Protein AF-0000000084583669 (afdb_homodimer)

Foldseek 3Di:
DQPDDDPVNLQLLLLLLLLQLQALLLQWLLLQLLQQQFVNLVLLLLLLLCLQQVLLLLLLLLLLLLPDQAQLVLLCLQPNVRSVVLLVLLLCLCFQQFVLLSRQQLLCLLAPVVVDDPVPPLVVSLVSLCVLLVVLLVCLVPVPCLSVPLRPPLSVLLLVLLVVLLVCCVVDPLAHFDHHHPLNNPPSSLLSNLSSLLSVSSSCSRLVSSVLLVVVVVVPNDDSVSSSVSSNSSSVSSSVSSSVSSSSSSNNSRRQCNPPNNDDIRSVSVNVSLCVVPNPVSSNSVSVSNSSSSSSNSSSSLNSSLVVVCVVPVVDDSSVSSVVRSVSSSVSSSVHNVVSSLVSSLSSLQSVQLSSLSSVCSVCCVVLVSQNQLNHQLSVLLNVLSNQVSCVSVVNHPVVVVVVLVVPFPCSVSSCSSPVSSVVSNVVSSVVSVVPPPDPVVVVVVVVD/DQPDDDPVVLQLLLLLLLLQLQALLLQWLLLQLLQQQFVNLVLLLLLLLCLQQVLLLLLLLLLLLLVDQAQLVLLCLQPNVRSVVLLVLLLCLCFQQFVLLLRQQLLCLLAPVVVDDPVPPLVVSLVSLCVLLVVLLVCLVPVPCLSVPLRPPLSVLLLVLLVVLLVCCVVDPLAHFDHHHPLNNPPSSLLSNLSSLLSVSSSCSRLVSSVLLVVVVVVPRDDSVSSSVSSNSSSVSSSVSSSVSSSSSSNNSRRQCNPPNNDDIRSVSVNSSLCVVPNPVSSNSVSVSNSSSSSSNSSSSLNSSLVVVCVVPVVDDSSVSSVVRSVSSSVSSSVHNVVSSLVSSLSSLQSVQLSSLSSVCSVCCVVLVSQNQLNNQLSVLLNVLSNQVSCVSVVNHPVVVVVVLVVPQPCSVSSCSSPVSSVVSNVVSSVVSVVPPPDPVVVVVVVVD

Sequence (898 aa):
MKKSIPFSYVIVTGFMLFALFFGAGNLIFPALLGQSSGTNVMTANLGFIVTGVGLPLLGILAFGFSGKNDLQDLASRVHPLFGFVFTIVLYLSIGPLFALPRTGTVSYEIGIQPFLSDNAGSLPLIIYSILFFGITCFFSLKPAKIVDIVGKYLTPALLITIAVLIITVLVNPLGSPQEPTEAYSSKAFFKGFQEGYLTMDTLAAFVFGIIVINSVKNIGVTDRKAILGFTWKAGLIAAALLALIYTSISYLGATSVAGIGLMENGGTVLAGVSEIYYGRLGNVLLGLIVLGACLTTSIGLVTACSSYFSRLLPKVSYSVIAIVLSLFSAVVANAGLANIIAFSVPVLTIIYPLAIVLIFLTFLHDAFSGSRAVYLISLLFTFAVSLMEGLNAAKLPIPGVQKFLTDNLPMYSLGLGWLIPAIIGAAIGYIIYLVTKPNQSEVRNADTRMKKSIPFSYVIVTGFMLFALFFGAGNLIFPALLGQSSGTNVMTANLGFIVTGVGLPLLGILAFGFSGKNDLQDLASRVHPLFGFVFTIVLYLSIGPLFALPRTGTVSYEIGIQPFLSDNAGSLPLIIYSILFFGITCFFSLKPAKIVDIVGKYLTPALLITIAVLIITVLVNPLGSPQEPTEAYSSKAFFKGFQEGYLTMDTLAAFVFGIIVINSVKNIGVTDRKAILGFTWKAGLIAAALLALIYTSISYLGATSVAGIGLMENGGTVLAGVSEIYYGRLGNVLLGLIVLGACLTTSIGLVTACSSYFSRLLPKVSYSVIAIVLSLFSAVVANAGLANIIAFSVPVLTIIYPLAIVLIFLTFLHDAFSGSRAVYLISLLFTFAVSLMEGLNAAKLPIPGVQKFLTDNLPMYSLGLGWLIPAIIGAAIGYIIYLVTKPNQSEVRNADTR

Solvent-accessible surface area (backbone atoms only — not comparable to full-atom values): 43362 Å² total; per-residue (Å²): 127,85,77,74,77,56,66,68,56,38,53,51,48,8,46,35,52,29,37,51,62,43,28,40,42,60,51,23,48,30,21,38,47,4,49,42,14,10,68,39,28,68,48,17,43,51,20,20,36,45,36,47,29,48,41,16,46,45,24,26,49,27,47,58,69,64,69,51,88,44,61,40,60,53,43,29,56,45,34,56,62,50,7,51,52,52,42,51,52,49,45,40,40,49,21,43,69,33,50,36,14,41,19,51,31,43,28,37,51,34,41,44,50,80,80,49,61,97,76,59,69,49,59,61,57,50,53,48,26,49,51,51,30,48,51,31,35,59,49,35,69,50,57,85,55,46,61,58,51,40,41,68,51,50,41,54,53,39,51,51,55,51,46,52,53,42,51,48,39,72,74,55,50,67,37,64,50,43,80,39,39,78,72,27,64,59,64,22,32,48,46,19,28,55,55,14,56,68,49,44,39,40,68,45,16,47,58,52,29,48,54,54,52,47,57,45,39,71,74,67,52,75,51,64,66,58,50,44,52,48,50,49,55,16,38,49,50,22,35,50,54,50,45,50,48,36,51,46,38,18,50,45,19,12,14,33,34,69,64,72,46,85,64,97,45,18,40,57,45,54,37,53,52,32,33,72,77,48,32,72,63,32,30,50,54,51,15,52,38,42,38,51,30,15,45,43,20,37,24,51,36,44,39,53,42,18,54,52,50,25,66,74,36,75,88,38,57,47,62,59,44,31,49,50,42,30,53,48,12,33,57,54,26,54,44,36,60,71,52,45,52,63,64,38,48,22,56,45,48,30,49,47,57,52,50,50,51,51,34,54,47,51,71,42,27,72,80,59,71,63,43,38,49,24,44,36,39,11,48,49,39,22,43,56,46,18,46,54,52,13,30,40,65,65,74,47,51,39,66,57,56,52,55,50,40,56,73,69,35,71,51,32,87,60,73,48,38,31,55,61,42,24,50,51,19,30,50,51,14,45,49,51,48,64,69,66,49,76,60,66,68,59,57,56,52,50,72,71,94,128,81,74,76,76,56,67,67,56,38,53,51,48,8,47,36,51,28,37,50,62,43,28,42,43,60,52,22,48,30,19,38,48,4,46,40,14,11,69,38,29,68,50,18,44,52,20,21,37,46,36,47,29,48,41,15,45,47,23,25,48,29,46,57,69,64,69,51,88,46,62,40,61,52,43,28,57,44,33,57,63,50,7,51,53,51,43,50,53,48,45,41,39,48,21,44,68,33,50,38,14,39,21,49,32,43,28,39,51,35,42,47,50,81,80,48,61,96,75,60,71,47,59,62,57,52,54,48,26,50,51,52,31,47,51,32,35,59,50,36,70,50,56,85,55,47,61,59,52,39,42,68,51,48,41,55,54,39,50,50,56,52,46,52,53,44,50,48,40,72,75,56,52,68,37,64,51,44,80,40,39,78,73,27,65,58,64,20,34,47,47,17,28,55,56,14,58,71,49,43,39,39,67,45,16,47,58,52,30,48,55,56,53,48,57,45,40,72,76,67,50,76,53,65,67,59,51,45,51,49,51,50,55,16,38,48,51,22,35,51,53,50,46,51,49,36,51,45,36,17,50,45,18,13,15,34,35,69,66,72,45,88,67,95,44,18,40,58,46,53,38,52,53,32,32,71,78,48,33,72,64,31,29,51,53,50,15,53,39,42,38,53,31,15,44,44,21,38,24,50,36,44,38,52,42,18,54,52,50,25,65,74,36,73,87,38,58,47,61,58,44,31,49,50,41,29,52,49,12,33,57,55,26,54,42,36,60,72,53,46,52,63,64,38,49,24,56,47,48,33,50,48,59,50,51,51,51,49,35,54,47,52,71,42,27,73,80,57,71,61,44,40,48,25,45,36,39,11,48,49,38,23,42,56,46,18,46,54,52,13,31,41,63,66,73,47,51,38,65,57,55,53,56,50,41,56,74,68,34,71,51,32,87,61,73,47,38,30,54,60,40,24,50,51,19,30,50,51,15,45,50,52,48,64,69,66,47,77,61,66,66,60,57,55,52,51,74,71,96

Radius of gyration: 29.7 Å; Cα contacts (8 Å, |Δi|>4): 1428; chains: 2; bounding box: 76×81×73 Å

Secondary structure (DSSP, 8-state):
------HHHHHHHHHHHHHHH-SSHHHHHHHHHHHHHGGGHHHHHHHHHIIIIIHHHHHHHHHHHHT-SSHHHHHTTT-HHHHHHHHHHHHHIIIIITHHHHHHHHHHHHHTGGGS-TT--SHHHHHHHHHHHHHHHHHHTSGGGHHHHIIIIIHHHHHHHHHHHHHHHHHS-SS---PPPHHHHS-HHHHHHHHGGGG-HHHHHHHHHHHHHHHHHHTT---HHHHHHHHHHHHHHHHHHHHHHHHHHHHHHHHHHHHH---SSHHHHHHHHHHHHHHHHHHHHHHHHHHHHHHHHHHHHHHHHHHHHHHH-TTS-HHHHHHHHHHHHHHHHTT-HHHHHHHHHHHHHHHHHHHHHHHHHHHTGGGGTT-HHHHHHHHHHHHHHHHHHHHHHTT---HHHHHHHHHHSTTTTTT-TTHHHHHHHHHHHHHHHHHHS--HHHHHHHH--/---PPPHHHHHHHHHHHHHHH-SSHHHHHHHHHHHHHGGGHHHHHHHHHIIIIIHHHHHHHHHHHHT-SSHHHHHTTT-HHHHHHHHHHHHHIIIIITHHHHHHHHHHHHHTGGGS-TT--SHHHHHHHHHHHHHHHHHHTSGGGHHHHIIIIIHHHHHHHHHHHHHHHHHS-SS---PPPHHHHS-HHHHHHHHGGGG-HHHHHHHHHHHHHHHHHHTT---HHHHHHHHHHHHHHHHHHHHHHHHHHHHHHHHHHHHH---SSHHHHHHHHHHHHHHHHHHHHHHHHHHHHHHHHHHHHHHHHHHHHHHH-TTS-HHHHHHHHHHHHHHHHTT-HHHHHHHHHHHHHHHHHHHHHHHHHHHTGGGGTT-HHHHHHHHHHHHHHHHHHHHHHTT---HHHHHHHHHHSTTTTTT-TTHHHHHHHHHHHHHHHHHHS--HHHHHHHS--

Structure (mmCIF, N/CA/C/O backbone):
data_AF-0000000084583669-model_v1
#
loop_
_entity.id
_entity.type
_entity.pdbx_description
1 polymer 'Branched-chain amino acid transport system carrier protein'
#
loop_
_atom_site.group_PDB
_atom_site.id
_atom_site.type_symbol
_atom_site.label_atom_id
_atom_site.label_alt_id
_atom_site.label_comp_id
_atom_site.label_asym_id
_atom_site.label_entity_id
_atom_site.label_seq_id
_atom_site.pdbx_PDB_ins_code
_atom_site.Cartn_x
_atom_site.Cartn_y
_atom_site.Cartn_z
_atom_site.occupancy
_atom_site.B_iso_or_equiv
_atom_site.auth_seq_id
_atom_site.auth_comp_id
_atom_site.auth_asym_id
_atom_site.auth_atom_id
_atom_site.pdbx_PDB_model_num
ATOM 1 N N . MET A 1 1 ? -29.891 -40.188 -5.113 1 30.88 1 MET A N 1
ATOM 2 C CA . MET A 1 1 ? -28.828 -40.938 -5.801 1 30.88 1 MET A CA 1
ATOM 3 C C . MET A 1 1 ? -27.516 -40.188 -5.734 1 30.88 1 MET A C 1
ATOM 5 O O . MET A 1 1 ? -27.453 -39 -6.094 1 30.88 1 MET A O 1
ATOM 9 N N . LYS A 1 2 ? -26.594 -40.406 -4.895 1 48.06 2 LYS A N 1
ATOM 10 C CA . LYS A 1 2 ? -25.25 -39.875 -4.676 1 48.06 2 LYS A CA 1
ATOM 11 C C . LYS A 1 2 ? -24.516 -39.719 -6 1 48.06 2 LYS A C 1
ATOM 13 O O . LYS A 1 2 ? -24.234 -40.688 -6.699 1 48.06 2 LYS A O 1
ATOM 18 N N . LYS A 1 3 ? -24.891 -38.688 -6.738 1 59.66 3 LYS A N 1
ATOM 19 C CA . LYS A 1 3 ? -24.297 -38.469 -8.062 1 59.66 3 LYS A CA 1
ATOM 20 C C . LYS A 1 3 ? -22.781 -38.625 -8.016 1 59.66 3 LYS A C 1
ATOM 22 O O . LYS A 1 3 ? -22.109 -37.906 -7.258 1 59.66 3 LYS A O 1
ATOM 27 N N . SER A 1 4 ? -22.297 -39.812 -8.383 1 70.75 4 SER A N 1
ATOM 28 C CA . SER A 1 4 ? -20.875 -40.094 -8.453 1 70.75 4 SER A CA 1
ATOM 29 C C . SER A 1 4 ? -20.188 -39.188 -9.469 1 70.75 4 SER A C 1
ATOM 31 O O . SER A 1 4 ? -20.703 -38.938 -10.555 1 70.75 4 SER A O 1
ATOM 33 N N . ILE A 1 5 ? -19.25 -38.438 -9.016 1 80.62 5 ILE A N 1
ATOM 34 C CA . ILE A 1 5 ? -18.484 -37.562 -9.883 1 80.62 5 ILE A CA 1
ATOM 35 C C . ILE A 1 5 ? -17.625 -38.375 -10.828 1 80.62 5 ILE A C 1
ATOM 37 O O . ILE A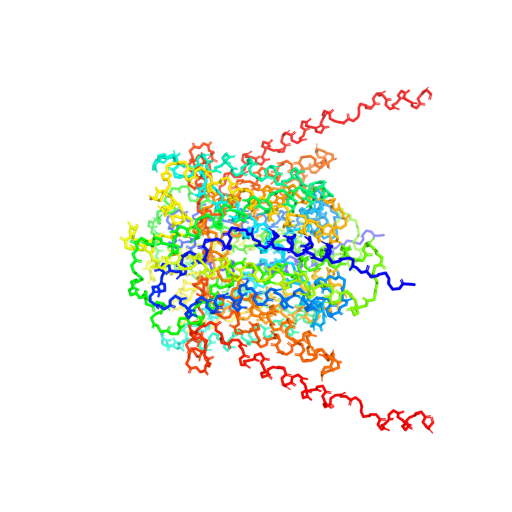 1 5 ? -16.797 -39.188 -10.383 1 80.62 5 ILE A O 1
ATOM 41 N N . PRO A 1 6 ? -17.922 -38.312 -12.094 1 82.88 6 PRO A N 1
ATOM 42 C CA . PRO A 1 6 ? -17.078 -39.062 -13.031 1 82.88 6 PRO A CA 1
ATOM 43 C C . PRO A 1 6 ? -15.586 -38.719 -12.891 1 82.88 6 PRO A C 1
ATOM 45 O O . PRO A 1 6 ? -15.234 -37.562 -12.633 1 82.88 6 PRO A O 1
ATOM 48 N N . PHE A 1 7 ? -14.812 -39.75 -12.977 1 87.88 7 PHE A N 1
ATOM 49 C CA . PHE A 1 7 ? -13.367 -39.594 -12.844 1 87.88 7 PHE A CA 1
ATOM 50 C C . PHE A 1 7 ? -12.812 -38.656 -13.898 1 87.88 7 PHE A C 1
ATOM 52 O O . PHE A 1 7 ? -11.836 -37.938 -13.648 1 87.88 7 PHE A O 1
ATOM 59 N N . SER A 1 8 ? -13.43 -38.625 -15.031 1 85.94 8 SER A N 1
ATOM 60 C CA . SER A 1 8 ? -13.016 -37.688 -16.094 1 85.94 8 SER A CA 1
ATOM 61 C C . SER A 1 8 ? -13.148 -36.25 -15.656 1 85.94 8 SER A C 1
ATOM 63 O O . SER A 1 8 ? -12.328 -35.406 -16.031 1 85.94 8 SER A O 1
ATOM 65 N N . TYR A 1 9 ? -14.102 -36.062 -14.867 1 85.38 9 TYR A N 1
ATOM 66 C CA . TYR A 1 9 ? -14.32 -34.719 -14.375 1 85.38 9 TYR A CA 1
ATOM 67 C C . TYR A 1 9 ? -13.242 -34.312 -13.375 1 85.38 9 TYR A C 1
ATOM 69 O O . TYR A 1 9 ? -12.844 -33.156 -13.312 1 85.38 9 TYR A O 1
ATOM 77 N N . VAL A 1 10 ? -12.773 -35.25 -12.617 1 88.44 10 VAL A N 1
ATOM 78 C CA . VAL A 1 10 ? -11.703 -35.031 -11.656 1 88.44 10 VAL A CA 1
ATOM 79 C C . VAL A 1 10 ? -10.414 -34.688 -12.406 1 88.44 10 VAL A C 1
ATOM 81 O O . VAL A 1 10 ? -9.711 -33.719 -12.031 1 88.44 10 VAL A O 1
ATOM 84 N N . ILE A 1 11 ? -10.141 -35.344 -13.453 1 87.19 11 ILE A N 1
ATOM 85 C CA . ILE A 1 11 ? -8.922 -35.156 -14.234 1 87.19 11 ILE A CA 1
ATOM 86 C C . ILE A 1 11 ? -8.961 -33.781 -14.906 1 87.19 11 ILE A C 1
ATOM 88 O O . ILE A 1 11 ? -7.98 -33.031 -14.852 1 87.19 11 ILE A O 1
ATOM 92 N N . VAL A 1 12 ? -10.07 -33.469 -15.43 1 82.44 12 VAL A N 1
ATOM 93 C CA . VAL A 1 12 ? -10.203 -32.219 -16.141 1 82.44 12 VAL A CA 1
ATOM 94 C C . VAL A 1 12 ? -10.078 -31.047 -15.148 1 82.44 12 VAL A C 1
ATOM 96 O O . VAL A 1 12 ? -9.453 -30.031 -15.453 1 82.44 12 VAL A O 1
ATOM 99 N N . THR A 1 13 ? -10.656 -31.234 -14.008 1 84.06 13 THR A N 1
ATOM 100 C CA . THR A 1 13 ? -10.57 -30.203 -12.992 1 84.06 13 THR A CA 1
ATOM 101 C C . THR A 1 13 ? -9.148 -30.078 -12.453 1 84.06 13 THR A C 1
ATOM 103 O O . THR A 1 13 ? -8.688 -28.969 -12.141 1 84.06 13 THR A O 1
ATOM 106 N N . GLY A 1 14 ? -8.531 -31.172 -12.312 1 86.62 14 GLY A N 1
ATOM 107 C CA . GLY A 1 14 ? -7.137 -31.141 -11.914 1 86.62 14 GLY A CA 1
ATOM 108 C C . GLY A 1 14 ? -6.25 -30.406 -12.898 1 86.62 14 GLY A C 1
ATOM 109 O O . GLY A 1 14 ? -5.395 -29.609 -12.5 1 86.62 14 GLY A O 1
ATOM 110 N N . PHE A 1 15 ? -6.496 -30.578 -14.203 1 83.94 15 PHE A N 1
ATOM 111 C CA . PHE A 1 15 ? -5.746 -29.875 -15.234 1 83.94 15 PHE A CA 1
ATOM 112 C C . PHE A 1 15 ? -6.062 -28.391 -15.227 1 83.94 15 PHE A C 1
ATOM 114 O O . PHE A 1 15 ? -5.188 -27.547 -15.477 1 83.94 15 PHE A O 1
ATOM 121 N N . MET A 1 16 ? -7.281 -28.203 -14.969 1 80.44 16 MET A N 1
ATOM 122 C CA . MET A 1 16 ? -7.672 -26.797 -14.875 1 80.44 16 MET A CA 1
ATOM 123 C C . MET A 1 16 ? -6.953 -26.109 -13.719 1 80.44 16 MET A C 1
ATOM 125 O O . MET A 1 16 ? -6.449 -24.984 -13.875 1 80.44 16 MET A O 1
ATOM 129 N N . LEU A 1 17 ? -6.957 -26.75 -12.633 1 85.12 17 LEU A N 1
ATOM 130 C CA . LEU A 1 17 ? -6.281 -26.203 -11.461 1 85.12 17 LEU A CA 1
ATOM 131 C C . LEU A 1 17 ? -4.793 -26 -11.734 1 85.12 17 LEU A C 1
ATOM 133 O O . LEU A 1 17 ? -4.215 -25 -11.32 1 85.12 17 LEU A O 1
ATOM 137 N N . PHE A 1 18 ? -4.254 -26.953 -12.398 1 88.62 18 PHE A N 1
ATOM 138 C CA . PHE A 1 18 ? -2.859 -26.844 -12.805 1 88.62 18 PHE A CA 1
ATOM 139 C C . PHE A 1 18 ? -2.656 -25.609 -13.68 1 88.62 18 PHE A C 1
ATOM 141 O O . PHE A 1 18 ? -1.72 -24.828 -13.469 1 88.62 18 PHE A O 1
ATOM 148 N N . ALA A 1 19 ? -3.521 -25.438 -14.578 1 83.25 19 ALA A N 1
ATOM 149 C CA . ALA A 1 19 ? -3.398 -24.328 -15.531 1 83.25 19 ALA A CA 1
ATOM 150 C C . ALA A 1 19 ? -3.561 -22.984 -14.828 1 83.25 19 ALA A C 1
ATOM 152 O O . ALA A 1 19 ? -2.932 -22 -15.219 1 83.25 19 ALA A O 1
ATOM 153 N N . LEU A 1 20 ? -4.328 -23.016 -13.844 1 83 20 LEU A N 1
ATOM 154 C CA . LEU A 1 20 ? -4.555 -21.766 -13.109 1 83 20 LEU A CA 1
ATOM 155 C C . LEU A 1 20 ? -3.328 -21.406 -12.281 1 83 20 LEU A C 1
ATOM 157 O O . LEU A 1 20 ? -3.027 -20.219 -12.109 1 83 20 LEU A O 1
ATOM 161 N N . PHE A 1 21 ? -2.67 -22.375 -11.836 1 88.5 21 PHE A N 1
ATOM 162 C CA . PHE A 1 21 ? -1.5 -22.141 -11 1 88.5 21 PHE A CA 1
ATOM 163 C C . PHE A 1 21 ? -0.259 -21.906 -11.859 1 88.5 21 PHE A C 1
ATOM 165 O O . PHE A 1 21 ? 0.627 -21.141 -11.484 1 88.5 21 PHE A O 1
ATOM 172 N N . PHE A 1 22 ? -0.223 -22.641 -12.953 1 89.56 22 PHE A N 1
ATOM 173 C CA . PHE A 1 22 ? 0.984 -22.656 -13.773 1 89.56 22 PHE A CA 1
ATOM 174 C C . PHE A 1 22 ? 1.088 -21.391 -14.609 1 89.56 22 PHE A C 1
ATOM 176 O O . PHE A 1 22 ? 0.622 -21.344 -15.75 1 89.56 22 PHE A O 1
ATOM 183 N N . GLY A 1 23 ? 1.833 -20.453 -14.102 1 87 23 GLY A N 1
ATOM 184 C CA . GLY A 1 23 ? 2.012 -19.172 -14.758 1 87 23 GLY A CA 1
ATOM 185 C C . GLY A 1 23 ? 3.457 -18.703 -14.789 1 87 23 GLY A C 1
ATOM 186 O O . GLY A 1 23 ? 4.363 -19.5 -15.039 1 87 23 GLY A O 1
ATOM 187 N N . ALA A 1 24 ? 3.652 -17.453 -14.664 1 86.62 24 ALA A N 1
ATOM 188 C CA . ALA A 1 24 ? 4.953 -16.797 -14.805 1 86.62 24 ALA A CA 1
ATOM 189 C C . ALA A 1 24 ? 5.906 -17.234 -13.703 1 86.62 24 ALA A C 1
ATOM 191 O O . ALA A 1 24 ? 7.02 -17.703 -13.977 1 86.62 24 ALA A O 1
ATOM 192 N N . GLY A 1 25 ? 5.469 -17.25 -12.523 1 89.88 25 GLY A N 1
ATOM 193 C CA . GLY A 1 25 ? 6.32 -17.562 -11.391 1 89.88 25 GLY A CA 1
ATOM 194 C C . GLY A 1 25 ? 6.73 -19.031 -11.352 1 89.88 25 GLY A C 1
ATOM 195 O O . GLY A 1 25 ? 7.848 -19.359 -10.945 1 89.88 25 GLY A O 1
ATOM 196 N N . ASN A 1 26 ? 5.969 -19.891 -11.875 1 93.44 26 ASN A N 1
ATOM 197 C CA . ASN A 1 26 ? 6.195 -21.328 -11.836 1 93.44 26 ASN A CA 1
ATOM 198 C C . ASN A 1 26 ? 7.273 -21.766 -12.828 1 93.44 26 ASN A C 1
ATOM 200 O O . ASN A 1 26 ? 7.82 -22.859 -12.727 1 93.44 26 ASN A O 1
ATOM 204 N N . LEU A 1 27 ? 7.551 -20.875 -13.664 1 89.19 27 LEU A N 1
ATOM 205 C CA . LEU A 1 27 ? 8.586 -21.156 -14.648 1 89.19 27 LEU A CA 1
ATOM 206 C C . LEU A 1 27 ? 9.906 -20.5 -14.258 1 89.19 27 LEU A C 1
ATOM 208 O O . LEU A 1 27 ? 10.945 -21.156 -14.203 1 89.19 27 LEU A O 1
ATOM 212 N N . ILE A 1 28 ? 9.836 -19.328 -13.875 1 92.31 28 ILE A N 1
ATOM 213 C CA . ILE A 1 28 ? 11.055 -18.547 -13.789 1 92.31 28 ILE A CA 1
ATOM 214 C C . ILE A 1 28 ? 11.742 -18.797 -12.453 1 92.31 28 ILE A C 1
ATOM 216 O O . ILE A 1 28 ? 12.969 -18.781 -12.359 1 92.31 28 ILE A O 1
ATOM 220 N N . PHE A 1 29 ? 11.008 -19.062 -11.43 1 95.31 29 PHE A N 1
ATOM 221 C CA . PHE A 1 29 ? 11.633 -19.109 -10.117 1 95.31 29 PHE A CA 1
ATOM 222 C C . PHE A 1 29 ? 12.359 -20.438 -9.914 1 95.31 29 PHE A C 1
ATOM 224 O O . PHE A 1 29 ? 13.461 -20.469 -9.375 1 95.31 29 PHE A O 1
ATOM 231 N N . PRO A 1 30 ? 11.766 -21.531 -10.352 1 96.06 30 PRO A N 1
ATOM 232 C CA . PRO A 1 30 ? 12.547 -22.766 -10.266 1 96.06 30 PRO A CA 1
ATOM 233 C C . PRO A 1 30 ? 13.82 -22.719 -11.109 1 96.06 30 PRO A C 1
ATOM 235 O O . PRO A 1 30 ? 14.844 -23.281 -10.711 1 96.06 30 PRO A O 1
ATOM 238 N N . ALA A 1 31 ? 13.766 -22.094 -12.234 1 94.81 31 ALA A N 1
ATOM 239 C CA . ALA A 1 31 ? 14.953 -21.953 -13.078 1 94.81 31 ALA A CA 1
ATOM 240 C C . ALA A 1 31 ? 16.047 -21.188 -12.352 1 94.81 31 ALA A C 1
ATOM 242 O O . ALA A 1 31 ? 17.219 -21.609 -12.352 1 94.81 31 ALA A O 1
ATOM 243 N N . LEU A 1 32 ? 15.656 -20.141 -11.766 1 95.12 32 LEU A N 1
ATOM 244 C CA . LEU A 1 32 ? 16.609 -19.312 -11.047 1 95.12 32 LEU A CA 1
ATOM 245 C C . LE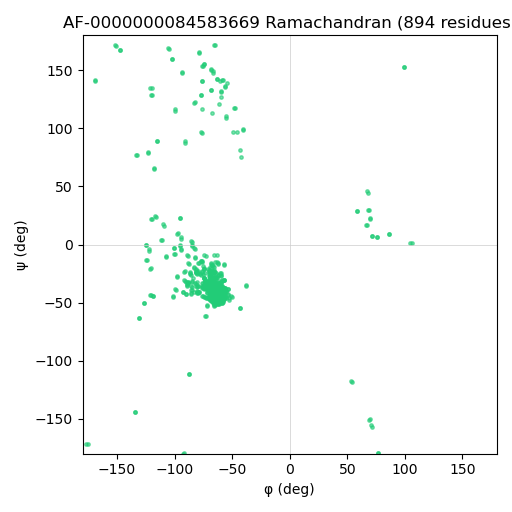U A 1 32 ? 17.125 -20.016 -9.797 1 95.12 32 LEU A C 1
ATOM 247 O O . LEU A 1 32 ? 18.312 -19.906 -9.453 1 95.12 32 LEU A O 1
ATOM 251 N N . LEU A 1 33 ? 16.234 -20.672 -9.133 1 96.56 33 LEU A N 1
ATOM 252 C CA . LEU A 1 33 ? 16.625 -21.469 -7.973 1 96.56 33 LEU A CA 1
ATOM 253 C C . LEU A 1 33 ? 17.672 -22.5 -8.352 1 96.56 33 LEU A C 1
ATOM 255 O O . LEU A 1 33 ? 18.656 -22.688 -7.637 1 96.56 33 LEU A O 1
ATOM 259 N N . GLY A 1 34 ? 17.5 -23.125 -9.43 1 96.75 34 GLY A N 1
ATOM 260 C CA . GLY A 1 34 ? 18.469 -24.094 -9.922 1 96.75 34 GLY A CA 1
ATOM 261 C C . GLY A 1 34 ? 19.828 -23.5 -10.203 1 96.75 34 GLY A C 1
ATOM 262 O O . GLY A 1 34 ? 20.859 -24.031 -9.789 1 96.75 34 GLY A O 1
ATOM 263 N N . GLN A 1 35 ? 19.797 -22.359 -10.844 1 96.44 35 GLN A N 1
ATOM 264 C CA . GLN A 1 35 ? 21.031 -21.656 -11.164 1 96.44 35 GLN A CA 1
ATOM 265 C C . GLN A 1 35 ? 21.812 -21.328 -9.898 1 96.44 35 GLN A C 1
ATOM 267 O O . GLN A 1 35 ? 23.047 -21.453 -9.875 1 96.44 35 GLN A O 1
ATOM 272 N N . SER A 1 36 ? 21.141 -20.922 -8.914 1 95.94 36 SER A N 1
ATOM 273 C CA . SER A 1 36 ? 21.781 -20.375 -7.719 1 95.94 36 SER A CA 1
ATOM 274 C C . SER A 1 36 ? 22.156 -21.484 -6.738 1 95.94 36 SER A C 1
ATOM 276 O O . SER A 1 36 ? 23.094 -21.328 -5.945 1 95.94 36 SER A O 1
ATOM 278 N N . SER A 1 37 ? 21.453 -22.562 -6.793 1 96.88 37 SER A N 1
ATOM 279 C CA . SER A 1 37 ? 21.656 -23.594 -5.785 1 96.88 37 SER A CA 1
ATOM 280 C C . SER A 1 37 ? 22.703 -24.609 -6.238 1 96.88 37 SER A C 1
ATOM 282 O O . SER A 1 37 ? 23.25 -25.359 -5.422 1 96.88 37 SER A O 1
ATOM 284 N N . GLY A 1 38 ? 22.984 -24.781 -7.512 1 96 38 GLY A N 1
ATOM 285 C CA . GLY A 1 38 ? 24.031 -25.641 -8.023 1 96 38 GLY A CA 1
ATOM 286 C C . GLY A 1 38 ? 23.953 -27.062 -7.508 1 96 38 GLY A C 1
ATOM 287 O O . GLY A 1 38 ? 22.922 -27.719 -7.641 1 96 38 GLY A O 1
ATOM 288 N N . THR A 1 39 ? 24.938 -27.453 -6.816 1 95.88 39 THR A N 1
ATOM 289 C CA . THR A 1 39 ? 25.031 -28.828 -6.316 1 95.88 39 THR A CA 1
ATOM 290 C C . THR A 1 39 ? 23.984 -29.078 -5.246 1 95.88 39 THR A C 1
ATOM 292 O O . THR A 1 39 ? 23.672 -30.234 -4.938 1 95.88 39 THR A O 1
ATOM 295 N N . ASN A 1 40 ? 23.453 -28.062 -4.652 1 97 40 ASN A N 1
ATOM 296 C CA . ASN A 1 40 ? 22.438 -28.219 -3.615 1 97 40 ASN A CA 1
ATOM 297 C C . ASN A 1 40 ? 21.031 -28.094 -4.191 1 97 40 ASN A C 1
ATOM 299 O O . ASN A 1 40 ? 20.078 -27.844 -3.455 1 97 40 ASN A O 1
ATOM 303 N N . VAL A 1 41 ? 20.875 -28.328 -5.445 1 97.19 41 VAL A N 1
ATOM 304 C CA . VAL A 1 41 ? 19.609 -28.078 -6.148 1 97.19 41 VAL A CA 1
ATOM 305 C C . VAL A 1 41 ? 18.531 -29.016 -5.613 1 97.19 41 VAL A C 1
ATOM 307 O O . VAL A 1 41 ? 17.375 -28.625 -5.48 1 97.19 41 VAL A O 1
ATOM 310 N N . MET A 1 42 ? 18.859 -30.188 -5.273 1 96.56 42 MET A N 1
ATOM 311 C CA . MET A 1 42 ? 17.859 -31.156 -4.809 1 96.56 42 MET A CA 1
ATOM 312 C C . MET A 1 42 ? 17.266 -30.719 -3.471 1 96.56 42 MET A C 1
ATOM 314 O O . MET A 1 42 ? 16.047 -30.766 -3.279 1 96.56 42 MET A O 1
ATOM 318 N N . THR A 1 43 ? 18.078 -30.266 -2.596 1 96.69 43 THR A N 1
ATOM 319 C CA . THR A 1 43 ? 17.641 -29.812 -1.282 1 96.69 43 THR A CA 1
ATOM 320 C C . THR A 1 43 ? 16.828 -28.516 -1.4 1 96.69 43 THR A C 1
ATOM 322 O O . THR A 1 43 ? 15.789 -28.359 -0.758 1 96.69 43 THR A O 1
ATOM 325 N N . ALA A 1 44 ? 17.344 -27.594 -2.189 1 97.19 44 ALA A N 1
ATOM 326 C CA . ALA A 1 44 ? 16.625 -26.344 -2.412 1 97.19 44 ALA A CA 1
ATOM 327 C C . ALA A 1 44 ? 15.273 -26.578 -3.064 1 97.19 44 ALA A C 1
ATOM 329 O O . ALA A 1 44 ? 14.273 -25.953 -2.688 1 97.19 44 ALA A O 1
ATOM 330 N N . ASN A 1 45 ? 15.289 -27.516 -3.984 1 97.62 45 ASN A N 1
ATOM 331 C CA . ASN A 1 45 ? 14.062 -27.844 -4.695 1 97.62 45 ASN A CA 1
ATOM 332 C C . ASN A 1 45 ? 13.023 -28.453 -3.764 1 97.62 45 ASN A C 1
ATOM 334 O O . ASN A 1 45 ? 11.828 -28.188 -3.902 1 97.62 45 ASN A O 1
ATOM 338 N N . LEU A 1 46 ? 13.43 -29.266 -2.934 1 97.25 46 LEU A N 1
ATOM 339 C CA . LEU A 1 46 ? 12.5 -29.844 -1.974 1 97.25 46 LEU A CA 1
ATOM 340 C C . LEU A 1 46 ? 11.812 -28.766 -1.148 1 97.25 46 LEU A C 1
ATOM 342 O O . LEU A 1 46 ? 10.602 -28.828 -0.92 1 97.25 46 LEU A O 1
ATOM 346 N N . GLY A 1 47 ? 12.594 -27.828 -0.65 1 96 47 GLY A N 1
ATOM 347 C CA . GLY A 1 47 ? 12.016 -26.703 0.052 1 96 47 GLY A CA 1
ATOM 348 C C . GLY A 1 47 ? 11.031 -25.922 -0.795 1 96 47 GLY A C 1
ATOM 349 O O . GLY A 1 47 ? 9.945 -25.562 -0.329 1 96 47 GLY A O 1
ATOM 350 N N . PHE A 1 48 ? 11.422 -25.719 -1.992 1 97.25 48 PHE A N 1
ATOM 351 C CA . PHE A 1 48 ? 10.602 -24.969 -2.941 1 97.25 48 PHE A CA 1
ATOM 352 C C . PHE A 1 48 ? 9.281 -25.688 -3.197 1 97.25 48 PHE A C 1
ATOM 354 O O . PHE A 1 48 ? 8.227 -25.062 -3.258 1 97.25 48 PHE A O 1
ATOM 361 N N . ILE A 1 49 ? 9.312 -26.969 -3.273 1 97.19 49 ILE A N 1
ATOM 362 C CA . ILE A 1 49 ? 8.133 -27.781 -3.555 1 97.19 49 ILE A CA 1
ATOM 363 C C . ILE A 1 49 ? 7.191 -27.75 -2.355 1 97.19 49 ILE A C 1
ATOM 365 O O . ILE A 1 49 ? 5.973 -27.688 -2.521 1 97.19 49 ILE A O 1
ATOM 369 N N . VAL A 1 50 ? 7.676 -27.734 -1.233 1 96 50 VAL A N 1
ATOM 370 C CA . VAL A 1 50 ? 6.852 -27.719 -0.031 1 96 50 VAL A CA 1
ATOM 371 C C . VAL A 1 50 ? 6.012 -26.438 -0.007 1 96 50 VAL A C 1
ATOM 373 O O . VAL A 1 50 ? 4.801 -26.484 0.218 1 96 50 VAL A O 1
ATOM 376 N N . THR A 1 51 ? 6.613 -25.359 -0.294 1 94.75 51 THR A N 1
ATOM 377 C CA . THR A 1 51 ? 5.906 -24.078 -0.198 1 94.75 51 THR A CA 1
ATOM 378 C C . THR A 1 51 ? 5.211 -23.75 -1.516 1 94.75 51 THR A C 1
ATOM 380 O O . THR A 1 51 ? 4.113 -23.188 -1.521 1 94.75 51 THR A O 1
ATOM 383 N N . GLY A 1 52 ? 5.832 -24.109 -2.594 1 95.31 52 GLY A N 1
ATOM 384 C CA . GLY A 1 52 ? 5.305 -23.75 -3.9 1 95.31 52 GLY A CA 1
ATOM 385 C C . GLY A 1 52 ? 4.23 -24.703 -4.395 1 95.31 52 GLY A C 1
ATOM 386 O O . GLY A 1 52 ? 3.457 -24.359 -5.289 1 95.31 52 GLY A O 1
ATOM 387 N N . VAL A 1 53 ? 4.148 -25.891 -3.881 1 96.12 53 VAL A N 1
ATOM 388 C CA . VAL A 1 53 ? 3.186 -26.891 -4.32 1 96.12 53 VAL A CA 1
ATOM 389 C C . VAL A 1 53 ? 2.391 -27.406 -3.125 1 96.12 53 VAL A C 1
ATOM 391 O O . VAL A 1 53 ? 1.157 -27.391 -3.137 1 96.12 53 VAL A O 1
ATOM 394 N N . GLY A 1 54 ? 3.07 -27.781 -2.141 1 96.19 54 GLY A N 1
ATOM 395 C CA . GLY A 1 54 ? 2.445 -28.359 -0.968 1 96.19 54 GLY A CA 1
ATOM 396 C C . GLY A 1 54 ? 1.483 -27.422 -0.268 1 96.19 54 GLY A C 1
ATOM 397 O O . GLY A 1 54 ? 0.333 -27.781 -0.007 1 96.19 54 GLY A O 1
ATOM 398 N N . LEU A 1 55 ? 1.914 -26.25 0.023 1 95.5 55 LEU A N 1
ATOM 399 C CA . LEU A 1 55 ? 1.094 -25.281 0.75 1 95.5 55 LEU A CA 1
ATOM 400 C C . LEU A 1 55 ? -0.108 -24.844 -0.084 1 95.5 55 LEU A C 1
ATOM 402 O O . LEU A 1 55 ? -1.218 -24.719 0.438 1 95.5 55 LEU A O 1
ATOM 406 N N . PRO A 1 56 ? 0.122 -24.625 -1.343 1 95.25 56 PRO A N 1
ATOM 407 C CA . PRO A 1 56 ? -1.047 -24.312 -2.17 1 95.25 56 PRO A CA 1
ATOM 408 C C . PRO A 1 56 ? -2.096 -25.422 -2.145 1 95.25 56 PRO A C 1
ATOM 410 O O . PRO A 1 56 ? -3.295 -25.141 -2.055 1 95.25 56 PRO A O 1
ATOM 413 N N . LEU A 1 57 ? -1.675 -26.609 -2.252 1 94.62 57 LEU A N 1
ATOM 414 C CA . LEU A 1 57 ? -2.598 -27.734 -2.154 1 94.62 57 LEU A CA 1
ATOM 415 C C . LEU A 1 57 ? -3.344 -27.703 -0.823 1 94.62 57 LEU A C 1
ATOM 417 O O . LEU A 1 57 ? -4.566 -27.859 -0.788 1 94.62 57 LEU A O 1
ATOM 421 N N . LEU A 1 58 ? -2.609 -27.484 0.207 1 94.88 58 LEU A N 1
ATOM 422 C CA . LEU A 1 58 ? -3.221 -27.391 1.528 1 94.88 58 LEU A CA 1
ATOM 423 C C . LEU A 1 58 ? -4.18 -26.219 1.612 1 94.88 58 LEU A C 1
ATOM 425 O O . LEU A 1 58 ? -5.199 -26.281 2.303 1 94.88 58 LEU A O 1
ATOM 429 N N . GLY A 1 59 ? -3.805 -25.156 0.97 1 93.75 59 GLY A N 1
ATOM 430 C CA . GLY A 1 59 ? -4.672 -23.984 0.945 1 93.75 59 GLY A CA 1
ATOM 431 C C . GLY A 1 59 ? -6.035 -24.266 0.347 1 93.75 59 GLY A C 1
ATOM 432 O O . GLY A 1 59 ? -7.062 -23.906 0.93 1 93.75 59 GLY A O 1
ATOM 433 N N . ILE A 1 60 ? -6.074 -24.953 -0.739 1 91.81 60 ILE A N 1
ATOM 434 C CA . ILE A 1 60 ? -7.328 -25.312 -1.393 1 91.81 60 ILE A CA 1
ATOM 435 C C . ILE A 1 60 ? -8.141 -26.234 -0.48 1 91.81 60 ILE A C 1
ATOM 437 O O . ILE A 1 60 ? -9.352 -26.047 -0.321 1 91.81 60 ILE A O 1
ATOM 441 N N . LEU A 1 61 ? -7.492 -27.141 0.094 1 91.69 61 LEU A N 1
ATOM 442 C CA . LEU A 1 61 ? -8.164 -28.109 0.96 1 91.69 61 LEU A CA 1
ATOM 443 C C . LEU A 1 61 ? -8.688 -27.422 2.219 1 91.69 61 LEU A C 1
ATOM 445 O O . LEU A 1 61 ? -9.773 -27.766 2.703 1 91.69 61 LEU A O 1
ATOM 449 N N . ALA A 1 62 ? -7.871 -26.547 2.699 1 90.56 62 ALA A N 1
ATOM 450 C CA . ALA A 1 62 ? -8.297 -25.812 3.889 1 90.56 62 ALA A CA 1
ATOM 451 C C . ALA A 1 62 ? -9.57 -25.016 3.621 1 90.56 62 ALA A C 1
ATOM 453 O O . ALA A 1 62 ? -10.469 -24.969 4.465 1 90.56 62 ALA A O 1
ATOM 454 N N . PHE A 1 63 ? -9.609 -24.469 2.557 1 86.31 63 PHE A N 1
ATOM 455 C CA . PHE A 1 63 ? -10.805 -23.719 2.186 1 86.31 63 PHE A CA 1
ATOM 456 C C . PHE A 1 63 ? -12.016 -24.641 2.078 1 86.31 63 PHE A C 1
ATOM 458 O O . PHE A 1 63 ? -13.078 -24.344 2.615 1 86.31 63 PHE A O 1
ATOM 465 N N . GLY A 1 64 ? -11.906 -25.734 1.424 1 84.56 64 GLY A N 1
ATOM 466 C CA . GLY A 1 64 ? -12.977 -26.719 1.352 1 84.56 64 GLY A CA 1
ATOM 467 C C . GLY A 1 64 ? -13.383 -27.266 2.709 1 84.56 64 GLY A C 1
ATOM 468 O O . GLY A 1 64 ? -14.57 -27.406 2.992 1 84.56 64 GLY A O 1
ATOM 469 N N . PHE A 1 65 ? -12.344 -27.453 3.465 1 88.06 65 PHE A N 1
ATOM 470 C CA . PHE A 1 65 ? -12.547 -28 4.801 1 88.06 65 PHE A CA 1
ATOM 471 C C . PHE A 1 65 ? -13.305 -27.016 5.684 1 88.06 65 PHE A C 1
ATOM 473 O O . PHE A 1 65 ? -14.086 -27.422 6.547 1 88.06 65 PHE A O 1
ATOM 480 N N . SER A 1 66 ? -13.125 -25.781 5.523 1 88.12 66 SER A N 1
ATOM 481 C CA . SER A 1 66 ? -13.727 -24.734 6.355 1 88.12 66 SER A CA 1
ATOM 482 C C . SER A 1 66 ? -15.219 -24.625 6.094 1 88.12 66 SER A C 1
ATOM 484 O O . SER A 1 66 ? -15.977 -24.188 6.965 1 88.12 66 SER A O 1
ATOM 486 N N . GLY A 1 67 ? -15.664 -24.891 4.859 1 83.75 67 GLY A N 1
ATOM 487 C CA . GLY A 1 67 ? -17.062 -24.766 4.492 1 83.75 67 GLY A CA 1
ATOM 488 C C . GLY A 1 67 ? -17.5 -23.328 4.309 1 83.75 67 GLY A C 1
ATOM 489 O O . GLY A 1 67 ? -18.703 -23.062 4.164 1 83.75 67 GLY A O 1
ATOM 490 N N . LYS A 1 68 ? -16.578 -22.453 4.375 1 85.38 68 LYS A N 1
ATOM 491 C CA . LYS A 1 68 ? -16.922 -21.047 4.23 1 85.38 68 LYS A CA 1
ATOM 492 C C . LYS A 1 68 ? -17.125 -20.672 2.762 1 85.38 68 LYS A C 1
ATOM 494 O O . LYS A 1 68 ? -16.75 -21.438 1.867 1 85.38 68 LYS A O 1
ATOM 499 N N . ASN A 1 69 ? -17.703 -19.531 2.533 1 81.38 69 ASN A N 1
ATOM 500 C CA . ASN A 1 69 ? -18.094 -19.141 1.186 1 81.38 69 ASN A CA 1
ATOM 501 C C . ASN A 1 69 ? -16.969 -18.391 0.475 1 81.38 69 ASN A C 1
ATOM 503 O O . ASN A 1 69 ? -16.891 -18.391 -0.755 1 81.38 69 ASN A O 1
ATOM 507 N N . ASP A 1 70 ? -16.25 -17.703 1.252 1 87.38 70 ASP A N 1
ATOM 508 C CA . ASP A 1 70 ? -15.133 -16.984 0.652 1 87.38 70 ASP A CA 1
ATOM 509 C C . ASP A 1 70 ? -13.992 -16.797 1.652 1 87.38 70 ASP A C 1
ATOM 511 O O . ASP A 1 70 ? -14.102 -17.219 2.805 1 87.38 70 ASP A O 1
ATOM 515 N N . LEU A 1 71 ? -12.961 -16.328 1.106 1 89.69 71 LEU A N 1
ATOM 516 C CA . LEU A 1 71 ? -11.742 -16.188 1.898 1 89.69 71 LEU A CA 1
ATOM 517 C C . LEU A 1 71 ? -11.961 -15.219 3.062 1 89.69 71 LEU A C 1
ATOM 519 O O . LEU A 1 71 ? -11.438 -15.438 4.156 1 89.69 71 LEU A O 1
ATOM 523 N N . GLN A 1 72 ? -12.688 -14.148 2.787 1 91.25 72 GLN A N 1
ATOM 524 C CA . GLN A 1 72 ? -12.93 -13.164 3.838 1 91.25 72 GLN A CA 1
ATOM 525 C C . GLN A 1 72 ? -13.672 -13.797 5.016 1 91.25 72 GLN A C 1
ATOM 527 O O . GLN A 1 72 ? -13.359 -13.508 6.172 1 91.25 72 GLN A O 1
ATOM 532 N N . ASP A 1 73 ? -14.617 -14.617 4.73 1 91.5 73 ASP A N 1
ATOM 533 C CA . ASP A 1 73 ? -15.344 -15.32 5.777 1 91.5 73 ASP A CA 1
ATOM 534 C C . ASP A 1 73 ? -14.414 -16.234 6.566 1 91.5 73 ASP A C 1
ATOM 536 O O . ASP A 1 73 ? -14.516 -16.328 7.793 1 91.5 73 ASP A O 1
ATOM 540 N N . LEU A 1 74 ? -13.625 -16.891 5.883 1 91.94 74 LEU A N 1
ATOM 541 C CA . LEU A 1 74 ? -12.68 -17.781 6.535 1 91.94 74 LEU A CA 1
ATOM 542 C C . LEU A 1 74 ? -11.734 -17 7.445 1 91.94 74 LEU A C 1
ATOM 544 O O . LEU A 1 74 ? -11.547 -17.359 8.609 1 91.94 74 LEU A O 1
ATOM 548 N N . ALA A 1 75 ? -11.148 -15.945 6.91 1 93.94 75 ALA A N 1
ATOM 549 C CA . ALA A 1 75 ? -10.188 -15.133 7.652 1 93.94 75 ALA A CA 1
ATOM 550 C C . ALA A 1 75 ? -10.859 -14.422 8.82 1 93.94 75 ALA A C 1
ATOM 552 O O . ALA A 1 75 ? -10.195 -14.062 9.797 1 93.94 75 ALA A O 1
ATOM 553 N N . SER A 1 76 ? -12.172 -14.227 8.719 1 93.44 76 SER A N 1
ATOM 554 C CA . SER A 1 76 ? -12.906 -13.531 9.766 1 93.44 76 SER A CA 1
ATOM 555 C C . SER A 1 76 ? -13.055 -14.398 11.008 1 93.44 76 SER A C 1
ATOM 557 O O . SER A 1 76 ? -13.492 -13.922 12.062 1 93.44 76 SER A O 1
ATOM 559 N N . ARG A 1 77 ? -12.703 -15.656 10.898 1 91.81 77 ARG A N 1
ATOM 560 C CA . ARG A 1 77 ? -12.633 -16.484 12.094 1 91.81 77 ARG A CA 1
ATOM 561 C C . ARG A 1 77 ? -11.688 -15.891 13.125 1 91.81 77 ARG A C 1
ATOM 563 O O . ARG A 1 77 ? -11.867 -16.078 14.328 1 91.81 77 ARG A O 1
ATOM 570 N N . VAL A 1 78 ? -10.695 -15.203 12.617 1 93.19 78 VAL A N 1
ATOM 571 C CA . VAL A 1 78 ? -9.742 -14.523 13.484 1 93.19 78 VAL A CA 1
ATOM 572 C C . VAL A 1 78 ? -10.398 -13.297 14.109 1 93.19 78 VAL A C 1
ATOM 574 O O . VAL A 1 78 ? -10.43 -13.156 15.336 1 93.19 78 VAL A O 1
ATOM 577 N N . HIS A 1 79 ? -10.781 -12.422 13.336 1 91.62 79 HIS A N 1
ATOM 578 C CA . HIS A 1 79 ? -11.461 -11.164 13.625 1 91.62 79 HIS A CA 1
ATOM 579 C C . HIS A 1 79 ? -11.984 -10.508 12.352 1 91.62 79 HIS A C 1
ATOM 581 O O . HIS A 1 79 ? -11.359 -10.617 11.297 1 91.62 79 HIS A O 1
ATOM 587 N N . PRO A 1 80 ? -13.117 -9.93 12.383 1 90.5 80 PRO A N 1
ATOM 588 C CA . PRO A 1 80 ? -13.656 -9.305 11.172 1 90.5 80 PRO A CA 1
ATOM 589 C C . PRO A 1 80 ? -12.688 -8.305 10.539 1 90.5 80 PRO A C 1
ATOM 591 O O . PRO A 1 80 ? -12.609 -8.203 9.312 1 90.5 80 PRO A O 1
ATOM 594 N N . LEU A 1 81 ? -12.031 -7.594 11.375 1 89.62 81 LEU A N 1
ATOM 595 C CA . LEU A 1 81 ? -11.055 -6.633 10.867 1 89.62 81 LEU A CA 1
ATOM 596 C C . LEU A 1 81 ? -9.93 -7.344 10.125 1 89.62 81 LEU A C 1
ATOM 598 O O . LEU A 1 81 ? -9.508 -6.898 9.055 1 89.62 81 LEU A O 1
ATOM 602 N N . PHE A 1 82 ? -9.508 -8.359 10.68 1 92.5 82 PHE A N 1
ATOM 603 C CA . PHE A 1 82 ? -8.469 -9.148 10.039 1 92.5 82 PHE A CA 1
ATOM 604 C C . PHE A 1 82 ? -8.961 -9.734 8.719 1 92.5 82 PHE A C 1
ATOM 606 O O . PHE A 1 82 ? -8.25 -9.703 7.715 1 92.5 82 PHE A O 1
ATOM 613 N N . GLY A 1 83 ? -10.172 -10.297 8.805 1 93.25 83 GLY A N 1
ATOM 614 C CA . GLY A 1 83 ? -10.734 -10.852 7.586 1 93.25 83 GLY A CA 1
ATOM 615 C C . GLY A 1 83 ? -10.797 -9.852 6.445 1 93.25 83 GLY A C 1
ATOM 616 O O . GLY A 1 83 ? -10.414 -10.172 5.316 1 93.25 83 GLY A O 1
ATOM 617 N N . PHE A 1 84 ? -11.148 -8.68 6.789 1 90.06 84 PHE A N 1
ATOM 618 C CA . PHE A 1 84 ? -11.305 -7.617 5.797 1 90.06 84 PHE A CA 1
ATOM 619 C C . PHE A 1 84 ? -9.945 -7.172 5.27 1 90.06 84 PHE A C 1
ATOM 621 O O . PHE A 1 84 ? -9.719 -7.156 4.055 1 90.06 84 PHE A O 1
ATOM 628 N N . VAL A 1 85 ? -9.055 -6.852 6.078 1 90.94 85 VAL A N 1
ATOM 629 C CA . VAL A 1 85 ? -7.758 -6.293 5.699 1 90.94 85 VAL A CA 1
ATOM 630 C C . VAL A 1 85 ? -6.922 -7.359 4.992 1 90.94 85 VAL A C 1
ATOM 632 O O . VAL A 1 85 ? -6.336 -7.102 3.939 1 90.94 85 VAL A O 1
ATOM 635 N N . PHE A 1 86 ? -6.91 -8.523 5.566 1 94.12 86 PHE A N 1
ATOM 636 C CA . PHE A 1 86 ? -6.121 -9.617 5.012 1 94.12 86 PHE A CA 1
ATOM 637 C C . PHE A 1 86 ? -6.586 -9.961 3.6 1 94.12 86 PHE A C 1
ATOM 639 O O . PHE A 1 86 ? -5.766 -10.125 2.693 1 94.12 86 PHE A O 1
ATOM 646 N N . THR A 1 87 ? -7.867 -10.07 3.412 1 94 87 THR A N 1
ATOM 647 C CA . THR A 1 87 ? -8.422 -10.461 2.121 1 94 87 THR A CA 1
ATOM 648 C C . THR A 1 87 ? -8.141 -9.391 1.067 1 94 87 THR A C 1
ATOM 650 O O . THR A 1 87 ? -7.754 -9.711 -0.058 1 94 87 THR A O 1
ATOM 653 N N . ILE A 1 88 ? -8.266 -8.172 1.404 1 92.31 88 ILE A N 1
ATOM 654 C CA . ILE A 1 88 ? -8.023 -7.082 0.463 1 92.31 88 ILE A CA 1
ATOM 655 C C . ILE A 1 88 ? -6.555 -7.062 0.055 1 92.31 88 ILE A C 1
ATOM 657 O O . ILE A 1 88 ? -6.234 -6.965 -1.132 1 92.31 88 ILE A O 1
ATOM 661 N N . VAL A 1 89 ? -5.719 -7.188 1.018 1 92.75 89 VAL A N 1
ATOM 662 C CA . VAL A 1 89 ? -4.285 -7.168 0.742 1 92.75 89 VAL A CA 1
ATOM 663 C C . VAL A 1 89 ? -3.916 -8.359 -0.141 1 92.75 89 VAL A C 1
ATOM 665 O O . VAL A 1 89 ? -3.117 -8.227 -1.071 1 92.75 89 VAL A O 1
ATOM 668 N N . LEU A 1 90 ? -4.461 -9.43 0.178 1 94.44 90 LEU A N 1
ATOM 669 C CA . LEU A 1 90 ? -4.191 -10.641 -0.595 1 94.44 90 LEU A CA 1
ATOM 670 C C . LEU A 1 90 ? -4.633 -10.469 -2.045 1 94.44 90 LEU A C 1
ATOM 672 O O . LEU A 1 90 ? -3.852 -10.711 -2.969 1 94.44 90 LEU A O 1
ATOM 676 N N . TYR A 1 91 ? -5.836 -10.008 -2.283 1 93.56 91 TYR A N 1
ATOM 677 C CA . TYR A 1 91 ? -6.363 -9.852 -3.635 1 93.56 91 TYR A CA 1
ATOM 678 C C . TYR A 1 91 ? -5.598 -8.781 -4.402 1 93.56 91 TYR A C 1
ATOM 680 O O . TYR A 1 91 ? -5.387 -8.906 -5.609 1 93.56 91 TYR A O 1
ATOM 688 N N . LEU A 1 92 ? -5.188 -7.789 -3.705 1 92 92 LEU A N 1
ATOM 689 C CA . LEU A 1 92 ? -4.398 -6.754 -4.367 1 92 92 LEU A CA 1
ATOM 690 C C . LEU A 1 92 ? -3.02 -7.281 -4.742 1 92 92 LEU A C 1
ATOM 692 O O . LEU A 1 92 ? -2.451 -6.875 -5.762 1 92 92 LEU A O 1
ATOM 696 N N . SER A 1 93 ? -2.514 -8.133 -3.943 1 92.81 93 SER A N 1
ATOM 697 C CA . SER A 1 93 ? -1.189 -8.695 -4.184 1 92.81 93 SER A CA 1
ATOM 698 C C . SER A 1 93 ? -1.2 -9.641 -5.383 1 92.81 93 SER A C 1
ATOM 700 O O . SER A 1 93 ? -0.336 -9.555 -6.258 1 92.81 93 SER A O 1
ATOM 702 N N . ILE A 1 94 ? -2.143 -10.469 -5.422 1 92 94 ILE A N 1
ATOM 703 C CA . ILE A 1 94 ? -2.174 -11.438 -6.516 1 92 94 ILE A CA 1
ATOM 704 C C . ILE A 1 94 ? -2.764 -10.781 -7.762 1 92 94 ILE A C 1
ATOM 706 O O . ILE A 1 94 ? -2.547 -11.258 -8.883 1 92 94 ILE A O 1
ATOM 710 N N . GLY A 1 95 ? -3.48 -9.781 -7.559 1 92.88 95 GLY A N 1
ATOM 711 C CA . GLY A 1 95 ? -4.102 -9.078 -8.672 1 92.88 95 GLY A CA 1
ATOM 712 C C . GLY A 1 95 ? -3.209 -8.008 -9.273 1 92.88 95 GLY A C 1
ATOM 713 O O . GLY A 1 95 ? -2.123 -8.305 -9.773 1 92.88 95 GLY A O 1
ATOM 714 N N . PRO A 1 96 ? -3.607 -6.793 -9.078 1 90.38 96 PRO A N 1
ATOM 715 C CA . PRO A 1 96 ? -3.031 -5.727 -9.898 1 90.38 96 PRO A CA 1
ATOM 716 C C . PRO A 1 96 ? -1.623 -5.336 -9.453 1 90.38 96 PRO A C 1
ATOM 718 O O . PRO A 1 96 ? -0.87 -4.742 -10.227 1 90.38 96 PRO A O 1
ATOM 721 N N . LEU A 1 97 ? -1.199 -5.723 -8.312 1 89.56 97 LEU A N 1
ATOM 722 C CA . LEU A 1 97 ? 0.044 -5.137 -7.828 1 89.56 97 LEU A CA 1
ATOM 723 C C . LEU A 1 97 ? 1.24 -6.004 -8.211 1 89.56 97 LEU A C 1
ATOM 725 O O . LEU A 1 97 ? 2.299 -5.484 -8.57 1 89.56 97 LEU A O 1
ATOM 729 N N . PHE A 1 98 ? 1.063 -7.402 -8.094 1 92.06 98 PHE A N 1
ATOM 730 C CA . PHE A 1 98 ? 2.295 -8.172 -8.234 1 92.06 98 PHE A CA 1
ATOM 731 C C . PHE A 1 98 ? 2.107 -9.32 -9.227 1 92.06 98 PHE A C 1
ATOM 733 O O . PHE A 1 98 ? 2.688 -9.305 -10.312 1 92.06 98 PHE A O 1
ATOM 740 N N . ALA A 1 99 ? 1.241 -10.25 -8.922 1 92.88 99 ALA A N 1
ATOM 741 C CA . ALA A 1 99 ? 1.16 -11.484 -9.703 1 92.88 99 ALA A CA 1
ATOM 742 C C . ALA A 1 99 ? 0.64 -11.203 -11.109 1 92.88 99 ALA A C 1
ATOM 744 O O . ALA A 1 99 ? 1.211 -11.68 -12.094 1 92.88 99 ALA A O 1
ATOM 745 N N . LEU A 1 100 ? -0.356 -10.398 -11.203 1 94.62 100 LEU A N 1
ATOM 746 C CA . LEU A 1 100 ? -0.989 -10.141 -12.492 1 94.62 100 LEU A CA 1
ATOM 747 C C . LEU A 1 100 ? -0.035 -9.406 -13.43 1 94.62 100 LEU A C 1
ATOM 749 O O . LEU A 1 100 ? 0.2 -9.844 -14.555 1 94.62 100 LEU A O 1
ATOM 753 N N . PRO A 1 101 ? 0.61 -8.336 -13.062 1 95.19 101 PRO A N 1
ATOM 754 C CA . PRO A 1 101 ? 1.559 -7.672 -13.961 1 95.19 101 PRO A CA 1
ATOM 755 C C . PRO A 1 101 ? 2.756 -8.555 -14.312 1 95.19 101 PRO A C 1
ATOM 757 O O . PRO A 1 101 ? 3.305 -8.445 -15.406 1 95.19 101 PRO A O 1
ATOM 760 N N . ARG A 1 102 ? 3.051 -9.383 -13.461 1 93.94 102 ARG A N 1
ATOM 761 C CA . ARG A 1 102 ? 4.191 -10.266 -13.688 1 93.94 102 ARG A CA 1
ATOM 762 C C . ARG A 1 102 ? 3.926 -11.219 -14.844 1 93.94 102 ARG A C 1
ATOM 764 O O . ARG A 1 102 ? 4.844 -11.57 -15.586 1 93.94 102 ARG A O 1
ATOM 771 N N . THR A 1 103 ? 2.736 -11.633 -14.984 1 94.5 103 THR A N 1
ATOM 772 C CA . THR A 1 103 ? 2.393 -12.508 -16.094 1 94.5 103 THR A CA 1
ATOM 773 C C . THR A 1 103 ? 2.699 -11.836 -17.438 1 94.5 103 THR A C 1
ATOM 775 O O . THR A 1 103 ? 3.238 -12.469 -18.344 1 94.5 103 THR A O 1
ATOM 778 N N . GLY A 1 104 ? 2.402 -10.625 -17.531 1 95.44 104 GLY A N 1
ATOM 779 C CA . GLY A 1 104 ? 2.697 -9.891 -18.75 1 95.44 104 GLY A CA 1
ATOM 780 C C . GLY A 1 104 ? 4.184 -9.68 -18.969 1 95.44 104 GLY A C 1
ATOM 781 O O . GLY A 1 104 ? 4.684 -9.883 -20.078 1 95.44 104 GLY A O 1
ATOM 782 N N . THR A 1 105 ? 4.871 -9.344 -17.969 1 93.56 105 THR A N 1
ATOM 783 C CA . THR A 1 105 ? 6.281 -9.008 -18.094 1 93.56 105 THR A CA 1
ATOM 784 C C . THR A 1 105 ? 7.113 -10.25 -18.391 1 93.56 105 THR A C 1
ATOM 786 O O . THR A 1 105 ? 8.047 -10.203 -19.188 1 93.56 105 THR A O 1
ATOM 789 N N . VAL A 1 106 ? 6.781 -11.344 -17.781 1 92.81 106 VAL A N 1
ATOM 790 C CA . VAL A 1 106 ? 7.52 -12.586 -18 1 92.81 106 VAL A CA 1
ATOM 791 C C . VAL A 1 106 ? 7.273 -13.102 -19.422 1 92.81 106 VAL A C 1
ATOM 793 O O . VAL A 1 106 ? 8.203 -13.562 -20.094 1 92.81 106 VAL A O 1
ATOM 796 N N . SER A 1 107 ? 6.051 -13.023 -19.812 1 93.94 107 SER A N 1
ATOM 797 C CA . SER A 1 107 ? 5.734 -13.43 -21.188 1 93.94 107 SER A CA 1
ATOM 798 C C . SER A 1 107 ? 6.5 -12.594 -22.203 1 93.94 107 SER A C 1
ATOM 800 O O . SER A 1 107 ? 6.918 -13.109 -23.25 1 93.94 107 SER A O 1
ATOM 802 N N . TYR A 1 108 ? 6.672 -11.375 -21.906 1 93.44 108 TYR A N 1
ATOM 803 C CA . TYR A 1 108 ? 7.445 -10.492 -22.781 1 93.44 108 TYR A CA 1
ATOM 804 C C . TYR A 1 108 ? 8.922 -10.875 -22.766 1 93.44 108 TYR A C 1
ATOM 806 O O . TYR A 1 108 ? 9.555 -10.961 -23.812 1 93.44 108 TYR A O 1
ATOM 814 N N . GLU A 1 109 ? 9.508 -11.078 -21.641 1 89.12 109 GLU A N 1
ATOM 815 C CA . GLU A 1 109 ? 10.93 -11.344 -21.469 1 89.12 109 GLU A CA 1
ATOM 816 C C . GLU A 1 109 ? 11.336 -12.648 -22.172 1 89.12 109 GLU A C 1
ATOM 818 O O . GLU A 1 109 ? 12.43 -12.742 -22.734 1 89.12 109 GLU A O 1
ATOM 823 N N . ILE A 1 110 ? 10.5 -13.578 -22.078 1 88.19 110 ILE A N 1
ATOM 824 C CA . ILE A 1 110 ? 10.82 -14.883 -22.641 1 88.19 110 ILE A CA 1
ATOM 825 C C . ILE A 1 110 ? 10.391 -14.938 -24.109 1 88.19 110 ILE A C 1
ATOM 827 O O . ILE A 1 110 ? 11.102 -15.484 -24.953 1 88.19 110 ILE A O 1
ATOM 831 N N . GLY A 1 111 ? 9.328 -14.258 -24.422 1 89.62 111 GLY A N 1
ATOM 832 C CA . GLY A 1 111 ? 8.727 -14.453 -25.719 1 89.62 111 GLY A CA 1
ATOM 833 C C . GLY A 1 111 ? 9.141 -13.406 -26.734 1 89.62 111 GLY A C 1
ATOM 834 O O . GLY A 1 111 ? 9.078 -13.641 -27.938 1 89.62 111 GLY A O 1
ATOM 835 N N . ILE A 1 112 ? 9.469 -12.219 -26.281 1 91.75 112 ILE A N 1
ATOM 836 C CA . ILE A 1 112 ? 9.68 -11.133 -27.219 1 91.75 112 ILE A CA 1
ATOM 837 C C . ILE A 1 112 ? 11.102 -10.586 -27.078 1 91.75 112 ILE A C 1
ATOM 839 O O . ILE A 1 112 ? 11.805 -10.383 -28.078 1 91.75 112 ILE A O 1
ATOM 843 N N . GLN A 1 113 ? 11.57 -10.414 -25.938 1 88.94 113 GLN A N 1
ATOM 844 C CA . GLN A 1 113 ? 12.82 -9.719 -25.641 1 88.94 113 GLN A CA 1
ATOM 845 C C . GLN A 1 113 ? 13.992 -10.375 -26.359 1 88.94 113 GLN A C 1
ATOM 847 O O . GLN A 1 113 ? 14.883 -9.688 -26.875 1 88.94 113 GLN A O 1
ATOM 852 N N . PRO A 1 114 ? 14.062 -11.734 -26.469 1 87 114 PRO A N 1
ATOM 853 C CA . PRO A 1 114 ? 15.203 -12.383 -27.125 1 87 114 PRO A CA 1
ATOM 854 C C . PRO A 1 114 ? 15.297 -12.055 -28.609 1 87 114 PRO A C 1
ATOM 856 O O . PRO A 1 114 ? 16.359 -12.242 -29.219 1 87 114 PRO A O 1
ATOM 859 N N . PHE A 1 115 ? 14.258 -11.531 -29.156 1 90.25 115 PHE A N 1
ATOM 860 C CA . PHE A 1 115 ? 14.227 -11.258 -30.594 1 90.25 115 PHE A CA 1
ATOM 861 C C . PHE A 1 115 ? 14.492 -9.781 -30.859 1 90.25 115 PHE A C 1
ATOM 863 O O . PHE A 1 115 ? 14.555 -9.367 -32.031 1 90.25 115 PHE A O 1
ATOM 870 N N . LEU A 1 116 ? 14.641 -9.016 -29.844 1 89.5 116 LEU A N 1
ATOM 871 C CA . LEU A 1 116 ? 14.859 -7.578 -29.984 1 89.5 116 LEU A CA 1
ATOM 872 C C . LEU A 1 116 ? 16.328 -7.227 -29.766 1 89.5 116 LEU A C 1
ATOM 874 O O . LEU A 1 116 ? 17.062 -7.992 -29.141 1 89.5 116 LEU A O 1
ATOM 878 N N . SER A 1 117 ? 16.641 -6.023 -30.312 1 85.19 117 SER A N 1
ATOM 879 C CA . SER A 1 117 ? 18 -5.516 -30.094 1 85.19 117 SER A CA 1
ATOM 880 C C . SER A 1 117 ? 18.156 -4.977 -28.672 1 85.19 117 SER A C 1
ATOM 882 O O . SER A 1 117 ? 17.172 -4.625 -28.031 1 85.19 117 SER A O 1
ATOM 884 N N . ASP A 1 118 ? 19.328 -4.977 -28.141 1 77.12 118 ASP A N 1
ATOM 885 C CA . ASP A 1 118 ? 19.641 -4.52 -26.797 1 77.12 118 ASP A CA 1
ATOM 886 C C . ASP A 1 118 ? 19.203 -3.072 -26.594 1 77.12 118 ASP A C 1
ATOM 888 O O . ASP A 1 118 ? 18.938 -2.646 -25.469 1 77.12 118 ASP A O 1
ATOM 892 N N . ASN A 1 119 ? 18.969 -2.398 -27.688 1 77.06 119 ASN A N 1
ATOM 893 C CA . ASN A 1 119 ? 18.625 -0.98 -27.594 1 77.06 119 ASN A CA 1
ATOM 894 C C . ASN A 1 119 ? 17.172 -0.718 -27.953 1 77.06 119 ASN A C 1
ATOM 896 O O . ASN A 1 119 ? 16.828 0.376 -28.391 1 77.06 119 ASN A O 1
ATOM 900 N N . ALA A 1 120 ? 16.375 -1.697 -27.938 1 79.19 120 ALA A N 1
ATOM 901 C CA . ALA A 1 120 ? 15 -1.546 -28.406 1 79.19 120 ALA A CA 1
ATOM 902 C C . ALA A 1 120 ? 14.211 -0.605 -27.5 1 79.19 120 ALA A C 1
ATOM 904 O O . ALA A 1 120 ? 13.164 -0.085 -27.906 1 79.19 120 ALA A O 1
ATOM 905 N N . GLY A 1 121 ? 14.75 -0.21 -26.375 1 78.81 121 GLY A N 1
ATOM 906 C CA . GLY A 1 121 ? 14.094 0.758 -25.516 1 78.81 121 GLY A CA 1
ATOM 907 C C . GLY A 1 121 ? 12.875 0.202 -24.812 1 78.81 121 GLY A C 1
ATOM 908 O O . GLY A 1 121 ? 12.727 -1.015 -24.672 1 78.81 121 GLY A O 1
ATOM 909 N N . SER A 1 122 ? 11.867 1.079 -24.344 1 84.19 122 SER A N 1
ATOM 910 C CA . SER A 1 122 ? 10.719 0.687 -23.531 1 84.19 122 SER A CA 1
ATOM 911 C C . SER A 1 122 ? 9.469 0.52 -24.375 1 84.19 122 SER A C 1
ATOM 913 O O . SER A 1 122 ? 8.477 -0.054 -23.922 1 84.19 122 SER A O 1
ATOM 915 N N . LEU A 1 123 ? 9.453 0.845 -25.562 1 86.88 123 LEU A N 1
ATOM 916 C CA . LEU A 1 123 ? 8.266 0.898 -26.406 1 86.88 123 LEU A CA 1
ATOM 917 C C . LEU A 1 123 ? 7.727 -0.502 -26.672 1 86.88 123 LEU A C 1
ATOM 919 O O . LEU A 1 123 ? 6.516 -0.725 -26.609 1 86.88 123 LEU A O 1
ATOM 923 N N . PRO A 1 124 ? 8.609 -1.477 -26.969 1 92.12 124 PRO A N 1
ATOM 924 C CA . PRO A 1 124 ? 8.078 -2.82 -27.203 1 92.12 124 PRO A CA 1
ATOM 925 C C . PRO A 1 124 ? 7.328 -3.389 -26 1 92.12 124 PRO A C 1
ATOM 927 O O . PRO A 1 124 ? 6.273 -4.012 -26.172 1 92.12 124 PRO A O 1
ATOM 930 N N . LEU A 1 125 ? 7.848 -3.188 -24.859 1 92 125 LEU A N 1
ATOM 931 C CA . LEU A 1 125 ? 7.176 -3.674 -23.656 1 92 125 LEU A CA 1
ATOM 932 C C . LEU A 1 125 ? 5.836 -2.973 -23.469 1 92 125 LEU A C 1
ATOM 934 O O . LEU A 1 125 ? 4.859 -3.598 -23.047 1 92 125 LEU A O 1
ATOM 938 N N . ILE A 1 126 ? 5.758 -1.701 -23.75 1 90.75 126 ILE A N 1
ATOM 939 C CA . ILE A 1 126 ? 4.527 -0.929 -23.609 1 90.75 126 ILE A CA 1
ATOM 940 C C . ILE A 1 126 ? 3.457 -1.476 -24.547 1 90.75 126 ILE A C 1
ATOM 942 O O . ILE A 1 126 ? 2.326 -1.732 -24.125 1 90.75 126 ILE A O 1
ATOM 946 N N . ILE A 1 127 ? 3.846 -1.689 -25.734 1 93.69 127 ILE A N 1
ATOM 947 C CA . ILE A 1 127 ? 2.91 -2.201 -26.734 1 93.69 127 ILE A CA 1
ATOM 948 C C . ILE A 1 127 ? 2.465 -3.611 -26.344 1 93.69 127 ILE A C 1
ATOM 950 O O . ILE A 1 127 ? 1.274 -3.928 -26.391 1 93.69 127 ILE A O 1
ATOM 954 N N . TYR A 1 128 ? 3.42 -4.41 -25.969 1 95.69 128 TYR A N 1
ATOM 955 C CA . TYR A 1 128 ? 3.125 -5.789 -25.594 1 95.69 128 TYR A CA 1
ATOM 956 C C . TYR A 1 128 ? 2.178 -5.84 -24.391 1 95.69 128 TYR A C 1
ATOM 958 O O . TYR A 1 128 ? 1.228 -6.625 -24.375 1 95.69 128 TYR A O 1
ATOM 966 N N . SER A 1 129 ? 2.455 -5.031 -23.422 1 95.31 129 SER A N 1
ATOM 967 C CA . SER A 1 129 ? 1.637 -5.047 -22.219 1 95.31 129 SER A CA 1
ATOM 968 C C . SER A 1 129 ? 0.205 -4.613 -22.516 1 95.31 129 SER A C 1
ATOM 970 O O . SER A 1 129 ? -0.746 -5.18 -21.969 1 95.31 129 SER A O 1
ATOM 972 N N . ILE A 1 130 ? 0.022 -3.645 -23.359 1 95.12 130 ILE A N 1
ATOM 973 C CA . ILE A 1 130 ? -1.311 -3.184 -23.719 1 95.12 130 ILE A CA 1
ATOM 974 C C . ILE A 1 130 ? -2.068 -4.309 -24.422 1 95.12 130 ILE A C 1
ATOM 976 O O . ILE A 1 130 ? -3.23 -4.574 -24.109 1 95.12 130 ILE A O 1
ATOM 980 N N . LEU A 1 131 ? -1.412 -4.949 -25.281 1 96.56 131 LEU A N 1
ATOM 981 C CA . LEU A 1 131 ? -2.041 -6.035 -26.016 1 96.56 131 LEU A CA 1
ATOM 982 C C . LEU A 1 131 ? -2.348 -7.215 -25.094 1 96.56 131 LEU A C 1
ATOM 984 O O . LEU A 1 131 ? -3.455 -7.758 -25.125 1 96.56 131 LEU A O 1
ATOM 988 N N . PHE A 1 132 ? -1.393 -7.617 -24.328 1 96.44 132 PHE A N 1
ATOM 989 C CA . PHE A 1 132 ? -1.522 -8.758 -23.422 1 96.44 132 PHE A CA 1
ATOM 990 C C . PHE A 1 132 ? -2.678 -8.547 -22.453 1 96.44 132 PHE A C 1
ATOM 992 O O . PHE A 1 132 ? -3.547 -9.414 -22.312 1 96.44 132 PHE A O 1
ATOM 999 N N . PHE A 1 133 ? -2.738 -7.438 -21.828 1 97.44 133 PHE A N 1
ATOM 1000 C CA . PHE A 1 133 ? -3.764 -7.199 -20.828 1 97.44 133 PHE A CA 1
ATOM 1001 C C . PHE A 1 133 ? -5.086 -6.816 -21.484 1 97.44 133 PHE A C 1
ATOM 1003 O O . PHE A 1 133 ? -6.148 -6.965 -20.875 1 97.44 133 PHE A O 1
ATOM 1010 N N . GLY A 1 134 ? -4.961 -6.266 -22.703 1 96.44 134 GLY A N 1
ATOM 1011 C CA . GLY A 1 134 ? -6.188 -6.117 -23.469 1 96.44 134 GLY A CA 1
ATOM 1012 C C . GLY A 1 134 ? -6.887 -7.438 -23.75 1 96.44 134 GLY A C 1
ATOM 1013 O O . GLY A 1 134 ? -8.102 -7.551 -23.578 1 96.44 134 GLY A O 1
ATOM 1014 N N . ILE A 1 135 ? -6.109 -8.406 -24.125 1 92.75 135 ILE A N 1
ATOM 1015 C CA . ILE A 1 135 ? -6.637 -9.742 -24.375 1 92.75 135 ILE A CA 1
ATOM 1016 C C . ILE A 1 135 ? -7.137 -10.359 -23.078 1 92.75 135 ILE A C 1
ATOM 1018 O O . ILE A 1 135 ? -8.219 -10.953 -23.047 1 92.75 135 ILE A O 1
ATOM 1022 N N . THR A 1 136 ? -6.332 -10.211 -22.031 1 93.38 136 THR A N 1
ATOM 1023 C CA . THR A 1 136 ? -6.73 -10.703 -20.719 1 93.38 136 THR A CA 1
ATOM 1024 C C . THR A 1 136 ? -8.078 -10.117 -20.312 1 93.38 136 THR A C 1
ATOM 1026 O O . THR A 1 136 ? -8.969 -10.844 -19.859 1 93.38 136 THR A O 1
ATOM 1029 N N . CYS A 1 137 ? -8.195 -8.859 -20.5 1 94.75 137 CYS A N 1
ATOM 1030 C CA . CYS A 1 137 ? -9.43 -8.164 -20.125 1 94.75 137 CYS A CA 1
ATOM 1031 C C . CYS A 1 137 ? -10.602 -8.664 -20.969 1 94.75 137 CYS A C 1
ATOM 1033 O O . CYS A 1 137 ? -11.688 -8.906 -20.438 1 94.75 137 CYS A O 1
ATOM 1035 N N . PHE A 1 138 ? -10.391 -8.781 -22.188 1 92.12 138 PHE A N 1
ATOM 1036 C CA . PHE A 1 138 ? -11.43 -9.203 -23.125 1 92.12 138 PHE A CA 1
ATOM 1037 C C . PHE A 1 138 ? -12 -10.555 -22.719 1 92.12 138 PHE A C 1
ATOM 1039 O O . PHE A 1 138 ? -13.219 -10.727 -22.641 1 92.12 138 PHE A O 1
ATOM 1046 N N . PHE A 1 139 ? -11.156 -11.492 -22.406 1 88.62 139 PHE A N 1
ATOM 1047 C CA . PHE A 1 139 ? -11.609 -12.836 -22.078 1 88.62 139 PHE A CA 1
ATOM 1048 C C . PHE A 1 139 ? -12.156 -12.891 -20.656 1 88.62 139 PHE A C 1
ATOM 1050 O O . PHE A 1 139 ? -12.961 -13.766 -20.328 1 88.62 139 PHE A O 1
ATOM 1057 N N . SER A 1 140 ? -11.734 -12.008 -19.766 1 90.56 140 SER A N 1
ATOM 1058 C CA . SER A 1 140 ? -12.211 -11.992 -18.391 1 90.56 140 SER A CA 1
ATOM 1059 C C . SER A 1 140 ? -13.617 -11.414 -18.297 1 90.56 140 SER A C 1
ATOM 1061 O O . SER A 1 140 ? -14.305 -11.602 -17.297 1 90.56 140 SER A O 1
ATOM 1063 N N . LEU A 1 141 ? -14.055 -10.688 -19.297 1 90.31 141 LEU A N 1
ATOM 1064 C CA . LEU A 1 141 ? -15.391 -10.102 -19.297 1 90.31 141 LEU A CA 1
ATOM 1065 C C . LEU A 1 141 ? -16.438 -11.172 -19.594 1 90.31 141 LEU A C 1
ATOM 1067 O O . LEU A 1 141 ? -17.625 -10.969 -19.297 1 90.31 141 LEU A O 1
ATOM 1071 N N . LYS A 1 142 ? -16.078 -12.227 -20.219 1 79.69 142 LYS A N 1
ATOM 1072 C CA . LYS A 1 142 ? -16.953 -13.367 -20.438 1 79.69 142 LYS A CA 1
ATOM 1073 C C . LYS A 1 142 ? -16.328 -14.648 -19.875 1 79.69 142 LYS A C 1
ATOM 1075 O O . LYS A 1 142 ? -15.898 -15.523 -20.625 1 79.69 142 LYS A O 1
ATOM 1080 N N . PRO A 1 143 ? -16.422 -14.828 -18.672 1 64.25 143 PRO A N 1
ATOM 1081 C CA . PRO A 1 143 ? -15.641 -15.859 -17.969 1 64.25 143 PRO A CA 1
ATOM 1082 C C . PRO A 1 143 ? -16.062 -17.281 -18.359 1 64.25 143 PRO A C 1
ATOM 1084 O O . PRO A 1 143 ? -15.25 -18.203 -18.266 1 64.25 143 PRO A O 1
ATOM 1087 N N . ALA A 1 144 ? -17.203 -17.469 -18.828 1 59.59 144 ALA A N 1
ATOM 1088 C CA . ALA A 1 144 ? -17.781 -18.812 -18.969 1 59.59 144 ALA A CA 1
ATOM 1089 C C . ALA A 1 144 ? -17.016 -19.625 -20.016 1 59.59 144 ALA A C 1
ATOM 1091 O O . ALA A 1 144 ? -17.062 -20.859 -20 1 59.59 144 ALA A O 1
ATOM 1092 N N . LYS A 1 145 ? -16.281 -19.016 -20.859 1 57.84 145 LYS A N 1
ATOM 1093 C CA . LYS A 1 145 ? -15.727 -19.797 -21.953 1 57.84 145 LYS A CA 1
ATOM 1094 C C . LYS A 1 145 ? -14.234 -20.031 -21.766 1 57.84 145 LYS A C 1
ATOM 1096 O O . LYS A 1 145 ? -13.617 -20.781 -22.531 1 57.84 145 LYS A O 1
ATOM 1101 N N . ILE A 1 146 ? -13.68 -19.422 -20.906 1 55.78 146 ILE A N 1
ATOM 1102 C CA . ILE A 1 146 ? -12.234 -19.453 -20.75 1 55.78 146 ILE A CA 1
ATOM 1103 C C . ILE A 1 146 ? -11.789 -20.812 -20.219 1 55.78 146 ILE A C 1
ATOM 1105 O O . ILE A 1 146 ? -10.773 -21.359 -20.656 1 55.78 146 ILE A O 1
ATOM 1109 N N . VAL A 1 147 ? -12.609 -21.312 -19.375 1 56.62 147 VAL A N 1
ATOM 1110 C CA . VAL A 1 147 ? -12.258 -22.578 -18.734 1 56.62 147 VAL A CA 1
ATOM 1111 C C . VAL A 1 147 ? -12.141 -23.688 -19.781 1 56.62 147 VAL A C 1
ATOM 1113 O O . VAL A 1 147 ? -11.203 -24.484 -19.734 1 56.62 147 VAL A O 1
ATOM 1116 N N . ASP A 1 148 ? -12.969 -23.562 -20.719 1 61.03 148 ASP A N 1
ATOM 1117 C CA . ASP A 1 148 ? -12.992 -24.609 -21.734 1 61.03 148 ASP A CA 1
ATOM 1118 C C . ASP A 1 148 ? -11.812 -24.469 -22.688 1 61.03 148 ASP A C 1
ATOM 1120 O O . ASP A 1 148 ? -11.148 -25.453 -23.016 1 61.03 148 ASP A O 1
ATOM 1124 N N . ILE A 1 149 ? -11.453 -23.312 -22.984 1 62.44 149 ILE A N 1
ATOM 1125 C CA . ILE A 1 149 ? -10.414 -23.094 -23.984 1 62.44 149 ILE A CA 1
ATOM 1126 C C . ILE A 1 149 ? -9.039 -23.297 -23.359 1 62.44 149 ILE A C 1
ATOM 1128 O O . ILE A 1 149 ? -8.188 -23.984 -23.938 1 62.44 149 ILE A O 1
ATOM 1132 N N . VAL A 1 150 ? -8.844 -22.875 -22.234 1 63.12 150 VAL A N 1
ATOM 1133 C CA . VAL A 1 150 ? -7.543 -22.922 -21.562 1 63.12 150 VAL A CA 1
ATOM 1134 C C . VAL A 1 150 ? -7.242 -24.344 -21.125 1 63.12 150 VAL A C 1
ATOM 1136 O O . VAL A 1 150 ? -6.156 -24.859 -21.391 1 63.12 150 VAL A O 1
ATOM 1139 N N . GLY A 1 151 ? -8.211 -25 -20.547 1 60.94 151 GLY A N 1
ATOM 1140 C CA . GLY A 1 151 ? -7.996 -26.312 -19.969 1 60.94 151 GLY A CA 1
ATOM 1141 C C . GLY A 1 151 ? -7.891 -27.422 -21 1 60.94 151 GLY A C 1
ATOM 1142 O O . GLY A 1 151 ? -7.035 -28.297 -20.891 1 60.94 151 GLY A O 1
ATOM 1143 N N . LYS A 1 152 ? -8.617 -27.219 -22.016 1 67.31 152 LYS A N 1
ATOM 1144 C CA . LYS A 1 152 ? -8.758 -28.344 -22.938 1 67.31 152 LYS A CA 1
ATOM 1145 C C . LYS A 1 152 ? -7.688 -28.297 -24.031 1 67.31 152 LYS A C 1
ATOM 1147 O O . LYS A 1 152 ? -7.195 -29.344 -24.469 1 67.31 152 LYS A O 1
ATOM 1152 N N . TYR A 1 153 ? -7.32 -27.156 -24.359 1 67.31 153 TYR A N 1
ATOM 1153 C CA . TYR A 1 153 ? -6.43 -27.094 -25.516 1 67.31 153 TYR A CA 1
ATOM 1154 C C . TYR A 1 153 ? -5.082 -26.484 -25.141 1 67.31 153 TYR A C 1
ATOM 1156 O O . TYR A 1 153 ? -4.031 -27.062 -25.438 1 67.31 153 TYR A O 1
ATOM 1164 N N . LEU A 1 154 ? -5.031 -25.453 -24.422 1 65.38 154 LEU A N 1
ATOM 1165 C CA . LEU A 1 154 ? -3.795 -24.734 -24.156 1 65.38 154 LEU A CA 1
ATOM 1166 C C . LEU A 1 154 ? -2.922 -25.484 -23.156 1 65.38 154 LEU A C 1
ATOM 1168 O O . LEU A 1 154 ? -1.704 -25.562 -23.328 1 65.38 154 LEU A O 1
ATOM 1172 N N . THR A 1 155 ? -3.539 -26.125 -22.188 1 74.88 155 THR A N 1
ATOM 1173 C CA . THR A 1 155 ? -2.773 -26.781 -21.125 1 74.88 155 THR A CA 1
ATOM 1174 C C . THR A 1 155 ? -2.023 -27.984 -21.688 1 74.88 155 THR A C 1
ATOM 1176 O O . THR A 1 155 ? -0.824 -28.141 -21.438 1 74.88 155 THR A O 1
ATOM 1179 N N . PRO A 1 156 ? -2.719 -28.766 -22.453 1 73.06 156 PRO A N 1
ATOM 1180 C CA . PRO A 1 156 ? -1.989 -29.906 -22.984 1 73.06 156 PRO A CA 1
ATOM 1181 C C . PRO A 1 156 ? -0.844 -29.5 -23.906 1 73.06 156 PRO A C 1
ATOM 1183 O O . PRO A 1 156 ? 0.223 -30.125 -23.891 1 73.06 156 PRO A O 1
ATOM 1186 N N . ALA A 1 157 ? -1.057 -28.516 -24.688 1 72.56 157 ALA A N 1
ATOM 1187 C CA . ALA A 1 157 ? 0.005 -28.047 -25.578 1 72.56 157 ALA A CA 1
ATOM 1188 C C . ALA A 1 157 ? 1.196 -27.531 -24.766 1 72.56 157 ALA A C 1
ATOM 1190 O O . ALA A 1 157 ? 2.35 -27.781 -25.125 1 72.56 157 ALA A O 1
ATOM 1191 N N . LEU A 1 158 ? 0.906 -26.828 -23.703 1 75 158 LEU A N 1
ATOM 1192 C CA . LEU A 1 158 ? 1.95 -26.312 -22.828 1 75 158 LEU A CA 1
ATOM 1193 C C . LEU A 1 158 ? 2.738 -27.453 -22.188 1 75 158 LEU A C 1
ATOM 1195 O O . LEU A 1 158 ? 3.969 -27.406 -22.141 1 75 158 LEU A O 1
ATOM 1199 N N . LEU A 1 159 ? 2.035 -28.453 -21.781 1 79.44 159 LEU A N 1
ATOM 1200 C CA . LEU A 1 159 ? 2.662 -29.578 -21.094 1 79.44 159 LEU A CA 1
ATOM 1201 C C . LEU A 1 159 ? 3.572 -30.344 -22.031 1 79.44 159 LEU A C 1
ATOM 1203 O O . LEU A 1 159 ? 4.656 -30.781 -21.641 1 79.44 159 LEU A O 1
ATOM 1207 N N . ILE A 1 160 ? 3.141 -30.438 -23.219 1 81.31 160 ILE A N 1
ATOM 1208 C CA . ILE A 1 160 ? 3.924 -31.188 -24.188 1 81.31 160 ILE A CA 1
ATOM 1209 C C . ILE A 1 160 ? 5.219 -30.438 -24.5 1 81.31 160 ILE A C 1
ATOM 1211 O O . ILE A 1 160 ? 6.297 -31.031 -24.547 1 81.31 160 ILE A O 1
ATOM 1215 N N . THR A 1 161 ? 5.156 -29.203 -24.703 1 77.94 161 THR A N 1
ATOM 1216 C CA . THR A 1 161 ? 6.336 -28.422 -25.062 1 77.94 161 THR A CA 1
ATOM 1217 C C . THR A 1 161 ? 7.34 -28.406 -23.906 1 77.94 161 THR A C 1
ATOM 1219 O O . THR A 1 161 ? 8.547 -28.547 -24.141 1 77.94 161 THR A O 1
ATOM 1222 N N . ILE A 1 162 ? 6.844 -28.25 -22.734 1 78.88 162 ILE A N 1
ATOM 1223 C CA . ILE A 1 162 ? 7.738 -28.234 -21.594 1 78.88 162 ILE A CA 1
ATOM 1224 C C . ILE A 1 162 ? 8.359 -29.609 -21.406 1 78.88 162 ILE A C 1
ATOM 1226 O O . ILE A 1 162 ? 9.523 -29.734 -21.016 1 78.88 162 ILE A O 1
ATOM 1230 N N . ALA A 1 163 ? 7.523 -30.594 -21.688 1 86.25 163 ALA A N 1
ATOM 1231 C CA . ALA A 1 163 ? 8.031 -31.969 -21.578 1 86.25 163 ALA A CA 1
ATOM 1232 C C . ALA A 1 163 ? 9.195 -32.188 -22.531 1 86.25 163 ALA A C 1
ATOM 1234 O O . ALA A 1 163 ? 10.18 -32.844 -22.172 1 86.25 163 ALA A O 1
ATOM 1235 N N . VAL A 1 164 ? 9.062 -31.703 -23.688 1 87.62 164 VAL A N 1
ATOM 1236 C CA . VAL A 1 164 ? 10.133 -31.859 -24.656 1 87.62 164 VAL A CA 1
ATOM 1237 C C . VAL A 1 164 ? 11.398 -31.172 -24.141 1 87.62 164 VAL A C 1
ATOM 1239 O O . VAL A 1 164 ? 12.492 -31.734 -24.234 1 87.62 164 VAL A O 1
ATOM 1242 N N . LEU A 1 165 ? 11.328 -30.031 -23.672 1 85 165 LEU A N 1
ATOM 1243 C CA . LEU A 1 165 ? 12.469 -29.312 -23.125 1 85 165 LEU A CA 1
ATOM 1244 C C . LEU A 1 165 ? 13.094 -30.078 -21.969 1 85 165 LEU A C 1
ATOM 1246 O O . LEU A 1 165 ? 14.32 -30.203 -21.891 1 85 165 LEU A O 1
ATOM 1250 N N . ILE A 1 166 ? 12.258 -30.594 -21.094 1 86.19 166 ILE A N 1
ATOM 1251 C CA . ILE A 1 166 ? 12.711 -31.312 -19.906 1 86.19 166 ILE A CA 1
ATOM 1252 C C . ILE A 1 166 ? 13.469 -32.562 -20.328 1 86.19 166 ILE A C 1
ATOM 1254 O O . ILE A 1 166 ? 14.547 -32.844 -19.797 1 86.19 166 ILE A O 1
ATOM 1258 N N . ILE A 1 167 ? 12.867 -33.219 -21.219 1 91.69 167 ILE A N 1
ATOM 1259 C CA . ILE A 1 167 ? 13.484 -34.469 -21.672 1 91.69 167 ILE A CA 1
ATOM 1260 C C . ILE A 1 167 ? 14.844 -34.156 -22.312 1 91.69 167 ILE A C 1
ATOM 1262 O O . ILE A 1 167 ? 15.82 -34.875 -22.078 1 91.69 167 ILE A O 1
ATOM 1266 N N . THR A 1 168 ? 14.906 -33.156 -23.047 1 91.19 168 THR A N 1
ATOM 1267 C CA . THR A 1 168 ? 16.156 -32.781 -23.703 1 91.19 168 THR A CA 1
ATOM 1268 C C . THR A 1 168 ? 17.234 -32.438 -22.672 1 91.19 168 THR A C 1
ATOM 1270 O O . THR A 1 168 ? 18.375 -32.844 -22.828 1 91.19 168 THR A O 1
ATOM 1273 N N . VAL A 1 169 ? 16.875 -31.766 -21.656 1 89.75 169 VAL A N 1
ATOM 1274 C CA . VAL A 1 169 ? 17.812 -31.344 -20.625 1 89.75 169 VAL A CA 1
ATOM 1275 C C . VAL A 1 169 ? 18.266 -32.562 -19.828 1 89.75 169 VAL A C 1
ATOM 1277 O O . VAL A 1 169 ? 19.422 -32.656 -19.406 1 89.75 169 VAL A O 1
ATOM 1280 N N . LEU A 1 170 ? 17.344 -33.531 -19.594 1 90.94 170 LEU A N 1
ATOM 1281 C CA . LEU A 1 170 ? 17.672 -34.719 -18.812 1 90.94 170 LEU A CA 1
ATOM 1282 C C . LEU A 1 170 ? 18.594 -35.656 -19.594 1 90.94 170 LEU A C 1
ATOM 1284 O O . LEU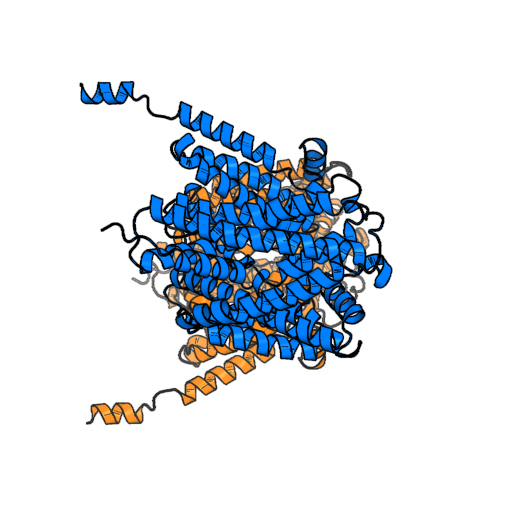 A 1 170 ? 19.484 -36.281 -19.016 1 90.94 170 LEU A O 1
ATOM 1288 N N . VAL A 1 171 ? 18.375 -35.656 -20.875 1 93.25 171 VAL A N 1
ATOM 1289 C CA . VAL A 1 171 ? 19.141 -36.562 -21.734 1 93.25 171 VAL A CA 1
ATOM 1290 C C . VAL A 1 171 ? 20.484 -35.938 -22.062 1 93.25 171 VAL A C 1
ATOM 1292 O O . VAL A 1 171 ? 21.5 -36.656 -22.125 1 93.25 171 VAL A O 1
ATOM 1295 N N . ASN A 1 172 ? 20.5 -34.656 -22.328 1 93.19 172 ASN A N 1
ATOM 1296 C CA . ASN A 1 172 ? 21.719 -33.938 -22.703 1 93.19 172 ASN A CA 1
ATOM 1297 C C . ASN A 1 172 ? 21.875 -32.656 -21.922 1 93.19 172 ASN A C 1
ATOM 1299 O O . ASN A 1 172 ? 21.797 -31.562 -22.5 1 93.19 172 ASN A O 1
ATOM 1303 N N . PRO A 1 173 ? 22.281 -32.844 -20.719 1 92.88 173 PRO A N 1
ATOM 1304 C CA . PRO A 1 173 ? 22.469 -31.625 -19.938 1 92.88 173 PRO A CA 1
ATOM 1305 C C . PRO A 1 173 ? 23.609 -30.75 -20.453 1 92.88 173 PRO A C 1
ATOM 1307 O O . PRO A 1 173 ? 24.578 -31.281 -21.016 1 92.88 173 PRO A O 1
ATOM 1310 N N . LEU A 1 174 ? 23.516 -29.484 -20.328 1 92.75 174 LEU A N 1
ATOM 1311 C CA . LEU A 1 174 ? 24.516 -28.547 -20.812 1 92.75 174 LEU A CA 1
ATOM 1312 C C . LEU A 1 174 ? 25.797 -28.656 -20.016 1 92.75 174 LEU A C 1
ATOM 1314 O O . LEU A 1 174 ? 26.875 -28.312 -20.516 1 92.75 174 LEU A O 1
ATOM 1318 N N . GLY A 1 175 ? 25.672 -29.062 -18.797 1 93 175 GLY A N 1
ATOM 1319 C CA . GLY A 1 175 ? 26.828 -29.234 -17.922 1 93 175 GLY A CA 1
ATOM 1320 C C . GLY A 1 175 ? 26.453 -29.828 -16.578 1 93 175 GLY A C 1
ATOM 1321 O O . GLY A 1 175 ? 25.328 -30.281 -16.375 1 93 175 GLY A O 1
ATOM 1322 N N . SER A 1 176 ? 27.516 -29.812 -15.695 1 93.31 176 SER A N 1
ATOM 1323 C CA . SER A 1 176 ? 27.281 -30.266 -14.32 1 93.31 176 SER A CA 1
ATOM 1324 C C . SER A 1 176 ? 26.953 -29.094 -13.406 1 93.31 176 SER A C 1
ATOM 1326 O O . SER A 1 176 ? 27.406 -27.969 -13.633 1 93.31 176 SER A O 1
ATOM 1328 N N . PRO A 1 177 ? 26.125 -29.406 -12.414 1 95.19 177 PRO A N 1
ATOM 1329 C CA . PRO A 1 177 ? 25.859 -28.344 -11.445 1 95.19 177 PRO A CA 1
ATOM 1330 C C . PRO A 1 177 ? 27.125 -27.781 -10.805 1 95.19 177 PRO A C 1
ATOM 1332 O O . PRO A 1 177 ? 28.031 -28.547 -10.469 1 95.19 177 PRO A O 1
ATOM 1335 N N . GLN A 1 178 ? 27.172 -26.5 -10.719 1 95.06 178 GLN A N 1
ATOM 1336 C CA . GLN A 1 178 ? 28.312 -25.828 -10.125 1 95.06 178 GLN A CA 1
ATOM 1337 C C . GLN A 1 178 ? 28.094 -25.578 -8.633 1 95.06 178 GLN A C 1
ATOM 1339 O O . GLN A 1 178 ? 27.078 -25.969 -8.078 1 95.06 178 GLN A O 1
ATOM 1344 N N . GLU A 1 179 ? 29.109 -24.953 -7.992 1 94.75 179 GLU A N 1
ATOM 1345 C CA . GLU A 1 179 ? 28.984 -24.625 -6.574 1 94.75 179 GLU A CA 1
ATOM 1346 C C . GLU A 1 179 ? 27.844 -23.641 -6.328 1 94.75 179 GLU A C 1
ATOM 1348 O O . GLU A 1 179 ? 27.625 -22.719 -7.117 1 94.75 179 GLU A O 1
ATOM 1353 N N . PRO A 1 180 ? 27.172 -23.875 -5.227 1 95.94 180 PRO A N 1
ATOM 1354 C CA . PRO A 1 180 ? 26.062 -22.969 -4.918 1 95.94 180 PRO A CA 1
ATOM 1355 C C . PRO A 1 180 ? 26.531 -21.562 -4.562 1 95.94 180 PRO A C 1
ATOM 1357 O O . PRO A 1 180 ? 27.672 -21.375 -4.113 1 95.94 180 PRO A O 1
ATOM 1360 N N . THR A 1 181 ? 25.703 -20.625 -4.84 1 93.56 181 THR A N 1
ATOM 1361 C CA . THR A 1 181 ? 25.938 -19.266 -4.367 1 93.56 181 THR A CA 1
ATOM 1362 C C . THR A 1 181 ? 25.859 -19.203 -2.846 1 93.56 181 THR A C 1
ATOM 1364 O O . THR A 1 181 ? 25.406 -20.156 -2.199 1 93.56 181 THR A O 1
ATOM 1367 N N . GLU A 1 182 ? 26.203 -18.125 -2.219 1 89.56 182 GLU A N 1
ATOM 1368 C CA . GLU A 1 182 ? 26.281 -17.953 -0.771 1 89.56 182 GLU A CA 1
ATOM 1369 C C . GLU A 1 182 ? 24.922 -18.219 -0.111 1 89.56 182 GLU A C 1
ATOM 1371 O O . GLU A 1 182 ? 24.859 -18.844 0.946 1 89.56 182 GLU A O 1
ATOM 1376 N N . ALA A 1 183 ? 23.922 -17.828 -0.72 1 87.38 183 ALA A N 1
ATOM 1377 C CA . ALA A 1 183 ? 22.578 -17.938 -0.153 1 87.38 183 ALA A CA 1
ATOM 1378 C C . ALA A 1 183 ? 22.141 -19.391 -0.033 1 87.38 183 ALA A C 1
ATOM 1380 O O . ALA A 1 183 ? 21.312 -19.734 0.815 1 87.38 183 ALA A O 1
ATOM 1381 N N . TYR A 1 184 ? 22.703 -20.203 -0.868 1 92.44 184 TYR A N 1
ATOM 1382 C CA . TYR A 1 184 ? 22.281 -21.594 -0.921 1 92.44 184 TYR A CA 1
ATOM 1383 C C . TYR A 1 184 ? 23.375 -22.516 -0.406 1 92.44 184 TYR A C 1
ATOM 1385 O O . TYR A 1 184 ? 23.25 -23.75 -0.483 1 92.44 184 TYR A O 1
ATOM 1393 N N . SER A 1 185 ? 24.469 -21.953 0.067 1 89.38 185 SER A N 1
ATOM 1394 C CA . SER A 1 185 ? 25.609 -22.75 0.531 1 89.38 185 SER A CA 1
ATOM 1395 C C . SER A 1 185 ? 25.266 -23.5 1.812 1 89.38 185 SER A C 1
ATOM 1397 O O . SER A 1 185 ? 25.656 -24.656 1.986 1 89.38 185 SER A O 1
ATOM 1399 N N . SER A 1 186 ? 24.562 -22.688 2.678 1 85.12 186 SER A N 1
ATOM 1400 C CA . SER A 1 186 ? 24.094 -23.312 3.904 1 85.12 186 SER A CA 1
ATOM 1401 C C . SER A 1 186 ? 22.578 -23.219 4.035 1 85.12 186 SER A C 1
ATOM 1403 O O . SER A 1 186 ? 21.984 -22.234 3.586 1 85.12 186 SER A O 1
ATOM 1405 N N . LYS A 1 187 ? 21.938 -24.266 4.398 1 87.94 187 LYS A N 1
ATOM 1406 C CA . LYS A 1 187 ? 20.5 -24.312 4.684 1 87.94 187 LYS A CA 1
ATOM 1407 C C . LYS A 1 187 ? 19.688 -24.078 3.418 1 87.94 187 LYS A C 1
ATOM 1409 O O . LYS A 1 187 ? 18.766 -23.266 3.412 1 87.94 187 LYS A O 1
ATOM 1414 N N . ALA A 1 188 ? 20.047 -24.734 2.348 1 93.69 188 ALA A N 1
ATOM 1415 C CA . ALA A 1 188 ? 19.453 -24.594 1.02 1 93.69 188 ALA A CA 1
ATOM 1416 C C . ALA A 1 188 ? 17.953 -24.906 1.048 1 93.69 188 ALA A C 1
ATOM 1418 O O . ALA A 1 188 ? 17.172 -24.297 0.311 1 93.69 188 ALA A O 1
ATOM 1419 N N . PHE A 1 189 ? 17.594 -25.781 1.926 1 95.19 189 PHE A N 1
ATOM 1420 C CA . PHE A 1 189 ? 16.188 -26.156 2.035 1 95.19 189 PHE A CA 1
ATOM 1421 C C . PHE A 1 189 ? 15.336 -24.953 2.42 1 95.19 189 PHE A C 1
ATOM 1423 O O . PHE A 1 189 ? 14.305 -24.703 1.796 1 95.19 189 PHE A O 1
ATOM 1430 N N . PHE A 1 190 ? 15.781 -24.234 3.363 1 92.06 190 PHE A N 1
ATOM 1431 C CA . PHE A 1 190 ? 14.992 -23.141 3.9 1 92.06 190 PHE A CA 1
ATOM 1432 C C . PHE A 1 190 ? 14.977 -21.969 2.932 1 92.06 190 PHE A C 1
ATOM 1434 O O . PHE A 1 190 ? 13.977 -21.234 2.846 1 92.06 190 PHE A O 1
ATOM 1441 N N . LYS A 1 191 ? 16.062 -21.766 2.26 1 92.25 191 LYS A N 1
ATOM 1442 C CA . LYS A 1 191 ? 16.062 -20.734 1.218 1 92.25 191 LYS A CA 1
ATOM 1443 C C . LYS A 1 191 ? 15.094 -21.094 0.092 1 92.25 191 LYS A C 1
ATOM 1445 O O . LYS A 1 191 ? 14.367 -20.234 -0.414 1 92.25 191 LYS A O 1
ATOM 1450 N N . GLY A 1 192 ? 15.133 -22.406 -0.261 1 94.44 192 GLY A N 1
ATOM 1451 C CA . GLY A 1 192 ? 14.164 -22.875 -1.231 1 94.44 192 GLY A CA 1
ATOM 1452 C C . GLY A 1 192 ? 12.727 -22.703 -0.768 1 94.44 192 GLY A C 1
ATOM 1453 O O . GLY A 1 192 ? 11.859 -22.297 -1.55 1 94.44 192 GLY A O 1
ATOM 1454 N N . PHE A 1 193 ? 12.523 -22.953 0.483 1 94.19 193 PHE A N 1
ATOM 1455 C CA . PHE A 1 193 ? 11.211 -22.781 1.094 1 94.19 193 PHE A CA 1
ATOM 1456 C C . PHE A 1 193 ? 10.727 -21.344 0.948 1 94.19 193 PHE A C 1
ATOM 1458 O O . PHE A 1 193 ? 9.578 -21.109 0.557 1 94.19 193 PHE A O 1
ATOM 1465 N N . GLN A 1 194 ? 11.539 -20.438 1.176 1 91 194 GLN A N 1
ATOM 1466 C CA . GLN A 1 194 ? 11.203 -19.031 1.1 1 91 194 GLN A CA 1
ATOM 1467 C C . GLN A 1 194 ? 10.961 -18.594 -0.345 1 91 194 GLN A C 1
ATOM 1469 O O . GLN A 1 194 ? 10.102 -17.75 -0.612 1 91 194 GLN A O 1
ATOM 1474 N N . GLU A 1 195 ? 11.75 -19.172 -1.218 1 92.5 195 GLU A N 1
ATOM 1475 C CA . GLU A 1 195 ? 11.609 -18.812 -2.627 1 92.5 195 GLU A CA 1
ATOM 1476 C C . GLU A 1 195 ? 10.258 -19.266 -3.176 1 92.5 195 GLU A C 1
ATOM 1478 O O . GLU A 1 195 ? 9.766 -18.703 -4.16 1 92.5 195 GLU A O 1
ATOM 1483 N N . GLY A 1 196 ? 9.711 -20.203 -2.535 1 93.69 196 GLY A N 1
ATOM 1484 C CA . GLY A 1 196 ? 8.383 -20.656 -2.938 1 93.69 196 GLY A CA 1
ATOM 1485 C C . GLY A 1 196 ? 7.312 -19.594 -2.736 1 93.69 196 GLY A C 1
ATOM 1486 O O . GLY A 1 196 ? 6.289 -19.609 -3.418 1 93.69 196 GLY A O 1
ATOM 1487 N N . TYR A 1 197 ? 7.539 -18.594 -1.785 1 92.44 197 TYR A N 1
ATOM 1488 C CA . TYR A 1 197 ? 6.605 -17.5 -1.567 1 92.44 197 TYR A CA 1
ATOM 1489 C C . TYR A 1 197 ? 6.414 -16.688 -2.842 1 92.44 197 TYR A C 1
ATOM 1491 O O . TYR A 1 197 ? 5.336 -16.125 -3.074 1 92.44 197 TYR A O 1
ATOM 1499 N N . LEU A 1 198 ? 7.41 -16.734 -3.631 1 92.69 198 LEU A N 1
ATOM 1500 C CA . LEU A 1 198 ? 7.422 -15.836 -4.781 1 92.69 198 LEU A CA 1
ATOM 1501 C C . LEU A 1 198 ? 6.461 -16.312 -5.859 1 92.69 198 LEU A C 1
ATOM 1503 O O . LEU A 1 198 ? 6.016 -15.523 -6.695 1 92.69 198 LEU A O 1
ATOM 1507 N N . THR A 1 199 ? 6.145 -17.562 -5.805 1 93.12 199 THR A N 1
ATOM 1508 C CA . THR A 1 199 ? 5.168 -18.047 -6.773 1 93.12 199 THR A CA 1
ATOM 1509 C C . THR A 1 199 ? 3.785 -17.469 -6.484 1 93.12 199 THR A C 1
ATOM 1511 O O . THR A 1 199 ? 2.955 -17.359 -7.387 1 93.12 199 THR A O 1
ATOM 1514 N N . MET A 1 200 ? 3.535 -17.156 -5.184 1 93.19 200 MET A N 1
ATOM 1515 C CA . MET A 1 200 ? 2.293 -16.578 -4.695 1 93.19 200 MET A CA 1
ATOM 1516 C C . MET A 1 200 ? 1.132 -17.547 -4.84 1 93.19 200 MET A C 1
ATOM 1518 O O . MET A 1 200 ? -0.032 -17.156 -4.738 1 93.19 200 MET A O 1
ATOM 1522 N N . ASP A 1 201 ? 1.435 -18.797 -5.027 1 93.94 201 ASP A N 1
ATOM 1523 C CA . ASP A 1 201 ? 0.405 -19.797 -5.316 1 93.94 201 ASP A CA 1
ATOM 1524 C C . ASP A 1 201 ? -0.401 -20.125 -4.066 1 93.94 201 ASP A C 1
ATOM 1526 O O . ASP A 1 201 ? -1.598 -20.422 -4.148 1 93.94 201 ASP A O 1
ATOM 1530 N N . THR A 1 202 ? 0.291 -20.062 -2.961 1 93.75 202 THR A N 1
ATOM 1531 C CA . THR A 1 202 ? -0.44 -20.312 -1.725 1 93.75 202 THR A CA 1
ATOM 1532 C C . THR A 1 202 ? -1.527 -19.266 -1.509 1 93.75 202 THR A C 1
ATOM 1534 O O . THR A 1 202 ? -2.633 -19.594 -1.073 1 93.75 202 THR A O 1
ATOM 1537 N N . LEU A 1 203 ? -1.259 -18.109 -1.769 1 92.88 203 LEU A N 1
ATOM 1538 C CA . LEU A 1 203 ? -2.242 -17.031 -1.66 1 92.88 203 LEU A CA 1
ATOM 1539 C C . LEU A 1 203 ? -3.361 -17.219 -2.678 1 92.88 203 LEU A C 1
ATOM 1541 O O . LEU A 1 203 ? -4.539 -17.062 -2.346 1 92.88 203 LEU A O 1
ATOM 1545 N N . ALA A 1 204 ? -2.975 -17.578 -3.82 1 91.69 204 ALA A N 1
ATOM 1546 C CA . ALA A 1 204 ? -3.939 -17.766 -4.898 1 91.69 204 ALA A CA 1
ATOM 1547 C C . ALA A 1 204 ? -4.805 -19 -4.645 1 91.69 204 ALA A C 1
ATOM 1549 O O . ALA A 1 204 ? -5.918 -19.109 -5.16 1 91.69 204 ALA A O 1
ATOM 1550 N N . ALA A 1 205 ? -4.27 -19.891 -3.914 1 92 205 ALA A N 1
ATOM 1551 C CA . ALA A 1 205 ? -4.965 -21.141 -3.648 1 92 205 ALA A CA 1
ATOM 1552 C C . ALA A 1 205 ? -6.316 -20.891 -2.986 1 92 205 ALA A C 1
ATOM 1554 O O . ALA A 1 205 ? -7.297 -21.578 -3.289 1 92 205 ALA A O 1
ATOM 1555 N N . PHE A 1 206 ? -6.414 -19.938 -2.129 1 87.12 206 PHE A N 1
ATOM 1556 C CA . PHE A 1 206 ? -7.672 -19.594 -1.479 1 87.12 206 PHE A CA 1
ATOM 1557 C C . PHE A 1 206 ? -8.711 -19.156 -2.506 1 87.12 206 PHE A C 1
ATOM 1559 O O . PHE A 1 206 ? -9.891 -19.469 -2.373 1 87.12 206 PHE A O 1
ATOM 1566 N N . VAL A 1 207 ? -8.234 -18.562 -3.477 1 83.25 207 VAL A N 1
ATOM 1567 C CA . VAL A 1 207 ? -9.109 -17.953 -4.473 1 83.25 207 VAL A CA 1
ATOM 1568 C C . VAL A 1 207 ? -9.508 -19 -5.516 1 83.25 207 VAL A C 1
ATOM 1570 O O . VAL A 1 207 ? -10.672 -19.078 -5.91 1 83.25 207 VAL A O 1
ATOM 1573 N N . PHE A 1 208 ? -8.602 -19.766 -5.902 1 81.94 208 PHE A N 1
ATOM 1574 C CA . PHE A 1 208 ? -8.859 -20.781 -6.91 1 81.94 208 PHE A CA 1
ATOM 1575 C C . PHE A 1 208 ? -9.648 -21.938 -6.312 1 81.94 208 PHE A C 1
ATOM 1577 O O . PHE A 1 208 ? -10.391 -22.625 -7.023 1 81.94 208 PHE A O 1
ATOM 1584 N N . GLY A 1 209 ? -9.43 -22.125 -5.031 1 81.69 209 GLY A N 1
ATOM 1585 C CA . GLY A 1 209 ? -10.242 -23.109 -4.348 1 81.69 209 GLY A CA 1
ATOM 1586 C C . GLY A 1 209 ? -11.734 -22.844 -4.473 1 81.69 209 GLY A C 1
ATOM 1587 O O . GLY A 1 209 ? -12.523 -23.781 -4.656 1 81.69 209 GLY A O 1
ATOM 1588 N N . ILE A 1 210 ? -12.055 -21.609 -4.438 1 79.94 210 ILE A N 1
ATOM 1589 C CA . ILE A 1 210 ? -13.453 -21.219 -4.574 1 79.94 210 ILE A CA 1
ATOM 1590 C C . ILE A 1 210 ? -13.977 -21.641 -5.945 1 79.94 210 ILE A C 1
ATOM 1592 O O . ILE A 1 210 ? -15.094 -22.141 -6.059 1 79.94 210 ILE A O 1
ATOM 1596 N N . ILE A 1 211 ? -13.164 -21.484 -6.902 1 73.56 211 ILE A N 1
ATOM 1597 C CA . ILE A 1 211 ? -13.547 -21.812 -8.273 1 73.56 211 ILE A CA 1
ATOM 1598 C C . ILE A 1 211 ? -13.766 -23.312 -8.391 1 73.56 211 ILE A C 1
ATOM 1600 O O . ILE A 1 211 ? -14.75 -23.766 -8.992 1 73.56 211 ILE A O 1
ATOM 1604 N N . VAL A 1 212 ? -12.93 -24.078 -7.809 1 79.88 212 VAL A N 1
ATOM 1605 C CA . VAL A 1 212 ? -13 -25.531 -7.879 1 79.88 212 VAL A CA 1
ATOM 1606 C C . VAL A 1 212 ? -14.219 -26.031 -7.105 1 79.88 212 VAL A C 1
ATOM 1608 O O . VAL A 1 212 ? -14.961 -26.891 -7.59 1 79.88 212 VAL A O 1
ATOM 1611 N N . ILE A 1 213 ? -14.453 -25.484 -6.004 1 82.31 213 ILE A N 1
ATOM 1612 C CA . ILE A 1 213 ? -15.562 -25.906 -5.148 1 82.31 213 ILE A CA 1
ATOM 1613 C C . ILE A 1 213 ? -16.891 -25.531 -5.805 1 82.31 213 ILE A C 1
ATOM 1615 O O . ILE A 1 213 ? -17.828 -26.328 -5.828 1 82.31 213 ILE A O 1
ATOM 1619 N N . ASN A 1 214 ? -16.906 -24.422 -6.359 1 77.5 214 ASN A N 1
ATOM 1620 C CA . ASN A 1 214 ? -18.125 -24 -7.035 1 77.5 214 ASN A CA 1
ATOM 1621 C C . ASN A 1 214 ? -18.406 -24.828 -8.281 1 77.5 214 ASN A C 1
ATOM 1623 O O . ASN A 1 214 ? -19.562 -25.078 -8.625 1 77.5 214 ASN A O 1
ATOM 1627 N N . SER A 1 215 ? -17.406 -25.234 -8.938 1 75.44 215 SER A N 1
ATOM 1628 C CA . SER A 1 215 ? -17.578 -26.062 -10.125 1 75.44 215 SER A CA 1
ATOM 1629 C C . SER A 1 215 ? -18.25 -27.391 -9.781 1 75.44 215 SER A C 1
ATOM 1631 O O . SER A 1 215 ? -19.031 -27.922 -10.57 1 75.44 215 SER A O 1
ATOM 1633 N N . VAL A 1 216 ? -17.938 -27.922 -8.656 1 80.19 216 VAL A N 1
ATOM 1634 C CA . VAL A 1 216 ? -18.5 -29.203 -8.242 1 80.19 216 VAL A CA 1
ATOM 1635 C C . VAL A 1 216 ? -19.906 -28.984 -7.699 1 80.19 216 VAL A C 1
ATOM 1637 O O . VAL A 1 216 ? -20.797 -29.828 -7.914 1 80.19 216 VAL A O 1
ATOM 1640 N N . LYS A 1 217 ? -20.062 -27.906 -7.062 1 82.19 217 LYS A N 1
ATOM 1641 C CA . LYS A 1 217 ? -21.391 -27.578 -6.57 1 82.19 217 LYS A CA 1
ATOM 1642 C C . LYS A 1 217 ? -22.359 -27.359 -7.727 1 82.19 217 LYS A C 1
ATOM 1644 O O . LYS A 1 217 ? -23.531 -27.734 -7.637 1 82.19 217 LYS A O 1
ATOM 1649 N N . ASN A 1 218 ? -21.891 -26.859 -8.758 1 80 218 ASN A N 1
ATOM 1650 C CA . ASN A 1 218 ? -22.719 -26.547 -9.922 1 80 218 ASN A CA 1
ATOM 1651 C C . ASN A 1 218 ? -23.219 -27.812 -10.609 1 80 218 ASN A C 1
ATOM 1653 O O . ASN A 1 218 ? -24.234 -27.797 -11.305 1 80 218 ASN A O 1
ATOM 1657 N N . ILE A 1 219 ? -22.547 -28.906 -10.43 1 79.81 219 ILE A N 1
ATOM 1658 C CA . ILE A 1 219 ? -23 -30.141 -11.055 1 79.81 219 ILE A CA 1
ATOM 1659 C C . ILE A 1 219 ? -23.859 -30.938 -10.07 1 79.81 219 ILE A C 1
ATOM 1661 O O . ILE A 1 219 ? -24.156 -32.094 -10.305 1 79.81 219 ILE A O 1
ATOM 1665 N N . GLY A 1 220 ? -24.125 -30.312 -8.922 1 81 220 GLY A N 1
ATOM 1666 C CA . GLY A 1 220 ? -25.156 -30.844 -8.031 1 81 220 GLY A CA 1
ATOM 1667 C C . GLY A 1 220 ? -24.578 -31.547 -6.812 1 81 220 GLY A C 1
ATOM 1668 O O . GLY A 1 220 ? -25.312 -32.156 -6.039 1 81 220 GLY A O 1
ATOM 1669 N N . VAL A 1 221 ? -23.312 -31.578 -6.691 1 84.12 221 VAL A N 1
ATOM 1670 C CA . VAL A 1 221 ? -22.703 -32.219 -5.523 1 84.12 221 VAL A CA 1
ATOM 1671 C C . VAL A 1 221 ? -22.703 -31.234 -4.352 1 84.12 221 VAL A C 1
ATOM 1673 O O . VAL A 1 221 ? -22.109 -30.156 -4.43 1 84.12 221 VAL A O 1
ATOM 1676 N N . THR A 1 222 ? -23.328 -31.609 -3.221 1 82.38 222 THR A N 1
ATOM 1677 C CA . THR A 1 222 ? -23.453 -30.672 -2.109 1 82.38 222 THR A CA 1
ATOM 1678 C C . THR A 1 222 ? -22.875 -31.266 -0.833 1 82.38 222 THR A C 1
ATOM 1680 O O . THR A 1 222 ? -22.625 -30.547 0.136 1 82.38 222 THR A O 1
ATOM 1683 N N . ASP A 1 223 ? -22.625 -32.562 -0.878 1 86.25 223 ASP A N 1
ATOM 1684 C CA . ASP A 1 223 ? -22.078 -33.219 0.303 1 86.25 223 ASP A CA 1
ATOM 1685 C C . ASP A 1 223 ? -20.641 -32.75 0.564 1 86.25 223 ASP A C 1
ATOM 1687 O O . ASP A 1 223 ? -19.797 -32.781 -0.341 1 86.25 223 ASP A O 1
ATOM 1691 N N . ARG A 1 224 ? -20.406 -32.438 1.76 1 84.94 224 ARG A N 1
ATOM 1692 C CA . ARG A 1 224 ? -19.109 -31.891 2.146 1 84.94 224 ARG A CA 1
ATOM 1693 C C . ARG A 1 224 ? -18 -32.906 1.93 1 84.94 224 ARG A C 1
ATOM 1695 O O . ARG A 1 224 ? -16.922 -32.562 1.433 1 84.94 224 ARG A O 1
ATOM 1702 N N . LYS A 1 225 ? -18.203 -34.062 2.303 1 88.38 225 LYS A N 1
ATOM 1703 C CA . LYS A 1 225 ? -17.203 -35.125 2.152 1 88.38 225 LYS A CA 1
ATOM 1704 C C . LYS A 1 225 ? -16.891 -35.375 0.679 1 88.38 225 LYS A C 1
ATOM 1706 O O . LYS A 1 225 ? -15.734 -35.594 0.315 1 88.38 225 LYS A O 1
ATOM 1711 N N . ALA A 1 226 ? -17.906 -35.344 -0.079 1 88.75 226 ALA A N 1
ATOM 1712 C CA . ALA A 1 226 ? -17.734 -35.531 -1.515 1 88.75 226 ALA A CA 1
ATOM 1713 C C . ALA A 1 226 ? -16.969 -34.375 -2.148 1 88.75 226 ALA A C 1
ATOM 1715 O O . ALA A 1 226 ? -16.125 -34.594 -3.02 1 88.75 226 ALA A O 1
ATOM 1716 N N . ILE A 1 227 ? -17.297 -33.25 -1.688 1 88.25 227 ILE A N 1
ATOM 1717 C CA . ILE A 1 227 ? -16.641 -32.062 -2.205 1 88.25 227 ILE A CA 1
ATOM 1718 C C . ILE A 1 227 ? -15.156 -32.094 -1.84 1 88.25 227 ILE A C 1
ATOM 1720 O O . ILE A 1 227 ? -14.289 -31.859 -2.688 1 88.25 227 ILE A O 1
ATOM 1724 N N . LEU A 1 228 ? -14.867 -32.469 -0.637 1 89.56 228 LEU A N 1
ATOM 1725 C CA . LEU A 1 228 ? -13.484 -32.531 -0.166 1 89.56 228 LEU A CA 1
ATOM 1726 C C . LEU A 1 228 ? -12.711 -33.625 -0.881 1 89.56 228 LEU A C 1
ATOM 1728 O O . LEU A 1 228 ? -11.539 -33.469 -1.211 1 89.56 228 LEU A O 1
ATOM 1732 N N . GLY A 1 229 ? -13.359 -34.688 -1.029 1 90.94 229 GLY A N 1
ATOM 1733 C CA . GLY A 1 229 ? -12.734 -35.781 -1.766 1 90.94 229 GLY A CA 1
ATOM 1734 C C . GLY A 1 229 ? -12.383 -35.406 -3.195 1 90.94 229 GLY A C 1
ATOM 1735 O O . GLY A 1 229 ? -11.305 -35.75 -3.686 1 90.94 229 GLY A O 1
ATOM 1736 N N . PHE A 1 230 ? -13.32 -34.781 -3.793 1 89.94 230 PHE A N 1
ATOM 1737 C CA . PHE A 1 230 ? -13.109 -34.312 -5.16 1 89.94 230 PHE A CA 1
ATOM 1738 C C . PHE A 1 230 ? -11.961 -33.312 -5.219 1 89.94 230 PHE A C 1
ATOM 1740 O O . PHE A 1 230 ? -11.086 -33.406 -6.078 1 89.94 230 PHE A O 1
ATOM 1747 N N . THR A 1 231 ? -11.961 -32.375 -4.316 1 89.5 231 THR A N 1
ATOM 1748 C CA . THR A 1 231 ? -10.945 -31.328 -4.277 1 89.5 231 THR A CA 1
ATOM 1749 C C . THR A 1 231 ? -9.57 -31.922 -4.016 1 89.5 231 THR A C 1
ATOM 1751 O O . THR A 1 231 ? -8.57 -31.484 -4.594 1 89.5 231 THR A O 1
ATOM 1754 N N . TRP A 1 232 ? -9.547 -32.906 -3.201 1 92.38 232 TRP A N 1
ATOM 1755 C CA . TRP A 1 232 ? -8.289 -33.562 -2.877 1 92.38 232 TRP A CA 1
ATOM 1756 C C . TRP A 1 232 ? -7.719 -34.281 -4.102 1 92.38 232 TRP A C 1
ATOM 1758 O O . TRP A 1 232 ? -6.531 -34.125 -4.41 1 92.38 232 TRP A O 1
ATOM 1768 N N . LYS A 1 233 ? -8.508 -34.969 -4.777 1 93.62 233 LYS A N 1
ATOM 1769 C CA . LYS A 1 233 ? -8.055 -35.719 -5.949 1 93.62 233 LYS A CA 1
ATOM 1770 C C . LYS A 1 233 ? -7.617 -34.781 -7.062 1 93.62 233 LYS A C 1
ATOM 1772 O O . LYS A 1 233 ? -6.559 -34.969 -7.664 1 93.62 233 LYS A O 1
ATOM 1777 N N . ALA A 1 234 ? -8.445 -33.812 -7.297 1 90.5 234 ALA A N 1
ATOM 1778 C CA . ALA A 1 234 ? -8.094 -32.812 -8.32 1 90.5 234 ALA A CA 1
ATOM 1779 C C . ALA A 1 234 ? -6.832 -32.062 -7.93 1 90.5 234 ALA A C 1
ATOM 1781 O O . ALA A 1 234 ? -5.957 -31.828 -8.766 1 90.5 234 ALA A O 1
ATOM 1782 N N . GLY A 1 235 ? -6.77 -31.688 -6.672 1 92.75 235 GLY A N 1
ATOM 1783 C CA . GLY A 1 235 ? -5.605 -30.984 -6.176 1 92.75 235 GLY A CA 1
ATOM 1784 C C . GLY A 1 235 ? -4.324 -31.797 -6.273 1 92.75 235 GLY A C 1
ATOM 1785 O O . GLY A 1 235 ? -3.262 -31.25 -6.578 1 92.75 235 GLY A O 1
ATOM 1786 N N . LEU A 1 236 ? -4.387 -33.031 -6.035 1 95.19 236 LEU A N 1
ATOM 1787 C CA . LEU A 1 236 ? -3.221 -33.906 -6.098 1 95.19 236 LEU A CA 1
ATOM 1788 C C . LEU A 1 236 ? -2.695 -34 -7.523 1 95.19 236 LEU A C 1
ATOM 1790 O O . LEU A 1 236 ? -1.484 -34.125 -7.738 1 95.19 236 LEU A O 1
ATOM 1794 N N . ILE A 1 237 ? -3.584 -34.062 -8.438 1 92.12 237 ILE A N 1
ATOM 1795 C CA . ILE A 1 237 ? -3.178 -34.094 -9.836 1 92.12 237 ILE A CA 1
ATOM 1796 C C . ILE A 1 237 ? -2.41 -32.812 -10.188 1 92.12 237 ILE A C 1
ATOM 1798 O O . ILE A 1 237 ? -1.316 -32.875 -10.75 1 92.12 237 ILE A O 1
ATOM 1802 N N . ALA A 1 238 ? -2.986 -31.703 -9.836 1 91.88 238 ALA A N 1
ATOM 1803 C CA . ALA A 1 238 ? -2.334 -30.422 -10.094 1 91.88 238 ALA A CA 1
ATOM 1804 C C . ALA A 1 238 ? -0.989 -30.344 -9.383 1 91.88 238 ALA A C 1
ATOM 1806 O O . ALA A 1 238 ? 0.006 -29.906 -9.969 1 91.88 238 ALA A O 1
ATOM 1807 N N . ALA A 1 239 ? -0.945 -30.797 -8.172 1 95.5 239 ALA A N 1
ATOM 1808 C CA . ALA A 1 239 ? 0.264 -30.734 -7.355 1 95.5 239 ALA A CA 1
ATOM 1809 C C . ALA A 1 239 ? 1.361 -31.625 -7.93 1 95.5 239 ALA A C 1
ATOM 1811 O O . ALA A 1 239 ? 2.531 -31.25 -7.957 1 95.5 239 ALA A O 1
ATOM 1812 N N . ALA A 1 240 ? 1.003 -32.75 -8.32 1 95.44 240 ALA A N 1
ATOM 1813 C CA . ALA A 1 240 ? 1.97 -33.688 -8.883 1 95.44 240 ALA A CA 1
ATOM 1814 C C . ALA A 1 240 ? 2.6 -33.125 -10.156 1 95.44 240 ALA A C 1
ATOM 1816 O O . ALA A 1 240 ? 3.812 -33.25 -10.359 1 95.44 240 ALA A O 1
ATOM 1817 N N . LEU A 1 241 ? 1.805 -32.625 -10.961 1 91.56 241 LEU A N 1
ATOM 1818 C CA . LEU A 1 241 ? 2.309 -32.031 -12.195 1 91.56 241 LEU A CA 1
ATOM 1819 C C . LEU A 1 241 ? 3.234 -30.859 -11.906 1 91.56 241 LEU A C 1
ATOM 1821 O O . LEU A 1 241 ? 4.305 -30.734 -12.508 1 91.56 241 LEU A O 1
ATOM 1825 N N . LEU A 1 242 ? 2.85 -30 -10.984 1 94.31 242 LEU A N 1
ATOM 1826 C CA . LEU A 1 242 ? 3.668 -28.844 -10.625 1 94.31 242 LEU A CA 1
ATOM 1827 C C . LEU A 1 242 ? 5 -29.297 -10.023 1 94.31 242 LEU A C 1
ATOM 1829 O O . LEU A 1 242 ? 6.051 -28.75 -10.352 1 94.31 242 LEU A O 1
ATOM 1833 N N . ALA A 1 243 ? 4.914 -30.266 -9.148 1 96.12 243 ALA A N 1
ATOM 1834 C CA . ALA A 1 243 ? 6.129 -30.781 -8.516 1 96.12 243 ALA A CA 1
ATOM 1835 C C . ALA A 1 243 ? 7.098 -31.328 -9.555 1 96.12 243 ALA A C 1
ATOM 1837 O O . ALA A 1 243 ? 8.305 -31.109 -9.469 1 96.12 243 ALA A O 1
ATOM 1838 N N . LEU A 1 244 ? 6.559 -32 -10.469 1 93.94 244 LEU A N 1
ATOM 1839 C CA . LEU A 1 244 ? 7.379 -32.594 -11.523 1 93.94 244 LEU A CA 1
ATOM 1840 C C . LEU A 1 244 ? 8.031 -31.484 -12.367 1 93.94 244 LEU A C 1
ATOM 1842 O O . LEU A 1 244 ? 9.227 -31.562 -12.672 1 93.94 244 LEU A O 1
ATOM 1846 N N . ILE A 1 245 ? 7.324 -30.578 -12.688 1 92.5 245 ILE A N 1
ATOM 1847 C CA . ILE A 1 245 ? 7.828 -29.5 -13.531 1 92.5 245 ILE A CA 1
ATOM 1848 C C . ILE A 1 245 ? 8.859 -28.672 -12.758 1 92.5 245 ILE A C 1
ATOM 1850 O O . ILE A 1 245 ? 9.922 -28.344 -13.289 1 92.5 245 ILE A O 1
ATOM 1854 N N . TYR A 1 246 ? 8.57 -28.328 -11.469 1 96 246 TYR A N 1
ATOM 1855 C CA . TYR A 1 246 ? 9.508 -27.562 -10.656 1 96 246 TYR A CA 1
ATOM 1856 C C . TYR A 1 246 ? 10.852 -28.281 -10.547 1 96 246 TYR A C 1
ATOM 1858 O O . TYR A 1 246 ? 11.906 -27.672 -10.695 1 96 246 TYR A O 1
ATOM 1866 N N . THR A 1 247 ? 10.75 -29.547 -10.328 1 96.12 247 THR A N 1
ATOM 1867 C CA . THR A 1 247 ? 11.961 -30.344 -10.18 1 96.12 247 THR A CA 1
ATOM 1868 C C . THR A 1 247 ? 12.766 -30.359 -11.477 1 96.12 247 THR A C 1
ATOM 1870 O O . THR A 1 247 ? 13.984 -30.188 -11.469 1 96.12 247 THR A O 1
ATOM 1873 N N . SER A 1 248 ? 12.109 -30.516 -12.539 1 94.56 248 SER A N 1
ATOM 1874 C CA . SER A 1 248 ? 12.758 -30.578 -13.844 1 94.56 248 SER A CA 1
ATOM 1875 C C . SER A 1 248 ? 13.375 -29.234 -14.219 1 94.56 248 SER A C 1
ATOM 1877 O O . SER A 1 248 ? 14.508 -29.172 -14.711 1 94.56 248 SER A O 1
ATOM 1879 N N . ILE A 1 249 ? 12.695 -28.188 -13.977 1 93.56 249 ILE A N 1
ATOM 1880 C CA . ILE A 1 249 ? 13.164 -26.859 -14.344 1 93.56 249 ILE A CA 1
ATOM 1881 C C . ILE A 1 249 ? 14.305 -26.438 -13.422 1 93.56 249 ILE A C 1
ATOM 1883 O O . ILE A 1 249 ? 15.258 -25.781 -13.852 1 93.56 249 ILE A O 1
ATOM 1887 N N . SER A 1 250 ? 14.172 -26.812 -12.156 1 96.88 250 SER A N 1
ATOM 1888 C CA . SER A 1 250 ? 15.273 -26.547 -11.242 1 96.88 250 SER A CA 1
ATOM 1889 C C . SER A 1 250 ? 16.547 -27.25 -11.68 1 96.88 250 SER A C 1
ATOM 1891 O O . SER A 1 250 ? 17.641 -26.688 -11.609 1 96.88 250 SER A O 1
ATOM 1893 N N . TYR A 1 251 ? 16.328 -28.469 -12.109 1 95.75 251 TYR A N 1
ATOM 1894 C CA . TYR A 1 251 ? 17.469 -29.219 -12.633 1 95.75 251 TYR A CA 1
ATOM 1895 C C . TYR A 1 251 ? 18.031 -28.562 -13.891 1 95.75 251 TYR A C 1
ATOM 1897 O O . TYR A 1 251 ? 19.234 -28.469 -14.062 1 95.75 251 TYR A O 1
ATOM 1905 N N . LEU A 1 252 ? 17.188 -28.188 -14.719 1 94.5 252 LEU A N 1
ATOM 1906 C CA . LEU A 1 252 ? 17.578 -27.438 -15.906 1 94.5 252 LEU A CA 1
ATOM 1907 C C . LEU A 1 252 ? 18.422 -26.219 -15.531 1 94.5 252 LEU A C 1
ATOM 1909 O O . LEU A 1 252 ? 19.469 -25.984 -16.125 1 94.5 252 LEU A O 1
ATOM 1913 N N . GLY A 1 253 ? 18.016 -25.453 -14.586 1 95.62 253 GLY A N 1
ATOM 1914 C CA . GLY A 1 253 ? 18.75 -24.297 -14.125 1 95.62 253 GLY A CA 1
ATOM 1915 C C . GLY A 1 253 ? 20.125 -24.625 -13.586 1 95.62 253 GLY A C 1
ATOM 1916 O O . GLY A 1 253 ? 21.109 -23.953 -13.914 1 95.62 253 GLY A O 1
ATOM 1917 N N . ALA A 1 254 ? 20.188 -25.656 -12.82 1 96.94 254 ALA A N 1
ATOM 1918 C CA . ALA A 1 254 ? 21.438 -26.047 -12.172 1 96.94 254 ALA A CA 1
ATOM 1919 C C . ALA A 1 254 ? 22.484 -26.484 -13.203 1 96.94 254 ALA A C 1
ATOM 1921 O O . ALA A 1 254 ? 23.672 -26.234 -13.016 1 96.94 254 ALA A O 1
ATOM 1922 N N . THR A 1 255 ? 22.031 -27.062 -14.25 1 96.12 255 THR A N 1
ATOM 1923 C CA . THR A 1 255 ? 22.953 -27.609 -15.227 1 96.12 255 THR A CA 1
ATOM 1924 C C . THR A 1 255 ? 23.219 -26.594 -16.344 1 96.12 255 THR A C 1
ATOM 1926 O O . THR A 1 255 ? 24.078 -26.812 -17.203 1 96.12 255 THR A O 1
ATOM 1929 N N . SER A 1 256 ? 22.547 -25.516 -16.266 1 95.44 256 SER A N 1
ATOM 1930 C CA . SER A 1 256 ? 22.641 -24.562 -17.375 1 95.44 256 SER A CA 1
ATOM 1931 C C . SER A 1 256 ? 23.812 -23.594 -17.172 1 95.44 256 SER A C 1
ATOM 1933 O O . SER A 1 256 ? 24.234 -22.938 -18.125 1 95.44 256 SER A O 1
ATOM 1935 N N . VAL A 1 257 ? 24.344 -23.469 -16 1 95.19 257 VAL A N 1
ATOM 1936 C CA . VAL A 1 257 ? 25.344 -22.469 -15.672 1 95.19 257 VAL A CA 1
ATOM 1937 C C . VAL A 1 257 ? 26.594 -22.672 -16.516 1 95.19 257 VAL A C 1
ATOM 1939 O O . VAL A 1 257 ? 27.219 -21.719 -16.953 1 95.19 257 VAL A O 1
ATOM 1942 N N . ALA A 1 258 ? 26.953 -23.859 -16.734 1 92.69 258 ALA A N 1
ATOM 1943 C CA . ALA A 1 258 ? 28.141 -24.188 -17.516 1 92.69 258 ALA A CA 1
ATOM 1944 C C . ALA A 1 258 ? 28.016 -23.688 -18.953 1 92.69 258 ALA A C 1
ATOM 1946 O O . ALA A 1 258 ? 29.016 -23.344 -19.594 1 92.69 258 ALA A O 1
ATOM 1947 N N . GLY A 1 259 ? 26.859 -23.562 -19.422 1 91.75 259 GLY A N 1
ATOM 1948 C CA . GLY A 1 259 ? 26.641 -23.203 -20.812 1 91.75 259 GLY A CA 1
ATOM 1949 C C . GLY A 1 259 ? 26.344 -21.719 -20.984 1 91.75 259 GLY A C 1
ATOM 1950 O O . GLY A 1 259 ? 26.812 -21.109 -21.953 1 91.75 259 GLY A O 1
ATOM 1951 N N . ILE A 1 260 ? 25.594 -21.172 -20.078 1 92.75 260 ILE A N 1
ATOM 1952 C CA . ILE A 1 260 ? 25.094 -19.828 -20.328 1 92.75 260 ILE A CA 1
ATOM 1953 C C . ILE A 1 260 ? 25.531 -18.891 -19.203 1 92.75 260 ILE A C 1
ATOM 1955 O O . ILE A 1 260 ? 25.297 -17.672 -19.266 1 92.75 260 ILE A O 1
ATOM 1959 N N . GLY A 1 261 ? 26.156 -19.359 -18.172 1 93.44 261 GLY A N 1
ATOM 1960 C CA . GLY A 1 261 ? 26.547 -18.547 -17.031 1 93.44 261 GLY A CA 1
ATOM 1961 C C . GLY A 1 261 ? 25.391 -18.234 -16.109 1 93.44 261 GLY A C 1
ATOM 1962 O O . GLY A 1 261 ? 24.266 -18.688 -16.328 1 93.44 261 GLY A O 1
ATOM 1963 N N . LEU A 1 262 ? 25.656 -17.5 -15.062 1 93.44 262 LEU A N 1
ATOM 1964 C CA . LEU A 1 262 ? 24.625 -17.062 -14.133 1 93.44 262 LEU A CA 1
ATOM 1965 C C . LEU A 1 262 ? 23.828 -15.906 -14.734 1 93.44 262 LEU A C 1
ATOM 1967 O O . LEU A 1 262 ? 24.406 -14.93 -15.219 1 93.44 262 LEU A O 1
ATOM 1971 N N . MET A 1 263 ? 22.578 -16.094 -14.703 1 90.88 263 MET A N 1
ATOM 1972 C CA . MET A 1 263 ? 21.719 -15.094 -15.305 1 90.88 263 MET A CA 1
ATOM 1973 C C . MET A 1 263 ? 21.016 -14.266 -14.227 1 90.88 263 MET A C 1
ATOM 1975 O O . MET A 1 263 ? 20.984 -14.664 -13.062 1 90.88 263 MET A O 1
ATOM 1979 N N . GLU A 1 264 ? 20.359 -13.133 -14.633 1 86.12 264 GLU A N 1
ATOM 1980 C CA . GLU A 1 264 ? 19.734 -12.188 -13.719 1 86.12 264 GLU A CA 1
ATOM 1981 C C . GLU A 1 264 ? 18.344 -12.664 -13.297 1 86.12 264 GLU A C 1
ATOM 1983 O O . GLU A 1 264 ? 17.891 -12.367 -12.188 1 86.12 264 GLU A O 1
ATOM 1988 N N . ASN A 1 265 ? 17.703 -13.328 -14.219 1 88.69 265 ASN A N 1
ATOM 1989 C CA . ASN A 1 265 ? 16.359 -13.805 -13.898 1 88.69 265 ASN A CA 1
ATOM 1990 C C . ASN A 1 265 ? 16.047 -15.125 -14.602 1 88.69 265 ASN A C 1
ATOM 1992 O O . ASN A 1 265 ? 16.781 -15.547 -15.492 1 88.69 265 ASN A O 1
ATOM 1996 N N . GLY A 1 266 ? 14.977 -15.766 -14.172 1 90.88 266 GLY A N 1
ATOM 1997 C CA . GLY A 1 266 ? 14.609 -17.078 -14.68 1 90.88 266 GLY A CA 1
ATOM 1998 C C . GLY A 1 266 ? 14.164 -17.047 -16.125 1 90.88 266 GLY A C 1
ATOM 1999 O O . GLY A 1 266 ? 14.312 -18.047 -16.844 1 90.88 266 GLY A O 1
ATOM 2000 N N . GLY A 1 267 ? 13.641 -15.953 -16.531 1 87.38 267 GLY A N 1
ATOM 2001 C CA . GLY A 1 267 ? 13.25 -15.844 -17.922 1 87.38 267 GLY A CA 1
ATOM 2002 C C . GLY A 1 267 ? 14.422 -15.938 -18.875 1 87.38 267 GLY A C 1
ATOM 2003 O O . GLY A 1 267 ? 14.352 -16.641 -19.891 1 87.38 267 GLY A O 1
ATOM 2004 N N . THR A 1 268 ? 15.453 -15.305 -18.531 1 89.12 268 THR A N 1
ATOM 2005 C CA . THR A 1 268 ? 16.656 -15.328 -19.359 1 89.12 268 THR A CA 1
ATOM 2006 C C . THR A 1 268 ? 17.297 -16.703 -19.328 1 89.12 268 THR A C 1
ATOM 2008 O O . THR A 1 268 ? 17.891 -17.141 -20.312 1 89.12 268 THR A O 1
ATOM 2011 N N . VAL A 1 269 ? 17.156 -17.406 -18.25 1 91.75 269 VAL A N 1
ATOM 2012 C CA . VAL A 1 269 ? 17.672 -18.75 -18.141 1 91.75 269 VAL A CA 1
ATOM 2013 C C . VAL A 1 269 ? 16.969 -19.656 -19.156 1 91.75 269 VAL A C 1
ATOM 2015 O O . VAL A 1 269 ? 17.625 -20.359 -19.938 1 91.75 269 VAL A O 1
ATOM 2018 N N . LEU A 1 270 ? 15.703 -19.562 -19.125 1 89.94 270 LEU A N 1
ATOM 2019 C CA . LEU A 1 270 ? 14.906 -20.422 -19.984 1 89.94 270 LEU A CA 1
ATOM 2020 C C . LEU A 1 270 ? 15.117 -20.062 -21.453 1 89.94 270 LEU A C 1
ATOM 2022 O O . LEU A 1 270 ? 15.242 -20.953 -22.297 1 89.94 270 LEU A O 1
ATOM 2026 N N . ALA A 1 271 ? 15.148 -18.844 -21.688 1 88.19 271 ALA A N 1
ATOM 2027 C CA . ALA A 1 271 ? 15.383 -18.406 -23.062 1 88.19 271 ALA A CA 1
ATOM 2028 C C . ALA A 1 271 ? 16.766 -18.828 -23.547 1 88.19 271 ALA A C 1
ATOM 2030 O O . ALA A 1 271 ? 16.922 -19.266 -24.688 1 88.19 271 ALA A O 1
ATOM 2031 N N . GLY A 1 272 ? 17.781 -18.672 -22.766 1 89.56 272 GLY A N 1
ATOM 2032 C CA . GLY A 1 272 ? 19.141 -19.062 -23.109 1 89.56 272 GLY A CA 1
ATOM 2033 C C . GLY A 1 272 ? 19.281 -20.547 -23.359 1 89.56 272 GLY A C 1
ATOM 2034 O O . GLY A 1 272 ? 19.938 -20.969 -24.328 1 89.56 272 GLY A O 1
ATOM 2035 N N . VAL A 1 273 ? 18.719 -21.297 -22.531 1 91.44 273 VAL A N 1
ATOM 2036 C CA . VAL A 1 273 ? 18.797 -22.75 -22.656 1 91.44 273 VAL A CA 1
ATOM 2037 C C . VAL A 1 273 ? 18.078 -23.203 -23.938 1 91.44 273 VAL A C 1
ATOM 2039 O O . VAL A 1 273 ? 18.578 -24.047 -24.672 1 91.44 273 VAL A O 1
ATOM 2042 N N . SER A 1 274 ? 16.922 -22.672 -24.109 1 89.31 274 SER A N 1
ATOM 2043 C CA . SER A 1 274 ? 16.141 -23 -25.312 1 89.31 274 SER A CA 1
ATOM 2044 C C . SER A 1 274 ? 16.906 -22.641 -26.578 1 89.31 274 SER A C 1
ATOM 2046 O O . SER A 1 274 ? 16.859 -23.375 -27.562 1 89.31 274 SER A O 1
ATOM 2048 N N . GLU A 1 275 ? 17.547 -21.547 -26.5 1 90.06 275 GLU A N 1
ATOM 2049 C CA . GLU A 1 275 ? 18.312 -21.109 -27.656 1 90.06 275 GLU A CA 1
ATOM 2050 C C . GLU A 1 275 ? 19.453 -22.078 -27.969 1 90.06 275 GLU A C 1
ATOM 2052 O O . GLU A 1 275 ? 19.766 -22.344 -29.125 1 90.06 275 GLU A O 1
ATOM 2057 N N . ILE A 1 276 ? 20.094 -22.562 -27.031 1 91.88 276 ILE A N 1
ATOM 2058 C CA . ILE A 1 276 ? 21.219 -23.469 -27.203 1 91.88 276 ILE A CA 1
ATOM 2059 C C . ILE A 1 276 ? 20.734 -24.797 -27.781 1 91.88 276 ILE A C 1
ATOM 2061 O O . ILE A 1 276 ? 21.359 -25.359 -28.688 1 91.88 276 ILE A O 1
ATOM 2065 N N . TYR A 1 277 ? 19.641 -25.281 -27.297 1 91.25 277 TYR A N 1
ATOM 2066 C CA . TYR A 1 277 ? 19.172 -26.594 -27.719 1 91.25 277 TYR A CA 1
ATOM 2067 C C . TYR A 1 277 ? 18.469 -26.531 -29.078 1 91.25 277 TYR A C 1
ATOM 2069 O O . TYR A 1 277 ? 18.609 -27.422 -29.906 1 91.25 277 TYR A O 1
ATOM 2077 N N . TYR A 1 278 ? 17.641 -25.438 -29.219 1 90.62 278 TYR A N 1
ATOM 2078 C CA . TYR A 1 278 ? 16.719 -25.484 -30.344 1 90.62 278 TYR A CA 1
ATOM 2079 C C . TYR A 1 278 ? 16.891 -24.25 -31.234 1 90.62 278 TYR A C 1
ATOM 2081 O O . TYR A 1 278 ? 16.203 -24.109 -32.25 1 90.62 278 TYR A O 1
ATOM 2089 N N . GLY A 1 279 ? 17.75 -23.391 -30.906 1 89.75 279 GLY A N 1
ATOM 2090 C CA . GLY A 1 279 ? 17.984 -22.188 -31.688 1 89.75 279 GLY A CA 1
ATOM 2091 C C . GLY A 1 279 ? 16.828 -21.203 -31.625 1 89.75 279 GLY A C 1
ATOM 2092 O O . GLY A 1 279 ? 16.125 -21.125 -30.625 1 89.75 279 GLY A O 1
ATOM 2093 N N . ARG A 1 280 ? 16.656 -20.469 -32.656 1 87.81 280 ARG A N 1
ATOM 2094 C CA . ARG A 1 280 ? 15.648 -19.406 -32.719 1 87.81 280 ARG A CA 1
ATOM 2095 C C . ARG A 1 280 ? 14.242 -20 -32.75 1 87.81 280 ARG A C 1
ATOM 2097 O O . ARG A 1 280 ? 13.32 -19.422 -32.156 1 87.81 280 ARG A O 1
ATOM 2104 N N . LEU A 1 281 ? 14.07 -21.078 -33.344 1 86.19 281 LEU A N 1
ATOM 2105 C CA . LEU A 1 281 ? 12.766 -21.734 -33.406 1 86.19 281 LEU A CA 1
ATOM 2106 C C . LEU A 1 281 ? 12.336 -22.234 -32 1 86.19 281 LEU A C 1
ATOM 2108 O O . LEU A 1 281 ? 11.148 -22.219 -31.688 1 86.19 281 LEU A O 1
ATOM 2112 N N . GLY A 1 282 ? 13.297 -22.672 -31.297 1 83.69 282 GLY A N 1
ATOM 2113 C CA . GLY A 1 282 ? 13 -23.062 -29.922 1 83.69 282 GLY A CA 1
ATOM 2114 C C . GLY A 1 282 ? 12.492 -21.922 -29.062 1 83.69 282 GLY A C 1
ATOM 2115 O O . GLY A 1 282 ? 11.562 -22.094 -28.281 1 83.69 282 GLY A O 1
ATOM 2116 N N . ASN A 1 283 ? 13.062 -20.781 -29.281 1 88.12 283 ASN A N 1
ATOM 2117 C CA . ASN A 1 283 ? 12.648 -19.609 -28.531 1 88.12 283 ASN A CA 1
ATOM 2118 C C . ASN A 1 283 ? 11.234 -19.172 -28.906 1 88.12 283 ASN A C 1
ATOM 2120 O O . ASN A 1 283 ? 10.477 -18.688 -28.062 1 88.12 283 ASN A O 1
ATOM 2124 N N . VAL A 1 284 ? 10.93 -19.328 -30.125 1 88.19 284 VAL A N 1
ATOM 2125 C CA . VAL A 1 284 ? 9.586 -18.984 -30.562 1 88.19 284 VAL A CA 1
ATOM 2126 C C . VAL A 1 284 ? 8.57 -19.922 -29.922 1 88.19 284 VAL A C 1
ATOM 2128 O O . VAL A 1 284 ? 7.539 -19.469 -29.406 1 88.19 284 VAL A O 1
ATOM 2131 N N . LEU A 1 285 ? 8.883 -21.172 -29.938 1 83.25 285 LEU A N 1
ATOM 2132 C CA . LEU A 1 285 ? 7.984 -22.156 -29.344 1 83.25 285 LEU A CA 1
ATOM 2133 C C . LEU A 1 285 ? 7.836 -21.922 -27.844 1 83.25 285 LEU A C 1
ATOM 2135 O O . LEU A 1 285 ? 6.723 -21.953 -27.312 1 83.25 285 LEU A O 1
ATOM 2139 N N . LEU A 1 286 ? 8.961 -21.703 -27.234 1 84.69 286 LEU A N 1
ATOM 2140 C CA . LEU A 1 286 ? 8.93 -21.422 -25.797 1 84.69 286 LEU A CA 1
ATOM 2141 C C . LEU A 1 286 ? 8.109 -20.172 -25.5 1 84.69 286 LEU A C 1
ATOM 2143 O O . LEU A 1 286 ? 7.328 -20.141 -24.547 1 84.69 286 LEU A O 1
ATOM 2147 N N . GLY A 1 287 ? 8.344 -19.203 -26.297 1 88.25 287 GLY A N 1
ATOM 2148 C CA . GLY A 1 287 ? 7.594 -17.953 -26.141 1 88.25 287 GLY A CA 1
ATOM 2149 C C . GLY A 1 287 ? 6.094 -18.156 -26.25 1 88.25 287 GLY A C 1
ATOM 2150 O O . GLY A 1 287 ? 5.336 -17.578 -25.453 1 88.25 287 GLY A O 1
ATOM 2151 N N . LEU A 1 288 ? 5.656 -18.875 -27.125 1 84.06 288 LEU A N 1
ATOM 2152 C CA . LEU A 1 288 ? 4.234 -19.141 -27.328 1 84.06 288 LEU A CA 1
ATOM 2153 C C . LEU A 1 288 ? 3.65 -19.906 -26.156 1 84.06 288 LEU A C 1
ATOM 2155 O O . LEU A 1 288 ? 2.521 -19.641 -25.734 1 84.06 288 LEU A O 1
ATOM 2159 N N . ILE A 1 289 ? 4.402 -20.781 -25.719 1 79.31 289 ILE A N 1
ATOM 2160 C CA . ILE A 1 289 ? 3.963 -21.578 -24.578 1 79.31 289 ILE A CA 1
ATOM 2161 C C . ILE A 1 289 ? 3.809 -20.688 -23.344 1 79.31 289 ILE A C 1
ATOM 2163 O O . ILE A 1 289 ? 2.789 -20.75 -22.656 1 79.31 289 ILE A O 1
ATOM 2167 N N . VAL A 1 290 ? 4.793 -19.906 -23.125 1 87 290 VAL A N 1
ATOM 2168 C CA . VAL A 1 290 ? 4.781 -19.031 -21.953 1 87 290 VAL A CA 1
ATOM 2169 C C . VAL A 1 290 ? 3.654 -18.016 -22.094 1 87 290 VAL A C 1
ATOM 2171 O O . VAL A 1 290 ? 3.006 -17.656 -21.094 1 87 290 VAL A O 1
ATOM 2174 N N . LEU A 1 291 ? 3.43 -17.594 -23.25 1 88.31 291 LEU A N 1
ATOM 2175 C CA . LEU A 1 291 ? 2.318 -16.688 -23.5 1 88.31 291 LEU A CA 1
ATOM 2176 C C . LEU A 1 291 ? 0.989 -17.328 -23.125 1 88.31 291 LEU A C 1
ATOM 2178 O O . LEU A 1 291 ? 0.159 -16.703 -22.453 1 88.31 291 LEU A O 1
ATOM 2182 N N . GLY A 1 292 ? 0.766 -18.484 -23.562 1 84.25 292 GLY A N 1
ATOM 2183 C CA . GLY A 1 292 ? -0.457 -19.203 -23.25 1 84.25 292 GLY A CA 1
ATOM 2184 C C . GLY A 1 292 ? -0.646 -19.438 -21.766 1 84.25 292 GLY A C 1
ATOM 2185 O O . GLY A 1 292 ? -1.735 -19.203 -21.234 1 84.25 292 GLY A O 1
ATOM 2186 N N . ALA A 1 293 ? 0.406 -19.859 -21.141 1 84.88 293 ALA A N 1
ATOM 2187 C CA . ALA A 1 293 ? 0.35 -20.125 -19.703 1 84.88 293 ALA A CA 1
ATOM 2188 C C . ALA A 1 293 ? 0.06 -18.859 -18.922 1 84.88 293 ALA A C 1
ATOM 2190 O O . ALA A 1 293 ? -0.748 -18.859 -17.984 1 84.88 293 ALA A O 1
ATOM 2191 N N . CYS A 1 294 ? 0.715 -17.797 -19.281 1 91.31 294 CYS A N 1
ATOM 2192 C CA . CYS A 1 294 ? 0.551 -16.531 -18.578 1 91.31 294 CYS A CA 1
ATOM 2193 C C . CYS A 1 294 ? -0.829 -15.945 -18.828 1 91.31 294 CYS A C 1
ATOM 2195 O O . CYS A 1 294 ? -1.408 -15.305 -17.953 1 91.31 294 CYS A O 1
ATOM 2197 N N . LEU A 1 295 ? -1.344 -16.172 -20 1 87.88 295 LEU A N 1
ATOM 2198 C CA . LEU A 1 295 ? -2.67 -15.656 -20.312 1 87.88 295 LEU A CA 1
ATOM 2199 C C . LEU A 1 295 ? -3.74 -16.344 -19.484 1 87.88 295 LEU A C 1
ATOM 2201 O O . LEU A 1 295 ? -4.648 -15.695 -18.953 1 87.88 295 LEU A O 1
ATOM 2205 N N . THR A 1 296 ? -3.654 -17.656 -19.375 1 84.19 296 THR A N 1
ATOM 2206 C CA . THR A 1 296 ? -4.633 -18.391 -18.594 1 84.19 296 THR A CA 1
ATOM 2207 C C . THR A 1 296 ? -4.602 -17.953 -17.125 1 84.19 296 THR A C 1
ATOM 2209 O O . THR A 1 296 ? -5.648 -17.781 -16.5 1 84.19 296 THR A O 1
ATOM 2212 N N . THR A 1 297 ? -3.457 -17.828 -16.594 1 88.12 297 THR A N 1
ATOM 2213 C CA . THR A 1 297 ? -3.32 -17.375 -15.203 1 88.12 297 THR A CA 1
ATOM 2214 C C . THR A 1 297 ? -3.844 -15.953 -15.039 1 88.12 297 THR A C 1
ATOM 2216 O O . THR A 1 297 ? -4.547 -15.656 -14.07 1 88.12 297 THR A O 1
ATOM 2219 N N . SER A 1 298 ? -3.51 -15.094 -15.977 1 92.19 298 SER A N 1
ATOM 2220 C CA . SER A 1 298 ? -3.934 -13.703 -15.898 1 92.19 298 SER A CA 1
ATOM 2221 C C . SER A 1 298 ? -5.453 -13.586 -15.969 1 92.19 298 SER A C 1
ATOM 2223 O O . SER A 1 298 ? -6.047 -12.781 -15.242 1 92.19 298 SER A O 1
ATOM 2225 N N . ILE A 1 299 ? -6.059 -14.344 -16.812 1 87.69 299 ILE A N 1
ATOM 2226 C CA . ILE A 1 299 ? -7.512 -14.336 -16.922 1 87.69 299 ILE A CA 1
ATOM 2227 C C . ILE A 1 299 ? -8.141 -14.836 -15.633 1 87.69 299 ILE A C 1
ATOM 2229 O O . ILE A 1 299 ? -9.102 -14.242 -15.133 1 87.69 299 ILE A O 1
ATOM 2233 N N . GLY A 1 300 ? -7.574 -15.922 -15.117 1 85.62 300 GLY A N 1
ATOM 2234 C CA . GLY A 1 300 ? -8.055 -16.438 -13.844 1 85.62 300 GLY A CA 1
ATOM 2235 C C . GLY A 1 300 ? -7.953 -15.422 -12.719 1 85.62 300 GLY A C 1
ATOM 2236 O O . GLY A 1 300 ? -8.883 -15.273 -11.922 1 85.62 300 GLY A O 1
ATOM 2237 N N . LEU A 1 301 ? -6.898 -14.688 -12.641 1 91.31 301 LEU A N 1
ATOM 2238 C CA . LEU A 1 301 ? -6.66 -13.719 -11.586 1 91.31 301 LEU A CA 1
ATOM 2239 C C . LEU A 1 301 ? -7.598 -12.523 -11.727 1 91.31 301 LEU A C 1
ATOM 2241 O O . LEU A 1 301 ? -8.172 -12.062 -10.734 1 91.31 301 LEU A O 1
ATOM 2245 N N . VAL A 1 302 ? -7.734 -12.008 -12.93 1 92.62 302 VAL A N 1
ATOM 2246 C CA . VAL A 1 302 ? -8.617 -10.867 -13.148 1 92.62 302 VAL A CA 1
ATOM 2247 C C . VAL A 1 302 ? -10.055 -11.25 -12.812 1 92.62 302 VAL A C 1
ATOM 2249 O O . VAL A 1 302 ? -10.781 -10.477 -12.172 1 92.62 302 VAL A O 1
ATOM 2252 N N . THR A 1 303 ? -10.43 -12.422 -13.195 1 87.81 303 THR A N 1
ATOM 2253 C CA . THR A 1 303 ? -11.781 -12.898 -12.922 1 87.81 303 THR A CA 1
ATOM 2254 C C . THR A 1 303 ? -12.023 -13.016 -11.422 1 87.81 303 THR A C 1
ATOM 2256 O O . THR A 1 303 ? -13.047 -12.562 -10.914 1 87.81 303 THR A O 1
ATOM 2259 N N . ALA A 1 304 ? -11.109 -13.609 -10.781 1 87.44 304 ALA A N 1
ATOM 2260 C CA . ALA A 1 304 ? -11.242 -13.805 -9.344 1 87.44 304 ALA A CA 1
ATOM 2261 C C . ALA A 1 304 ? -11.266 -12.469 -8.609 1 87.44 304 ALA A C 1
ATOM 2263 O O . ALA A 1 304 ? -12.109 -12.25 -7.73 1 87.44 304 ALA A O 1
ATOM 2264 N N . CYS A 1 305 ? -10.391 -11.594 -8.906 1 92 305 CYS A N 1
ATOM 2265 C CA . CYS A 1 305 ? -10.312 -10.297 -8.25 1 92 305 CYS A CA 1
ATOM 2266 C C . CYS A 1 305 ? -11.539 -9.453 -8.555 1 92 305 CYS A C 1
ATOM 2268 O O . CYS A 1 305 ? -12.078 -8.797 -7.66 1 92 305 CYS A O 1
ATOM 2270 N N . SER A 1 306 ? -11.953 -9.484 -9.805 1 92.56 306 SER A N 1
ATOM 2271 C CA . SER A 1 306 ? -13.133 -8.711 -10.18 1 92.56 306 SER A CA 1
ATOM 2272 C C . SER A 1 306 ? -14.383 -9.203 -9.461 1 92.56 306 SER A C 1
ATOM 2274 O O . SER A 1 306 ? -15.234 -8.406 -9.062 1 92.56 306 SER A O 1
ATOM 2276 N N . SER A 1 307 ? -14.453 -10.5 -9.297 1 88.88 307 SER A N 1
ATOM 2277 C CA . SER A 1 307 ? -15.586 -11.078 -8.586 1 88.88 307 SER A CA 1
ATOM 2278 C C . SER A 1 307 ? -15.602 -10.641 -7.121 1 88.88 307 SER A C 1
ATOM 2280 O O . SER A 1 307 ? -16.656 -10.281 -6.586 1 88.88 307 SER A O 1
ATOM 2282 N N . TYR A 1 308 ? -14.539 -10.641 -6.5 1 89.81 308 TYR A N 1
ATOM 2283 C CA . TYR A 1 308 ? -14.453 -10.258 -5.094 1 89.81 308 TYR A CA 1
ATOM 2284 C C . TYR A 1 308 ? -14.758 -8.781 -4.91 1 89.81 308 TYR A C 1
ATOM 2286 O O . TYR A 1 308 ? -15.578 -8.406 -4.066 1 89.81 308 TYR A O 1
ATOM 2294 N N . PHE A 1 309 ? -14.156 -7.941 -5.684 1 91.88 309 PHE A N 1
ATOM 2295 C CA . PHE A 1 309 ? -14.273 -6.5 -5.484 1 91.88 309 PHE A CA 1
ATOM 2296 C C . PHE A 1 309 ? -15.648 -6.004 -5.91 1 91.88 309 PHE A C 1
ATOM 2298 O O . PHE A 1 309 ? -16.156 -5.016 -5.371 1 91.88 309 PHE A O 1
ATOM 2305 N N . SER A 1 310 ? -16.25 -6.656 -6.895 1 92.19 310 SER A N 1
ATOM 2306 C CA . SER A 1 310 ? -17.609 -6.281 -7.262 1 92.19 310 SER A CA 1
ATOM 2307 C C . SER A 1 310 ? -18.594 -6.574 -6.129 1 92.19 310 SER A C 1
ATOM 2309 O O . SER A 1 310 ? -19.594 -5.879 -5.973 1 92.19 310 SER A O 1
ATOM 2311 N N . ARG A 1 311 ? -18.312 -7.574 -5.363 1 88.25 311 ARG A N 1
ATOM 2312 C CA . ARG A 1 311 ? -19.125 -7.875 -4.191 1 88.25 311 ARG A CA 1
ATOM 2313 C C . ARG A 1 311 ? -18.859 -6.879 -3.068 1 88.25 311 ARG A C 1
ATOM 2315 O O . ARG A 1 311 ? -19.781 -6.516 -2.326 1 88.25 311 ARG A O 1
ATOM 2322 N N . LEU A 1 312 ? -17.688 -6.527 -2.955 1 86.56 312 LEU A N 1
ATOM 2323 C CA . LEU A 1 312 ? -17.297 -5.574 -1.92 1 86.56 312 LEU A CA 1
ATOM 2324 C C . LEU A 1 312 ? -17.859 -4.191 -2.215 1 86.56 312 LEU A C 1
ATOM 2326 O O . LEU A 1 312 ? -18.203 -3.447 -1.294 1 86.56 312 LEU A O 1
ATOM 2330 N N . LEU A 1 313 ? -17.844 -3.859 -3.51 1 88.94 313 LEU A N 1
ATOM 2331 C CA . LEU A 1 313 ? -18.375 -2.576 -3.965 1 88.94 313 LEU A CA 1
ATOM 2332 C C . LEU A 1 313 ? -19.594 -2.771 -4.848 1 88.94 313 LEU A C 1
ATOM 2334 O O . LEU A 1 313 ? -19.5 -2.654 -6.074 1 88.94 313 LEU A O 1
ATOM 2338 N N . PRO A 1 314 ? -20.688 -2.812 -4.246 1 88 314 PRO A N 1
ATOM 2339 C CA . PRO A 1 314 ? -21.891 -3.148 -5.012 1 88 314 PRO A CA 1
ATOM 2340 C C . PRO A 1 314 ? -22.266 -2.068 -6.023 1 88 314 PRO A C 1
ATOM 2342 O O . PRO A 1 314 ? -23 -2.34 -6.973 1 88 314 PRO A O 1
ATOM 2345 N N . LYS A 1 315 ? -21.75 -0.905 -5.867 1 89.56 315 LYS A N 1
ATOM 2346 C CA . LYS A 1 315 ? -22.094 0.188 -6.773 1 89.56 315 LYS A CA 1
ATOM 2347 C C . LYS A 1 315 ? -21.234 0.157 -8.023 1 89.56 315 LYS A C 1
ATOM 2349 O O . LYS A 1 315 ? -21.453 0.931 -8.961 1 89.56 315 LYS A O 1
ATOM 2354 N N . VAL A 1 316 ? -20.328 -0.796 -8.07 1 90.88 316 VAL A N 1
ATOM 2355 C CA . VAL A 1 316 ? -19.422 -0.884 -9.211 1 90.88 316 VAL A CA 1
ATOM 2356 C C . VAL A 1 316 ? -19.609 -2.227 -9.914 1 90.88 316 VAL A C 1
ATOM 2358 O O . VAL A 1 316 ? -19.547 -3.281 -9.281 1 90.88 316 VAL A O 1
ATOM 2361 N N . SER A 1 317 ? -19.797 -2.199 -11.164 1 93.12 317 SER A N 1
ATOM 2362 C CA . SER A 1 317 ? -20.047 -3.42 -11.922 1 93.12 317 SER A CA 1
ATOM 2363 C C . SER A 1 317 ? -18.781 -4.242 -12.094 1 93.12 317 SER A C 1
ATOM 2365 O O . SER A 1 317 ? -17.672 -3.701 -12.047 1 93.12 317 SER A O 1
ATOM 2367 N N . TYR A 1 318 ? -18.891 -5.504 -12.297 1 93.25 318 TYR A N 1
ATOM 2368 C CA . TYR A 1 318 ? -17.812 -6.461 -12.547 1 93.25 318 TYR A CA 1
ATOM 2369 C C . TYR A 1 318 ? -16.938 -6.012 -13.711 1 93.25 318 TYR A C 1
ATOM 2371 O O . TYR A 1 318 ? -15.719 -6.043 -13.625 1 93.25 318 TYR A O 1
ATOM 2379 N N . SER A 1 319 ? -17.562 -5.547 -14.742 1 94.5 319 SER A N 1
ATOM 2380 C CA . SER A 1 319 ? -16.859 -5.195 -15.969 1 94.5 319 SER A CA 1
ATOM 2381 C C . SER A 1 319 ? -15.93 -4.004 -15.75 1 94.5 319 SER A C 1
ATOM 2383 O O . SER A 1 319 ? -14.82 -3.977 -16.281 1 94.5 319 SER A O 1
ATOM 2385 N N . VAL A 1 320 ? -16.375 -3.072 -15 1 92.25 320 VAL A N 1
ATOM 2386 C CA . VAL A 1 320 ? -15.57 -1.886 -14.734 1 92.25 320 VAL A CA 1
ATOM 2387 C C . VAL A 1 320 ? -14.336 -2.271 -13.922 1 92.25 320 VAL A C 1
ATOM 2389 O O . VAL A 1 320 ? -13.227 -1.803 -14.211 1 92.25 320 VAL A O 1
ATOM 2392 N N . ILE A 1 321 ? -14.508 -3.104 -12.992 1 94 321 ILE A N 1
ATOM 2393 C CA . ILE A 1 321 ? -13.398 -3.535 -12.156 1 94 321 ILE A CA 1
ATOM 2394 C C . ILE A 1 321 ? -12.391 -4.316 -12.992 1 94 321 ILE A C 1
ATOM 2396 O O . ILE A 1 321 ? -11.18 -4.105 -12.875 1 94 321 ILE A O 1
ATOM 2400 N N . ALA A 1 322 ? -12.875 -5.184 -13.844 1 94.62 322 ALA A N 1
ATOM 2401 C CA . ALA A 1 322 ? -12 -5.969 -14.711 1 94.62 322 ALA A CA 1
ATOM 2402 C C . ALA A 1 322 ? -11.148 -5.066 -15.602 1 94.62 322 ALA A C 1
ATOM 2404 O O . ALA A 1 322 ? -9.953 -5.301 -15.773 1 94.62 322 ALA A O 1
ATOM 2405 N N . ILE A 1 323 ? -11.742 -4.039 -16.094 1 94.62 323 ILE A N 1
ATOM 2406 C CA . ILE A 1 323 ? -11.047 -3.107 -16.984 1 94.62 323 ILE A CA 1
ATOM 2407 C C . ILE A 1 323 ? -9.992 -2.332 -16.188 1 94.62 323 ILE A C 1
ATOM 2409 O O . ILE A 1 323 ? -8.852 -2.201 -16.625 1 94.62 323 ILE A O 1
ATOM 2413 N N . VAL A 1 324 ? -10.352 -1.917 -15.07 1 91.31 324 VAL A N 1
ATOM 2414 C CA . VAL A 1 324 ? -9.461 -1.104 -14.25 1 91.31 324 VAL A CA 1
ATOM 2415 C C . VAL A 1 324 ? -8.266 -1.942 -13.797 1 91.31 324 VAL A C 1
ATOM 2417 O O . VAL A 1 324 ? -7.129 -1.478 -13.828 1 91.31 324 VAL A O 1
ATOM 2420 N N . LEU A 1 325 ? -8.531 -3.125 -13.391 1 94.88 325 LEU A N 1
ATOM 2421 C CA . LEU A 1 325 ? -7.465 -4.016 -12.945 1 94.88 325 LEU A CA 1
ATOM 2422 C C . LEU A 1 325 ? -6.496 -4.316 -14.086 1 94.88 325 LEU A C 1
ATOM 2424 O O . LEU A 1 325 ? -5.281 -4.312 -13.891 1 94.88 325 LEU A O 1
ATOM 2428 N N . SER A 1 326 ? -7.055 -4.551 -15.219 1 95.56 326 SER A N 1
ATOM 2429 C CA . SER A 1 326 ? -6.223 -4.855 -16.375 1 95.56 326 SER A CA 1
ATOM 2430 C C . SER A 1 326 ? -5.383 -3.654 -16.797 1 95.56 326 SER A C 1
ATOM 2432 O O . SER A 1 326 ? -4.195 -3.795 -17.094 1 95.56 326 SER A O 1
ATOM 2434 N N . LEU A 1 327 ? -5.973 -2.529 -16.797 1 92.12 327 LEU A N 1
ATOM 2435 C CA . LEU A 1 327 ? -5.262 -1.309 -17.156 1 92.12 327 LEU A CA 1
ATOM 2436 C C . LEU A 1 327 ? -4.156 -1.004 -16.156 1 92.12 327 LEU A C 1
ATOM 2438 O O . LEU A 1 327 ? -3.045 -0.633 -16.531 1 92.12 327 LEU A O 1
ATOM 2442 N N . PHE A 1 328 ? -4.492 -1.145 -14.961 1 90.38 328 PHE A N 1
ATOM 2443 C CA . PHE A 1 328 ? -3.512 -0.883 -13.914 1 90.38 328 PHE A CA 1
ATOM 2444 C C . PHE A 1 328 ? -2.338 -1.849 -14.016 1 90.38 328 PHE A C 1
ATOM 2446 O O . PHE A 1 328 ? -1.182 -1.446 -13.875 1 90.38 328 PHE A O 1
ATOM 2453 N N . SER A 1 329 ? -2.66 -3.078 -14.219 1 94.5 329 SER A N 1
ATOM 2454 C CA . SER A 1 329 ? -1.611 -4.086 -14.336 1 94.5 329 SER A CA 1
ATOM 2455 C C . SER A 1 329 ? -0.731 -3.824 -15.555 1 94.5 329 SER A C 1
ATOM 2457 O O . SER A 1 329 ? 0.471 -4.09 -15.531 1 94.5 329 SER A O 1
ATOM 2459 N N . ALA A 1 330 ? -1.36 -3.312 -16.609 1 93.62 330 ALA A N 1
ATOM 2460 C CA . ALA A 1 330 ? -0.592 -2.963 -17.797 1 93.62 330 ALA A CA 1
ATOM 2461 C C . ALA A 1 330 ? 0.431 -1.874 -17.5 1 93.62 330 ALA A C 1
ATOM 2463 O O . ALA A 1 330 ? 1.562 -1.921 -17.984 1 93.62 330 ALA A O 1
ATOM 2464 N N . VAL A 1 331 ? 0.088 -1.013 -16.703 1 87.88 331 VAL A N 1
ATOM 2465 C CA . VAL A 1 331 ? 0.981 0.082 -16.328 1 87.88 331 VAL A CA 1
ATOM 2466 C C . VAL A 1 331 ? 2.104 -0.44 -15.438 1 87.88 331 VAL A C 1
ATOM 2468 O O . VAL A 1 331 ? 3.279 -0.151 -15.672 1 87.88 331 VAL A O 1
ATOM 2471 N N . VAL A 1 332 ? 1.747 -1.229 -14.484 1 88.44 332 VAL A N 1
ATOM 2472 C CA . VAL A 1 332 ? 2.715 -1.733 -13.516 1 88.44 332 VAL A CA 1
ATOM 2473 C C . VAL A 1 332 ? 3.697 -2.676 -14.203 1 88.44 332 VAL A C 1
ATOM 2475 O O . VAL A 1 332 ? 4.879 -2.717 -13.852 1 88.44 332 VAL A O 1
ATOM 2478 N N . ALA A 1 333 ? 3.217 -3.357 -15.188 1 92.69 333 ALA A N 1
ATOM 2479 C CA . ALA A 1 333 ? 4.055 -4.309 -15.906 1 92.69 333 ALA A CA 1
ATOM 2480 C C . ALA A 1 333 ? 5.254 -3.609 -16.547 1 92.69 333 ALA A C 1
ATOM 2482 O O . ALA A 1 333 ? 6.305 -4.223 -16.75 1 92.69 333 ALA A O 1
ATOM 2483 N N . ASN A 1 334 ? 5.172 -2.373 -16.812 1 89.88 334 ASN A N 1
ATOM 2484 C CA . ASN A 1 334 ? 6.219 -1.636 -17.516 1 89.88 334 ASN A CA 1
ATOM 2485 C C . ASN A 1 334 ? 7.332 -1.204 -16.562 1 89.88 334 ASN A C 1
ATOM 2487 O O . ASN A 1 334 ? 8.352 -0.666 -17 1 89.88 334 ASN A O 1
ATOM 2491 N N . ALA A 1 335 ? 7.152 -1.484 -15.305 1 84.31 335 ALA A N 1
ATOM 2492 C CA . ALA A 1 335 ? 8.227 -1.237 -14.352 1 84.31 335 ALA A CA 1
ATOM 2493 C C . ALA A 1 335 ? 9.375 -2.219 -14.555 1 84.31 335 ALA A C 1
ATOM 2495 O O . ALA A 1 335 ? 10.508 -1.96 -14.125 1 84.31 335 ALA A O 1
ATOM 2496 N N . GLY A 1 336 ? 9.031 -3.355 -15.195 1 84.44 336 GLY A N 1
ATOM 2497 C CA . GLY A 1 336 ? 10.047 -4.375 -15.398 1 84.44 336 GLY A CA 1
ATOM 2498 C C . GLY A 1 336 ? 9.977 -5.504 -14.391 1 84.44 336 GLY A C 1
ATOM 2499 O O . GLY A 1 336 ? 9.594 -5.289 -13.234 1 84.44 336 GLY A O 1
ATOM 2500 N N . LEU A 1 337 ? 10.414 -6.609 -14.766 1 85.44 337 LEU A N 1
ATOM 2501 C CA . LEU A 1 337 ? 10.281 -7.832 -13.984 1 85.44 337 LEU A CA 1
ATOM 2502 C C . LEU A 1 337 ? 11.07 -7.734 -12.68 1 85.44 337 LEU A C 1
ATOM 2504 O O . LEU A 1 337 ? 10.547 -8.023 -11.609 1 85.44 337 LEU A O 1
ATOM 2508 N N . ALA A 1 338 ? 12.305 -7.312 -12.766 1 86.06 338 ALA A N 1
ATOM 2509 C CA . ALA A 1 338 ? 13.18 -7.23 -11.602 1 86.06 338 ALA A CA 1
ATOM 2510 C C . ALA A 1 338 ? 12.586 -6.324 -10.523 1 86.06 338 ALA A C 1
ATOM 2512 O O . ALA A 1 338 ? 12.586 -6.668 -9.344 1 86.06 338 ALA A O 1
ATOM 2513 N N . ASN A 1 339 ? 11.977 -5.23 -10.93 1 85.25 339 ASN A N 1
ATOM 2514 C CA . ASN A 1 339 ? 11.391 -4.281 -9.992 1 85.25 339 ASN A CA 1
ATOM 2515 C C . ASN A 1 339 ? 10.102 -4.82 -9.375 1 85.25 339 ASN A C 1
ATOM 2517 O O . ASN A 1 339 ? 9.836 -4.609 -8.188 1 85.25 339 ASN A O 1
ATOM 2521 N N . ILE A 1 340 ? 9.336 -5.512 -10.148 1 87.19 340 ILE A N 1
ATOM 2522 C CA . ILE A 1 340 ? 8.094 -6.09 -9.648 1 87.19 340 ILE A CA 1
ATOM 2523 C C . ILE A 1 340 ? 8.398 -7.113 -8.562 1 87.19 340 ILE A C 1
ATOM 2525 O O . ILE A 1 340 ? 7.758 -7.117 -7.504 1 87.19 340 ILE A O 1
ATOM 2529 N N . ILE A 1 341 ? 9.398 -7.871 -8.805 1 87 341 ILE A N 1
ATOM 2530 C CA . ILE A 1 341 ? 9.789 -8.891 -7.836 1 87 341 ILE A CA 1
ATOM 2531 C C . ILE A 1 341 ? 10.32 -8.227 -6.57 1 87 341 ILE A C 1
ATOM 2533 O O . ILE A 1 341 ? 9.898 -8.562 -5.461 1 87 341 ILE A O 1
ATOM 2537 N N . ALA A 1 342 ? 11.18 -7.258 -6.727 1 86.5 342 ALA A N 1
ATOM 2538 C CA . ALA A 1 342 ? 11.797 -6.574 -5.594 1 86.5 342 ALA A CA 1
ATOM 2539 C C . ALA A 1 342 ? 10.734 -5.941 -4.695 1 86.5 342 ALA A C 1
ATOM 2541 O O . ALA A 1 342 ? 10.844 -5.988 -3.467 1 86.5 342 ALA A O 1
ATOM 2542 N N . PHE A 1 343 ? 9.688 -5.449 -5.223 1 85.19 343 PHE A N 1
ATOM 2543 C CA . PHE A 1 343 ? 8.648 -4.758 -4.469 1 85.19 343 PHE A CA 1
ATOM 2544 C C . PHE A 1 343 ? 7.695 -5.754 -3.818 1 85.19 343 PHE A C 1
ATOM 2546 O O . PHE A 1 343 ? 7.031 -5.434 -2.832 1 85.19 343 PHE A O 1
ATOM 2553 N N . SER A 1 344 ? 7.637 -6.91 -4.387 1 89.69 344 SER A N 1
ATOM 2554 C CA . SER A 1 344 ? 6.699 -7.902 -3.871 1 89.69 344 SER A CA 1
ATOM 2555 C C . SER A 1 344 ? 7.258 -8.609 -2.641 1 89.69 344 SER A C 1
ATOM 2557 O O . SER A 1 344 ? 6.5 -9.078 -1.792 1 89.69 344 SER A O 1
ATOM 2559 N N . VAL A 1 345 ? 8.516 -8.648 -2.479 1 90.31 345 VAL A N 1
ATOM 2560 C CA . VAL A 1 345 ? 9.188 -9.461 -1.473 1 90.31 345 VAL A CA 1
ATOM 2561 C C . VAL A 1 345 ? 8.766 -9.016 -0.075 1 90.31 345 VAL A C 1
ATOM 2563 O O . VAL A 1 345 ? 8.32 -9.836 0.737 1 90.31 345 VAL A O 1
ATOM 2566 N N . PRO A 1 346 ? 8.789 -7.73 0.273 1 89.62 346 PRO A N 1
ATOM 2567 C CA . PRO A 1 346 ? 8.383 -7.312 1.617 1 89.62 346 PRO A CA 1
ATOM 2568 C C . PRO A 1 346 ? 6.934 -7.664 1.932 1 89.62 346 PRO A C 1
ATOM 2570 O O . PRO A 1 346 ? 6.629 -8.125 3.035 1 89.62 346 PRO A O 1
ATOM 2573 N N . VAL A 1 347 ? 6.086 -7.465 1.001 1 91.31 347 VAL A N 1
ATOM 2574 C CA . VAL A 1 347 ? 4.664 -7.715 1.205 1 91.31 347 VAL A CA 1
ATOM 2575 C C . VAL A 1 347 ? 4.422 -9.211 1.391 1 91.31 347 VAL A C 1
ATOM 2577 O O . VAL A 1 347 ? 3.688 -9.617 2.293 1 91.31 347 VAL A O 1
ATOM 2580 N N . LEU A 1 348 ? 5.078 -9.969 0.595 1 93.44 348 LEU A N 1
ATOM 2581 C CA . LEU A 1 348 ? 4.902 -11.422 0.66 1 93.44 348 LEU A CA 1
ATOM 2582 C C . LEU A 1 348 ? 5.473 -11.977 1.96 1 93.44 348 LEU A C 1
ATOM 2584 O O . LEU A 1 348 ? 4.926 -12.93 2.523 1 93.44 348 LEU A O 1
ATOM 2588 N N . THR A 1 349 ? 6.523 -11.375 2.424 1 92.5 349 THR A N 1
ATOM 2589 C CA . THR A 1 349 ? 7.152 -11.805 3.666 1 92.5 349 THR A CA 1
ATOM 2590 C C . THR A 1 349 ? 6.211 -11.602 4.848 1 92.5 349 THR A C 1
ATOM 2592 O O . THR A 1 349 ? 6.277 -12.336 5.836 1 92.5 349 THR A O 1
ATOM 2595 N N . ILE A 1 350 ? 5.32 -10.719 4.691 1 93 350 ILE A N 1
ATOM 2596 C CA . ILE A 1 350 ? 4.379 -10.43 5.77 1 93 350 ILE A CA 1
ATOM 2597 C C . ILE A 1 350 ? 3.148 -11.32 5.637 1 93 350 ILE A C 1
ATOM 2599 O O . ILE A 1 350 ? 2.727 -11.961 6.602 1 93 350 ILE A O 1
ATOM 2603 N N . ILE A 1 351 ? 2.652 -11.5 4.48 1 94.81 351 ILE A N 1
ATOM 2604 C CA . ILE A 1 351 ? 1.322 -12.07 4.289 1 94.81 351 ILE A CA 1
ATOM 2605 C C . ILE A 1 351 ? 1.415 -13.594 4.23 1 94.81 351 ILE A C 1
ATOM 2607 O O . ILE A 1 351 ? 0.499 -14.297 4.668 1 94.81 351 ILE A O 1
ATOM 2611 N N . TYR A 1 352 ? 2.469 -14.102 3.725 1 95.44 352 TYR A N 1
ATOM 2612 C CA . TYR A 1 352 ? 2.564 -15.539 3.514 1 95.44 352 TYR A CA 1
ATOM 2613 C C . TYR A 1 352 ? 2.512 -16.297 4.84 1 95.44 352 TYR A C 1
ATOM 2615 O O . TYR A 1 352 ? 1.762 -17.266 4.98 1 95.44 352 TYR A O 1
ATOM 2623 N N . PRO A 1 353 ? 3.34 -15.852 5.852 1 96 353 PRO A N 1
ATOM 2624 C CA . PRO A 1 353 ? 3.246 -16.531 7.141 1 96 353 PRO A CA 1
ATOM 2625 C C . PRO A 1 353 ? 1.829 -16.531 7.711 1 96 353 PRO A C 1
ATOM 2627 O O . PRO A 1 353 ? 1.385 -17.531 8.289 1 96 353 PRO A O 1
ATOM 2630 N N . LEU A 1 354 ? 1.16 -15.461 7.551 1 96.94 354 LEU A N 1
ATOM 2631 C CA . LEU A 1 354 ? -0.214 -15.367 8.031 1 96.94 354 LEU A CA 1
ATOM 2632 C C . LEU A 1 354 ? -1.112 -16.359 7.309 1 96.94 354 LEU A C 1
ATOM 2634 O O . LEU A 1 354 ? -1.959 -17 7.93 1 96.94 354 LEU A O 1
ATOM 2638 N N . ALA A 1 355 ? -0.905 -16.453 6.039 1 96.06 355 ALA A N 1
ATOM 2639 C CA . ALA A 1 355 ? -1.683 -17.406 5.25 1 96.06 355 ALA A CA 1
ATOM 2640 C C . ALA A 1 355 ? -1.395 -18.844 5.68 1 96.06 355 ALA A C 1
ATOM 2642 O O . ALA A 1 355 ? -2.312 -19.656 5.801 1 96.06 355 ALA A O 1
ATOM 2643 N N . ILE A 1 356 ? -0.178 -19.125 5.922 1 96.31 356 ILE A N 1
ATOM 2644 C CA . ILE A 1 356 ? 0.225 -20.469 6.312 1 96.31 356 ILE A CA 1
ATOM 2645 C C . ILE A 1 356 ? -0.413 -20.828 7.652 1 96.31 356 ILE A C 1
ATOM 2647 O O . ILE A 1 356 ? -1.02 -21.891 7.793 1 96.31 356 ILE A O 1
ATOM 2651 N N . VAL A 1 357 ? -0.241 -19.938 8.578 1 97.19 357 VAL A N 1
ATOM 2652 C CA . VAL A 1 357 ? -0.794 -20.203 9.906 1 97.19 357 VAL A CA 1
ATOM 2653 C C . VAL A 1 357 ? -2.311 -20.344 9.82 1 97.19 357 VAL A C 1
ATOM 2655 O O . VAL A 1 357 ? -2.9 -21.203 10.477 1 97.19 357 VAL A O 1
ATOM 2658 N N . LEU A 1 358 ? -2.934 -19.516 9.008 1 96.31 358 LEU A N 1
ATOM 2659 C CA . LEU A 1 358 ? -4.379 -19.609 8.82 1 96.31 358 LEU A CA 1
ATOM 2660 C C . LEU A 1 358 ? -4.773 -20.969 8.258 1 96.31 358 LEU A C 1
ATOM 2662 O O . LEU A 1 358 ? -5.766 -21.562 8.688 1 96.31 358 LEU A O 1
ATOM 2666 N N . ILE A 1 359 ? -4.059 -21.484 7.328 1 95.94 359 ILE A N 1
ATOM 2667 C CA . ILE A 1 359 ? -4.309 -22.781 6.723 1 95.94 359 ILE A CA 1
ATOM 2668 C C . ILE A 1 359 ? -4.25 -23.875 7.793 1 95.94 359 ILE A C 1
ATOM 2670 O O . ILE A 1 359 ? -5.184 -24.672 7.938 1 95.94 359 ILE A O 1
ATOM 2674 N N . PHE A 1 360 ? -3.256 -23.828 8.555 1 96.75 360 PHE A N 1
ATOM 2675 C CA . PHE A 1 360 ? -3.068 -24.891 9.531 1 96.75 360 PHE A CA 1
ATOM 2676 C C . PHE A 1 360 ? -4.094 -24.781 10.656 1 96.75 360 PHE A C 1
ATOM 2678 O O . PHE A 1 360 ? -4.602 -25.797 11.141 1 96.75 360 PHE A O 1
ATOM 2685 N N . LEU A 1 361 ? -4.348 -23.594 11.102 1 96.62 361 LEU A N 1
ATOM 2686 C CA . LEU A 1 361 ? -5.367 -23.422 12.125 1 96.62 361 LEU A CA 1
ATOM 2687 C C . LEU A 1 361 ? -6.734 -23.859 11.617 1 96.62 361 LEU A C 1
ATOM 2689 O O . LEU A 1 361 ? -7.555 -24.359 12.391 1 96.62 361 LEU A O 1
ATOM 2693 N N . THR A 1 362 ? -6.969 -23.656 10.359 1 94.62 362 THR A N 1
ATOM 2694 C CA . THR A 1 362 ? -8.227 -24.094 9.773 1 94.62 362 THR A CA 1
ATOM 2695 C C . THR A 1 362 ? -8.367 -25.609 9.867 1 94.62 362 THR A C 1
ATOM 2697 O O . THR A 1 362 ? -9.438 -26.125 10.203 1 94.62 362 THR A O 1
ATOM 2700 N N . PHE A 1 363 ? -7.34 -26.328 9.656 1 94.25 363 PHE A N 1
ATOM 2701 C CA . PHE A 1 363 ? -7.363 -27.781 9.766 1 94.25 363 PHE A CA 1
ATOM 2702 C C . PHE A 1 363 ? -7.559 -28.219 11.211 1 94.25 363 PHE A C 1
ATOM 2704 O O . PHE A 1 363 ? -8.18 -29.25 11.477 1 94.25 363 PHE A O 1
ATOM 2711 N N . LEU A 1 364 ? -7.07 -27.391 12.062 1 95.06 364 LEU A N 1
ATOM 2712 C CA . LEU A 1 364 ? -7.129 -27.734 13.477 1 95.06 364 LEU A CA 1
ATOM 2713 C C . LEU A 1 364 ? -8.32 -27.078 14.156 1 95.06 364 LEU A C 1
ATOM 2715 O O . LEU A 1 364 ? -8.43 -27.078 15.383 1 95.06 364 LEU A O 1
ATOM 2719 N N . HIS A 1 365 ? -9.133 -26.531 13.383 1 94.5 365 HIS A N 1
ATOM 2720 C CA . HIS A 1 365 ? -10.258 -25.75 13.875 1 94.5 365 HIS A CA 1
ATOM 2721 C C . HIS A 1 365 ? -11.039 -26.516 14.93 1 94.5 365 HIS A C 1
ATOM 2723 O O . HIS A 1 365 ? -11.352 -25.984 16 1 94.5 365 HIS A O 1
ATOM 2729 N N . ASP A 1 366 ? -11.336 -27.797 14.703 1 92.44 366 ASP A N 1
ATOM 2730 C CA . ASP A 1 366 ? -12.148 -28.609 15.594 1 92.44 366 ASP A CA 1
ATOM 2731 C C . ASP A 1 366 ? -11.367 -29.016 16.844 1 92.44 366 ASP A C 1
ATOM 2733 O O . ASP A 1 366 ? -11.953 -29.234 17.906 1 92.44 366 ASP A O 1
ATOM 2737 N N . ALA A 1 367 ? -10.109 -29.047 16.688 1 93.19 367 ALA A N 1
ATOM 2738 C CA . ALA A 1 367 ? -9.266 -29.453 17.797 1 93.19 367 ALA A CA 1
ATOM 2739 C C . ALA A 1 367 ? -9.336 -28.438 18.938 1 93.19 367 ALA A C 1
ATOM 2741 O O . ALA A 1 367 ? -9.148 -28.797 20.109 1 93.19 367 ALA A O 1
ATOM 2742 N N . PHE A 1 368 ? -9.586 -27.219 18.672 1 94.12 368 PHE A N 1
ATOM 2743 C CA . PHE A 1 368 ? -9.703 -26.219 19.719 1 94.12 368 PHE A CA 1
ATOM 2744 C C . PHE A 1 368 ? -11.086 -25.562 19.703 1 94.12 368 PHE A C 1
ATOM 2746 O O . PHE A 1 368 ? -11.234 -24.406 20.094 1 94.12 368 PHE A O 1
ATOM 2753 N N . SER A 1 369 ? -12.078 -26.25 19.125 1 92.31 369 SER A N 1
ATOM 2754 C CA . SER A 1 369 ? -13.492 -25.891 19.109 1 92.31 369 SER A CA 1
ATOM 2755 C C . SER A 1 369 ? -13.719 -24.531 18.484 1 92.31 369 SER A C 1
ATOM 2757 O O . SER A 1 369 ? -14.578 -23.766 18.953 1 92.31 369 SER A O 1
ATOM 2759 N N . GLY A 1 370 ? -12.836 -24.188 17.578 1 92.69 370 GLY A N 1
ATOM 2760 C CA . GLY A 1 370 ? -13.031 -22.969 16.828 1 92.69 370 GLY A CA 1
ATOM 2761 C C . GLY A 1 370 ? -12.844 -21.703 17.656 1 92.69 370 GLY A C 1
ATOM 2762 O O . GLY A 1 370 ? -13.406 -20.656 17.344 1 92.69 370 GLY A O 1
ATOM 2763 N N . SER A 1 371 ? -12.156 -21.812 18.719 1 93.62 371 SER A N 1
ATOM 2764 C CA . SER A 1 371 ? -11.945 -20.688 19.609 1 93.62 371 SER A CA 1
ATOM 2765 C C . SER A 1 371 ? -11.25 -19.531 18.891 1 93.62 371 SER A C 1
ATOM 2767 O O . SER A 1 371 ? -10.188 -19.719 18.281 1 93.62 371 SER A O 1
ATOM 2769 N N . ARG A 1 372 ? -11.773 -18.391 19.047 1 93.94 372 ARG A N 1
ATOM 2770 C CA . ARG A 1 372 ? -11.219 -17.188 18.406 1 93.94 372 ARG A CA 1
ATOM 2771 C C . ARG A 1 372 ? -9.883 -16.812 19.031 1 93.94 372 ARG A C 1
ATOM 2773 O O . ARG A 1 372 ? -9 -16.281 18.359 1 93.94 372 ARG A O 1
ATOM 2780 N N . ALA A 1 373 ? -9.766 -17.094 20.266 1 94.31 373 ALA A N 1
ATOM 2781 C CA . ALA A 1 373 ? -8.539 -16.734 20.984 1 94.31 373 ALA A CA 1
ATOM 2782 C C . ALA A 1 373 ? -7.328 -17.422 20.359 1 94.31 373 ALA A C 1
ATOM 2784 O O . ALA A 1 373 ? -6.25 -16.828 20.25 1 94.31 373 ALA A O 1
ATOM 2785 N N . VAL A 1 374 ? -7.512 -18.641 19.984 1 96.44 374 VAL A N 1
ATOM 2786 C CA . VAL A 1 374 ? -6.422 -19.391 19.375 1 96.44 374 VAL A CA 1
ATOM 2787 C C . VAL A 1 374 ? -6.023 -18.75 18.047 1 96.44 374 VAL A C 1
ATOM 2789 O O . VAL A 1 374 ? -4.84 -18.516 17.797 1 96.44 374 VAL A O 1
ATOM 2792 N N . TYR A 1 375 ? -7.012 -18.453 17.219 1 96.5 375 TYR A N 1
ATOM 2793 C CA . TYR A 1 375 ? -6.754 -17.781 15.945 1 96.5 375 TYR A CA 1
ATOM 2794 C C . TYR A 1 375 ? -6.07 -16.438 16.172 1 96.5 375 TYR A C 1
ATOM 2796 O O . TYR A 1 375 ? -5.023 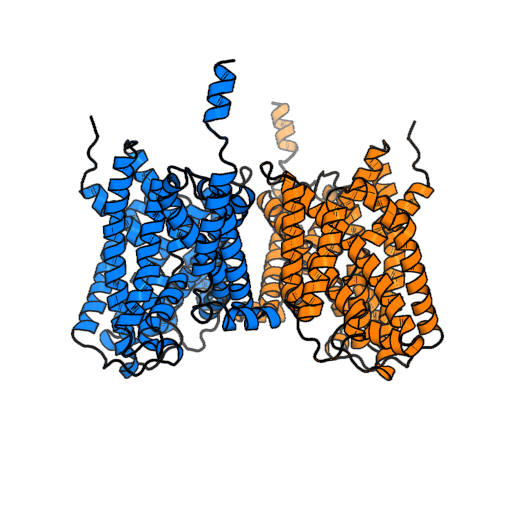-16.156 15.578 1 96.5 375 TYR A O 1
ATOM 2804 N N . LEU A 1 376 ? -6.621 -15.695 17 1 95.12 376 LEU A N 1
ATOM 2805 C CA . LEU A 1 376 ? -6.23 -14.297 17.188 1 95.12 376 LEU A CA 1
ATOM 2806 C C . LEU A 1 376 ? -4.809 -14.203 17.734 1 95.12 376 LEU A C 1
ATOM 2808 O O . LEU A 1 376 ? -3.977 -13.477 17.188 1 95.12 376 LEU A O 1
ATOM 2812 N N . ILE A 1 377 ? -4.543 -14.875 18.75 1 94.38 377 ILE A N 1
ATOM 2813 C CA . ILE A 1 377 ? -3.252 -14.734 19.422 1 94.38 377 ILE A CA 1
ATOM 2814 C C . ILE A 1 377 ? -2.152 -15.336 18.547 1 94.38 377 ILE A C 1
ATOM 2816 O O . ILE A 1 377 ? -1.06 -14.781 18.438 1 94.38 377 ILE A O 1
ATOM 2820 N N . SER A 1 378 ? -2.428 -16.422 17.938 1 97.12 378 SER A N 1
ATOM 2821 C CA . SER A 1 378 ? -1.459 -17.047 17.031 1 97.12 378 SER A CA 1
ATOM 2822 C C . SER A 1 378 ? -1.107 -16.125 15.883 1 97.12 378 SER A C 1
ATOM 2824 O O . SER A 1 378 ? 0.07 -15.914 15.578 1 97.12 378 SER A O 1
ATOM 2826 N N . LEU A 1 379 ? -2.102 -15.57 15.289 1 96.88 379 LEU A N 1
ATOM 2827 C CA . LEU A 1 379 ? -1.875 -14.727 14.117 1 96.88 379 LEU A CA 1
ATOM 2828 C C . LEU A 1 379 ? -1.283 -13.383 14.523 1 96.88 379 LEU A C 1
ATOM 2830 O O . LEU A 1 379 ? -0.525 -12.773 13.766 1 96.88 379 LEU A O 1
ATOM 2834 N N . LEU A 1 380 ? -1.6 -12.945 15.711 1 93.25 380 LEU A N 1
ATOM 2835 C CA . LEU A 1 380 ? -0.992 -11.711 16.203 1 93.25 380 LEU A CA 1
ATOM 2836 C C . LEU A 1 380 ? 0.513 -11.883 16.375 1 93.25 380 LEU A C 1
ATOM 2838 O O . LEU A 1 380 ? 1.289 -11.008 15.984 1 93.25 380 LEU A O 1
ATOM 2842 N N . PHE A 1 381 ? 0.887 -12.938 16.953 1 93.81 381 PHE A N 1
ATOM 2843 C CA . PHE A 1 381 ? 2.307 -13.203 17.141 1 93.81 381 PHE A CA 1
ATOM 2844 C C . PHE A 1 381 ? 3.006 -13.391 15.805 1 93.81 381 PHE A C 1
ATOM 2846 O O . PHE A 1 381 ? 4.121 -12.906 15.602 1 93.81 381 PHE A O 1
ATOM 2853 N N . THR A 1 382 ? 2.352 -14.094 14.938 1 96 382 THR A N 1
ATOM 2854 C CA . THR A 1 382 ? 2.893 -14.281 13.602 1 96 382 THR A CA 1
ATOM 2855 C C . THR A 1 382 ? 3.078 -12.945 12.891 1 96 382 THR A C 1
ATOM 2857 O O . THR A 1 382 ? 4.125 -12.695 12.289 1 96 382 THR A O 1
ATOM 2860 N N . PHE A 1 383 ? 2.076 -12.125 13.055 1 94.31 383 PHE A N 1
ATOM 2861 C CA . PHE A 1 383 ? 2.094 -10.828 12.398 1 94.31 383 PHE A CA 1
ATOM 2862 C C . PHE A 1 383 ? 3.211 -9.953 12.961 1 94.31 383 PHE A C 1
ATOM 2864 O O . PHE A 1 383 ? 3.896 -9.258 12.211 1 94.31 383 PHE A O 1
ATOM 2871 N N . ALA A 1 384 ? 3.359 -10 14.148 1 89.62 384 ALA A N 1
ATOM 2872 C CA . ALA A 1 384 ? 4.379 -9.18 14.797 1 89.62 384 ALA A CA 1
ATOM 2873 C C . ALA A 1 384 ? 5.77 -9.5 14.25 1 89.62 384 ALA A C 1
ATOM 2875 O O . ALA A 1 384 ? 6.523 -8.594 13.898 1 89.62 384 ALA A O 1
ATOM 2876 N N . VAL A 1 385 ? 6.023 -10.688 14.141 1 91.38 385 VAL A N 1
ATOM 2877 C CA . VAL A 1 385 ? 7.348 -11.102 13.68 1 91.38 385 VAL A CA 1
ATOM 2878 C C . VAL A 1 385 ? 7.473 -10.875 12.18 1 91.38 385 VAL A C 1
ATOM 2880 O O . VAL A 1 385 ? 8.492 -10.375 11.703 1 91.38 385 VAL A O 1
ATOM 2883 N N . SER A 1 386 ? 6.434 -11.25 11.445 1 93.62 386 SER A N 1
ATOM 2884 C CA . SER A 1 386 ? 6.473 -11.117 9.992 1 93.62 386 SER A CA 1
ATOM 2885 C C . SER A 1 386 ? 6.539 -9.648 9.57 1 93.62 386 SER A C 1
ATOM 2887 O O . SER A 1 386 ? 7.152 -9.32 8.555 1 93.62 386 SER A O 1
ATOM 2889 N N . LEU A 1 387 ? 5.887 -8.836 10.336 1 89.44 387 LEU A N 1
ATOM 2890 C CA . LEU A 1 387 ? 5.949 -7.41 10.062 1 89.44 387 LEU A CA 1
ATOM 2891 C C . LEU A 1 387 ? 7.383 -6.898 10.172 1 89.44 387 LEU A C 1
ATOM 2893 O O . LEU A 1 387 ? 7.828 -6.105 9.336 1 89.44 387 LEU A O 1
ATOM 2897 N N . MET A 1 388 ? 8.094 -7.305 11.156 1 87.81 388 MET A N 1
ATOM 2898 C CA . MET A 1 388 ? 9.477 -6.887 11.344 1 87.81 388 MET A CA 1
ATOM 2899 C C . MET A 1 388 ? 10.359 -7.387 10.203 1 87.81 388 MET A C 1
ATOM 2901 O O . MET A 1 388 ? 11.211 -6.652 9.695 1 87.81 388 MET A O 1
ATOM 2905 N N . GLU A 1 389 ? 10.078 -8.594 9.844 1 88.88 389 GLU A N 1
ATOM 2906 C CA . GLU A 1 389 ? 10.844 -9.156 8.727 1 88.88 389 GLU A CA 1
ATOM 2907 C C . GLU A 1 389 ? 10.523 -8.43 7.426 1 88.88 389 GLU A C 1
ATOM 2909 O O . GLU A 1 389 ? 11.414 -8.219 6.598 1 88.88 389 GLU A O 1
ATOM 2914 N N . GLY A 1 390 ? 9.273 -8.172 7.242 1 89.19 390 GLY A N 1
ATOM 2915 C CA . GLY A 1 390 ? 8.875 -7.441 6.051 1 89.19 390 GLY A CA 1
ATOM 2916 C C . GLY A 1 390 ? 9.477 -6.047 5.977 1 89.19 390 GLY A C 1
ATOM 2917 O O . GLY A 1 390 ? 9.906 -5.605 4.906 1 89.19 390 GLY A O 1
ATOM 2918 N N . LEU A 1 391 ? 9.516 -5.391 7.082 1 85.12 391 LEU A N 1
ATOM 2919 C CA . LEU A 1 391 ? 10.125 -4.066 7.133 1 85.12 391 LEU A CA 1
ATOM 2920 C C . LEU A 1 391 ? 11.617 -4.145 6.824 1 85.12 391 LEU A C 1
ATOM 2922 O O . LEU A 1 391 ? 12.164 -3.273 6.141 1 85.12 391 LEU A O 1
ATOM 2926 N N . ASN A 1 392 ? 12.211 -5.098 7.301 1 85.31 392 ASN A N 1
ATOM 2927 C CA . ASN A 1 392 ? 13.617 -5.312 6.977 1 85.31 392 ASN A CA 1
ATOM 2928 C C . ASN A 1 392 ? 13.82 -5.543 5.48 1 85.31 392 ASN A C 1
ATOM 2930 O O . ASN A 1 392 ? 14.766 -5.02 4.891 1 85.31 392 ASN A O 1
ATOM 2934 N N . ALA A 1 393 ? 12.938 -6.32 4.953 1 85.62 393 ALA A N 1
ATOM 2935 C CA . ALA A 1 393 ? 13.008 -6.605 3.523 1 85.62 393 ALA A CA 1
ATOM 2936 C C . ALA A 1 393 ? 12.773 -5.344 2.701 1 85.62 393 ALA A C 1
ATOM 2938 O O . ALA A 1 393 ? 13.289 -5.219 1.587 1 85.62 393 ALA A O 1
ATOM 2939 N N . ALA A 1 394 ? 12.031 -4.414 3.248 1 80.38 394 ALA A N 1
ATOM 2940 C CA . ALA A 1 394 ? 11.766 -3.143 2.582 1 80.38 394 ALA A CA 1
ATOM 2941 C C . ALA A 1 394 ? 12.891 -2.141 2.838 1 80.38 394 ALA A C 1
ATOM 2943 O O . ALA A 1 394 ? 12.766 -0.963 2.492 1 80.38 394 ALA A O 1
ATOM 2944 N N . LYS A 1 395 ? 13.961 -2.514 3.57 1 77.56 395 LYS A N 1
ATOM 2945 C CA . LYS A 1 395 ? 15.109 -1.685 3.916 1 77.56 395 LYS A CA 1
ATOM 2946 C C . LYS A 1 395 ? 14.719 -0.583 4.898 1 77.56 395 LYS A C 1
ATOM 2948 O O . LYS A 1 395 ? 15.219 0.541 4.809 1 77.56 395 LYS A O 1
ATOM 2953 N N . LEU A 1 396 ? 13.672 -0.952 5.707 1 75.5 396 LEU A N 1
ATOM 2954 C CA . LEU A 1 396 ? 13.242 -0.094 6.809 1 75.5 396 LEU A CA 1
ATOM 2955 C C . LEU A 1 396 ? 13.406 -0.807 8.148 1 75.5 396 LEU A C 1
ATOM 2957 O O . LEU A 1 396 ? 12.445 -0.943 8.898 1 75.5 396 LEU A O 1
ATOM 2961 N N . PRO A 1 397 ? 14.609 -1.037 8.414 1 74.12 397 PRO A N 1
ATOM 2962 C CA . PRO A 1 397 ? 14.812 -1.813 9.633 1 74.12 397 PRO A CA 1
ATOM 2963 C C . PRO A 1 397 ? 14.617 -0.98 10.898 1 74.12 397 PRO A C 1
ATOM 2965 O O . PRO A 1 397 ? 14.914 0.219 10.906 1 74.12 397 PRO A O 1
ATOM 2968 N N . ILE A 1 398 ? 14.008 -1.636 11.82 1 73.5 398 ILE A N 1
ATOM 2969 C CA . ILE A 1 398 ? 14.016 -1.112 13.188 1 73.5 398 ILE A CA 1
ATOM 2970 C C . ILE A 1 398 ? 15.203 -1.681 13.953 1 73.5 398 ILE A C 1
ATOM 2972 O O . ILE A 1 398 ? 15.172 -2.828 14.398 1 73.5 398 ILE A O 1
ATOM 2976 N N . PRO A 1 399 ? 16.359 -1.029 13.875 1 70.56 399 PRO A N 1
ATOM 2977 C CA . PRO A 1 399 ? 17.641 -1.599 14.289 1 70.56 399 PRO A CA 1
ATOM 2978 C C . PRO A 1 399 ? 17.547 -2.355 15.609 1 70.56 399 PRO A C 1
ATOM 2980 O O . PRO A 1 399 ? 18 -3.504 15.703 1 70.56 399 PRO A O 1
ATOM 2983 N N . GLY A 1 400 ? 17.078 -1.877 16.734 1 71.44 400 GLY A N 1
ATOM 2984 C CA . GLY A 1 400 ? 16.984 -2.541 18.031 1 71.44 400 GLY A CA 1
ATOM 2985 C C . GLY A 1 400 ? 16.141 -3.797 18 1 71.44 400 GLY A C 1
ATOM 2986 O O . GLY A 1 400 ? 16.547 -4.836 18.531 1 71.44 400 GLY A O 1
ATOM 2987 N N . VAL A 1 401 ? 15.266 -3.803 17.266 1 77 401 VAL A N 1
ATOM 2988 C CA . VAL A 1 401 ? 14.344 -4.93 17.219 1 77 401 VAL A CA 1
ATOM 2989 C C . VAL A 1 401 ? 14.891 -6.016 16.297 1 77 401 VAL A C 1
ATOM 2991 O O . VAL A 1 401 ? 14.828 -7.203 16.609 1 77 401 VAL A O 1
ATOM 2994 N N . GLN A 1 402 ? 15.461 -5.629 15.234 1 80.06 402 GLN A N 1
ATOM 2995 C CA . GLN A 1 402 ? 16.031 -6.582 14.281 1 80.06 402 GLN A CA 1
ATOM 2996 C C . GLN A 1 402 ? 17.156 -7.387 14.922 1 80.06 402 GLN A C 1
ATOM 2998 O O . GLN A 1 402 ? 17.219 -8.609 14.758 1 80.06 402 GLN A O 1
ATOM 3003 N N . LYS A 1 403 ? 18.016 -6.656 15.609 1 80.56 403 LYS A N 1
ATOM 3004 C CA . LYS A 1 403 ? 19.125 -7.344 16.266 1 80.56 403 LYS A CA 1
ATOM 3005 C C . LYS A 1 403 ? 18.625 -8.305 17.344 1 80.56 403 LYS A C 1
ATOM 3007 O O . LYS A 1 403 ? 19.109 -9.43 17.453 1 80.56 403 LYS A O 1
ATOM 3012 N N . PHE A 1 404 ? 17.656 -7.883 18.031 1 80.69 404 PHE A N 1
ATOM 3013 C CA . PHE A 1 404 ? 17.094 -8.711 19.094 1 80.69 404 PHE A CA 1
ATOM 3014 C C . PHE A 1 404 ? 16.469 -9.977 18.516 1 80.69 404 PHE A C 1
ATOM 3016 O O . PHE A 1 404 ? 16.703 -11.078 19.016 1 80.69 404 PHE A O 1
ATOM 3023 N N . LEU A 1 405 ? 15.766 -9.898 17.484 1 84.31 405 LEU A N 1
ATOM 3024 C CA . LEU A 1 405 ? 15.086 -11.039 16.891 1 84.31 405 LEU A CA 1
ATOM 3025 C C . LEU A 1 405 ? 16.078 -11.977 16.219 1 84.31 405 LEU A C 1
ATOM 3027 O O . LEU A 1 405 ? 15.945 -13.203 16.297 1 84.31 405 LEU A O 1
ATOM 3031 N N . THR A 1 406 ? 17.031 -11.414 15.633 1 82.19 406 THR A N 1
ATOM 3032 C CA . THR A 1 406 ? 18.062 -12.219 14.984 1 82.19 406 THR A CA 1
ATOM 3033 C C . THR A 1 406 ? 18.828 -13.039 16 1 82.19 406 THR A C 1
ATOM 3035 O O . THR A 1 406 ? 19.172 -14.203 15.758 1 82.19 406 THR A O 1
ATOM 3038 N N . ASP A 1 407 ? 18.984 -12.461 17.172 1 83.88 407 ASP A N 1
ATOM 3039 C CA . ASP A 1 407 ? 19.812 -13.094 18.188 1 83.88 407 ASP A CA 1
ATOM 3040 C C . ASP A 1 407 ? 19 -14.086 19.016 1 83.88 407 ASP A C 1
ATOM 3042 O O . ASP A 1 407 ? 19.547 -15.062 19.531 1 83.88 407 ASP A O 1
ATOM 3046 N N . ASN A 1 408 ? 17.719 -13.898 19.078 1 83.81 408 ASN A N 1
ATOM 3047 C CA . ASN A 1 408 ? 16.984 -14.656 20.078 1 83.81 408 ASN A CA 1
ATOM 3048 C C . ASN A 1 408 ? 15.914 -15.539 19.453 1 83.81 408 ASN A C 1
ATOM 3050 O O . ASN A 1 408 ? 15.43 -16.484 20.078 1 83.81 408 ASN A O 1
ATOM 3054 N N . LEU A 1 409 ? 15.531 -15.266 18.344 1 85.56 409 LEU A N 1
ATOM 3055 C CA . LEU A 1 409 ? 14.477 -16.047 17.719 1 85.56 409 LEU A CA 1
ATOM 3056 C C . LEU A 1 409 ? 15.055 -17.062 16.734 1 85.56 409 LEU A C 1
ATOM 3058 O O . LEU A 1 409 ? 15.609 -16.672 15.703 1 85.56 409 LEU A O 1
ATOM 3062 N N . PRO A 1 410 ? 14.82 -18.266 17.078 1 84.25 410 PRO A N 1
ATOM 3063 C CA . PRO A 1 410 ? 15.336 -19.297 16.172 1 84.25 410 PRO A CA 1
ATOM 3064 C C . PRO A 1 410 ? 14.75 -19.188 14.766 1 84.25 410 PRO A C 1
ATOM 3066 O O . PRO A 1 410 ? 13.57 -18.875 14.609 1 84.25 410 PRO A O 1
ATOM 3069 N N . MET A 1 411 ? 15.516 -19.406 13.711 1 83.5 411 MET A N 1
ATOM 3070 C CA . MET A 1 411 ? 15.141 -19.5 12.297 1 83.5 411 MET A CA 1
ATOM 3071 C C . MET A 1 411 ? 14.758 -18.125 11.75 1 83.5 411 MET A C 1
ATOM 3073 O O . MET A 1 411 ? 14.18 -18.031 10.664 1 83.5 411 MET A O 1
ATOM 3077 N N . TYR A 1 412 ? 14.961 -17.125 12.516 1 84.94 412 TYR A N 1
ATOM 3078 C CA . TYR A 1 412 ? 14.648 -15.773 12.047 1 84.94 412 TYR A CA 1
ATOM 3079 C C . TYR A 1 412 ? 15.523 -15.391 10.852 1 84.94 412 TYR A C 1
ATOM 3081 O O . TYR A 1 412 ? 15.031 -14.828 9.875 1 84.94 412 TYR A O 1
ATOM 3089 N N . SER A 1 413 ? 16.75 -15.75 10.922 1 79.12 413 SER A N 1
ATOM 3090 C CA . SER A 1 413 ? 17.688 -15.398 9.859 1 79.12 413 SER A CA 1
ATOM 3091 C C . SER A 1 413 ? 17.359 -16.156 8.578 1 79.12 413 SER A C 1
ATOM 3093 O O . SER A 1 413 ? 17.797 -15.766 7.492 1 79.12 413 SER A O 1
ATOM 3095 N N . LEU A 1 414 ? 16.531 -17.234 8.797 1 78.06 414 LEU A N 1
ATOM 3096 C CA . LEU A 1 414 ? 16.156 -18.047 7.641 1 78.06 414 LEU A CA 1
ATOM 3097 C C . LEU A 1 414 ? 14.812 -17.609 7.074 1 78.06 414 LEU A C 1
ATOM 3099 O O . LEU A 1 414 ? 14.32 -18.188 6.105 1 78.06 414 LEU A O 1
ATOM 3103 N N . GLY A 1 415 ? 14.203 -16.641 7.676 1 81.75 415 GLY A N 1
ATOM 3104 C CA . GLY A 1 415 ? 12.914 -16.141 7.215 1 81.75 415 GLY A CA 1
ATOM 3105 C C . GLY A 1 415 ? 11.742 -16.906 7.777 1 81.75 415 GLY A C 1
ATOM 3106 O O . GLY A 1 415 ? 10.609 -16.75 7.309 1 81.75 415 GLY A O 1
ATOM 3107 N N . LEU A 1 416 ? 12.008 -17.75 8.711 1 87.56 416 LEU A N 1
ATOM 3108 C CA . LEU A 1 416 ? 10.961 -18.562 9.32 1 87.56 416 LEU A CA 1
ATOM 3109 C C . LEU A 1 416 ? 10.82 -18.25 10.805 1 87.56 416 LEU A C 1
ATOM 3111 O O . LEU A 1 416 ? 10.391 -19.109 11.586 1 87.56 416 LEU A O 1
ATOM 3115 N N . GLY A 1 417 ? 11.188 -17.125 11.211 1 90.25 417 GLY A N 1
ATOM 3116 C CA . GLY A 1 417 ? 11.117 -16.734 12.602 1 90.25 417 GLY A CA 1
ATOM 3117 C C . GLY A 1 417 ? 9.695 -16.703 13.148 1 90.25 417 GLY A C 1
ATOM 3118 O O . GLY A 1 417 ? 9.492 -16.734 14.359 1 90.25 417 GLY A O 1
ATOM 3119 N N . TRP A 1 418 ? 8.688 -16.703 12.297 1 92.69 418 TRP A N 1
ATOM 3120 C CA . TRP A 1 418 ? 7.289 -16.578 12.688 1 92.69 418 TRP A CA 1
ATOM 3121 C C . TRP A 1 418 ? 6.742 -17.906 13.195 1 92.69 418 TRP A C 1
ATOM 3123 O O . TRP A 1 418 ? 5.707 -17.953 13.867 1 92.69 418 TRP A O 1
ATOM 3133 N N . LEU A 1 419 ? 7.402 -19.016 12.945 1 93.56 419 LEU A N 1
ATOM 3134 C CA . LEU A 1 419 ? 6.871 -20.359 13.211 1 93.56 419 LEU A CA 1
ATOM 3135 C C . LEU A 1 419 ? 6.688 -20.594 14.703 1 93.56 419 LEU A C 1
ATOM 3137 O O . LEU A 1 419 ? 5.602 -20.969 15.148 1 93.56 419 LEU A O 1
ATOM 3141 N N . ILE A 1 420 ? 7.727 -20.359 15.477 1 93.75 420 ILE A N 1
ATOM 3142 C CA . ILE A 1 420 ? 7.684 -20.609 16.906 1 93.75 420 ILE A CA 1
ATOM 3143 C C . ILE A 1 420 ? 6.684 -19.672 17.578 1 93.75 420 ILE A C 1
ATOM 3145 O O . ILE A 1 420 ? 5.805 -20.109 18.312 1 93.75 420 ILE A O 1
ATOM 3149 N N . PRO A 1 421 ? 6.801 -18.422 17.266 1 94.44 421 PRO A N 1
ATOM 3150 C CA . PRO A 1 421 ? 5.801 -17.516 17.828 1 94.44 421 PRO A CA 1
ATOM 3151 C C . PRO A 1 421 ? 4.371 -17.906 17.453 1 94.44 421 PRO A C 1
ATOM 3153 O O . PRO A 1 421 ? 3.453 -17.75 18.266 1 94.44 421 PRO A O 1
ATOM 3156 N N . ALA A 1 422 ? 4.176 -18.344 16.312 1 96.5 422 ALA A N 1
ATOM 3157 C CA . ALA A 1 422 ? 2.846 -18.781 15.898 1 96.5 422 ALA A CA 1
ATOM 3158 C C . ALA A 1 422 ? 2.352 -19.938 16.766 1 96.5 422 ALA A C 1
ATOM 3160 O O . ALA A 1 422 ? 1.196 -19.938 17.203 1 96.5 422 ALA A O 1
ATOM 3161 N N . ILE A 1 423 ? 3.18 -20.844 17.047 1 96.62 423 ILE A N 1
ATOM 3162 C CA . ILE A 1 423 ? 2.83 -22.016 17.844 1 96.62 423 ILE A CA 1
ATOM 3163 C C . ILE A 1 423 ? 2.582 -21.594 19.297 1 96.62 423 ILE A C 1
ATOM 3165 O O . ILE A 1 423 ? 1.607 -22.016 19.906 1 96.62 423 ILE A O 1
ATOM 3169 N N . ILE A 1 424 ? 3.486 -20.781 19.797 1 95.81 424 ILE A N 1
ATOM 3170 C CA . ILE A 1 424 ? 3.326 -20.266 21.156 1 95.81 424 ILE A CA 1
ATOM 3171 C C . ILE A 1 424 ? 2.014 -19.5 21.266 1 95.81 424 ILE A C 1
ATOM 3173 O O . ILE A 1 424 ? 1.28 -19.641 22.25 1 95.81 424 ILE A O 1
ATOM 3177 N N . GLY A 1 425 ? 1.787 -18.703 20.297 1 96.31 425 GLY A N 1
ATOM 3178 C CA . GLY A 1 425 ? 0.534 -17.969 20.297 1 96.31 425 GLY A CA 1
ATOM 3179 C C . GLY A 1 425 ? -0.688 -18.859 20.281 1 96.31 425 GLY A C 1
ATOM 3180 O O . GLY A 1 425 ? -1.665 -18.594 20.984 1 96.31 425 GLY A O 1
ATOM 3181 N N . ALA A 1 426 ? -0.651 -19.859 19.516 1 96.88 426 ALA A N 1
ATOM 3182 C CA . ALA A 1 426 ? -1.752 -20.812 19.484 1 96.88 426 ALA A CA 1
ATOM 3183 C C . ALA A 1 426 ? -1.935 -21.5 20.828 1 96.88 426 ALA A C 1
ATOM 3185 O O . ALA A 1 426 ? -3.064 -21.703 21.281 1 96.88 426 ALA A O 1
ATOM 3186 N N . ALA A 1 427 ? -0.856 -21.812 21.438 1 96.75 427 ALA A N 1
ATOM 3187 C CA . ALA A 1 427 ? -0.904 -22.453 22.75 1 96.75 427 ALA A CA 1
ATOM 3188 C C . ALA A 1 427 ? -1.502 -21.516 23.797 1 96.75 427 ALA A C 1
ATOM 3190 O O . ALA A 1 427 ? -2.348 -21.922 24.594 1 96.75 427 ALA A O 1
ATOM 3191 N N . ILE A 1 428 ? -1.058 -20.344 23.797 1 96 428 ILE A N 1
ATOM 3192 C CA . ILE A 1 428 ? -1.589 -19.344 24.719 1 96 428 ILE A CA 1
ATOM 3193 C C . ILE A 1 428 ? -3.086 -19.156 24.484 1 96 428 ILE A C 1
ATOM 3195 O O . ILE A 1 428 ? -3.873 -19.109 25.422 1 96 428 ILE A O 1
ATOM 3199 N N . GLY A 1 429 ? -3.424 -19.016 23.234 1 95.12 429 GLY A N 1
ATOM 3200 C CA . GLY A 1 429 ? -4.836 -18.906 22.906 1 95.12 429 GLY A CA 1
ATOM 3201 C C . GLY A 1 429 ? -5.652 -20.094 23.391 1 95.12 429 GLY A C 1
ATOM 3202 O O . GLY A 1 429 ? -6.781 -19.938 23.844 1 95.12 429 GLY A O 1
ATOM 3203 N N . TYR A 1 430 ? -5.117 -21.219 23.297 1 95 430 TYR A N 1
ATOM 3204 C CA . TYR A 1 430 ? -5.805 -22.422 23.734 1 95 430 TYR A CA 1
ATOM 3205 C C . TYR A 1 430 ? -5.98 -22.438 25.25 1 95 430 TYR A C 1
ATOM 3207 O O . TYR A 1 430 ? -7.027 -22.844 25.75 1 95 430 TYR A O 1
ATOM 3215 N N . ILE A 1 431 ? -4.977 -22 25.922 1 95.25 431 ILE A N 1
ATOM 3216 C CA . ILE A 1 431 ? -5.047 -21.922 27.375 1 95.25 431 ILE A CA 1
ATOM 3217 C C . ILE A 1 431 ? -6.145 -20.938 27.781 1 95.25 431 ILE A C 1
ATOM 3219 O O . ILE A 1 431 ? -6.93 -21.203 28.688 1 95.25 431 ILE A O 1
ATOM 3223 N N . ILE A 1 432 ? -6.16 -19.859 27.172 1 93.25 432 ILE A N 1
ATOM 3224 C CA . ILE A 1 432 ? -7.188 -18.875 27.453 1 93.25 432 ILE A CA 1
ATOM 3225 C C . ILE A 1 432 ? -8.57 -19.469 27.203 1 93.25 432 ILE A C 1
ATOM 3227 O O . ILE A 1 432 ? -9.5 -19.25 27.984 1 93.25 432 ILE A O 1
ATOM 3231 N N . TYR A 1 433 ? -8.695 -20.219 26.141 1 91.31 433 TYR A N 1
ATOM 3232 C CA . TYR A 1 433 ? -9.938 -20.891 25.797 1 91.31 433 TYR A CA 1
ATOM 3233 C C . TYR A 1 433 ? -10.344 -21.859 26.891 1 91.31 433 TYR A C 1
ATOM 3235 O O . TYR A 1 433 ? -11.508 -21.906 27.297 1 91.31 433 TYR A O 1
ATOM 3243 N N . LEU A 1 434 ? -9.422 -22.531 27.422 1 91.94 434 LEU A N 1
ATOM 3244 C CA . LEU A 1 434 ? -9.703 -23.547 28.438 1 91.94 434 LEU A CA 1
ATOM 3245 C C . LEU A 1 434 ? -10.117 -22.875 29.75 1 91.94 434 LEU A C 1
ATOM 3247 O O . LEU A 1 434 ? -10.977 -23.406 30.469 1 91.94 434 LEU A O 1
ATOM 3251 N N . VAL A 1 435 ? -9.562 -21.766 29.969 1 90.44 435 VAL A N 1
ATOM 3252 C CA . VAL A 1 435 ? -9.828 -21.078 31.234 1 90.44 435 VAL A CA 1
ATOM 3253 C C . VAL A 1 435 ? -11.148 -20.328 31.141 1 90.44 435 VAL A C 1
ATOM 3255 O O . VAL A 1 435 ? -11.844 -20.172 32.156 1 90.44 435 VAL A O 1
ATOM 3258 N N . THR A 1 436 ? -11.484 -19.781 30.031 1 84.62 436 THR A N 1
ATOM 3259 C CA . THR A 1 436 ? -12.695 -18.984 29.891 1 84.62 436 THR A CA 1
ATOM 3260 C C . THR A 1 436 ? -13.883 -19.875 29.5 1 84.62 436 THR A C 1
ATOM 3262 O O . THR A 1 436 ? -15.008 -19.391 29.406 1 84.62 436 THR A O 1
ATOM 3265 N N . LYS A 1 437 ? -13.711 -21.094 29.172 1 74.75 437 LYS A N 1
ATOM 3266 C CA . LYS A 1 437 ? -14.805 -22.031 28.875 1 74.75 437 LYS A CA 1
ATOM 3267 C C . LYS A 1 437 ? -15.789 -22.109 30.031 1 74.75 437 LYS A C 1
ATOM 3269 O O . LYS A 1 437 ? -15.391 -22.234 31.188 1 74.75 437 LYS A O 1
ATOM 3274 N N . PRO A 1 438 ? -16.984 -21.578 29.875 1 60.09 438 PRO A N 1
ATOM 3275 C CA . PRO A 1 438 ? -17.922 -21.719 30.984 1 60.09 438 PRO A CA 1
ATOM 3276 C C . PRO A 1 438 ? -18.016 -23.141 31.516 1 60.09 438 PRO A C 1
ATOM 3278 O O . PRO A 1 438 ? -17.844 -24.094 30.75 1 60.09 438 PRO A O 1
ATOM 3281 N N . ASN A 1 439 ? -17.688 -23.422 32.719 1 51.41 439 ASN A N 1
ATOM 3282 C CA . ASN A 1 439 ? -17.906 -24.672 33.406 1 51.41 439 ASN A CA 1
ATOM 3283 C C . ASN A 1 439 ? -19.281 -25.266 33.094 1 51.41 439 ASN A C 1
ATOM 3285 O O . ASN A 1 439 ? -20.297 -24.594 33.219 1 51.41 439 ASN A O 1
ATOM 3289 N N . GLN A 1 440 ? -19.344 -26.172 32.219 1 48.5 440 GLN A N 1
ATOM 3290 C CA . GLN A 1 440 ? -20.578 -26.906 32.031 1 48.5 440 GLN A CA 1
ATOM 3291 C C . GLN A 1 440 ? -21.281 -27.188 33.344 1 48.5 440 GLN A C 1
ATOM 3293 O O . GLN A 1 440 ? -22.484 -27.484 33.375 1 48.5 440 GLN A O 1
ATOM 3298 N N . SER A 1 441 ? -20.656 -27.453 34.438 1 44.75 441 SER A N 1
ATOM 3299 C CA . SER A 1 441 ? -21.328 -27.812 35.688 1 44.75 441 SER A CA 1
ATOM 3300 C C . SER A 1 441 ? -22.172 -26.672 36.219 1 44.75 441 SER A C 1
ATOM 3302 O O . SER A 1 441 ? -23.188 -26.891 36.875 1 44.75 441 SER A O 1
ATOM 3304 N N . GLU A 1 442 ? -21.844 -25.516 36.031 1 41.88 442 GLU A N 1
ATOM 3305 C CA . GLU A 1 442 ? -22.672 -24.453 36.625 1 41.88 442 GLU A CA 1
ATOM 3306 C C . GLU A 1 442 ? -23.875 -24.141 35.719 1 41.88 442 GLU A C 1
ATOM 3308 O O . GLU A 1 442 ? -24.859 -23.578 36.188 1 41.88 442 GLU A O 1
ATOM 3313 N N . VAL A 1 443 ? -23.859 -24.297 34.406 1 43.19 443 VAL A N 1
ATOM 3314 C CA . VAL A 1 443 ? -25.062 -24.141 33.594 1 43.19 443 VAL A CA 1
ATOM 3315 C C . VAL A 1 443 ? -25.984 -25.344 33.781 1 43.19 443 VAL A C 1
ATOM 3317 O O . VAL A 1 443 ? -27.188 -25.234 33.594 1 43.19 443 VAL A O 1
ATOM 3320 N N . ARG A 1 444 ? -25.531 -26.516 33.938 1 41.16 444 ARG A N 1
ATOM 3321 C CA . ARG A 1 444 ? -26.406 -27.625 34.312 1 41.16 444 ARG A CA 1
ATOM 3322 C C . ARG A 1 444 ? -27.062 -27.375 35.656 1 41.16 444 ARG A C 1
ATOM 3324 O O . ARG A 1 444 ? -28.203 -27.797 35.906 1 41.16 444 ARG A O 1
ATOM 3331 N N . ASN A 1 445 ? -26.375 -26.781 36.5 1 37.78 445 ASN A N 1
ATOM 3332 C CA . ASN A 1 445 ? -26.984 -26.547 37.812 1 37.78 445 ASN A CA 1
ATOM 3333 C C . ASN A 1 445 ? -27.938 -25.344 37.75 1 37.78 445 ASN A C 1
ATOM 3335 O O . ASN A 1 445 ? -28.75 -25.172 38.656 1 37.78 445 ASN A O 1
ATOM 3339 N N . ALA A 1 446 ? -27.703 -24.484 36.812 1 45.91 446 ALA A N 1
ATOM 3340 C CA . ALA A 1 446 ? -28.656 -23.375 36.75 1 45.91 446 ALA A CA 1
ATOM 3341 C C . ALA A 1 446 ? -29.984 -23.828 36.156 1 45.91 446 ALA A C 1
ATOM 3343 O O . ALA A 1 446 ? -31.031 -23.234 36.438 1 45.91 446 ALA A O 1
ATOM 3344 N N . ASP A 1 447 ? -30.016 -24.688 35.156 1 39.56 447 ASP A N 1
ATOM 3345 C CA . ASP A 1 447 ? -31.266 -25.219 34.656 1 39.56 447 ASP A CA 1
ATOM 3346 C C . ASP A 1 447 ? -31.922 -26.172 35.656 1 39.56 447 ASP A C 1
ATOM 3348 O O . ASP A 1 447 ? -33.062 -26.609 35.438 1 39.56 447 ASP A O 1
ATOM 3352 N N . THR A 1 448 ? -31.156 -26.75 36.531 1 36.28 448 THR A N 1
ATOM 3353 C CA . THR A 1 448 ? -31.844 -27.547 37.531 1 36.28 448 THR A CA 1
ATOM 3354 C C . THR A 1 448 ? -32.375 -26.672 38.656 1 36.28 448 THR A C 1
ATOM 3356 O O . THR A 1 448 ? -33.031 -27.172 39.594 1 36.28 448 THR A O 1
ATOM 3359 N N . ARG A 1 449 ? -31.953 -25.406 38.719 1 25.3 449 ARG A N 1
ATOM 3360 C CA . ARG A 1 449 ? -32.688 -24.594 39.688 1 25.3 449 ARG A CA 1
ATOM 3361 C C . ARG A 1 449 ? -33.875 -23.906 39.031 1 25.3 449 ARG A C 1
ATOM 3363 O O . ARG A 1 449 ? -33.781 -23.422 37.906 1 25.3 449 ARG A O 1
ATOM 3370 N N . MET B 1 1 ? -35.938 31.453 14.336 1 31.17 1 MET B N 1
ATOM 3371 C CA . MET B 1 1 ? -34.969 32.5 14.719 1 31.17 1 MET B CA 1
ATOM 3372 C C . MET B 1 1 ? -33.562 32.062 14.312 1 31.17 1 MET B C 1
ATOM 3374 O O . MET B 1 1 ? -33.094 30.984 14.664 1 31.17 1 MET B O 1
ATOM 3378 N N . LYS B 1 2 ? -33.031 32.469 13.289 1 48.47 2 LYS B N 1
ATOM 3379 C CA . LYS B 1 2 ? -31.703 32.188 12.734 1 48.47 2 LYS B CA 1
ATOM 3380 C C . LYS B 1 2 ? -30.641 32.219 13.82 1 48.47 2 LYS B C 1
ATOM 3382 O O . LYS B 1 2 ? -30.406 33.25 14.438 1 48.47 2 LYS B O 1
ATOM 3387 N N . LYS B 1 3 ? -30.547 31.156 14.5 1 58.31 3 LYS B N 1
ATOM 3388 C CA . LYS B 1 3 ? -29.625 31.156 15.633 1 58.31 3 LYS B CA 1
ATOM 3389 C C . LYS B 1 3 ? -28.25 31.688 15.234 1 58.31 3 LYS B C 1
ATOM 3391 O O . LYS B 1 3 ? -27.609 31.156 14.32 1 58.31 3 LYS B O 1
ATOM 3396 N N . SER B 1 4 ? -28.062 33.062 15.539 1 72.81 4 SER B N 1
ATOM 3397 C CA . SER B 1 4 ? -26.781 33.688 15.258 1 72.81 4 SER B CA 1
ATOM 3398 C C . SER B 1 4 ? -25.656 33 16.016 1 72.81 4 SER B C 1
ATOM 3400 O O . SER B 1 4 ? -25.797 32.688 17.203 1 72.81 4 SER B O 1
ATOM 3402 N N . ILE B 1 5 ? -24.641 32.594 15.352 1 81.38 5 ILE B N 1
ATOM 3403 C CA . ILE B 1 5 ? -23.484 31.953 15.953 1 81.38 5 ILE B CA 1
ATOM 3404 C C . ILE B 1 5 ? -22.609 33 16.641 1 81.38 5 ILE B C 1
ATOM 3406 O O . ILE B 1 5 ? -22.141 33.938 16.016 1 81.38 5 ILE B O 1
ATOM 3410 N N . PRO B 1 6 ? -22.484 32.875 17.938 1 83.19 6 PRO B N 1
ATOM 3411 C CA . PRO B 1 6 ? -21.625 33.844 18.641 1 83.19 6 PRO B CA 1
ATOM 3412 C C . PRO B 1 6 ? -20.203 33.844 18.094 1 83.19 6 PRO B C 1
ATOM 3414 O O . PRO B 1 6 ? -19.672 32.812 17.703 1 83.19 6 PRO B O 1
ATOM 3417 N N . PHE B 1 7 ? -19.688 35.031 18.031 1 88.19 7 PHE B N 1
ATOM 3418 C CA . PHE B 1 7 ? -18.344 35.219 17.5 1 88.19 7 PHE B CA 1
ATOM 3419 C C . PHE B 1 7 ? -17.312 34.469 18.328 1 88.19 7 PHE B C 1
ATOM 3421 O O . PHE B 1 7 ? -16.297 34 17.797 1 88.19 7 PHE B O 1
ATOM 3428 N N . SER B 1 8 ? -17.562 34.344 19.578 1 86.12 8 SER B N 1
ATOM 3429 C CA . SER B 1 8 ? -16.672 33.594 20.453 1 86.12 8 SER B CA 1
ATOM 3430 C C . SER B 1 8 ? -16.562 32.125 20.016 1 86.12 8 SER B C 1
ATOM 3432 O O . SER B 1 8 ? -15.492 31.531 20.125 1 86.12 8 SER B O 1
ATOM 3434 N N . TYR B 1 9 ? -17.625 31.703 19.516 1 85.5 9 TYR B N 1
ATOM 3435 C CA . TYR B 1 9 ? -17.641 30.312 19.062 1 85.5 9 TYR B CA 1
ATOM 3436 C C . TYR B 1 9 ? -16.812 30.156 17.781 1 85.5 9 TYR B C 1
ATOM 3438 O O . TYR B 1 9 ? -16.188 29.125 17.578 1 85.5 9 TYR B O 1
ATOM 3446 N N . VAL B 1 10 ? -16.812 31.156 16.969 1 88.62 10 VAL B N 1
ATOM 3447 C CA . VAL B 1 10 ? -16.016 31.156 15.75 1 88.62 10 VAL B CA 1
ATOM 3448 C C . VAL B 1 10 ? -14.523 31.156 16.109 1 88.62 10 VAL B C 1
ATOM 3450 O O . VAL B 1 10 ? -13.742 30.391 15.523 1 88.62 10 VAL B O 1
ATOM 3453 N N . ILE B 1 11 ? -14.141 31.906 17.062 1 87.19 11 ILE B N 1
ATOM 3454 C CA . ILE B 1 11 ? -12.75 32.031 17.484 1 87.19 11 ILE B CA 1
ATOM 3455 C C . ILE B 1 11 ? -12.273 30.703 18.094 1 87.19 11 ILE B C 1
ATOM 3457 O O . ILE B 1 11 ? -11.195 30.203 17.75 1 87.19 11 ILE B O 1
ATOM 3461 N N . VAL B 1 12 ? -13.086 30.156 18.875 1 82.31 12 VAL B N 1
ATOM 3462 C CA . VAL B 1 12 ? -12.727 28.922 19.547 1 82.31 12 VAL B CA 1
ATOM 3463 C C . VAL B 1 12 ? -12.594 27.797 18.531 1 82.31 12 VAL B C 1
ATOM 3465 O O . VAL B 1 12 ? -11.688 26.969 18.609 1 82.31 12 VAL B O 1
ATOM 3468 N N . THR B 1 13 ? -13.5 27.812 17.594 1 84.06 13 THR B N 1
ATOM 3469 C CA . THR B 1 13 ? -13.453 26.781 16.547 1 84.06 13 THR B CA 1
ATOM 3470 C C . THR B 1 13 ? -12.242 27 15.648 1 84.06 13 THR B C 1
ATOM 3472 O O . THR B 1 13 ? -11.633 26.031 15.188 1 84.06 13 THR B O 1
ATOM 3475 N N . GLY B 1 14 ? -11.969 28.188 15.391 1 86.62 14 GLY B N 1
ATOM 3476 C CA . GLY B 1 14 ? -10.766 28.484 14.625 1 86.62 14 GLY B CA 1
ATOM 3477 C C . GLY B 1 14 ? -9.492 28.016 15.305 1 86.62 14 GLY B C 1
ATOM 3478 O O . GLY B 1 14 ? -8.617 27.438 14.664 1 86.62 14 GLY B O 1
ATOM 3479 N N . PHE B 1 15 ? -9.414 28.156 16.625 1 83.94 15 PHE B N 1
ATOM 3480 C CA . PHE B 1 15 ? -8.258 27.688 17.391 1 83.94 15 PHE B CA 1
ATOM 3481 C C . PHE B 1 15 ? -8.203 26.172 17.422 1 83.94 15 PHE B C 1
ATOM 3483 O O . PHE B 1 15 ? -7.121 25.578 17.391 1 83.94 15 PHE B O 1
ATOM 3490 N N . MET B 1 16 ? -9.367 25.688 17.484 1 80.31 16 MET B N 1
ATOM 3491 C CA . MET B 1 16 ? -9.422 24.234 17.453 1 80.31 16 MET B CA 1
ATOM 3492 C C . MET B 1 16 ? -8.898 23.688 16.125 1 80.31 16 MET B C 1
ATOM 3494 O O . MET B 1 16 ? -8.125 22.734 16.094 1 80.31 16 MET B O 1
ATOM 3498 N N . LEU B 1 17 ? -9.352 24.297 15.102 1 85.12 17 LEU B N 1
ATOM 3499 C CA . LEU B 1 17 ? -8.906 23.875 13.773 1 85.12 17 LEU B CA 1
ATOM 3500 C C . LEU B 1 17 ? -7.402 24.047 13.625 1 85.12 17 LEU B C 1
ATOM 3502 O O . LEU B 1 17 ? -6.727 23.203 13.047 1 85.12 17 LEU B O 1
ATOM 3506 N N . PHE B 1 18 ? -6.957 25.125 14.117 1 88.44 18 PHE B N 1
ATOM 3507 C CA . PHE B 1 18 ? -5.52 25.359 14.125 1 88.44 18 PHE B CA 1
ATOM 3508 C C . PHE B 1 18 ? -4.797 24.25 14.867 1 88.44 18 PHE B C 1
ATOM 3510 O O . PHE B 1 18 ? -3.797 23.719 14.383 1 88.44 18 PHE B O 1
ATOM 3517 N N . ALA B 1 19 ? -5.301 23.906 15.992 1 82.5 19 ALA B N 1
ATOM 3518 C CA . ALA B 1 19 ? -4.664 22.891 16.828 1 82.5 19 ALA B CA 1
ATOM 3519 C C . ALA B 1 19 ? -4.684 21.516 16.156 1 82.5 19 ALA B C 1
ATOM 3521 O O . ALA B 1 19 ? -3.756 20.734 16.328 1 82.5 19 ALA B O 1
ATOM 3522 N N . LEU B 1 20 ? -5.672 21.328 15.422 1 83.06 20 LEU B N 1
ATOM 3523 C CA . LEU B 1 20 ? -5.785 20.047 14.734 1 83.06 20 LEU B CA 1
ATOM 3524 C C . LEU B 1 20 ? -4.781 19.953 13.594 1 83.06 20 LEU B C 1
ATOM 3526 O O . LEU B 1 20 ? -4.266 18.875 13.297 1 83.06 20 LEU B O 1
ATOM 3530 N N . PHE B 1 21 ? -4.52 21.047 13.023 1 88.5 21 PHE B N 1
ATOM 3531 C CA . PHE B 1 21 ? -3.6 21.062 11.891 1 88.5 21 PHE B CA 1
ATOM 3532 C C . PHE B 1 21 ? -2.156 21.172 12.367 1 88.5 21 PHE B C 1
ATOM 3534 O O . PHE B 1 21 ? -1.245 20.641 11.734 1 88.5 21 PHE B O 1
ATOM 3541 N N . PHE B 1 22 ? -2.01 21.938 13.445 1 89.38 22 PHE B N 1
ATOM 3542 C CA . PHE B 1 22 ? -0.667 22.266 13.906 1 89.38 22 PHE B CA 1
ATOM 3543 C C . PHE B 1 22 ? -0.037 21.078 14.633 1 89.38 22 PHE B C 1
ATOM 3545 O O . PHE B 1 22 ? -0.148 20.969 15.852 1 89.38 22 PHE B O 1
ATOM 3552 N N . GLY B 1 23 ? 0.744 20.328 13.906 1 87.12 23 GLY B N 1
ATOM 3553 C CA . GLY B 1 23 ? 1.398 19.156 14.445 1 87.12 23 GLY B CA 1
ATOM 3554 C C . GLY B 1 23 ? 2.863 19.047 14.062 1 87.12 23 GLY B C 1
ATOM 3555 O O . GLY B 1 23 ? 3.582 20.062 14.078 1 87.12 23 GLY B O 1
ATOM 3556 N N . ALA B 1 24 ? 3.324 17.875 13.852 1 86.69 24 ALA B N 1
ATOM 3557 C CA . ALA B 1 24 ? 4.73 17.562 13.609 1 86.69 24 ALA B CA 1
ATOM 3558 C C . ALA B 1 24 ? 5.211 18.188 12.305 1 86.69 24 ALA B C 1
ATOM 3560 O O . ALA B 1 24 ? 6.223 18.891 12.281 1 86.69 24 ALA B O 1
ATOM 3561 N N . GLY B 1 25 ? 4.48 18.031 11.289 1 89.94 25 GLY B N 1
ATOM 3562 C CA . GLY B 1 25 ? 4.887 18.516 9.984 1 89.94 25 GLY B CA 1
ATOM 3563 C C . GLY B 1 25 ? 4.91 20.031 9.883 1 89.94 25 GLY B C 1
ATOM 3564 O O . GLY B 1 25 ? 5.758 20.609 9.195 1 89.94 25 GLY B O 1
ATOM 3565 N N . ASN B 1 26 ? 4.133 20.703 10.625 1 93.44 26 ASN B N 1
ATOM 3566 C CA . ASN B 1 26 ? 3.99 22.156 10.578 1 93.44 26 ASN B CA 1
ATOM 3567 C C . ASN B 1 26 ? 5.164 22.859 11.25 1 93.44 26 ASN B C 1
ATOM 3569 O O . ASN B 1 26 ? 5.383 24.062 11.039 1 93.44 26 ASN B O 1
ATOM 3573 N N . LEU B 1 27 ? 5.859 22.094 11.938 1 89.25 27 LEU B N 1
ATOM 3574 C CA . LEU B 1 27 ? 7.027 22.656 12.617 1 89.25 27 LEU B CA 1
ATOM 3575 C C . LEU B 1 27 ? 8.305 22.312 11.859 1 89.25 27 LEU B C 1
ATOM 3577 O O . LEU B 1 27 ? 9.102 23.203 11.547 1 89.25 27 LEU B O 1
ATOM 3581 N N . ILE B 1 28 ? 8.414 21.156 11.469 1 92.31 28 ILE B N 1
ATOM 3582 C CA . ILE B 1 28 ? 9.719 20.672 11.023 1 92.31 28 ILE B CA 1
ATOM 3583 C C . ILE B 1 28 ? 9.93 21.047 9.555 1 92.31 28 ILE B C 1
ATOM 3585 O O . ILE B 1 28 ? 11.055 21.312 9.141 1 92.31 28 ILE B O 1
ATOM 3589 N N . PHE B 1 29 ? 8.906 21.094 8.781 1 95.38 29 PHE B N 1
ATOM 3590 C CA . PHE B 1 29 ? 9.117 21.25 7.352 1 95.38 29 PHE B CA 1
ATOM 3591 C C . PHE B 1 29 ? 9.422 22.703 7.008 1 95.38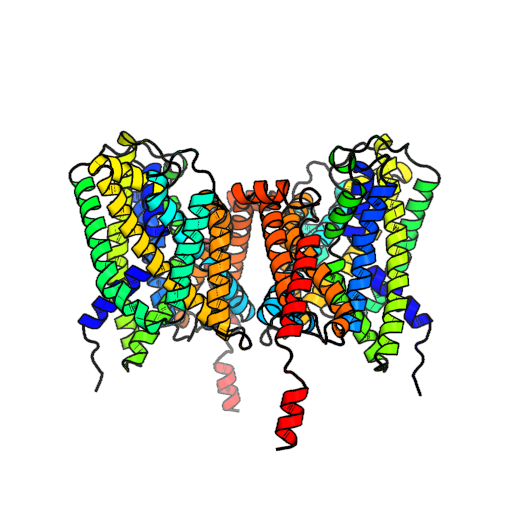 29 PHE B C 1
ATOM 3593 O O . PHE B 1 29 ? 10.297 22.984 6.188 1 95.38 29 PHE B O 1
ATOM 3600 N N . PRO B 1 30 ? 8.719 23.641 7.625 1 96 30 PRO B N 1
ATOM 3601 C CA . PRO B 1 30 ? 9.133 25.031 7.371 1 96 30 PRO B CA 1
ATOM 3602 C C . PRO B 1 30 ? 10.562 25.312 7.832 1 96 30 PRO B C 1
ATOM 3604 O O . PRO B 1 30 ? 11.281 26.094 7.195 1 96 30 PRO B O 1
ATOM 3607 N N . ALA B 1 31 ? 10.969 24.719 8.914 1 94.81 31 ALA B N 1
ATOM 3608 C CA . ALA B 1 31 ? 12.336 24.891 9.398 1 94.81 31 ALA B CA 1
ATOM 3609 C C . ALA B 1 31 ? 13.344 24.391 8.375 1 94.81 31 ALA B C 1
ATOM 3611 O O . ALA B 1 31 ? 14.336 25.078 8.078 1 94.81 31 ALA B O 1
ATOM 3612 N N . LEU B 1 32 ? 13.07 23.266 7.875 1 95.12 32 LEU B N 1
ATOM 3613 C CA . LEU B 1 32 ? 13.969 22.656 6.895 1 95.12 32 LEU B CA 1
ATOM 3614 C C . LEU B 1 32 ? 13.938 23.438 5.582 1 95.12 32 LEU B C 1
ATOM 3616 O O . LEU B 1 32 ? 14.969 23.594 4.926 1 95.12 32 LEU B O 1
ATOM 3620 N N . LEU B 1 33 ? 12.766 23.828 5.203 1 96.56 33 LEU B N 1
ATOM 3621 C CA . LEU B 1 33 ? 12.625 24.656 4.008 1 96.56 33 LEU B CA 1
ATOM 3622 C C . LEU B 1 33 ? 13.453 25.938 4.125 1 96.56 33 LEU B C 1
ATOM 3624 O O . LEU B 1 33 ? 14.141 26.328 3.176 1 96.56 33 LEU B O 1
ATOM 3628 N N . GLY B 1 34 ? 13.438 26.531 5.234 1 96.75 34 GLY B N 1
ATOM 3629 C CA . GLY B 1 34 ? 14.242 27.719 5.48 1 96.75 34 GLY B CA 1
ATOM 3630 C C . GLY B 1 34 ? 15.734 27.469 5.363 1 96.75 34 GLY B C 1
ATOM 3631 O O . GLY B 1 34 ? 16.453 28.219 4.699 1 96.75 34 GLY B O 1
ATOM 3632 N N . GLN B 1 35 ? 16.141 26.375 5.941 1 96.44 35 GLN B N 1
ATOM 3633 C CA . GLN B 1 35 ? 17.562 26 5.891 1 96.44 35 GLN B CA 1
ATOM 3634 C C . GLN B 1 35 ? 18.031 25.828 4.449 1 96.44 35 GLN B C 1
ATOM 3636 O O . GLN B 1 35 ? 19.141 26.25 4.098 1 96.44 35 GLN B O 1
ATOM 3641 N N . SER B 1 36 ? 17.219 25.234 3.668 1 95.94 36 SER B N 1
ATOM 3642 C CA . SER B 1 36 ? 17.625 24.828 2.328 1 95.94 36 SER B CA 1
ATOM 3643 C C . SER B 1 36 ? 17.438 25.953 1.321 1 95.94 36 SER B C 1
ATOM 3645 O O . SER B 1 36 ? 18.125 26 0.3 1 95.94 36 SER B O 1
ATOM 3647 N N . SER B 1 37 ? 16.547 26.844 1.6 1 96.88 37 SER B N 1
ATOM 3648 C CA . SER B 1 37 ? 16.203 27.859 0.611 1 96.88 37 SER B CA 1
ATOM 3649 C C . SER B 1 37 ? 17.062 29.109 0.801 1 96.88 37 SER B C 1
ATOM 3651 O O . SER B 1 37 ? 17.172 29.938 -0.105 1 96.88 37 SER B O 1
ATOM 3653 N N . GLY B 1 38 ? 17.625 29.391 1.958 1 96 38 GLY B N 1
ATOM 3654 C CA . GLY B 1 38 ? 18.547 30.484 2.197 1 96 38 GLY B CA 1
ATOM 3655 C C . GLY B 1 38 ? 17.984 31.828 1.77 1 96 38 GLY B C 1
ATOM 3656 O O . GLY B 1 38 ? 16.906 32.219 2.203 1 96 38 GLY B O 1
ATOM 3657 N N . THR B 1 39 ? 18.609 32.438 0.854 1 95.81 39 THR B N 1
ATOM 3658 C CA . THR B 1 39 ? 18.25 33.75 0.392 1 95.81 39 THR B CA 1
ATOM 3659 C C . THR B 1 39 ? 16.906 33.719 -0.342 1 95.81 39 THR B C 1
ATOM 3661 O O . THR B 1 39 ? 16.266 34.75 -0.514 1 95.81 39 THR B O 1
ATOM 3664 N N . ASN B 1 40 ? 16.5 32.594 -0.801 1 97 40 ASN B N 1
ATOM 3665 C CA . ASN B 1 40 ? 15.234 32.469 -1.516 1 97 40 ASN B CA 1
ATOM 3666 C C . ASN B 1 40 ? 14.109 32.031 -0.584 1 97 40 ASN B C 1
ATOM 3668 O O . ASN B 1 40 ? 13.086 31.516 -1.04 1 97 40 ASN B O 1
ATOM 3672 N N . VAL B 1 41 ? 14.242 32.25 0.672 1 97.12 41 VAL B N 1
ATOM 3673 C CA . VAL B 1 41 ? 13.32 31.734 1.681 1 97.12 41 VAL B CA 1
ATOM 3674 C C . VAL B 1 41 ? 11.945 32.375 1.489 1 97.12 41 VAL B C 1
ATOM 3676 O O . VAL B 1 41 ? 10.914 31.703 1.662 1 97.12 41 VAL B O 1
ATOM 3679 N N . MET B 1 42 ? 11.867 33.562 1.12 1 96.5 42 MET B N 1
ATOM 3680 C CA . MET B 1 42 ? 10.578 34.25 0.979 1 96.5 42 MET B CA 1
ATOM 3681 C C . MET B 1 42 ? 9.766 33.625 -0.163 1 96.5 42 MET B C 1
ATOM 3683 O O . MET B 1 42 ? 8.57 33.375 -0.017 1 96.5 42 MET B O 1
ATOM 3687 N N . THR B 1 43 ? 10.414 33.375 -1.239 1 96.62 43 THR B N 1
ATOM 3688 C CA . THR B 1 43 ? 9.75 32.781 -2.398 1 96.62 43 THR B CA 1
ATOM 3689 C C . THR B 1 43 ? 9.336 31.344 -2.109 1 96.62 43 THR B C 1
ATOM 3691 O O . THR B 1 43 ? 8.227 30.922 -2.451 1 96.62 43 THR B O 1
ATOM 3694 N N . ALA B 1 44 ? 10.242 30.594 -1.523 1 97.12 44 ALA B N 1
ATOM 3695 C CA . ALA B 1 44 ? 9.945 29.203 -1.16 1 97.12 44 ALA B CA 1
ATOM 3696 C C . ALA B 1 44 ? 8.805 29.141 -0.153 1 97.12 44 ALA B C 1
ATOM 3698 O O . ALA B 1 44 ? 7.918 28.281 -0.265 1 97.12 44 ALA B O 1
ATOM 3699 N N . ASN B 1 45 ? 8.844 30.078 0.762 1 97.62 45 ASN B N 1
ATOM 3700 C CA . ASN B 1 45 ? 7.816 30.125 1.794 1 97.62 45 ASN B CA 1
ATOM 3701 C C . ASN B 1 45 ? 6.445 30.438 1.202 1 97.62 45 ASN B C 1
ATOM 3703 O O . ASN B 1 45 ? 5.43 29.906 1.653 1 97.62 45 ASN B O 1
ATOM 3707 N N . LEU B 1 46 ? 6.406 31.281 0.318 1 97.25 46 LEU B N 1
ATOM 3708 C CA . LEU B 1 46 ? 5.141 31.609 -0.333 1 97.25 46 LEU B CA 1
ATOM 3709 C C . LEU B 1 46 ? 4.535 30.359 -0.978 1 97.25 46 LEU B C 1
ATOM 3711 O O . LEU B 1 46 ? 3.332 30.125 -0.867 1 97.25 46 LEU B O 1
ATOM 3715 N N . GLY B 1 47 ? 5.348 29.641 -1.699 1 96 47 GLY B N 1
ATOM 3716 C CA . GLY B 1 47 ? 4.887 28.375 -2.256 1 96 47 GLY B CA 1
ATOM 3717 C C . GLY B 1 47 ? 4.391 27.406 -1.202 1 96 47 GLY B C 1
ATOM 3718 O O . GLY B 1 47 ? 3.338 26.781 -1.367 1 96 47 GLY B O 1
ATOM 3719 N N . PHE B 1 48 ? 5.129 27.344 -0.166 1 97.25 48 PHE B N 1
ATOM 3720 C CA . PHE B 1 48 ? 4.801 26.453 0.945 1 97.25 48 PHE B CA 1
ATOM 3721 C C . PHE B 1 48 ? 3.469 26.844 1.574 1 97.25 48 PHE B C 1
ATOM 3723 O O . PHE B 1 48 ? 2.652 25.984 1.896 1 97.25 48 PHE B O 1
ATOM 3730 N N . ILE B 1 49 ? 3.211 28.094 1.695 1 97.19 49 ILE B N 1
ATOM 3731 C CA . ILE B 1 49 ? 1.994 28.609 2.314 1 97.19 49 ILE B CA 1
ATOM 3732 C C . ILE B 1 49 ? 0.795 28.328 1.415 1 97.19 49 ILE B C 1
ATOM 3734 O O . ILE B 1 49 ? -0.285 27.984 1.902 1 97.19 49 ILE B O 1
ATOM 3738 N N . VAL B 1 50 ? 0.952 28.391 0.201 1 96 50 VAL B N 1
ATOM 3739 C CA . VAL B 1 50 ? -0.139 28.125 -0.733 1 96 50 VAL B CA 1
ATOM 3740 C C . VAL B 1 50 ? -0.624 26.688 -0.574 1 96 50 VAL B C 1
ATOM 3742 O O . VAL B 1 50 ? -1.827 26.438 -0.461 1 96 50 VAL B O 1
ATOM 3745 N N . THR B 1 51 ? 0.27 25.797 -0.5 1 94.69 51 THR B N 1
ATOM 3746 C CA . THR B 1 51 ? -0.112 24.391 -0.444 1 94.69 51 THR B CA 1
ATOM 3747 C C . THR B 1 51 ? -0.321 23.938 1 1 94.69 51 THR B C 1
ATOM 3749 O O . THR B 1 51 ? -1.209 23.125 1.282 1 94.69 51 THR B O 1
ATOM 3752 N N . GLY B 1 52 ? 0.463 24.469 1.878 1 95.25 52 GLY B N 1
ATOM 3753 C CA . GLY B 1 52 ? 0.415 24.031 3.264 1 95.25 52 GLY B CA 1
ATOM 3754 C C . GLY B 1 52 ? -0.679 24.719 4.066 1 95.25 52 GLY B C 1
ATOM 3755 O O . GLY B 1 52 ? -1.077 24.219 5.125 1 95.25 52 GLY B O 1
ATOM 3756 N N . VAL B 1 53 ? -1.181 25.828 3.641 1 96.12 53 VAL B N 1
ATOM 3757 C CA . VAL B 1 53 ? -2.199 26.594 4.363 1 96.12 53 VAL B CA 1
ATOM 3758 C C . VAL B 1 53 ? -3.389 26.859 3.445 1 96.12 53 VAL B C 1
ATOM 3760 O O . VAL B 1 53 ? -4.531 26.547 3.793 1 96.12 53 VAL B O 1
ATOM 3763 N N . GLY B 1 54 ? -3.1 27.344 2.326 1 96.19 54 GLY B N 1
ATOM 3764 C CA . GLY B 1 54 ? -4.145 27.719 1.391 1 96.19 54 GLY B CA 1
ATOM 3765 C C . GLY B 1 54 ? -5.008 26.562 0.946 1 96.19 54 GLY B C 1
ATOM 3766 O O . GLY B 1 54 ? -6.234 26.625 1.018 1 96.19 54 GLY B O 1
ATOM 3767 N N . LEU B 1 55 ? -4.41 25.516 0.51 1 95.44 55 LEU B N 1
ATOM 3768 C CA . LEU B 1 55 ? -5.145 24.359 -0.001 1 95.44 55 LEU B CA 1
ATOM 3769 C C . LEU B 1 55 ? -5.938 23.688 1.112 1 95.44 55 LEU B C 1
ATOM 3771 O O . LEU B 1 55 ? -7.082 23.281 0.906 1 95.44 55 LEU B O 1
ATOM 3775 N N . PRO B 1 56 ? -5.332 23.547 2.25 1 95.19 56 PRO B N 1
ATOM 3776 C CA . PRO B 1 56 ? -6.125 23 3.354 1 95.19 56 PRO B CA 1
ATOM 3777 C C . PRO B 1 56 ? -7.371 23.828 3.65 1 95.19 56 PRO B C 1
ATOM 3779 O O . PRO B 1 56 ? -8.445 23.266 3.885 1 95.19 56 PRO B O 1
ATOM 3782 N N . LEU B 1 57 ? -7.23 25.078 3.682 1 94.62 57 LEU B N 1
ATOM 3783 C CA . LEU B 1 57 ? -8.383 25.953 3.875 1 94.62 57 LEU B CA 1
ATOM 3784 C C . LEU B 1 57 ? -9.438 25.703 2.797 1 94.62 57 LEU B C 1
ATOM 3786 O O . LEU B 1 57 ? -10.625 25.562 3.102 1 94.62 57 LEU B O 1
ATOM 3790 N N . LEU B 1 58 ? -8.977 25.625 1.594 1 94.94 58 LEU B N 1
ATOM 3791 C CA . LEU B 1 58 ? -9.883 25.359 0.487 1 94.94 58 LEU B CA 1
ATOM 3792 C C . LEU B 1 58 ? -10.516 23.969 0.626 1 94.94 58 LEU B C 1
ATOM 3794 O O . LEU B 1 58 ? -11.672 23.781 0.243 1 94.94 58 LEU B O 1
ATOM 3798 N N . GLY B 1 59 ? -9.75 23.062 1.106 1 93.75 59 GLY B N 1
ATOM 3799 C CA . GLY B 1 59 ? -10.266 21.719 1.326 1 93.75 59 GLY B CA 1
ATOM 3800 C C . GLY B 1 59 ? -11.445 21.688 2.283 1 93.75 59 GLY B C 1
ATOM 3801 O O . GLY B 1 59 ? -12.477 21.078 1.987 1 93.75 59 GLY B O 1
ATOM 3802 N N . ILE B 1 60 ? -11.344 22.375 3.367 1 91.75 60 ILE B N 1
ATOM 3803 C CA . ILE B 1 60 ? -12.422 22.453 4.348 1 91.75 60 ILE B CA 1
ATOM 3804 C C . ILE B 1 60 ? -13.648 23.109 3.723 1 91.75 60 ILE B C 1
ATOM 3806 O O . ILE B 1 60 ? -14.773 22.641 3.896 1 91.75 60 ILE B O 1
ATOM 3810 N N . LEU B 1 61 ? -13.406 24.141 3.021 1 91.62 61 LEU B N 1
ATOM 3811 C CA . LEU B 1 61 ? -14.5 24.875 2.404 1 91.62 61 LEU B CA 1
ATOM 3812 C C . LEU B 1 61 ? -15.18 24.047 1.315 1 91.62 61 LEU B C 1
ATOM 3814 O O . LEU B 1 61 ? -16.406 24.109 1.16 1 91.62 61 LEU B O 1
ATOM 3818 N N . ALA B 1 62 ? -14.344 23.375 0.594 1 90.44 62 ALA B N 1
ATOM 3819 C CA . ALA B 1 62 ? -14.883 22.516 -0.461 1 90.44 62 ALA B CA 1
ATOM 3820 C C . ALA B 1 62 ? -15.812 21.453 0.119 1 90.44 62 ALA B C 1
ATOM 3822 O O . ALA B 1 62 ? -16.859 21.172 -0.452 1 90.44 62 ALA B O 1
ATOM 3823 N N . PHE B 1 63 ? -15.438 20.953 1.142 1 86 63 PHE B N 1
ATOM 3824 C CA . PHE B 1 63 ? -16.266 19.953 1.799 1 86 63 PHE B CA 1
ATOM 3825 C C . PHE B 1 63 ? -17.594 20.562 2.26 1 86 63 PHE B C 1
ATOM 3827 O O . PHE B 1 63 ? -18.656 20 2.023 1 86 63 PHE B O 1
ATOM 3834 N N . GLY B 1 64 ? -17.578 21.688 2.898 1 84.38 64 GLY B N 1
ATOM 3835 C CA . GLY B 1 64 ? -18.797 22.391 3.289 1 84.38 64 GLY B CA 1
ATOM 3836 C C . GLY B 1 64 ? -19.672 22.766 2.109 1 84.38 64 GLY B C 1
ATOM 3837 O O . GLY B 1 64 ? -20.891 22.625 2.166 1 84.38 64 GLY B O 1
ATOM 3838 N N . PHE B 1 65 ? -18.938 23.172 1.112 1 88 65 PHE B N 1
ATOM 3839 C CA . PHE B 1 65 ? -19.609 23.609 -0.096 1 88 65 PHE B CA 1
ATOM 3840 C C . PHE B 1 65 ? -20.328 22.453 -0.775 1 88 65 PHE B C 1
ATOM 3842 O O . PHE B 1 65 ? -21.391 22.625 -1.383 1 88 65 PHE B O 1
ATOM 3849 N N . SER B 1 66 ? -19.812 21.297 -0.71 1 88.06 66 SER B N 1
ATOM 3850 C CA . SER B 1 66 ? -20.359 20.125 -1.383 1 88.06 66 SER B CA 1
ATOM 3851 C C . SER B 1 66 ? -21.656 19.656 -0.728 1 88.06 66 SER B C 1
ATOM 3853 O O . SER B 1 66 ? -22.5 19.031 -1.377 1 88.06 66 SER B O 1
ATOM 3855 N N . GLY B 1 67 ? -21.797 19.844 0.587 1 83.56 67 GLY B N 1
ATOM 3856 C CA . GLY B 1 67 ? -22.969 19.406 1.317 1 83.56 67 GLY B CA 1
ATOM 3857 C C . GLY B 1 67 ? -22.984 17.906 1.565 1 83.56 67 GLY B C 1
ATOM 3858 O O . GLY B 1 67 ? -23.984 17.359 2.033 1 83.56 67 GLY B O 1
ATOM 3859 N N . LYS B 1 68 ? -21.938 17.281 1.216 1 85.19 68 LYS B N 1
ATOM 3860 C CA . LYS B 1 68 ? -21.875 15.828 1.398 1 85.19 68 LYS B CA 1
ATOM 3861 C C . LYS B 1 68 ? -21.578 15.469 2.852 1 85.19 68 LYS B C 1
ATOM 3863 O O . LYS B 1 68 ? -21.156 16.328 3.635 1 85.19 68 LYS B O 1
ATOM 3868 N N . ASN B 1 69 ? -21.797 14.234 3.193 1 81 69 ASN B N 1
ATOM 3869 C CA . ASN B 1 69 ? -21.688 13.797 4.582 1 81 69 ASN B CA 1
ATOM 38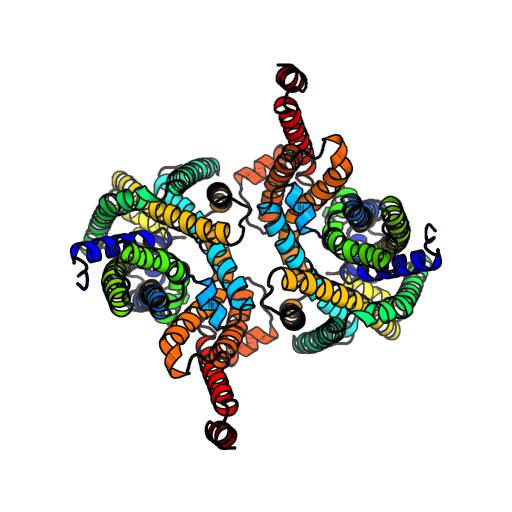70 C C . ASN B 1 69 ? -20.266 13.367 4.93 1 81 69 ASN B C 1
ATOM 3872 O O . ASN B 1 69 ? -19.859 13.414 6.094 1 81 69 ASN B O 1
ATOM 3876 N N . ASP B 1 70 ? -19.656 12.844 3.961 1 87.12 70 ASP B N 1
ATOM 3877 C CA . ASP B 1 70 ? -18.281 12.422 4.211 1 87.12 70 ASP B CA 1
ATOM 3878 C C . ASP B 1 70 ? -17.438 12.484 2.932 1 87.12 70 ASP B C 1
ATOM 3880 O O . ASP B 1 70 ? -17.953 12.844 1.867 1 87.12 70 ASP B O 1
ATOM 3884 N N . LEU B 1 71 ? -16.219 12.297 3.162 1 89.69 71 LEU B N 1
ATOM 3885 C CA . LEU B 1 71 ? -15.258 12.414 2.066 1 89.69 71 LEU B CA 1
ATOM 3886 C C . LEU B 1 71 ? -15.555 11.391 0.975 1 89.69 71 LEU B C 1
ATOM 3888 O O . LEU B 1 71 ? -15.414 11.688 -0.214 1 89.69 71 LEU B O 1
ATOM 3892 N N . GLN B 1 72 ? -15.898 10.195 1.397 1 91.19 72 GLN B N 1
ATOM 3893 C CA . GLN B 1 72 ? -16.172 9.148 0.422 1 91.19 72 GLN B CA 1
ATOM 3894 C C . GLN B 1 72 ? -17.328 9.547 -0.493 1 91.19 72 GLN B C 1
ATOM 3896 O O . GLN B 1 72 ? -17.297 9.297 -1.7 1 91.19 72 GLN B O 1
ATOM 3901 N N . ASP B 1 73 ? -18.344 10.117 0.065 1 91.38 73 ASP B N 1
ATOM 3902 C CA . ASP B 1 73 ? -19.469 10.594 -0.724 1 91.38 73 ASP B CA 1
ATOM 3903 C C . ASP B 1 73 ? -19.031 11.68 -1.703 1 91.38 73 ASP B C 1
ATOM 3905 O O . ASP B 1 73 ? -19.484 11.703 -2.852 1 91.38 73 ASP B O 1
ATOM 3909 N N . LEU B 1 74 ? -18.266 12.516 -1.24 1 91.81 74 LEU B N 1
ATOM 3910 C CA . LEU B 1 74 ? -17.766 13.594 -2.094 1 91.81 74 LEU B CA 1
ATOM 3911 C C . LEU B 1 74 ? -16.953 13.031 -3.25 1 91.81 74 LEU B C 1
ATOM 3913 O O . LEU B 1 74 ? -17.172 13.391 -4.406 1 91.81 74 LEU B O 1
ATOM 3917 N N . ALA B 1 75 ? -16.016 12.164 -2.932 1 93.94 75 ALA B N 1
ATOM 3918 C CA . ALA B 1 75 ? -15.125 11.586 -3.932 1 93.94 75 ALA B CA 1
ATOM 3919 C C . ALA B 1 75 ? -15.891 10.688 -4.898 1 93.94 75 ALA B C 1
ATOM 3921 O O . ALA B 1 75 ? -15.461 10.477 -6.031 1 93.94 75 ALA B O 1
ATOM 3922 N N . SER B 1 76 ? -17.047 10.203 -4.457 1 93.44 76 SER B N 1
ATOM 3923 C CA . SER B 1 76 ? -17.844 9.312 -5.289 1 93.44 76 SER B CA 1
ATOM 3924 C C . SER B 1 76 ? -18.531 10.078 -6.414 1 93.44 76 SER B C 1
ATOM 3926 O O . SER B 1 76 ? -19.109 9.477 -7.32 1 93.44 76 SER B O 1
ATOM 3928 N N . ARG B 1 77 ? -18.469 11.383 -6.359 1 91.81 77 ARG B N 1
ATOM 3929 C CA . ARG B 1 77 ? -18.922 12.172 -7.5 1 91.81 77 ARG B CA 1
ATOM 3930 C C . ARG B 1 77 ? -18.172 11.781 -8.773 1 91.81 77 ARG B C 1
ATOM 3932 O O . ARG B 1 77 ? -18.719 11.883 -9.875 1 91.81 77 ARG B O 1
ATOM 3939 N N . VAL B 1 78 ? -16.953 11.359 -8.57 1 93.19 78 VAL B N 1
ATOM 3940 C CA . VAL B 1 78 ? -16.141 10.898 -9.688 1 93.19 78 VAL B CA 1
ATOM 3941 C C . VAL B 1 78 ? -16.641 9.531 -10.148 1 93.19 78 VAL B C 1
ATOM 3943 O O . VAL B 1 78 ? -16.953 9.336 -11.328 1 93.19 78 VAL B O 1
ATOM 3946 N N . HIS B 1 79 ? -16.578 8.617 -9.32 1 91.75 79 HIS B N 1
ATOM 3947 C CA . HIS B 1 79 ? -16.984 7.223 -9.461 1 91.75 79 HIS B CA 1
ATOM 3948 C C . HIS B 1 79 ? -16.969 6.508 -8.117 1 91.75 79 HIS B C 1
ATOM 3950 O O . HIS B 1 79 ? -16.125 6.797 -7.266 1 91.75 79 HIS B O 1
ATOM 3956 N N . PRO B 1 80 ? -17.906 5.684 -7.859 1 90.44 80 PRO B N 1
ATOM 3957 C CA . PRO B 1 80 ? -17.922 4.988 -6.566 1 90.44 80 PRO B CA 1
ATOM 3958 C C . PRO B 1 80 ? -16.609 4.266 -6.262 1 90.44 80 PRO B C 1
ATOM 3960 O O . PRO B 1 80 ? -16.188 4.23 -5.109 1 90.44 80 PRO B O 1
ATOM 3963 N N . LEU B 1 81 ? -16.062 3.707 -7.262 1 89.69 81 LEU B N 1
ATOM 3964 C CA . LEU B 1 81 ? -14.781 3.023 -7.07 1 89.69 81 LEU B CA 1
ATOM 3965 C C . LEU B 1 81 ? -13.695 4.004 -6.641 1 89.69 81 LEU B C 1
ATOM 3967 O O . LEU B 1 81 ? -12.914 3.711 -5.738 1 89.69 81 LEU B O 1
ATOM 3971 N N . PHE B 1 82 ? -13.711 5.078 -7.258 1 92.56 82 PHE B N 1
ATOM 3972 C CA . PHE B 1 82 ? -12.75 6.117 -6.902 1 92.56 82 PHE B CA 1
ATOM 3973 C C . PHE B 1 82 ? -12.992 6.613 -5.48 1 92.56 82 PHE B C 1
ATOM 3975 O O . PHE B 1 82 ? -12.047 6.781 -4.707 1 92.56 82 PHE B O 1
ATOM 3982 N N . GLY B 1 83 ? -14.266 6.855 -5.219 1 93.31 83 GLY B N 1
ATOM 3983 C CA . GLY B 1 83 ? -14.594 7.301 -3.875 1 93.31 83 GLY B CA 1
ATOM 3984 C C . GLY B 1 83 ? -14.094 6.359 -2.795 1 93.31 83 GLY B C 1
ATOM 3985 O O . GLY B 1 83 ? -13.523 6.797 -1.796 1 93.31 83 GLY B O 1
ATOM 3986 N N . PHE B 1 84 ? -14.227 5.141 -3.064 1 89.81 84 PHE B N 1
ATOM 3987 C CA . PHE B 1 84 ? -13.852 4.113 -2.1 1 89.81 84 PHE B CA 1
ATOM 3988 C C . PHE B 1 84 ? -12.336 4.02 -1.974 1 89.81 84 PHE B C 1
ATOM 3990 O O . PHE B 1 84 ? -11.789 4.098 -0.869 1 89.81 84 PHE B O 1
ATOM 3997 N N . VAL B 1 85 ? -11.672 3.879 -3.018 1 91.12 85 VAL B N 1
ATOM 3998 C CA . VAL B 1 85 ? -10.227 3.658 -3.027 1 91.12 85 VAL B CA 1
ATOM 3999 C C . VAL B 1 85 ? -9.508 4.91 -2.533 1 91.12 85 VAL B C 1
ATOM 4001 O O . VAL B 1 85 ? -8.617 4.832 -1.687 1 91.12 85 VAL B O 1
ATOM 4004 N N . PHE B 1 86 ? -9.906 6.047 -3.033 1 94.44 86 PHE B N 1
ATOM 4005 C CA . PHE B 1 86 ? -9.281 7.312 -2.672 1 94.44 86 PHE B CA 1
ATOM 4006 C C . PHE B 1 86 ? -9.406 7.57 -1.175 1 94.44 86 PHE B C 1
ATOM 4008 O O . PHE B 1 86 ? -8.43 7.949 -0.52 1 94.44 86 PHE B O 1
ATOM 4015 N N . THR B 1 87 ? -10.586 7.359 -0.631 1 94 87 THR B N 1
ATOM 4016 C CA . THR B 1 87 ? -10.852 7.648 0.775 1 94 87 THR B CA 1
ATOM 4017 C C . THR B 1 87 ? -10.047 6.711 1.676 1 94 87 THR B C 1
ATOM 4019 O O . THR B 1 87 ? -9.453 7.145 2.664 1 94 87 THR B O 1
ATOM 4022 N N . ILE B 1 88 ? -9.969 5.496 1.328 1 92.12 88 ILE B N 1
ATOM 4023 C CA . ILE B 1 88 ? -9.234 4.523 2.131 1 92.12 88 ILE B CA 1
ATOM 4024 C C . ILE B 1 88 ? -7.746 4.867 2.121 1 92.12 88 ILE B C 1
ATOM 4026 O O . ILE B 1 88 ? -7.102 4.887 3.172 1 92.12 88 ILE B O 1
ATOM 4030 N N . VAL B 1 89 ? -7.258 5.164 0.97 1 92.75 89 VAL B N 1
ATOM 4031 C CA . VAL B 1 89 ? -5.84 5.496 0.845 1 92.75 89 VAL B CA 1
ATOM 4032 C C . VAL B 1 89 ? -5.535 6.766 1.636 1 92.75 89 VAL B C 1
ATOM 4034 O O . VAL B 1 89 ? -4.504 6.855 2.307 1 92.75 89 VAL B O 1
ATOM 4037 N N . LEU B 1 90 ? -6.395 7.672 1.512 1 94.38 90 LEU B N 1
ATOM 4038 C CA . LEU B 1 90 ? -6.219 8.938 2.223 1 94.38 90 LEU B CA 1
ATOM 4039 C C . LEU B 1 90 ? -6.195 8.711 3.73 1 94.38 90 LEU B C 1
ATOM 4041 O O . LEU B 1 90 ? -5.273 9.156 4.414 1 94.38 90 LEU B O 1
ATOM 4045 N N . TYR B 1 91 ? -7.137 7.98 4.281 1 93.44 91 TYR B N 1
ATOM 4046 C CA . TYR B 1 91 ? -7.223 7.75 5.719 1 93.44 91 TYR B CA 1
ATOM 4047 C C . TYR B 1 91 ? -6.043 6.918 6.207 1 93.44 91 TYR B C 1
ATOM 4049 O O . TYR B 1 91 ? -5.547 7.125 7.316 1 93.44 91 TYR B O 1
ATOM 4057 N N . LEU B 1 92 ? -5.613 6.031 5.379 1 91.94 92 LEU B N 1
ATOM 4058 C CA . LEU B 1 92 ? -4.453 5.238 5.762 1 91.94 92 LEU B CA 1
ATOM 4059 C C . LEU B 1 92 ? -3.186 6.09 5.766 1 91.94 92 LEU B C 1
ATOM 4061 O O . LEU B 1 92 ? -2.285 5.867 6.578 1 91.94 92 LEU B O 1
ATOM 4065 N N . SER B 1 93 ? -3.139 7 4.891 1 92.75 93 SER B N 1
ATOM 4066 C CA . SER B 1 93 ? -1.972 7.871 4.777 1 92.75 93 SER B CA 1
ATOM 4067 C C . SER B 1 93 ? -1.878 8.82 5.965 1 92.75 93 SER B C 1
ATOM 4069 O O . SER B 1 93 ? -0.81 8.977 6.562 1 92.75 93 SER B O 1
ATOM 4071 N N . ILE B 1 94 ? -2.941 9.406 6.289 1 91.81 94 ILE B N 1
ATOM 4072 C CA . ILE B 1 94 ? -2.9 10.375 7.379 1 91.81 94 ILE B CA 1
ATOM 4073 C C . ILE B 1 94 ? -2.955 9.648 8.719 1 91.81 94 ILE B C 1
ATOM 4075 O O . ILE B 1 94 ? -2.559 10.195 9.75 1 91.81 94 ILE B O 1
ATOM 4079 N N . GLY B 1 95 ? -3.428 8.492 8.695 1 92.81 95 GLY B N 1
ATOM 4080 C CA . GLY B 1 95 ? -3.535 7.695 9.906 1 92.81 95 GLY B CA 1
ATOM 4081 C C . GLY B 1 95 ? -2.287 6.891 10.203 1 92.81 95 GLY B C 1
ATOM 4082 O O . GLY B 1 95 ? -1.208 7.453 10.398 1 92.81 95 GLY B O 1
ATOM 4083 N N . PRO B 1 96 ? -2.43 5.613 10.078 1 90.25 96 PRO B N 1
ATOM 4084 C CA . PRO B 1 96 ? -1.414 4.738 10.672 1 90.25 96 PRO B CA 1
ATOM 4085 C C . PRO B 1 96 ? -0.13 4.684 9.844 1 90.25 96 PRO B C 1
ATOM 4087 O O . PRO B 1 96 ? 0.925 4.309 10.367 1 90.25 96 PRO B O 1
ATOM 4090 N N . LEU B 1 97 ? -0.135 5.113 8.648 1 89.44 97 LEU B N 1
ATOM 4091 C CA . LEU B 1 97 ? 1.032 4.828 7.824 1 89.44 97 LEU B CA 1
ATOM 4092 C C . LEU B 1 97 ? 2.047 5.965 7.902 1 89.44 97 LEU B C 1
ATOM 4094 O O . LEU B 1 97 ? 3.254 5.723 7.953 1 89.44 97 LEU B O 1
ATOM 4098 N N . PHE B 1 98 ? 1.517 7.281 7.887 1 92 98 PHE B N 1
ATOM 4099 C CA . PHE B 1 98 ? 2.52 8.328 7.715 1 92 98 PHE B CA 1
ATOM 4100 C C . PHE B 1 98 ? 2.34 9.422 8.758 1 92 98 PHE B C 1
ATOM 4102 O O . PHE B 1 98 ? 3.182 9.594 9.641 1 92 98 PHE B O 1
ATOM 4109 N N . ALA B 1 99 ? 1.226 10.109 8.734 1 92.88 99 ALA B N 1
ATOM 4110 C CA . ALA B 1 99 ? 1.068 11.312 9.547 1 92.88 99 ALA B CA 1
ATOM 4111 C C . ALA B 1 99 ? 1.035 10.961 11.031 1 92.88 99 ALA B C 1
ATOM 4113 O O . ALA B 1 99 ? 1.723 11.594 11.844 1 92.88 99 ALA B O 1
ATOM 4114 N N . LEU B 1 100 ? 0.327 9.953 11.367 1 94.56 100 LEU B N 1
ATOM 4115 C CA . LEU B 1 100 ? 0.154 9.586 12.773 1 94.56 100 LEU B CA 1
ATOM 4116 C C . LEU B 1 100 ? 1.476 9.133 13.383 1 94.56 100 LEU B C 1
ATOM 4118 O O . LEU B 1 100 ? 1.897 9.648 14.422 1 94.56 100 LEU B O 1
ATOM 4122 N N . PRO B 1 101 ? 2.229 8.242 12.812 1 95.12 101 PRO B N 1
ATOM 4123 C CA . PRO B 1 101 ? 3.518 7.855 13.383 1 95.12 101 PRO B CA 1
ATOM 4124 C C . PRO B 1 101 ? 4.516 9.008 13.43 1 95.12 101 PRO B C 1
ATOM 4126 O O . PRO B 1 101 ? 5.355 9.07 14.336 1 95.12 101 PRO B O 1
ATOM 4129 N N . ARG B 1 102 ? 4.363 9.852 12.57 1 93.88 102 ARG B N 1
ATOM 4130 C CA . ARG B 1 102 ? 5.273 10.992 12.508 1 93.88 102 ARG B CA 1
ATOM 4131 C C . ARG B 1 102 ? 5.117 11.891 13.727 1 93.88 102 ARG B C 1
ATOM 4133 O O . ARG B 1 102 ? 6.09 12.477 14.203 1 93.88 102 ARG B O 1
ATOM 4140 N N . THR B 1 103 ? 3.949 12.008 14.211 1 94.44 103 THR B N 1
ATOM 4141 C CA . THR B 1 103 ? 3.721 12.812 15.398 1 94.44 103 THR B CA 1
ATOM 4142 C C . THR B 1 103 ? 4.531 12.281 16.578 1 94.44 103 THR B C 1
ATOM 4144 O O . THR B 1 103 ? 5.125 13.055 17.328 1 94.44 103 THR B O 1
ATOM 4147 N N . GLY B 1 104 ? 4.57 11.039 16.703 1 95.44 104 GLY B N 1
ATOM 4148 C CA . GLY B 1 104 ? 5.355 10.438 17.766 1 95.44 104 GLY B CA 1
ATOM 4149 C C . GLY B 1 104 ? 6.852 10.594 17.562 1 95.44 104 GLY B C 1
ATOM 4150 O O . GLY B 1 104 ? 7.57 10.938 18.5 1 95.44 104 GLY B O 1
ATOM 4151 N N . THR B 1 105 ? 7.297 10.398 16.406 1 93.44 105 THR B N 1
ATOM 4152 C CA . THR B 1 105 ? 8.734 10.406 16.125 1 93.44 105 THR B CA 1
ATOM 4153 C C . THR B 1 105 ? 9.289 11.828 16.234 1 93.44 105 THR B C 1
ATOM 4155 O O . THR B 1 105 ? 10.391 12.031 16.734 1 93.44 105 THR B O 1
ATOM 4158 N N . VAL B 1 106 ? 8.555 12.797 15.789 1 92.81 106 VAL B N 1
ATOM 4159 C CA . VAL B 1 106 ? 9.008 14.18 15.836 1 92.81 106 VAL B CA 1
ATOM 4160 C C . VAL B 1 106 ? 9.039 14.664 17.281 1 92.81 106 VAL B C 1
ATOM 4162 O O . VAL B 1 106 ? 9.977 15.359 17.688 1 92.81 106 VAL B O 1
ATOM 4165 N N . SER B 1 107 ? 8.031 14.312 18 1 94 107 SER B N 1
ATOM 4166 C CA . SER B 1 107 ? 8.008 14.68 19.406 1 94 107 SER B CA 1
ATOM 4167 C C . SER B 1 107 ? 9.195 14.086 20.156 1 94 107 SER B C 1
ATOM 4169 O O . SER B 1 107 ? 9.75 14.711 21.062 1 94 107 SER B O 1
ATOM 4171 N N . TYR B 1 108 ? 9.57 12.93 19.781 1 93.44 108 TYR B N 1
ATOM 4172 C CA . TYR B 1 108 ? 10.742 12.289 20.375 1 93.44 108 TYR B CA 1
ATOM 4173 C C . TYR B 1 108 ? 12.023 13.008 19.969 1 93.44 108 TYR B C 1
ATOM 4175 O O . TYR B 1 108 ? 12.875 13.281 20.812 1 93.44 108 TYR B O 1
ATOM 4183 N N . GLU B 1 109 ? 12.211 13.312 18.75 1 89 109 GLU B N 1
ATOM 4184 C CA . GLU B 1 109 ? 13.43 13.914 18.203 1 89 109 GLU B CA 1
ATOM 4185 C C . GLU B 1 109 ? 13.68 15.289 18.797 1 89 109 GLU B C 1
ATOM 4187 O O . GLU B 1 109 ? 14.828 15.664 19.047 1 89 109 GLU B O 1
ATOM 4192 N N . ILE B 1 110 ? 12.648 15.992 18.984 1 88.19 110 ILE B N 1
ATOM 4193 C CA . ILE B 1 110 ? 12.789 17.359 19.484 1 88.19 110 ILE B CA 1
ATOM 4194 C C . ILE B 1 110 ? 12.781 17.344 21.016 1 88.19 110 ILE B C 1
ATOM 4196 O O . ILE B 1 110 ? 13.539 18.078 21.641 1 88.19 110 ILE B O 1
ATOM 4200 N N . GLY B 1 111 ? 12.031 16.438 21.578 1 89.62 111 GLY B N 1
ATOM 4201 C CA . GLY B 1 111 ? 11.781 16.531 23 1 89.62 111 GLY B CA 1
ATOM 4202 C C . GLY B 1 111 ? 12.695 15.641 23.828 1 89.62 111 GLY B C 1
ATOM 4203 O O . GLY B 1 111 ? 12.914 15.898 25.016 1 89.62 111 GLY B O 1
ATOM 4204 N N . ILE B 1 112 ? 13.164 14.562 23.25 1 91.62 112 ILE B N 1
ATOM 4205 C CA . ILE B 1 112 ? 13.883 13.586 24.062 1 91.62 112 ILE B CA 1
ATOM 4206 C C . ILE B 1 112 ? 15.297 13.398 23.516 1 91.62 112 ILE B C 1
ATOM 4208 O O . ILE B 1 112 ? 16.266 13.391 24.266 1 91.62 112 ILE B O 1
ATOM 4212 N N . GLN B 1 113 ? 15.461 13.305 22.281 1 88.81 113 GLN B N 1
ATOM 4213 C CA . GLN B 1 113 ? 16.719 12.922 21.641 1 88.81 113 GLN B CA 1
ATOM 4214 C C . GLN B 1 113 ? 17.844 13.859 22.047 1 88.81 113 GLN B C 1
ATOM 4216 O O . GLN B 1 113 ? 18.984 13.422 22.25 1 88.81 113 GLN B O 1
ATOM 4221 N N . PRO B 1 114 ? 17.625 15.195 22.156 1 86.81 114 PRO B N 1
ATOM 4222 C CA . PRO B 1 114 ? 18.703 16.109 22.5 1 86.81 114 PRO B CA 1
ATOM 4223 C C . PRO B 1 114 ? 19.281 15.859 23.906 1 86.81 114 PRO B C 1
ATOM 4225 O O . PRO B 1 114 ? 20.391 16.312 24.203 1 86.81 114 PRO B O 1
ATOM 4228 N N . PHE B 1 115 ? 18.578 15.125 24.688 1 90.12 115 PHE B N 1
ATOM 4229 C CA . PHE B 1 115 ? 19 14.898 26.062 1 90.12 115 PHE B CA 1
ATOM 4230 C C . PHE B 1 115 ? 19.672 13.539 26.203 1 90.12 115 PHE B C 1
ATOM 4232 O O . PHE B 1 115 ? 20.141 13.18 27.281 1 90.12 115 PHE B O 1
ATOM 4239 N N . LEU B 1 116 ? 19.703 12.805 25.141 1 89.19 116 LEU B N 1
ATOM 4240 C CA . LEU B 1 116 ? 20.297 11.469 25.172 1 89.19 116 LEU B CA 1
ATOM 4241 C C . LEU B 1 116 ? 21.688 11.469 24.547 1 89.19 116 LEU B C 1
ATOM 4243 O O . LEU B 1 116 ? 22.016 12.367 23.766 1 89.19 116 LEU B O 1
ATOM 4247 N N . SER B 1 117 ? 22.422 10.391 24.953 1 84.81 117 SER B N 1
ATOM 4248 C CA . SER B 1 117 ? 23.734 10.219 24.359 1 84.81 117 SER B CA 1
ATOM 4249 C C . SER B 1 117 ? 23.625 9.688 22.922 1 84.81 117 SER B C 1
ATOM 4251 O O . SER B 1 117 ? 22.625 9.094 22.547 1 84.81 117 SER B O 1
ATOM 4253 N N . ASP B 1 118 ? 24.578 9.961 22.094 1 76.75 118 ASP B N 1
ATOM 4254 C CA . ASP B 1 118 ? 24.609 9.555 20.688 1 76.75 118 ASP B CA 1
ATOM 4255 C C . ASP B 1 118 ? 24.484 8.039 20.562 1 76.75 118 ASP B C 1
ATOM 4257 O O . ASP B 1 118 ? 24.047 7.531 19.516 1 76.75 118 ASP B O 1
ATOM 4261 N N . ASN B 1 119 ? 24.734 7.359 21.656 1 76.06 119 ASN B N 1
ATOM 4262 C CA . ASN B 1 119 ? 24.734 5.902 21.594 1 76.06 119 ASN B CA 1
ATOM 4263 C C . ASN B 1 119 ? 23.531 5.305 22.312 1 76.06 119 ASN B C 1
ATOM 4265 O O . ASN B 1 119 ? 23.578 4.164 22.781 1 76.06 119 ASN B O 1
ATOM 4269 N N . ALA B 1 120 ? 22.547 6.066 22.594 1 78.88 120 ALA B N 1
ATOM 4270 C CA . ALA B 1 120 ? 21.422 5.602 23.406 1 78.88 120 ALA B CA 1
ATOM 4271 C C . ALA B 1 120 ? 20.672 4.477 22.719 1 78.88 120 ALA B C 1
ATOM 4273 O O . ALA B 1 120 ? 19.922 3.732 23.359 1 78.88 120 ALA B O 1
ATOM 4274 N N . GLY B 1 121 ? 20.969 4.184 21.469 1 78.62 121 GLY B N 1
ATOM 4275 C CA . GLY B 1 121 ? 20.359 3.062 20.766 1 78.62 121 GLY B CA 1
ATOM 4276 C C . GLY B 1 121 ? 18.891 3.287 20.453 1 78.62 121 GLY B C 1
ATOM 4277 O O . GLY B 1 121 ? 18.438 4.43 20.406 1 78.62 121 GLY B O 1
ATOM 4278 N N . SER B 1 122 ? 18.031 2.164 20.266 1 84.06 122 SER B N 1
ATOM 4279 C CA . SER B 1 122 ? 16.656 2.24 19.812 1 84.06 122 SER B CA 1
ATOM 4280 C C . SER B 1 122 ? 15.68 2.129 20.969 1 84.06 122 SER B C 1
ATOM 4282 O O . SER B 1 122 ? 14.492 2.432 20.828 1 84.06 122 SER B O 1
ATOM 4284 N N . LEU B 1 123 ? 16.078 1.852 22.094 1 86.75 123 LEU B N 1
ATOM 4285 C CA . LEU B 1 123 ? 15.211 1.542 23.234 1 86.75 123 LEU B CA 1
ATOM 4286 C C . LEU B 1 123 ? 14.445 2.779 23.688 1 86.75 123 LEU B C 1
ATOM 4288 O O . LEU B 1 123 ? 13.25 2.703 23.969 1 86.75 123 LEU B O 1
ATOM 4292 N N . PRO B 1 124 ? 15.109 3.953 23.766 1 92.06 124 PRO B N 1
ATOM 4293 C CA . PRO B 1 124 ? 14.359 5.137 24.188 1 92.06 124 PRO B CA 1
ATOM 4294 C C . PRO B 1 124 ? 13.195 5.473 23.266 1 92.06 124 PRO B C 1
ATOM 4296 O O . PRO B 1 124 ? 12.109 5.832 23.734 1 92.06 124 PRO B O 1
ATOM 4299 N N . LEU B 1 125 ? 13.422 5.355 22.016 1 91.94 125 LEU B N 1
ATOM 4300 C CA . LEU B 1 125 ? 12.352 5.629 21.062 1 91.94 125 LEU B CA 1
ATOM 4301 C C . LEU B 1 125 ? 11.219 4.621 21.203 1 91.94 125 LEU B C 1
ATOM 4303 O O . LEU B 1 125 ? 10.039 4.98 21.094 1 91.94 125 LEU B O 1
ATOM 4307 N N . ILE B 1 126 ? 11.523 3.381 21.469 1 90.69 126 ILE B N 1
ATOM 4308 C CA . ILE B 1 126 ? 10.523 2.332 21.625 1 90.69 126 ILE B CA 1
ATOM 4309 C C . ILE B 1 126 ? 9.648 2.637 22.844 1 90.69 126 ILE B C 1
ATOM 4311 O O . ILE B 1 126 ? 8.422 2.602 22.766 1 90.69 126 ILE B O 1
ATOM 4315 N N . ILE B 1 127 ? 10.289 2.973 23.891 1 93.56 127 ILE B N 1
ATOM 4316 C CA . ILE B 1 127 ? 9.562 3.279 25.125 1 93.56 127 ILE B CA 1
ATOM 4317 C C . ILE B 1 127 ? 8.711 4.527 24.922 1 93.56 127 ILE B C 1
ATOM 4319 O O . ILE B 1 127 ? 7.539 4.551 25.297 1 93.56 127 ILE B O 1
ATOM 4323 N N . TYR B 1 128 ? 9.305 5.52 24.312 1 95.62 128 TYR B N 1
ATOM 4324 C CA . TYR B 1 128 ? 8.594 6.773 24.094 1 95.62 128 TYR B CA 1
ATOM 4325 C C . TYR B 1 128 ? 7.375 6.559 23.203 1 95.62 128 TYR B C 1
ATOM 4327 O O . TYR B 1 128 ? 6.301 7.094 23.484 1 95.62 128 TYR B O 1
ATOM 4335 N N . SER B 1 129 ? 7.559 5.805 22.172 1 95.25 129 SER B N 1
ATOM 4336 C CA . SER B 1 129 ? 6.461 5.586 21.234 1 95.25 129 SER B CA 1
ATOM 4337 C C . SER B 1 129 ? 5.312 4.832 21.891 1 95.25 129 SER B C 1
ATOM 4339 O O . SER B 1 129 ? 4.145 5.133 21.641 1 95.25 129 SER B O 1
ATOM 4341 N N . ILE B 1 130 ? 5.609 3.883 22.719 1 95.12 130 ILE B N 1
ATOM 4342 C CA . ILE B 1 130 ? 4.578 3.133 23.422 1 95.12 130 ILE B CA 1
ATOM 4343 C C . ILE B 1 130 ? 3.797 4.07 24.344 1 95.12 130 ILE B C 1
ATOM 4345 O O . ILE B 1 130 ? 2.562 4.039 24.359 1 95.12 130 ILE B O 1
ATOM 4349 N N . LEU B 1 131 ? 4.492 4.879 25 1 96.5 131 LEU B N 1
ATOM 4350 C CA . LEU B 1 131 ? 3.854 5.812 25.922 1 96.5 131 LEU B CA 1
ATOM 4351 C C . LEU B 1 131 ? 3.035 6.852 25.156 1 96.5 131 LEU B C 1
ATOM 4353 O O . LEU B 1 131 ? 1.882 7.113 25.516 1 96.5 131 LEU B O 1
ATOM 4357 N N . PHE B 1 132 ? 3.613 7.434 24.172 1 96.38 132 PHE B N 1
ATOM 4358 C CA . PHE B 1 132 ? 2.975 8.477 23.375 1 96.38 132 PHE B CA 1
ATOM 4359 C C . PHE B 1 132 ? 1.681 7.969 22.75 1 96.38 132 PHE B C 1
ATOM 4361 O O . PHE B 1 132 ? 0.628 8.594 22.891 1 96.38 132 PHE B O 1
ATOM 4368 N N . PHE B 1 133 ? 1.722 6.852 22.141 1 97.38 133 PHE B N 1
ATOM 4369 C CA . PHE B 1 133 ? 0.548 6.34 21.438 1 97.38 133 PHE B CA 1
ATOM 4370 C C . PHE B 1 133 ? -0.415 5.676 22.406 1 97.38 133 PHE B C 1
ATOM 4372 O O . PHE B 1 133 ? -1.606 5.543 22.125 1 97.38 133 PHE B O 1
ATOM 4379 N N . GLY B 1 134 ? 0.164 5.215 23.531 1 96.31 134 GLY B N 1
ATOM 4380 C CA . GLY B 1 134 ? -0.734 4.805 24.609 1 96.31 134 GLY B CA 1
ATOM 4381 C C . GLY B 1 134 ? -1.625 5.93 25.094 1 96.31 134 GLY B C 1
ATOM 4382 O O . GLY B 1 134 ? -2.832 5.742 25.266 1 96.31 134 GLY B O 1
ATOM 4383 N N . ILE B 1 135 ? -1.03 7.062 25.281 1 92.62 135 ILE B N 1
ATOM 4384 C CA . ILE B 1 135 ? -1.77 8.242 25.719 1 92.62 135 ILE B CA 1
ATOM 4385 C C . ILE B 1 135 ? -2.74 8.68 24.625 1 92.62 135 ILE B C 1
ATOM 4387 O O . ILE B 1 135 ? -3.898 8.992 24.906 1 92.62 135 ILE B O 1
ATOM 4391 N N . THR B 1 136 ? -2.242 8.688 23.391 1 93.31 136 THR B N 1
ATOM 4392 C CA . THR B 1 136 ? -3.088 9.023 22.266 1 93.31 136 THR B CA 1
ATOM 4393 C C . THR B 1 136 ? -4.316 8.125 22.203 1 93.31 136 THR B C 1
ATOM 4395 O O . THR B 1 136 ? -5.441 8.602 22.047 1 93.31 136 THR B O 1
ATOM 4398 N N . CYS B 1 137 ? -4.074 6.883 22.375 1 94.69 137 CYS B N 1
ATOM 4399 C CA . CYS B 1 137 ? -5.156 5.906 22.344 1 94.69 137 CYS B CA 1
ATOM 4400 C C . CYS B 1 137 ? -6.141 6.129 23.484 1 94.69 137 CYS B C 1
ATOM 4402 O O . CYS B 1 137 ? -7.355 6.094 23.281 1 94.69 137 CYS B O 1
ATOM 4404 N N . PHE B 1 138 ? -5.633 6.34 24.609 1 91.94 138 PHE B N 1
ATOM 4405 C CA . PHE B 1 138 ? -6.449 6.527 25.812 1 91.94 138 PHE B CA 1
ATOM 4406 C C . PHE B 1 138 ? -7.418 7.691 25.625 1 91.94 138 PHE B C 1
ATOM 4408 O O . PHE B 1 138 ? -8.609 7.559 25.906 1 91.94 138 PHE B O 1
ATOM 4415 N N . PHE B 1 139 ? -6.945 8.797 25.125 1 88.56 139 PHE B N 1
ATOM 4416 C CA . PHE B 1 139 ? -7.777 9.977 24.969 1 88.56 139 PHE B CA 1
ATOM 4417 C C . PHE B 1 139 ? -8.695 9.844 23.766 1 88.56 139 PHE B C 1
ATOM 4419 O O . PHE B 1 139 ? -9.742 10.492 23.703 1 88.56 139 PHE B O 1
ATOM 4426 N N . SER B 1 140 ? -8.32 9.062 22.766 1 90.62 140 SER B N 1
ATOM 4427 C CA . SER B 1 140 ? -9.133 8.883 21.578 1 90.62 140 SER B CA 1
ATOM 4428 C C . SER B 1 140 ? -10.336 7.98 21.859 1 90.62 140 SER B C 1
ATOM 4430 O O . SER B 1 140 ? -11.297 7.965 21.078 1 90.62 140 SER B O 1
ATOM 4432 N N . LEU B 1 141 ? -10.289 7.207 22.891 1 90.19 141 LEU B N 1
ATOM 4433 C CA . LEU B 1 141 ? -11.391 6.324 23.25 1 90.19 141 LEU B CA 1
ATOM 4434 C C . LEU B 1 141 ? -12.555 7.113 23.844 1 90.19 141 LEU B C 1
ATOM 4436 O O . LEU B 1 141 ? -13.688 6.629 23.875 1 90.19 141 LEU B O 1
ATOM 4440 N N . LYS B 1 142 ? -12.289 8.258 24.391 1 79.62 142 LYS B N 1
ATOM 4441 C CA . LYS B 1 142 ? -13.32 9.164 24.891 1 79.62 142 LYS B CA 1
ATOM 4442 C C . LYS B 1 142 ? -13.203 10.531 24.219 1 79.62 142 LYS B C 1
ATOM 4444 O O . LYS B 1 142 ? -12.805 11.508 24.859 1 79.62 142 LYS B O 1
ATOM 4449 N N . PRO B 1 143 ? -13.648 10.648 23.078 1 64.06 143 PRO B N 1
ATOM 4450 C CA . PRO B 1 143 ? -13.367 11.805 22.234 1 64.06 143 PRO B CA 1
ATOM 4451 C C . PRO B 1 143 ? -13.977 13.094 22.766 1 64.06 143 PRO B C 1
ATOM 4453 O O . PRO B 1 143 ? -13.477 14.188 22.484 1 64.06 143 PRO B O 1
ATOM 4456 N N . ALA B 1 144 ? -14.961 13.031 23.531 1 59.34 144 ALA B N 1
ATOM 4457 C CA . ALA B 1 144 ? -15.766 14.195 23.891 1 59.34 144 ALA B CA 1
ATOM 4458 C C . ALA B 1 144 ? -14.961 15.195 24.719 1 59.34 144 ALA B C 1
ATOM 4460 O O . ALA B 1 144 ? -15.297 16.375 24.766 1 59.34 144 ALA B O 1
ATOM 4461 N N . LYS B 1 145 ? -13.906 14.797 25.297 1 57.56 145 LYS B N 1
ATOM 4462 C CA . LYS B 1 145 ? -13.273 15.719 26.234 1 57.56 145 LYS B CA 1
ATOM 4463 C C . LYS B 1 145 ? -11.992 16.297 25.656 1 57.56 145 LYS B C 1
ATOM 4465 O O . LYS B 1 145 ? -11.375 17.188 26.25 1 57.56 145 LYS B O 1
ATOM 4470 N N . ILE B 1 146 ? -11.578 15.82 24.656 1 55.47 146 ILE B N 1
ATOM 4471 C CA . ILE B 1 146 ? -10.273 16.188 24.109 1 55.47 146 ILE B CA 1
ATOM 4472 C C . ILE B 1 146 ? -10.336 17.609 23.531 1 55.47 146 ILE B C 1
ATOM 4474 O O . ILE B 1 146 ? -9.398 18.391 23.688 1 55.47 146 ILE B O 1
ATOM 4478 N N . VAL B 1 147 ? -11.453 17.859 22.969 1 56.5 147 VAL B N 1
ATOM 4479 C CA . VAL B 1 147 ? -11.609 19.156 22.297 1 56.5 147 VAL B CA 1
ATOM 4480 C C . VAL B 1 147 ? -11.477 20.281 23.328 1 56.5 147 VAL B C 1
ATOM 4482 O O . VAL B 1 147 ? -10.812 21.297 23.062 1 56.5 147 VAL B O 1
ATOM 4485 N N . ASP B 1 148 ? -11.961 19.984 24.438 1 60.78 148 ASP B N 1
ATOM 4486 C CA . ASP B 1 148 ? -11.961 21.031 25.453 1 60.78 148 ASP B CA 1
ATOM 4487 C C . ASP B 1 148 ? -10.562 21.219 26.062 1 60.78 148 ASP B C 1
ATOM 4489 O O . ASP B 1 148 ? -10.102 22.344 26.219 1 60.78 148 ASP B O 1
ATOM 4493 N N . ILE B 1 149 ? -9.875 20.203 26.203 1 62.28 149 ILE B N 1
ATOM 4494 C CA . ILE B 1 149 ? -8.578 20.266 26.875 1 62.28 149 ILE B CA 1
ATOM 4495 C C . ILE B 1 149 ? -7.523 20.781 25.906 1 62.28 149 ILE B C 1
ATOM 4497 O O . ILE B 1 149 ? -6.734 21.656 26.25 1 62.28 149 ILE B O 1
ATOM 4501 N N . VAL B 1 150 ? -7.539 20.375 24.75 1 63 150 VAL B N 1
ATOM 4502 C CA . VAL B 1 150 ? -6.527 20.719 23.75 1 63 150 VAL B CA 1
ATOM 4503 C C . VAL B 1 150 ? -6.711 22.156 23.297 1 63 150 VAL B C 1
ATOM 4505 O O . VAL B 1 150 ? -5.754 22.938 23.266 1 63 150 VAL B O 1
ATOM 4508 N N . GLY B 1 151 ? -7.934 22.547 23.031 1 60.88 151 GLY B N 1
ATOM 4509 C CA . GLY B 1 151 ? -8.211 23.844 22.453 1 60.88 151 GLY B CA 1
ATOM 4510 C C . GLY B 1 151 ? -8.102 24.984 23.469 1 60.88 151 GLY B C 1
ATOM 4511 O O . GLY B 1 151 ? -7.539 26.031 23.172 1 60.88 151 GLY B O 1
ATOM 4512 N N . LYS B 1 152 ? -8.453 24.641 24.641 1 67 152 LYS B N 1
ATOM 4513 C CA . LYS B 1 152 ? -8.602 25.734 25.594 1 67 152 LYS B CA 1
ATOM 4514 C C . LYS B 1 152 ? -7.301 25.984 26.359 1 67 152 LYS B C 1
ATOM 4516 O O . LYS B 1 152 ? -6.973 27.125 26.688 1 67 152 LYS B O 1
ATOM 4521 N N . TYR B 1 153 ? -6.586 24.953 26.531 1 67.06 153 TYR B N 1
ATOM 4522 C CA . TYR B 1 153 ? -5.426 25.156 27.391 1 67.06 153 TYR B CA 1
ATOM 4523 C C . TYR B 1 153 ? -4.129 24.891 26.641 1 67.06 153 TYR B C 1
ATOM 4525 O O . TYR B 1 153 ? -3.205 25.703 26.672 1 67.06 153 TYR B O 1
ATOM 4533 N N . LEU B 1 154 ? -4.039 23.875 25.891 1 65.31 154 LEU B N 1
ATOM 4534 C CA . LEU B 1 154 ? -2.783 23.469 25.281 1 65.31 154 LEU B CA 1
ATOM 4535 C C . LEU B 1 154 ? -2.426 24.375 24.109 1 65.31 154 LEU B C 1
ATOM 4537 O O . LEU B 1 154 ? -1.263 24.75 23.938 1 65.31 154 LEU B O 1
ATOM 4541 N N . THR B 1 155 ? -3.414 24.812 23.359 1 74.88 155 THR B N 1
ATOM 4542 C CA . THR B 1 155 ? -3.146 25.594 22.156 1 74.88 155 THR B CA 1
ATOM 4543 C C . THR B 1 155 ? -2.586 26.969 22.531 1 74.88 155 THR B C 1
ATOM 4545 O O . THR B 1 155 ? -1.569 27.391 21.984 1 74.88 155 THR B O 1
ATOM 4548 N N . PRO B 1 156 ? -3.217 27.594 23.469 1 72.94 156 PRO B N 1
ATOM 4549 C CA . PRO B 1 156 ? -2.662 28.891 23.844 1 72.94 156 PRO B CA 1
ATOM 4550 C C . PRO B 1 156 ? -1.245 28.797 24.406 1 72.94 156 PRO B C 1
ATOM 4552 O O . PRO B 1 156 ? -0.404 29.656 24.125 1 72.94 156 PRO B O 1
ATOM 4555 N N . ALA B 1 157 ? -0.99 27.812 25.172 1 72.5 157 ALA B N 1
ATOM 4556 C CA . ALA B 1 157 ? 0.354 27.625 25.719 1 72.5 157 ALA B CA 1
ATOM 4557 C C . ALA B 1 157 ? 1.367 27.391 24.594 1 72.5 157 ALA B C 1
ATOM 4559 O O . ALA B 1 157 ? 2.479 27.922 24.641 1 72.5 157 ALA B O 1
ATOM 4560 N N . LEU B 1 158 ? 0.968 26.609 23.641 1 75.06 158 LEU B N 1
ATOM 4561 C CA . LEU B 1 158 ? 1.825 26.344 22.484 1 75.06 158 LEU B CA 1
ATOM 4562 C C . LEU B 1 158 ? 2.113 27.609 21.703 1 75.06 158 LEU B C 1
ATOM 4564 O O . LEU B 1 158 ? 3.258 27.859 21.312 1 75.06 158 LEU B O 1
ATOM 4568 N N . LEU B 1 159 ? 1.109 28.406 21.531 1 79.44 159 LEU B N 1
ATOM 4569 C CA . LEU B 1 159 ? 1.236 29.625 20.75 1 79.44 159 LEU B CA 1
ATOM 4570 C C . LEU B 1 159 ? 2.158 30.625 21.438 1 79.44 159 LEU B C 1
ATOM 4572 O O . LEU B 1 159 ? 2.959 31.281 20.781 1 79.44 159 LEU B O 1
ATOM 4576 N N . ILE B 1 160 ? 2.057 30.625 22.688 1 81.12 160 ILE B N 1
ATOM 4577 C CA . ILE B 1 160 ? 2.877 31.578 23.438 1 81.12 160 ILE B CA 1
ATOM 4578 C C . ILE B 1 160 ? 4.344 31.156 23.359 1 81.12 160 ILE B C 1
ATOM 4580 O O . ILE B 1 160 ? 5.219 32 23.125 1 81.12 160 ILE B O 1
ATOM 4584 N N . THR B 1 161 ? 4.633 29.953 23.531 1 77.75 161 THR B N 1
ATOM 4585 C CA . THR B 1 161 ? 6.016 29.484 23.516 1 77.75 161 THR B CA 1
ATOM 4586 C C . THR B 1 161 ? 6.637 29.688 22.141 1 77.75 161 THR B C 1
ATOM 4588 O O . THR B 1 161 ? 7.789 30.109 22.031 1 77.75 161 THR B O 1
ATOM 4591 N N . ILE B 1 162 ? 5.898 29.375 21.125 1 78.88 162 ILE B N 1
ATOM 4592 C CA . ILE B 1 162 ? 6.414 29.531 19.781 1 78.88 162 ILE B CA 1
ATOM 4593 C C . ILE B 1 162 ? 6.617 31.016 19.484 1 78.88 162 ILE B C 1
ATOM 4595 O O . ILE B 1 162 ? 7.562 31.406 18.797 1 78.88 162 ILE B O 1
ATOM 4599 N N . ALA B 1 163 ? 5.68 31.781 20.031 1 86.12 163 ALA B N 1
ATOM 4600 C CA . ALA B 1 163 ? 5.797 33.219 19.828 1 86.12 163 ALA B CA 1
ATOM 4601 C C . ALA B 1 163 ? 7.09 33.75 20.438 1 86.12 163 ALA B C 1
ATOM 4603 O O . ALA B 1 163 ? 7.75 34.625 19.844 1 86.12 163 ALA B O 1
ATOM 4604 N N . VAL B 1 164 ? 7.402 33.281 21.562 1 87.5 164 VAL B N 1
ATOM 4605 C CA . VAL B 1 164 ? 8.633 33.719 22.219 1 87.5 164 VAL B CA 1
ATOM 4606 C C . VAL B 1 164 ? 9.836 33.344 21.344 1 87.5 164 VAL B C 1
ATOM 4608 O O . VAL B 1 164 ? 10.742 34.156 21.156 1 87.5 164 VAL B O 1
ATOM 4611 N N . LEU B 1 165 ? 9.906 32.219 20.875 1 84.75 165 LEU B N 1
ATOM 4612 C CA . LEU B 1 165 ? 10.992 31.766 20.016 1 84.75 165 LEU B CA 1
ATOM 4613 C C . LEU B 1 165 ? 11.078 32.625 18.75 1 84.75 165 LEU B C 1
ATOM 4615 O O . LEU B 1 165 ? 12.164 33.031 18.359 1 84.75 165 LEU B O 1
ATOM 4619 N N . ILE B 1 166 ? 9.938 32.875 18.156 1 86.19 166 ILE B N 1
ATOM 4620 C CA . ILE B 1 166 ? 9.867 33.656 16.922 1 86.19 166 ILE B CA 1
ATOM 4621 C C . ILE B 1 166 ? 10.383 35.062 17.156 1 86.19 166 ILE B C 1
ATOM 4623 O O . ILE B 1 166 ? 11.18 35.594 16.375 1 86.19 166 ILE B O 1
ATOM 4627 N N . ILE B 1 167 ? 9.914 35.594 18.203 1 91.56 167 ILE B N 1
ATOM 4628 C CA . ILE B 1 167 ? 10.32 36.969 18.516 1 91.56 167 ILE B CA 1
ATOM 4629 C C . ILE B 1 167 ? 11.828 37 18.75 1 91.56 167 ILE B C 1
ATOM 4631 O O . ILE B 1 167 ? 12.5 37.938 18.281 1 91.56 167 ILE B O 1
ATOM 4635 N N . THR B 1 168 ? 12.336 36.062 19.406 1 91.12 168 THR B N 1
ATOM 4636 C CA . THR B 1 168 ? 13.766 36 19.688 1 91.12 168 THR B CA 1
ATOM 4637 C C . THR B 1 168 ? 14.562 35.938 18.391 1 91.12 168 THR B C 1
ATOM 4639 O O . THR B 1 168 ? 15.586 36.594 18.234 1 91.12 168 THR B O 1
ATOM 4642 N N . VAL B 1 169 ? 14.109 35.156 17.484 1 89.62 169 VAL B N 1
ATOM 4643 C CA . VAL B 1 169 ? 14.812 34.938 16.219 1 89.62 169 VAL B CA 1
ATOM 4644 C C . VAL B 1 169 ? 14.727 36.188 15.367 1 89.62 169 VAL B C 1
ATOM 4646 O O . VAL B 1 169 ? 15.672 36.531 14.648 1 89.62 169 VAL B O 1
ATOM 4649 N N . LEU B 1 170 ? 13.57 36.906 15.438 1 90.81 170 LEU B N 1
ATOM 4650 C CA . LEU B 1 170 ? 13.375 38.125 14.641 1 90.81 170 LEU B CA 1
ATOM 4651 C C . LEU B 1 170 ? 14.227 39.25 15.172 1 90.81 170 LEU B C 1
ATOM 4653 O O . LEU B 1 170 ? 14.742 40.062 14.398 1 90.81 170 LEU B O 1
ATOM 4657 N N . VAL B 1 171 ? 14.359 39.281 16.453 1 93.19 171 VAL B N 1
ATOM 4658 C CA . VAL B 1 171 ? 15.086 40.344 17.094 1 93.19 171 VAL B CA 1
ATOM 4659 C C . VAL B 1 171 ? 16.594 40.094 17.031 1 93.19 171 VAL B C 1
ATOM 4661 O O . VAL B 1 171 ? 17.391 41 16.844 1 93.19 171 VAL B O 1
ATOM 4664 N N . ASN B 1 172 ? 16.984 38.844 17.234 1 93.12 172 ASN B N 1
ATOM 4665 C CA . ASN B 1 172 ? 18.391 38.469 17.25 1 93.12 172 ASN B CA 1
ATOM 4666 C C . ASN B 1 172 ? 18.641 37.219 16.422 1 93.12 172 ASN B C 1
ATOM 4668 O O . ASN B 1 172 ? 18.969 36.156 16.953 1 93.12 172 ASN B O 1
ATOM 4672 N N . PRO B 1 173 ? 18.641 37.469 15.148 1 92.81 173 PRO B N 1
ATOM 4673 C CA . PRO B 1 173 ? 18.906 36.281 14.297 1 92.81 173 PRO B CA 1
ATOM 4674 C C . PRO B 1 173 ? 20.312 35.75 14.461 1 92.81 173 PRO B C 1
ATOM 4676 O O . PRO B 1 173 ? 21.25 36.5 14.758 1 92.81 173 PRO B O 1
ATOM 4679 N N . LEU B 1 174 ? 20.484 34.469 14.305 1 92.69 174 LEU B N 1
ATOM 4680 C CA . LEU B 1 174 ? 21.781 33.812 14.477 1 92.69 174 LEU B CA 1
ATOM 4681 C C . LEU B 1 174 ? 22.75 34.219 13.359 1 92.69 174 LEU B C 1
ATOM 4683 O O . LEU B 1 174 ? 23.969 34.156 13.531 1 92.69 174 LEU B O 1
ATOM 4687 N N . GLY B 1 175 ? 22.188 34.562 12.242 1 92.94 175 GLY B N 1
ATOM 4688 C CA . GLY B 1 175 ? 22.984 34.969 11.094 1 92.94 175 GLY B CA 1
ATOM 4689 C C . GLY B 1 175 ? 22.141 35.406 9.914 1 92.94 175 GLY B C 1
ATOM 4690 O O . GLY B 1 175 ? 20.922 35.562 10.031 1 92.94 175 GLY B O 1
ATOM 4691 N N . SER B 1 176 ? 22.891 35.625 8.766 1 93.19 176 SER B N 1
ATOM 4692 C CA . SER B 1 176 ? 22.203 35.969 7.527 1 93.19 176 SER B CA 1
ATOM 4693 C C . SER B 1 176 ? 21.922 34.719 6.699 1 93.19 176 SER B C 1
ATOM 4695 O O . SER B 1 176 ? 22.672 33.75 6.75 1 93.19 176 SER B O 1
ATOM 4697 N N . PRO B 1 177 ? 20.797 34.781 5.977 1 95.12 177 PRO B N 1
ATOM 4698 C CA . PRO B 1 177 ? 20.547 33.656 5.082 1 95.12 177 PRO B CA 1
ATOM 4699 C C . PRO B 1 177 ? 21.688 33.406 4.102 1 95.12 177 PRO B C 1
ATOM 4701 O O . PRO B 1 177 ? 22.25 34.344 3.559 1 95.12 177 PRO B O 1
ATOM 4704 N N . GLN B 1 178 ? 22 32.156 3.973 1 94.94 178 GLN B N 1
ATOM 4705 C CA . GLN B 1 178 ? 23.078 31.75 3.066 1 94.94 178 GLN B CA 1
ATOM 4706 C C . GLN B 1 178 ? 22.531 31.422 1.684 1 94.94 178 GLN B C 1
ATOM 4708 O O . GLN B 1 178 ? 21.328 31.547 1.438 1 94.94 178 GLN B O 1
ATOM 4713 N N . GLU B 1 179 ? 23.438 31.016 0.768 1 94.69 179 GLU B N 1
ATOM 4714 C CA . GLU B 1 179 ? 23.016 30.625 -0.576 1 94.69 179 GLU B CA 1
ATOM 4715 C C . GLU B 1 179 ? 22.109 29.406 -0.541 1 94.69 179 GLU B C 1
ATOM 4717 O O . GLU B 1 179 ? 22.344 28.484 0.243 1 94.69 179 GLU B O 1
ATOM 4722 N N . PRO B 1 180 ? 21.125 29.422 -1.412 1 95.88 180 PRO B N 1
ATOM 4723 C CA . PRO B 1 180 ? 20.219 28.281 -1.444 1 95.88 180 PRO B CA 1
ATOM 4724 C C . PRO B 1 180 ? 20.891 27.016 -1.964 1 95.88 180 PRO B C 1
ATOM 4726 O O . PRO B 1 180 ? 21.875 27.094 -2.715 1 95.88 180 PRO B O 1
ATOM 4729 N N . THR B 1 181 ? 20.422 25.922 -1.497 1 93.5 181 THR B N 1
ATOM 4730 C CA . THR B 1 181 ? 20.828 24.641 -2.064 1 93.5 181 THR B CA 1
ATOM 4731 C C . THR B 1 181 ? 20.359 24.5 -3.51 1 93.5 181 THR B C 1
ATOM 4733 O O . THR B 1 181 ? 19.531 25.297 -3.971 1 93.5 181 THR B O 1
ATOM 4736 N N . GLU B 1 182 ? 20.75 23.516 -4.242 1 89.44 182 GLU B N 1
ATOM 4737 C CA . GLU B 1 182 ? 20.469 23.328 -5.664 1 89.44 182 GLU B CA 1
ATOM 4738 C C . GLU B 1 182 ? 18.969 23.234 -5.918 1 89.44 182 GLU B C 1
ATOM 4740 O O . GLU B 1 182 ? 18.469 23.797 -6.895 1 89.44 182 GLU B O 1
ATOM 4745 N N . ALA B 1 183 ? 18.297 22.625 -5.082 1 87.38 183 ALA B N 1
ATOM 4746 C CA . ALA B 1 183 ? 16.859 22.391 -5.258 1 87.38 183 ALA B CA 1
ATOM 4747 C C . ALA B 1 183 ? 16.078 23.703 -5.203 1 87.38 183 ALA B C 1
ATOM 4749 O O . ALA B 1 183 ? 15 23.812 -5.781 1 87.38 183 ALA B O 1
ATOM 4750 N N . TYR B 1 184 ? 16.641 24.656 -4.52 1 92.44 184 TYR B N 1
ATOM 4751 C CA . TYR B 1 184 ? 15.922 25.922 -4.301 1 92.44 184 TYR B CA 1
ATOM 4752 C C . TYR B 1 184 ? 16.578 27.062 -5.062 1 92.44 184 TYR B C 1
ATOM 4754 O O . TYR B 1 184 ? 16.203 28.219 -4.91 1 92.44 184 TYR B O 1
ATOM 4762 N N . SER B 1 185 ? 17.609 26.75 -5.84 1 89.31 185 SER B N 1
ATOM 4763 C CA . SER B 1 185 ? 18.359 27.766 -6.566 1 89.31 185 SER B CA 1
ATOM 4764 C C . SER B 1 185 ? 17.5 28.375 -7.676 1 89.31 185 SER B C 1
ATOM 4766 O O . SER B 1 185 ? 17.547 29.594 -7.91 1 89.31 185 SER B O 1
ATOM 4768 N N . SER B 1 186 ? 16.828 27.375 -8.367 1 85 186 SER B N 1
ATOM 4769 C CA . SER B 1 186 ? 15.914 27.844 -9.391 1 85 186 SER B CA 1
ATOM 4770 C C . SER B 1 186 ? 14.484 27.391 -9.109 1 85 186 SER B C 1
ATOM 4772 O O . SER B 1 186 ? 14.281 26.312 -8.547 1 85 186 SER B O 1
ATOM 4774 N N . LYS B 1 187 ? 13.523 28.234 -9.227 1 87.88 187 LYS B N 1
ATOM 4775 C CA . LYS B 1 187 ? 12.102 27.938 -9.109 1 87.88 187 LYS B CA 1
ATOM 4776 C C . LYS B 1 187 ? 11.734 27.562 -7.68 1 87.88 187 LYS B C 1
ATOM 4778 O O . LYS B 1 187 ? 11.07 26.547 -7.449 1 87.88 187 LYS B O 1
ATOM 4783 N N . ALA B 1 188 ? 12.227 28.297 -6.715 1 93.56 188 ALA B N 1
ATOM 4784 C CA . ALA B 1 188 ? 12.07 28.062 -5.281 1 93.56 188 ALA B CA 1
ATOM 4785 C C . ALA B 1 188 ? 10.594 28.016 -4.895 1 93.56 188 ALA B C 1
ATOM 4787 O O . ALA B 1 188 ? 10.211 27.266 -3.992 1 93.56 188 ALA B O 1
ATOM 4788 N N . PHE B 1 189 ? 9.797 28.75 -5.609 1 95.12 189 PHE B N 1
ATOM 4789 C CA . PHE B 1 189 ? 8.375 28.781 -5.32 1 95.12 189 PHE B CA 1
ATOM 4790 C C . PHE B 1 189 ? 7.754 27.391 -5.5 1 95.12 189 PHE B C 1
ATOM 4792 O O . PHE B 1 189 ? 7.023 26.922 -4.629 1 95.12 189 PHE B O 1
ATOM 4799 N N . PHE B 1 190 ? 8.094 26.781 -6.551 1 91.88 190 PHE B N 1
ATOM 4800 C CA . PHE B 1 190 ? 7.469 25.5 -6.891 1 91.88 190 PHE B CA 1
ATOM 4801 C C . PHE B 1 190 ? 7.996 24.391 -5.996 1 91.88 190 PHE B C 1
ATOM 4803 O O . PHE B 1 190 ? 7.266 23.453 -5.668 1 91.88 190 PHE B O 1
ATOM 4810 N N . LYS B 1 191 ? 9.234 24.469 -5.656 1 92.12 191 LYS B N 1
ATOM 4811 C CA . LYS B 1 191 ? 9.758 23.516 -4.688 1 92.12 191 LYS B CA 1
ATOM 4812 C C . LYS B 1 191 ? 9.078 23.672 -3.332 1 92.12 191 LYS B C 1
ATOM 4814 O O . LYS B 1 191 ? 8.742 22.672 -2.676 1 92.12 191 LYS B O 1
ATOM 4819 N N . GLY B 1 192 ? 8.914 24.953 -2.955 1 94.38 192 GLY B N 1
ATOM 4820 C CA . GLY B 1 192 ? 8.148 25.219 -1.743 1 94.38 192 GLY B CA 1
ATOM 4821 C C . GLY B 1 192 ? 6.73 24.688 -1.807 1 94.38 192 GLY B C 1
ATOM 4822 O O . GLY B 1 192 ? 6.227 24.125 -0.832 1 94.38 192 GLY B O 1
ATOM 4823 N N . PHE B 1 193 ? 6.141 24.844 -2.949 1 94.12 193 PHE B N 1
ATOM 4824 C CA . PHE B 1 193 ? 4.789 24.344 -3.186 1 94.12 193 PHE B CA 1
ATOM 4825 C C . PHE B 1 193 ? 4.719 22.844 -2.961 1 94.12 193 PHE B C 1
ATOM 4827 O O . PHE B 1 193 ? 3.812 22.359 -2.279 1 94.12 193 PHE B O 1
ATOM 4834 N N . GLN B 1 194 ? 5.637 22.141 -3.428 1 90.94 194 GLN B N 1
ATOM 4835 C CA . GLN B 1 194 ? 5.68 20.688 -3.309 1 90.94 194 GLN B CA 1
ATOM 4836 C C . GLN B 1 194 ? 5.953 20.266 -1.869 1 90.94 194 GLN B C 1
ATOM 4838 O O . GLN B 1 194 ? 5.422 19.25 -1.404 1 90.94 194 GLN B O 1
ATOM 4843 N N . GLU B 1 195 ? 6.785 21.047 -1.23 1 92.44 195 GLU B N 1
ATOM 4844 C CA . GLU B 1 195 ? 7.121 20.719 0.151 1 92.44 195 GLU B CA 1
ATOM 4845 C C . GLU B 1 195 ? 5.902 20.844 1.061 1 92.44 195 GLU B C 1
ATOM 4847 O O . GLU B 1 195 ? 5.844 20.219 2.121 1 92.44 195 GLU B O 1
ATOM 4852 N N . GLY B 1 196 ? 5 21.609 0.628 1 93.62 196 GLY B N 1
ATOM 4853 C CA . GLY B 1 196 ? 3.768 21.734 1.388 1 93.62 196 GLY B CA 1
ATOM 4854 C C . GLY B 1 196 ? 2.965 20.453 1.448 1 93.62 196 GLY B C 1
ATOM 4855 O O . GLY B 1 196 ? 2.186 20.234 2.381 1 93.62 196 GLY B O 1
ATOM 4856 N N . TYR B 1 197 ? 3.146 19.5 0.441 1 92.38 197 TYR B N 1
ATOM 4857 C CA . TYR B 1 197 ? 2.477 18.203 0.447 1 92.38 197 TYR B CA 1
ATOM 4858 C C . TYR B 1 197 ? 2.838 17.406 1.695 1 92.38 197 TYR B C 1
ATOM 4860 O O . TYR B 1 197 ? 2.029 16.609 2.193 1 92.38 197 TYR B O 1
ATOM 4868 N N . LEU B 1 198 ? 3.977 17.719 2.176 1 92.62 198 LEU B N 1
ATOM 4869 C CA . LEU B 1 198 ? 4.516 16.875 3.244 1 92.62 198 LEU B CA 1
ATOM 4870 C C . LEU B 1 198 ? 3.797 17.141 4.559 1 92.62 198 LEU B C 1
ATOM 4872 O O . LEU B 1 198 ? 3.799 16.297 5.457 1 92.62 198 LEU B O 1
ATOM 4876 N N . THR B 1 199 ? 3.191 18.281 4.648 1 93.06 199 THR B N 1
ATOM 4877 C CA . THR B 1 199 ? 2.432 18.547 5.863 1 93.06 199 THR B CA 1
ATOM 4878 C C . THR B 1 199 ? 1.199 17.656 5.941 1 93.06 199 THR B C 1
ATOM 4880 O O . THR B 1 199 ? 0.701 17.375 7.031 1 93.06 199 THR B O 1
ATOM 4883 N N . MET B 1 200 ? 0.684 17.25 4.738 1 93.19 200 MET B N 1
ATOM 4884 C CA . MET B 1 200 ? -0.466 16.375 4.586 1 93.19 200 MET B CA 1
ATOM 4885 C C . MET B 1 200 ? -1.743 17.047 5.07 1 93.19 200 MET B C 1
ATOM 4887 O O . MET B 1 200 ? -2.764 16.391 5.27 1 93.19 200 MET B O 1
ATOM 4891 N N . ASP B 1 201 ? -1.713 18.344 5.223 1 93.94 201 ASP B N 1
ATOM 4892 C CA . ASP B 1 201 ? -2.832 19.062 5.812 1 93.94 201 ASP B CA 1
ATOM 4893 C C . ASP B 1 201 ? -4.004 19.156 4.84 1 93.94 201 ASP B C 1
ATOM 4895 O O . ASP B 1 201 ? -5.164 19.156 5.254 1 93.94 201 ASP B O 1
ATOM 4899 N N . THR B 1 202 ? -3.637 19.219 3.588 1 93.75 202 THR B N 1
ATOM 4900 C CA . THR B 1 202 ? -4.715 19.25 2.605 1 93.75 202 THR B CA 1
ATOM 4901 C C . THR B 1 202 ? -5.535 17.969 2.656 1 93.75 202 THR B C 1
ATOM 4903 O O . THR B 1 202 ? -6.766 18 2.547 1 93.75 202 THR B O 1
ATOM 4906 N N . LEU B 1 203 ? -4.945 16.922 2.799 1 92.81 203 LEU B N 1
ATOM 4907 C CA . LEU B 1 203 ? -5.637 15.633 2.924 1 92.81 203 LEU B CA 1
ATOM 4908 C C . LEU B 1 203 ? -6.449 15.578 4.215 1 92.81 203 LEU B C 1
ATOM 4910 O O . LEU B 1 203 ? -7.602 15.141 4.207 1 92.81 203 LEU B O 1
ATOM 4914 N N . ALA B 1 204 ? -5.859 16.047 5.227 1 91.62 204 ALA B N 1
ATOM 4915 C CA . ALA B 1 204 ? -6.512 16.047 6.531 1 91.62 204 ALA B CA 1
ATOM 4916 C C . ALA B 1 204 ? -7.684 17.031 6.562 1 91.62 204 ALA B C 1
ATOM 4918 O O . ALA B 1 204 ? -8.602 16.875 7.367 1 91.62 204 ALA B O 1
ATOM 4919 N N . ALA B 1 205 ? -7.598 18 5.746 1 91.88 205 ALA B N 1
ATOM 4920 C CA . ALA B 1 205 ? -8.617 19.047 5.719 1 91.88 205 ALA B CA 1
ATOM 4921 C C . ALA B 1 205 ? -10 18.453 5.445 1 91.88 205 ALA B C 1
ATOM 4923 O O . ALA B 1 205 ? -10.992 18.891 6.027 1 91.88 205 ALA B O 1
ATOM 4924 N N . PHE B 1 206 ? -10.094 17.469 4.617 1 87 206 PHE B N 1
ATOM 4925 C CA . PHE B 1 206 ? -11.359 16.812 4.32 1 87 206 PHE B CA 1
ATOM 4926 C C . PHE B 1 206 ? -11.938 16.172 5.578 1 87 206 PHE B C 1
ATOM 4928 O O . PHE B 1 206 ? -13.156 16.188 5.781 1 87 206 PHE B O 1
ATOM 4935 N N . VAL B 1 207 ? -11.086 15.75 6.352 1 83.12 207 VAL B N 1
ATOM 4936 C CA . VAL B 1 207 ? -11.484 14.984 7.531 1 83.12 207 VAL B CA 1
ATOM 4937 C C . VAL B 1 207 ? -11.82 15.938 8.672 1 83.12 207 VAL B C 1
ATOM 4939 O O . VAL B 1 207 ? -12.82 15.742 9.375 1 83.12 207 VAL B O 1
ATOM 4942 N N . PHE B 1 208 ? -11.055 16.906 8.828 1 81.88 208 PHE B N 1
ATOM 4943 C CA . PHE B 1 208 ? -11.266 17.859 9.906 1 81.88 208 PHE B CA 1
ATOM 4944 C C . PHE B 1 208 ? -12.438 18.781 9.586 1 81.88 208 PHE B C 1
ATOM 4946 O O . PHE B 1 208 ? -13.102 19.297 10.5 1 81.88 208 PHE B O 1
ATOM 4953 N N . GLY B 1 209 ? -12.625 18.969 8.305 1 81.62 209 GLY B N 1
ATOM 4954 C CA . GLY B 1 209 ? -13.812 19.719 7.902 1 81.62 209 GLY B CA 1
ATOM 4955 C C . GLY B 1 209 ? -15.102 19.109 8.422 1 81.62 209 GLY B C 1
ATOM 4956 O O . GLY B 1 209 ? -16.016 19.828 8.844 1 81.62 209 GLY B O 1
ATOM 4957 N N . ILE B 1 210 ? -15.117 17.828 8.43 1 79.75 210 ILE B N 1
ATOM 4958 C CA . ILE B 1 210 ? -16.281 17.109 8.93 1 79.75 210 ILE B CA 1
ATOM 4959 C C . ILE B 1 210 ? -16.5 17.438 10.406 1 79.75 210 ILE B C 1
ATOM 4961 O O . ILE B 1 210 ? -17.625 17.656 10.844 1 79.75 210 ILE B O 1
ATOM 4965 N N . ILE B 1 211 ? -15.453 17.5 11.094 1 73.31 211 ILE B N 1
ATOM 4966 C CA . ILE B 1 211 ? -15.516 17.781 12.523 1 73.31 211 ILE B CA 1
ATOM 4967 C C . ILE B 1 211 ? -16.047 19.188 12.758 1 73.31 211 ILE B C 1
ATOM 4969 O O . ILE B 1 211 ? -16.906 19.406 13.617 1 73.31 211 ILE B O 1
ATOM 4973 N N . VAL B 1 212 ? -15.609 20.125 12 1 79.94 212 VAL B N 1
ATOM 4974 C CA . VAL B 1 212 ? -16 21.516 12.133 1 79.94 212 VAL B CA 1
ATOM 4975 C C . VAL B 1 212 ? -17.469 21.688 11.742 1 79.94 212 VAL B C 1
ATOM 4977 O O . VAL B 1 212 ? -18.234 22.344 12.445 1 79.94 212 VAL B O 1
ATOM 4980 N N . ILE B 1 213 ? -17.859 21.047 10.734 1 82.31 213 ILE B N 1
ATOM 4981 C CA . ILE B 1 213 ? -19.219 21.172 10.227 1 82.31 213 ILE B CA 1
ATOM 4982 C C . ILE B 1 213 ? -20.188 20.5 11.211 1 82.31 213 ILE B C 1
ATOM 4984 O O . ILE B 1 213 ? -21.25 21.062 11.516 1 82.31 213 ILE B O 1
ATOM 4988 N N . ASN B 1 214 ? -19.797 19.453 11.703 1 77.38 214 ASN B N 1
ATOM 4989 C CA . ASN B 1 214 ? -20.641 18.766 12.672 1 77.38 214 ASN B CA 1
ATOM 4990 C C . ASN B 1 214 ? -20.75 19.547 13.977 1 77.38 214 ASN B C 1
ATOM 4992 O O . ASN B 1 214 ? -21.797 19.516 14.633 1 77.38 214 ASN B O 1
ATOM 4996 N N . SER B 1 215 ? -19.75 20.203 14.344 1 75.38 215 SER B N 1
ATOM 4997 C CA . SER B 1 215 ? -19.781 21 15.562 1 75.38 215 SER B CA 1
ATOM 4998 C C . SER B 1 215 ? -20.812 22.125 15.469 1 75.38 215 SER B C 1
ATOM 5000 O O . SER B 1 215 ? -21.453 22.469 16.453 1 75.38 215 SER B O 1
ATOM 5002 N N . VAL B 1 216 ? -20.953 22.672 14.32 1 80.19 216 VAL B N 1
ATOM 5003 C CA . VAL B 1 216 ? -21.906 23.766 14.125 1 80.19 216 VAL B CA 1
ATOM 5004 C C . VAL B 1 216 ? -23.312 23.203 13.984 1 80.19 216 VAL B C 1
ATOM 5006 O O . VAL B 1 216 ? -24.281 23.812 14.469 1 80.19 216 VAL B O 1
ATOM 5009 N N . LYS B 1 217 ? -23.375 22.094 13.367 1 82.25 217 LYS B N 1
ATOM 5010 C CA . LYS B 1 217 ? -24.672 21.438 13.25 1 82.25 217 LYS B CA 1
ATOM 5011 C C . LYS B 1 217 ? -25.203 21.031 14.617 1 82.25 217 LYS B C 1
ATOM 5013 O O . LYS B 1 217 ? -26.406 21.109 14.867 1 82.25 217 LYS B O 1
ATOM 5018 N N . ASN B 1 218 ? -24.359 20.703 15.453 1 80.12 218 ASN B N 1
ATOM 5019 C CA . ASN B 1 218 ? -24.734 20.234 16.781 1 80.12 218 ASN B CA 1
ATOM 5020 C C . ASN B 1 218 ? -25.312 21.375 17.625 1 80.12 218 ASN B C 1
ATOM 5022 O O . ASN B 1 218 ? -26.078 21.125 18.578 1 80.12 218 ASN B O 1
ATOM 5026 N N . ILE B 1 219 ? -25 22.578 17.312 1 79.94 219 ILE B N 1
ATOM 5027 C CA . ILE B 1 219 ? -25.547 23.688 18.078 1 79.94 219 ILE B CA 1
ATOM 5028 C C . ILE B 1 219 ? -26.812 24.219 17.406 1 79.94 219 ILE B C 1
ATOM 5030 O O . ILE B 1 219 ? -27.297 25.297 17.75 1 79.94 219 ILE B O 1
ATOM 5034 N N . GLY B 1 220 ? -27.234 23.531 16.328 1 81.19 220 GLY B N 1
ATOM 5035 C CA . GLY B 1 220 ? -28.562 23.766 15.781 1 81.19 220 GLY B CA 1
ATOM 5036 C C . GLY B 1 220 ? -28.531 24.547 14.477 1 81.19 220 GLY B C 1
ATOM 5037 O O . GLY B 1 220 ? -29.578 24.938 13.953 1 81.19 220 GLY B O 1
ATOM 5038 N N . VAL B 1 221 ? -27.391 24.859 14.023 1 84.19 221 VAL B N 1
ATOM 5039 C CA . VAL B 1 221 ? -27.297 25.578 12.758 1 84.19 221 VAL B CA 1
ATOM 5040 C C . VAL B 1 221 ? -27.375 24.594 11.594 1 84.19 221 VAL B C 1
ATOM 5042 O O . VAL B 1 221 ? -26.547 23.688 11.477 1 84.19 221 VAL B O 1
ATOM 5045 N N . THR B 1 222 ? -28.359 24.781 10.695 1 82.56 222 THR B N 1
ATOM 5046 C CA . THR B 1 222 ? -28.562 23.797 9.625 1 82.56 222 THR B CA 1
ATOM 5047 C C . THR B 1 222 ? -28.5 24.484 8.258 1 82.56 222 THR B C 1
ATOM 5049 O O . THR B 1 222 ? -28.359 23.812 7.234 1 82.56 222 THR B O 1
ATOM 5052 N N . ASP B 1 223 ? -28.562 25.781 8.281 1 86.38 223 ASP B N 1
ATOM 5053 C CA . ASP B 1 223 ? -28.531 26.516 7.016 1 86.38 223 ASP B CA 1
ATOM 5054 C C . ASP B 1 223 ? -27.156 26.406 6.355 1 86.38 223 ASP B C 1
ATOM 5056 O O . ASP B 1 223 ? -26.141 26.656 6.996 1 86.38 223 ASP B O 1
ATOM 5060 N N . ARG B 1 224 ? -27.188 26.125 5.125 1 85.12 224 ARG B N 1
ATOM 5061 C CA . ARG B 1 224 ? -25.953 25.875 4.379 1 85.12 224 ARG B CA 1
ATOM 5062 C C . ARG B 1 224 ? -25.094 27.141 4.32 1 85.12 224 ARG B C 1
ATOM 5064 O O . ARG B 1 224 ? -23.875 27.078 4.48 1 85.12 224 ARG B O 1
ATOM 5071 N N . LYS B 1 225 ? -25.672 28.219 4.07 1 88.44 225 LYS B N 1
ATOM 5072 C CA . LYS B 1 225 ? -24.953 29.469 3.98 1 88.44 225 LYS B CA 1
ATOM 5073 C C . LYS B 1 225 ? -24.312 29.844 5.316 1 88.44 225 LYS B C 1
ATOM 5075 O O . LYS B 1 225 ? -23.188 30.344 5.359 1 88.44 225 LYS B O 1
ATOM 5080 N N . ALA B 1 226 ? -25.047 29.594 6.32 1 88.88 226 ALA B N 1
ATOM 5081 C CA . ALA B 1 226 ? -24.531 29.875 7.66 1 88.88 226 ALA B CA 1
ATOM 5082 C C . ALA B 1 226 ? -23.375 28.953 8.023 1 88.88 226 ALA B C 1
ATOM 5084 O O . ALA B 1 226 ? -22.406 29.391 8.633 1 88.88 226 ALA B O 1
ATOM 5085 N N . ILE B 1 227 ? -23.547 27.766 7.629 1 88.31 227 ILE B N 1
ATOM 5086 C CA . ILE B 1 227 ? -22.5 26.781 7.906 1 88.31 227 ILE B CA 1
ATOM 5087 C C . ILE B 1 227 ? -21.219 27.172 7.148 1 88.31 227 ILE B C 1
ATOM 5089 O O . ILE B 1 227 ? -20.125 27.156 7.719 1 88.31 227 ILE B O 1
ATOM 5093 N N . LEU B 1 228 ? -21.359 27.562 5.922 1 89.75 228 LEU B N 1
ATOM 5094 C CA . LEU B 1 228 ? -20.219 27.922 5.094 1 89.75 228 LEU B CA 1
ATOM 5095 C C . LEU B 1 228 ? -19.562 29.203 5.609 1 89.75 228 LEU B C 1
ATOM 5097 O O . LEU B 1 228 ? -18.344 29.328 5.59 1 89.75 228 LEU B O 1
ATOM 5101 N N . GLY B 1 229 ? -20.391 30.078 5.961 1 91.06 229 GLY B N 1
ATOM 5102 C CA . GLY B 1 229 ? -19.859 31.312 6.531 1 91.06 229 GLY B CA 1
ATOM 5103 C C . GLY B 1 229 ? -19.062 31.094 7.801 1 91.06 229 GLY B C 1
ATOM 5104 O O . GLY B 1 229 ? -18 31.688 7.988 1 91.06 229 GLY B O 1
ATOM 5105 N N . PHE B 1 230 ? -19.625 30.281 8.617 1 90.06 230 PHE B N 1
ATOM 5106 C CA . PHE B 1 230 ? -18.953 29.922 9.859 1 90.06 230 PHE B CA 1
ATOM 5107 C C . PHE B 1 230 ? -17.625 29.219 9.57 1 90.06 230 PHE B C 1
ATOM 5109 O O . PHE B 1 230 ? -16.594 29.562 10.164 1 90.06 230 PHE B O 1
ATOM 5116 N N . THR B 1 231 ? -17.641 28.281 8.664 1 89.56 231 THR B N 1
ATOM 5117 C CA . THR B 1 231 ? -16.453 27.5 8.32 1 89.56 231 THR B CA 1
ATOM 5118 C C . THR B 1 231 ? -15.383 28.406 7.707 1 89.56 231 THR B C 1
ATOM 5120 O O . THR B 1 231 ? -14.195 28.234 7.977 1 89.56 231 THR B O 1
ATOM 5123 N N . TRP B 1 232 ? -15.812 29.328 6.953 1 92.44 232 TRP B N 1
ATOM 5124 C CA . TRP B 1 232 ? -14.891 30.281 6.32 1 92.44 232 TRP B CA 1
ATOM 5125 C C . TRP B 1 232 ? -14.188 31.141 7.367 1 92.44 232 TRP B C 1
ATOM 5127 O O . TRP B 1 232 ? -12.969 31.297 7.336 1 92.44 232 TRP B O 1
ATOM 5137 N N . LYS B 1 233 ? -14.906 31.641 8.258 1 93.69 233 LYS B N 1
ATOM 5138 C CA . LYS B 1 233 ? -14.344 32.531 9.281 1 93.69 233 LYS B CA 1
ATOM 5139 C C . LYS B 1 233 ? -13.406 31.734 10.203 1 93.69 233 LYS B C 1
ATOM 5141 O O . LYS B 1 233 ? -12.297 32.188 10.5 1 93.69 233 LYS B O 1
ATOM 5146 N N . ALA B 1 234 ? -13.883 30.609 10.633 1 90.5 234 ALA B N 1
ATOM 5147 C CA . ALA B 1 234 ? -13.039 29.781 11.484 1 90.5 234 ALA B CA 1
ATOM 5148 C C . ALA B 1 234 ? -11.789 29.328 10.734 1 90.5 234 ALA B C 1
ATOM 5150 O O . ALA B 1 234 ? -10.688 29.328 11.297 1 90.5 234 ALA B O 1
ATOM 5151 N N . GLY B 1 235 ? -11.992 28.938 9.492 1 92.75 235 GLY B N 1
ATOM 5152 C CA . GLY B 1 235 ? -10.867 28.516 8.672 1 92.75 235 GLY B CA 1
ATOM 5153 C C . GLY B 1 235 ? -9.844 29.594 8.445 1 92.75 235 GLY B C 1
ATOM 5154 O O . GLY B 1 235 ? -8.641 29.328 8.422 1 92.75 235 GLY B O 1
ATOM 5155 N N . LEU B 1 236 ? -10.258 30.781 8.289 1 95.25 236 LEU B N 1
ATOM 5156 C CA . LEU B 1 236 ? -9.359 31.906 8.055 1 95.25 236 LEU B CA 1
ATOM 5157 C C . LEU B 1 236 ? -8.5 32.188 9.289 1 95.25 236 LEU B C 1
ATOM 5159 O O . LEU B 1 236 ? -7.344 32.562 9.172 1 95.25 236 LEU B O 1
ATOM 5163 N N . ILE B 1 237 ? -9.094 32.031 10.406 1 92.12 237 ILE B N 1
ATOM 5164 C CA . ILE B 1 237 ? -8.344 32.219 11.648 1 92.12 237 ILE B CA 1
ATOM 5165 C C . ILE B 1 237 ? -7.227 31.172 11.727 1 92.12 237 ILE B C 1
ATOM 5167 O O . ILE B 1 237 ? -6.07 31.516 11.984 1 92.12 237 ILE B O 1
ATOM 5171 N N . ALA B 1 238 ? -7.59 29.953 11.508 1 91.88 238 ALA B N 1
ATOM 5172 C CA . ALA B 1 238 ? -6.605 28.875 11.531 1 91.88 238 ALA B CA 1
ATOM 5173 C C . ALA B 1 238 ? -5.527 29.094 10.477 1 91.88 238 ALA B C 1
ATOM 5175 O O . ALA B 1 238 ? -4.336 28.922 10.758 1 91.88 238 ALA B O 1
ATOM 5176 N N . ALA B 1 239 ? -5.934 29.516 9.312 1 95.5 239 ALA B N 1
ATOM 5177 C CA . ALA B 1 239 ? -5.016 29.719 8.195 1 95.5 239 ALA B CA 1
ATOM 5178 C C . ALA B 1 239 ? -4.047 30.875 8.484 1 95.5 239 ALA B C 1
ATOM 5180 O O . ALA B 1 239 ? -2.855 30.781 8.18 1 95.5 239 ALA B O 1
ATOM 5181 N N . ALA B 1 240 ? -4.535 31.875 9 1 95.44 240 ALA B N 1
ATOM 5182 C CA . ALA B 1 240 ? -3.705 33.031 9.312 1 95.44 240 ALA B CA 1
ATOM 5183 C C . ALA B 1 240 ? -2.639 32.688 10.344 1 95.44 240 ALA B C 1
ATOM 5185 O O . ALA B 1 240 ? -1.48 33.094 10.211 1 95.44 240 ALA B O 1
ATOM 5186 N N . LEU B 1 241 ? -3.039 32.031 11.32 1 91.56 241 LEU B N 1
ATOM 5187 C CA . LEU B 1 241 ? -2.094 31.609 12.352 1 91.56 241 LEU B CA 1
ATOM 5188 C C . LEU B 1 241 ? -1.028 30.688 11.781 1 91.56 241 LEU B C 1
ATOM 5190 O O . LEU B 1 241 ? 0.16 30.844 12.07 1 91.56 241 LEU B O 1
ATOM 5194 N N . LEU B 1 242 ? -1.438 29.734 10.961 1 94.38 242 LEU B N 1
ATOM 5195 C CA . LEU B 1 242 ? -0.497 28.812 10.352 1 94.38 242 LEU B CA 1
ATOM 5196 C C . LEU B 1 242 ? 0.473 29.531 9.43 1 94.38 242 LEU B C 1
ATOM 5198 O O . LEU B 1 242 ? 1.675 29.266 9.438 1 94.38 242 LEU B O 1
ATOM 5202 N N . ALA B 1 243 ? -0.076 30.438 8.656 1 96.12 243 ALA B N 1
ATOM 5203 C CA . ALA B 1 243 ? 0.764 31.188 7.73 1 96.12 243 ALA B CA 1
ATOM 5204 C C . ALA B 1 243 ? 1.815 32 8.484 1 96.12 243 ALA B C 1
ATOM 5206 O O . ALA B 1 243 ? 2.973 32.062 8.062 1 96.12 243 ALA B O 1
ATOM 5207 N N . LEU B 1 244 ? 1.396 32.562 9.523 1 93.94 244 LEU B N 1
ATOM 5208 C CA . LEU B 1 244 ? 2.309 33.344 10.344 1 93.94 244 LEU B CA 1
ATOM 5209 C C . LEU B 1 244 ? 3.408 32.469 10.93 1 93.94 244 LEU B C 1
ATOM 5211 O O . LEU B 1 244 ? 4.586 32.844 10.906 1 93.94 244 LEU B O 1
ATOM 5215 N N . ILE B 1 245 ? 3.061 31.422 11.406 1 92.5 245 ILE B N 1
ATOM 5216 C CA . ILE B 1 245 ? 4.016 30.516 12.039 1 92.5 245 ILE B CA 1
ATOM 5217 C C . ILE B 1 245 ? 4.965 29.953 10.992 1 92.5 245 ILE B C 1
ATOM 5219 O O . ILE B 1 245 ? 6.18 29.891 11.203 1 92.5 245 ILE B O 1
ATOM 5223 N N . TYR B 1 246 ? 4.43 29.516 9.82 1 96.06 246 TYR B N 1
ATOM 5224 C CA . TYR B 1 246 ? 5.262 28.969 8.75 1 96.06 246 TYR B CA 1
ATOM 5225 C C . TYR B 1 246 ? 6.309 29.984 8.305 1 96.06 246 TYR B C 1
ATOM 5227 O O . TYR B 1 246 ? 7.48 29.641 8.133 1 96.06 246 TYR B O 1
ATOM 5235 N N . THR B 1 247 ? 5.852 31.188 8.172 1 96.12 247 THR B N 1
ATOM 5236 C CA . THR B 1 247 ? 6.754 32.25 7.727 1 96.12 247 THR B CA 1
ATOM 5237 C C . THR B 1 247 ? 7.852 32.469 8.758 1 96.12 247 THR B C 1
ATOM 5239 O O . THR B 1 247 ? 9.023 32.594 8.406 1 96.12 247 THR B O 1
ATOM 5242 N N . SER B 1 248 ? 7.496 32.5 9.969 1 94.5 248 SER B N 1
ATOM 5243 C CA . SER B 1 248 ? 8.445 32.75 11.047 1 94.5 248 SER B CA 1
ATOM 5244 C C . SER B 1 248 ? 9.445 31.609 11.195 1 94.5 248 SER B C 1
ATOM 5246 O O . SER B 1 248 ? 10.641 31.844 11.359 1 94.5 248 SER B O 1
ATOM 5248 N N . ILE B 1 249 ? 8.984 30.438 11.102 1 93.44 249 ILE B N 1
ATOM 5249 C CA . ILE B 1 249 ? 9.844 29.266 11.281 1 93.44 249 ILE B CA 1
ATOM 5250 C C . ILE B 1 249 ? 10.758 29.109 10.07 1 93.44 249 ILE B C 1
ATOM 5252 O O . ILE B 1 249 ? 11.914 28.703 10.203 1 93.44 249 ILE B O 1
ATOM 5256 N N . SER B 1 250 ? 10.203 29.391 8.891 1 96.88 250 SER B N 1
ATOM 5257 C CA . SER B 1 250 ? 11.047 29.375 7.703 1 96.88 250 SER B CA 1
ATOM 5258 C C . SER B 1 250 ? 12.18 30.375 7.805 1 96.88 250 SER B C 1
ATOM 5260 O O . SER B 1 250 ? 13.312 30.078 7.414 1 96.88 250 SER B O 1
ATOM 5262 N N . TYR B 1 251 ? 11.797 31.516 8.32 1 95.69 251 TYR B N 1
ATOM 5263 C CA . TYR B 1 251 ? 12.82 32.531 8.531 1 95.69 251 TYR B CA 1
ATOM 5264 C C . TYR B 1 251 ? 13.836 32.062 9.562 1 95.69 251 TYR B C 1
ATOM 5266 O O . TYR B 1 251 ? 15.039 32.281 9.391 1 95.69 251 TYR B O 1
ATOM 5274 N N . LEU B 1 252 ? 13.375 31.531 10.578 1 94.44 252 LEU B N 1
ATOM 5275 C CA . LEU B 1 252 ? 14.242 30.938 11.586 1 94.44 252 LEU B CA 1
ATOM 5276 C C . LEU B 1 252 ? 15.211 29.938 10.961 1 94.44 252 LEU B C 1
ATOM 5278 O O . LEU B 1 252 ? 16.422 29.969 11.234 1 94.44 252 LEU B O 1
ATOM 5282 N N . GLY B 1 253 ? 14.766 29.078 10.125 1 95.62 253 GLY B N 1
ATOM 5283 C CA . GLY B 1 253 ? 15.602 28.094 9.445 1 95.62 253 GLY B CA 1
ATOM 5284 C C . GLY B 1 253 ? 16.656 28.734 8.562 1 95.62 253 GLY B C 1
ATOM 5285 O O . GLY B 1 253 ? 17.828 28.328 8.586 1 95.62 253 GLY B O 1
ATOM 5286 N N . ALA B 1 254 ? 16.266 29.75 7.848 1 96.88 254 ALA B N 1
ATOM 5287 C CA . ALA B 1 254 ? 17.156 30.391 6.898 1 96.88 254 ALA B CA 1
ATOM 5288 C C . ALA B 1 254 ? 18.312 31.094 7.621 1 96.88 254 ALA B C 1
ATOM 5290 O O . ALA B 1 254 ? 19.438 31.156 7.113 1 96.88 254 ALA B O 1
ATOM 5291 N N . THR B 1 255 ? 18.031 31.578 8.773 1 96.06 255 THR B N 1
ATOM 5292 C CA . THR B 1 255 ? 19.031 32.375 9.484 1 96.06 255 THR B CA 1
ATOM 5293 C C . THR B 1 255 ? 19.828 31.484 10.438 1 96.06 255 THR B C 1
ATOM 5295 O O . THR B 1 255 ? 20.797 31.938 11.039 1 96.06 255 THR B O 1
ATOM 5298 N N . SER B 1 256 ? 19.438 30.266 10.516 1 95.44 256 SER B N 1
ATOM 5299 C CA . SER B 1 256 ? 20.047 29.406 11.523 1 95.44 256 SER B CA 1
ATOM 5300 C C . SER B 1 256 ? 21.312 28.734 10.984 1 95.44 256 SER B C 1
ATOM 5302 O O . SER B 1 256 ? 22.141 28.234 11.75 1 95.44 256 SER B O 1
ATOM 5304 N N . VAL B 1 257 ? 21.531 28.719 9.711 1 95.19 257 VAL B N 1
ATOM 5305 C CA . VAL B 1 257 ? 22.609 27.969 9.086 1 95.19 257 VAL B CA 1
ATOM 5306 C C . VAL B 1 257 ? 23.953 28.5 9.57 1 95.19 257 VAL B C 1
ATOM 5308 O O . VAL B 1 257 ? 24.906 27.734 9.781 1 95.19 257 VAL B O 1
ATOM 5311 N N . ALA B 1 258 ? 24.062 29.75 9.711 1 92.56 258 ALA B N 1
ATOM 5312 C CA . ALA B 1 258 ? 25.297 30.375 10.156 1 92.56 258 ALA B CA 1
ATOM 5313 C C . ALA B 1 258 ? 25.688 29.906 11.555 1 92.56 258 ALA B C 1
ATOM 5315 O O . ALA B 1 258 ? 26.875 29.828 11.875 1 92.56 258 ALA B O 1
ATOM 5316 N N . GLY B 1 259 ? 24.781 29.516 12.312 1 91.75 259 GLY B N 1
ATOM 5317 C CA . GLY B 1 259 ? 25.047 29.156 13.695 1 91.75 259 GLY B CA 1
ATOM 5318 C C . GLY B 1 259 ? 25.172 27.656 13.898 1 91.75 259 GLY B C 1
ATOM 5319 O O . GLY B 1 259 ? 26.016 27.188 14.672 1 91.75 259 GLY B O 1
ATOM 5320 N N . ILE B 1 260 ? 24.344 26.906 13.203 1 92.69 260 ILE B N 1
ATOM 5321 C CA . ILE B 1 260 ? 24.281 25.484 13.539 1 92.69 260 ILE B CA 1
ATOM 5322 C C . ILE B 1 260 ? 24.609 24.656 12.305 1 92.69 260 ILE B C 1
ATOM 5324 O O . ILE B 1 260 ? 24.703 23.422 12.383 1 92.69 260 ILE B O 1
ATOM 5328 N N . GLY B 1 261 ? 24.812 25.234 11.164 1 93.31 261 GLY B N 1
ATOM 5329 C CA . GLY B 1 261 ? 25.047 24.5 9.93 1 93.31 261 GLY B CA 1
ATOM 5330 C C . GLY B 1 261 ? 23.781 23.891 9.336 1 93.31 261 GLY B C 1
ATOM 5331 O O . GLY B 1 261 ? 22.703 24.062 9.883 1 93.31 261 GLY B O 1
ATOM 5332 N N . LEU B 1 262 ? 23.938 23.219 8.234 1 93.38 262 LEU B N 1
ATOM 5333 C CA . LEU B 1 262 ? 22.812 22.516 7.609 1 93.38 262 LEU B CA 1
ATOM 5334 C C . LEU B 1 262 ? 22.516 21.219 8.359 1 93.38 262 LEU B C 1
ATOM 5336 O O . LEU B 1 262 ? 23.406 20.422 8.625 1 93.38 262 LEU B O 1
ATOM 5340 N N . MET B 1 263 ? 21.297 21.109 8.68 1 90.75 263 MET B N 1
ATOM 5341 C CA . MET B 1 263 ? 20.891 19.938 9.461 1 90.75 263 MET B CA 1
ATOM 5342 C C . MET B 1 263 ? 20.141 18.938 8.586 1 90.75 263 MET B C 1
ATOM 5344 O O . MET B 1 263 ? 19.703 19.281 7.484 1 90.75 263 MET B O 1
ATOM 5348 N N . GLU B 1 264 ? 19.922 17.703 9.102 1 86.12 264 GLU B N 1
ATOM 5349 C CA . GLU B 1 264 ? 19.312 16.594 8.359 1 86.12 264 GLU B CA 1
ATOM 5350 C C . GLU B 1 264 ? 17.797 16.719 8.352 1 86.12 264 GLU B C 1
ATOM 5352 O O . GLU B 1 264 ? 17.141 16.281 7.398 1 86.12 264 GLU B O 1
ATOM 5357 N N . ASN B 1 265 ? 17.281 17.234 9.43 1 88.56 265 ASN B N 1
ATOM 5358 C CA . ASN B 1 265 ? 15.828 17.359 9.5 1 88.56 265 ASN B CA 1
ATOM 5359 C C . ASN B 1 265 ? 15.406 18.594 10.312 1 88.56 265 ASN B C 1
ATOM 5361 O O . ASN B 1 265 ? 16.234 19.203 10.992 1 88.56 265 ASN B O 1
ATOM 5365 N N . GLY B 1 266 ? 14.148 18.922 10.219 1 90.88 266 GLY B N 1
ATOM 5366 C CA . GLY B 1 266 ? 13.625 20.125 10.852 1 90.88 266 GLY B CA 1
ATOM 5367 C C . GLY B 1 266 ? 13.609 20.047 12.367 1 90.88 266 GLY B C 1
ATOM 5368 O O . GLY B 1 266 ? 13.711 21.062 13.055 1 90.88 266 GLY B O 1
ATOM 5369 N N . GLY B 1 267 ? 13.492 18.859 12.852 1 87.25 267 GLY B N 1
ATOM 5370 C CA . GLY B 1 267 ? 13.539 18.703 14.297 1 87.25 267 GLY B CA 1
ATOM 5371 C C . GLY B 1 267 ? 14.867 19.109 14.906 1 87.25 267 GLY B C 1
ATOM 5372 O O . GLY B 1 267 ? 14.914 19.812 15.914 1 87.25 267 GLY B O 1
ATOM 5373 N N . THR B 1 268 ? 15.883 18.734 14.25 1 89 268 THR B N 1
ATOM 5374 C CA . THR B 1 268 ? 17.219 19.078 14.719 1 89 268 THR B CA 1
ATOM 5375 C C . THR B 1 268 ? 17.5 20.562 14.57 1 89 268 THR B C 1
ATOM 5377 O O . THR B 1 268 ? 18.203 21.156 15.375 1 89 268 THR B O 1
ATOM 5380 N N . VAL B 1 269 ? 16.891 21.172 13.602 1 91.69 269 VAL B N 1
ATOM 5381 C CA . VAL B 1 269 ? 17.031 22.609 13.406 1 91.69 269 VAL B CA 1
ATOM 5382 C C . VAL B 1 269 ? 16.422 23.344 14.602 1 91.69 269 VAL B C 1
ATOM 5384 O O . VAL B 1 269 ? 17.078 24.203 15.203 1 91.69 269 VAL B O 1
ATOM 5387 N N . LEU B 1 270 ? 15.266 22.938 14.922 1 89.88 270 LEU B N 1
ATOM 5388 C CA . LEU B 1 270 ? 14.547 23.609 16 1 89.88 270 LEU B CA 1
ATOM 5389 C C . LEU B 1 270 ? 15.234 23.375 17.344 1 89.88 270 LEU B C 1
ATOM 5391 O O . LEU B 1 270 ? 15.367 24.297 18.156 1 89.88 270 LEU B O 1
ATOM 5395 N N . ALA B 1 271 ? 15.617 22.203 17.516 1 88.06 271 ALA B N 1
ATOM 5396 C CA . ALA B 1 271 ? 16.312 21.875 18.75 1 88.06 271 ALA B CA 1
ATOM 5397 C C . ALA B 1 271 ? 17.641 22.641 18.859 1 88.06 271 ALA B C 1
ATOM 5399 O O . ALA B 1 271 ? 18 23.125 19.938 1 88.06 271 ALA B O 1
ATOM 5400 N N . GLY B 1 272 ? 18.406 22.703 17.828 1 89.44 272 GLY B N 1
ATOM 5401 C CA . GLY B 1 272 ? 19.672 23.422 17.797 1 89.44 272 GLY B CA 1
ATOM 5402 C C . GLY B 1 272 ? 19.516 24.906 18.062 1 89.44 272 GLY B C 1
ATOM 5403 O O . GLY B 1 272 ? 20.297 25.484 18.812 1 89.44 272 GLY B O 1
ATOM 5404 N N . VAL B 1 273 ? 18.594 25.469 17.438 1 91.38 273 VAL B N 1
ATOM 5405 C CA . VAL B 1 273 ? 18.344 26.906 17.594 1 91.38 273 VAL B CA 1
ATOM 5406 C C . VAL B 1 273 ? 17.906 27.203 19.031 1 91.38 273 VAL B C 1
ATOM 5408 O O . VAL B 1 273 ? 18.375 28.172 19.641 1 91.38 273 VAL B O 1
ATOM 5411 N N . SER B 1 274 ? 17.016 26.406 19.5 1 89.31 274 SER B N 1
ATOM 5412 C CA . SER B 1 274 ? 16.531 26.594 20.875 1 89.31 274 SER B CA 1
ATOM 5413 C C . SER B 1 274 ? 17.688 26.469 21.875 1 89.31 274 SER B C 1
ATOM 5415 O O . SER B 1 274 ? 17.719 27.203 22.859 1 89.31 274 SER B O 1
ATOM 5417 N N . GLU B 1 275 ? 18.516 25.562 21.594 1 89.94 275 GLU B N 1
ATOM 5418 C CA . GLU B 1 275 ? 19.656 25.359 22.469 1 89.94 275 GLU B CA 1
ATOM 5419 C C . GLU B 1 275 ? 20.562 26.578 22.5 1 89.94 275 GLU B C 1
ATOM 5421 O O . GLU B 1 275 ? 21.094 26.953 23.547 1 89.94 275 GLU B O 1
ATOM 5426 N N . ILE B 1 276 ? 20.781 27.172 21.453 1 91.81 276 ILE B N 1
ATOM 5427 C CA . ILE B 1 276 ? 21.656 28.328 21.344 1 91.81 276 ILE B CA 1
ATOM 5428 C C . ILE B 1 276 ? 21.047 29.516 22.078 1 91.81 276 ILE B C 1
ATOM 5430 O O . ILE B 1 276 ? 21.75 30.234 22.797 1 91.81 276 ILE B O 1
ATOM 5434 N N . TYR B 1 277 ? 19.781 29.719 21.922 1 91.19 277 TYR B N 1
ATOM 5435 C CA . TYR B 1 277 ? 19.156 30.891 22.5 1 91.19 277 TYR B CA 1
ATOM 5436 C C . TYR B 1 277 ? 18.875 30.688 23.984 1 91.19 277 TYR B C 1
ATOM 5438 O O . TYR B 1 277 ? 19.016 31.625 24.781 1 91.19 277 TYR B O 1
ATOM 5446 N N . TYR B 1 278 ? 18.406 29.438 24.312 1 90.56 278 TYR B N 1
ATOM 5447 C CA . TYR B 1 278 ? 17.844 29.297 25.656 1 90.56 278 TYR B CA 1
ATOM 5448 C C . TYR B 1 278 ? 18.547 28.172 26.406 1 90.56 278 TYR B C 1
ATOM 5450 O O . TYR B 1 278 ? 18.203 27.906 27.562 1 90.56 278 TYR B O 1
ATOM 5458 N N . GLY B 1 279 ? 19.469 27.531 25.828 1 89.62 279 GLY B N 1
ATOM 5459 C CA . GLY B 1 279 ? 20.188 26.438 26.484 1 89.62 279 GLY B CA 1
ATOM 5460 C C . GLY B 1 279 ? 19.312 25.219 26.703 1 89.62 279 GLY B C 1
ATOM 5461 O O . GLY B 1 279 ? 18.406 24.938 25.922 1 89.62 279 GLY B O 1
ATOM 5462 N N . ARG B 1 280 ? 19.625 24.484 27.719 1 87.62 280 ARG B N 1
ATOM 5463 C CA . ARG B 1 280 ? 18.953 23.219 28.016 1 87.62 280 ARG B CA 1
ATOM 5464 C C . ARG B 1 280 ? 17.516 23.453 28.438 1 87.62 280 ARG B C 1
ATOM 5466 O O . ARG B 1 280 ? 16.625 22.656 28.109 1 87.62 280 ARG B O 1
ATOM 5473 N N . LEU B 1 281 ? 17.25 24.5 29.094 1 85.88 281 LEU B N 1
ATOM 5474 C CA . LEU B 1 281 ? 15.898 24.828 29.531 1 85.88 281 LEU B CA 1
ATOM 5475 C C . LEU B 1 281 ? 15 25.156 28.344 1 85.88 281 LEU B C 1
ATOM 5477 O O . LEU B 1 281 ? 13.805 24.859 28.344 1 85.88 281 LEU B O 1
ATOM 5481 N N . GLY B 1 282 ? 15.594 25.797 27.391 1 83.62 282 GLY B N 1
ATOM 5482 C CA . GLY B 1 282 ? 14.844 26.062 26.156 1 83.62 282 GLY B CA 1
ATOM 5483 C C . GLY B 1 282 ? 14.414 24.797 25.438 1 83.62 282 GLY B C 1
ATOM 5484 O O . GLY B 1 282 ? 13.297 24.719 24.938 1 83.62 282 GLY B O 1
ATOM 5485 N N . ASN B 1 283 ? 15.273 23.828 25.453 1 88.12 283 ASN B N 1
ATOM 5486 C CA . ASN B 1 283 ? 14.961 22.562 24.812 1 88.12 283 ASN B CA 1
ATOM 5487 C C . ASN B 1 283 ? 13.852 21.812 25.547 1 88.12 283 ASN B C 1
ATOM 5489 O O . ASN B 1 283 ? 13.031 21.141 24.906 1 88.12 283 ASN B O 1
ATOM 5493 N N . VAL B 1 284 ? 13.875 21.938 26.781 1 88.06 284 VAL B N 1
ATOM 5494 C CA . VAL B 1 284 ? 12.82 21.297 27.578 1 88.06 284 VAL B CA 1
ATOM 5495 C C . VAL B 1 284 ? 11.477 21.953 27.25 1 88.06 284 VAL B C 1
ATOM 5497 O O . VAL B 1 284 ? 10.484 21.25 27.031 1 88.06 284 VAL B O 1
ATOM 5500 N N . LEU B 1 285 ? 11.469 23.234 27.234 1 83.12 285 LEU B N 1
ATOM 5501 C CA . LEU B 1 285 ? 10.242 23.953 26.938 1 83.12 285 LEU B CA 1
ATOM 5502 C C . LEU B 1 285 ? 9.75 23.641 25.531 1 83.12 285 LEU B C 1
ATOM 5504 O O . LEU B 1 285 ? 8.562 23.391 25.328 1 83.12 285 LEU B O 1
ATOM 5508 N N . LEU B 1 286 ? 10.688 23.672 24.641 1 84.69 286 LEU B N 1
ATOM 5509 C CA . LEU B 1 286 ? 10.336 23.344 23.25 1 84.69 286 LEU B CA 1
ATOM 5510 C C . LEU B 1 286 ? 9.789 21.922 23.156 1 84.69 286 LEU B C 1
ATOM 5512 O O . LEU B 1 286 ? 8.805 21.688 22.438 1 84.69 286 LEU B O 1
ATOM 5516 N N . GLY B 1 287 ? 10.445 21.062 23.812 1 88.19 287 GLY B N 1
ATOM 5517 C CA . GLY B 1 287 ? 10 19.688 23.828 1 88.19 287 GLY B CA 1
ATOM 5518 C C . GLY B 1 287 ? 8.586 19.516 24.344 1 88.19 287 GLY B C 1
ATOM 5519 O O . GLY B 1 287 ? 7.797 18.75 23.766 1 88.19 287 GLY B O 1
ATOM 5520 N N . LEU B 1 288 ? 8.242 20.141 25.344 1 83.94 288 LEU B N 1
ATOM 5521 C CA . LEU B 1 288 ? 6.91 20.062 25.922 1 83.94 288 LEU B CA 1
ATOM 5522 C C . LEU B 1 288 ? 5.863 20.625 24.969 1 83.94 288 LEU B C 1
ATOM 5524 O O . LEU B 1 288 ? 4.758 20.094 24.859 1 83.94 288 LEU B O 1
ATOM 5528 N N . ILE B 1 289 ? 6.238 21.656 24.375 1 79.31 289 ILE B N 1
ATOM 5529 C CA . ILE B 1 289 ? 5.332 22.281 23.422 1 79.31 289 ILE B CA 1
ATOM 5530 C C . ILE B 1 289 ? 5.066 21.328 22.25 1 79.31 289 ILE B C 1
ATOM 5532 O O . ILE B 1 289 ? 3.916 21.125 21.859 1 79.31 289 ILE B O 1
ATOM 5536 N N . VAL B 1 290 ? 6.109 20.797 21.75 1 87 290 VAL B N 1
ATOM 5537 C CA . VAL B 1 290 ? 5.988 19.906 20.594 1 87 290 VAL B CA 1
ATOM 5538 C C . VAL B 1 290 ? 5.219 18.656 21 1 87 290 VAL B C 1
ATOM 5540 O O . VAL B 1 290 ? 4.426 18.125 20.203 1 87 290 VAL B O 1
ATOM 5543 N N . LEU B 1 291 ? 5.43 18.234 22.156 1 88.25 291 LEU B N 1
ATOM 5544 C CA . LEU B 1 291 ? 4.68 17.094 22.672 1 88.25 291 LEU B CA 1
ATOM 5545 C C . LEU B 1 291 ? 3.186 17.391 22.688 1 88.25 291 LEU B C 1
ATOM 5547 O O . LEU B 1 291 ? 2.377 16.562 22.266 1 88.25 291 LEU B O 1
ATOM 5551 N N . GLY B 1 292 ? 2.814 18.484 23.234 1 84.19 292 GLY B N 1
ATOM 5552 C CA . GLY B 1 292 ? 1.416 18.875 23.281 1 84.19 292 GLY B CA 1
ATOM 5553 C C . GLY B 1 292 ? 0.781 19 21.906 1 84.19 292 GLY B C 1
ATOM 5554 O O . GLY B 1 292 ? -0.327 18.516 21.688 1 84.19 292 GLY B O 1
ATOM 5555 N N . ALA B 1 293 ? 1.491 19.656 21.031 1 84.81 293 ALA B N 1
ATOM 5556 C CA . ALA B 1 293 ? 0.983 19.844 19.672 1 84.81 293 ALA B CA 1
ATOM 5557 C C . ALA B 1 293 ? 0.802 18.516 18.953 1 84.81 293 ALA B C 1
ATOM 5559 O O . ALA B 1 293 ? -0.205 18.297 18.281 1 84.81 293 ALA B O 1
ATOM 5560 N N . CYS B 1 294 ? 1.755 17.656 19.094 1 91.31 294 CYS B N 1
ATOM 5561 C CA . CYS B 1 294 ? 1.708 16.375 18.422 1 91.31 294 CYS B CA 1
ATOM 5562 C C . CYS B 1 294 ? 0.633 15.477 19.016 1 91.31 294 CYS B C 1
ATOM 5564 O O . CYS B 1 294 ? 0.004 14.688 18.312 1 91.31 294 CYS B O 1
ATOM 5566 N N . LEU B 1 295 ? 0.42 15.609 20.281 1 87.81 295 LEU B N 1
ATOM 5567 C CA . LEU B 1 295 ? -0.605 14.797 20.938 1 87.81 295 LEU B CA 1
ATOM 5568 C C . LEU B 1 295 ? -1.997 15.195 20.453 1 87.81 295 LEU B C 1
ATOM 5570 O O . LEU B 1 295 ? -2.83 14.328 20.188 1 87.81 295 LEU B O 1
ATOM 5574 N N . THR B 1 296 ? -2.254 16.469 20.375 1 84.12 296 THR B N 1
ATOM 5575 C CA . THR B 1 296 ? -3.557 16.938 19.906 1 84.12 296 THR B CA 1
ATOM 5576 C C . THR B 1 296 ? -3.822 16.469 18.484 1 84.12 296 THR B C 1
ATOM 5578 O O . THR B 1 296 ? -4.93 16.031 18.156 1 84.12 296 THR B O 1
ATOM 5581 N N . THR B 1 297 ? -2.869 16.594 17.656 1 88.19 297 THR B N 1
ATOM 5582 C CA . THR B 1 297 ? -3.016 16.156 16.266 1 88.19 297 THR B CA 1
ATOM 5583 C C . THR B 1 297 ? -3.209 14.641 16.203 1 88.19 297 THR B C 1
ATOM 5585 O O . THR B 1 297 ? -4.059 14.148 15.453 1 88.19 297 THR B O 1
ATOM 5588 N N . SER B 1 298 ? -2.432 13.914 16.969 1 92.12 298 SER B N 1
ATOM 5589 C CA . SER B 1 298 ? -2.514 12.453 16.969 1 92.12 298 SER B CA 1
ATOM 5590 C C . SER B 1 298 ? -3.883 11.977 17.438 1 92.12 298 SER B C 1
ATOM 5592 O O . SER B 1 298 ? -4.441 11.031 16.875 1 92.12 298 SER B O 1
ATOM 5594 N N . ILE B 1 299 ? -4.398 12.594 18.438 1 87.56 299 ILE B N 1
ATOM 5595 C CA . ILE B 1 299 ? -5.719 12.242 18.953 1 87.56 299 ILE B CA 1
ATOM 5596 C C . ILE B 1 299 ? -6.777 12.531 17.891 1 87.56 299 ILE B C 1
ATOM 5598 O O . ILE B 1 299 ? -7.672 11.719 17.656 1 87.56 299 ILE B O 1
ATOM 5602 N N . GLY B 1 300 ? -6.656 13.711 17.281 1 85.44 300 GLY B N 1
ATOM 5603 C CA . GLY B 1 300 ? -7.57 14.047 16.203 1 85.44 300 GLY B CA 1
ATOM 5604 C C . GLY B 1 300 ? -7.543 13.055 15.062 1 85.44 300 GLY B C 1
ATOM 5605 O O . GLY B 1 300 ? -8.586 12.664 14.539 1 85.44 300 GLY B O 1
ATOM 5606 N N . LEU B 1 301 ? -6.414 12.594 14.68 1 91.19 301 LEU B N 1
ATOM 5607 C CA . LEU B 1 301 ? -6.25 11.672 13.555 1 91.19 301 LEU B CA 1
ATOM 5608 C C . LEU B 1 301 ? -6.797 10.297 13.898 1 91.19 301 LEU B C 1
ATOM 5610 O O . LEU B 1 301 ? -7.496 9.68 13.094 1 91.19 301 LEU B O 1
ATOM 5614 N N . VAL B 1 302 ? -6.465 9.805 15.086 1 92.56 302 VAL B N 1
ATOM 5615 C CA . VAL B 1 302 ? -6.953 8.484 15.492 1 92.56 302 VAL B CA 1
ATOM 5616 C C . VAL B 1 302 ? -8.477 8.508 15.578 1 92.56 302 VAL B C 1
ATOM 5618 O O . VAL B 1 302 ? -9.141 7.559 15.133 1 92.56 302 VAL B O 1
ATOM 5621 N N . THR B 1 303 ? -9 9.562 16.094 1 87.75 303 THR B N 1
ATOM 5622 C CA . THR B 1 303 ? -10.445 9.688 16.219 1 87.75 303 THR B CA 1
ATOM 5623 C C . THR B 1 303 ? -11.117 9.703 14.844 1 87.75 303 THR B C 1
ATOM 5625 O O . THR B 1 303 ? -12.102 9 14.617 1 87.75 303 THR B O 1
ATOM 5628 N N . ALA B 1 304 ? -10.578 10.477 14 1 87.38 304 ALA B N 1
ATOM 5629 C CA . ALA B 1 304 ? -11.148 10.594 12.656 1 87.38 304 ALA B CA 1
ATOM 5630 C C . ALA B 1 304 ? -11.047 9.266 11.906 1 87.38 304 ALA B C 1
ATOM 5632 O O . ALA B 1 304 ? -12.016 8.82 11.289 1 87.38 304 ALA B O 1
ATOM 5633 N N . CYS B 1 305 ? -9.945 8.648 11.93 1 91.88 305 CYS B N 1
ATOM 5634 C CA . CYS B 1 305 ? -9.734 7.383 11.227 1 91.88 305 CYS B CA 1
ATOM 5635 C C . CYS B 1 305 ? -10.602 6.277 11.82 1 91.88 305 CYS B C 1
ATOM 5637 O O . CYS B 1 305 ? -11.188 5.48 11.086 1 91.88 305 CYS B O 1
ATOM 5639 N N . SER B 1 306 ? -10.648 6.242 13.141 1 92.5 306 SER B N 1
ATOM 5640 C CA . SER B 1 306 ? -11.453 5.219 13.797 1 92.5 306 SER B CA 1
ATOM 5641 C C . SER B 1 306 ? -12.93 5.379 13.469 1 92.5 306 SER B C 1
ATOM 5643 O O . SER B 1 306 ? -13.641 4.387 13.281 1 92.5 306 SER B O 1
ATOM 5645 N N . SER B 1 307 ? -13.367 6.613 13.375 1 88.75 307 SER B N 1
ATOM 5646 C CA . SER B 1 307 ? -14.758 6.875 13.023 1 88.75 307 SER B CA 1
ATOM 5647 C C . SER B 1 307 ? -15.062 6.402 11.602 1 88.75 307 SER B C 1
ATOM 5649 O O . SER B 1 307 ? -16.094 5.785 11.367 1 88.75 307 SER B O 1
ATOM 5651 N N . TYR B 1 308 ? -14.242 6.637 10.719 1 90 308 TYR B N 1
ATOM 5652 C CA . TYR B 1 308 ? -14.453 6.246 9.328 1 90 308 TYR B CA 1
ATOM 5653 C C . TYR B 1 308 ? -14.43 4.73 9.18 1 90 308 TYR B C 1
ATOM 5655 O O . TYR B 1 308 ? -15.336 4.148 8.586 1 90 308 TYR B O 1
ATOM 5663 N N . PHE B 1 309 ? -13.469 4.086 9.734 1 91.62 309 PHE B N 1
ATOM 5664 C CA . PHE B 1 309 ? -13.289 2.654 9.523 1 91.62 309 PHE B CA 1
ATOM 5665 C C . PHE B 1 309 ? -14.344 1.859 10.281 1 91.62 309 PHE B C 1
ATOM 5667 O O . PHE B 1 309 ? -14.719 0.764 9.867 1 91.62 309 PHE B O 1
ATOM 5674 N N . SER B 1 310 ? -14.773 2.383 11.422 1 92.12 310 SER B N 1
ATOM 5675 C CA . SER B 1 310 ? -15.859 1.71 12.133 1 92.12 310 SER B CA 1
ATOM 5676 C C . SER B 1 310 ? -17.156 1.728 11.32 1 92.12 310 SER B C 1
ATOM 5678 O O . SER B 1 310 ? -17.969 0.809 11.414 1 92.12 310 SER B O 1
ATOM 5680 N N . ARG B 1 311 ? -17.328 2.736 10.539 1 88.25 311 ARG B N 1
ATOM 5681 C CA . ARG B 1 311 ? -18.484 2.803 9.648 1 88.25 311 ARG B CA 1
ATOM 5682 C C . ARG B 1 311 ? -18.312 1.859 8.461 1 88.25 311 ARG B C 1
ATOM 5684 O O . ARG B 1 311 ? -19.281 1.269 7.984 1 88.25 311 ARG B O 1
ATOM 5691 N N . LEU B 1 312 ? -17.156 1.789 8.016 1 86.5 312 LEU B N 1
ATOM 5692 C CA . LEU B 1 312 ? -16.859 0.923 6.883 1 86.5 312 LEU B CA 1
ATOM 5693 C C . LEU B 1 312 ? -16.984 -0.546 7.273 1 86.5 312 LEU B C 1
ATOM 5695 O O . LEU B 1 312 ? -17.375 -1.38 6.457 1 86.5 312 LEU B O 1
ATOM 5699 N N . LEU B 1 313 ? -16.531 -0.815 8.508 1 88.81 313 LEU B N 1
ATOM 5700 C CA . LEU B 1 313 ? -16.594 -2.172 9.047 1 88.81 313 LEU B CA 1
ATOM 5701 C C . LEU B 1 313 ? -17.531 -2.246 10.242 1 88.81 313 LEU B C 1
ATOM 5703 O O . LEU B 1 313 ? -17.094 -2.289 11.391 1 88.81 313 LEU B O 1
ATOM 5707 N N . PRO B 1 314 ? -18.719 -2.486 9.969 1 88 314 PRO B N 1
ATOM 5708 C CA . PRO B 1 314 ? -19.719 -2.422 11.039 1 88 314 PRO B CA 1
ATOM 5709 C C . PRO B 1 314 ? -19.531 -3.527 12.078 1 88 314 PRO B C 1
ATOM 5711 O O . PRO B 1 314 ? -20.016 -3.41 13.203 1 88 314 PRO B O 1
ATOM 5714 N N . LYS B 1 315 ? -18.812 -4.535 11.734 1 89.38 315 LYS B N 1
ATOM 5715 C CA . LYS B 1 315 ? -18.625 -5.648 12.656 1 89.38 315 LYS B CA 1
ATOM 5716 C C . LYS B 1 315 ? -17.469 -5.371 13.625 1 89.38 315 LYS B C 1
ATOM 5718 O O . LYS B 1 315 ? -17.234 -6.148 14.547 1 89.38 315 LYS B O 1
ATOM 5723 N N . VAL B 1 316 ? -16.859 -4.23 13.469 1 90.88 316 VAL B N 1
ATOM 5724 C CA . VAL B 1 316 ? -15.711 -3.893 14.32 1 90.88 316 VAL B CA 1
ATOM 5725 C C . VAL B 1 316 ? -16.016 -2.613 15.102 1 90.88 316 VAL B C 1
ATOM 5727 O O . VAL B 1 316 ? -16.391 -1.595 14.508 1 90.88 316 VAL B O 1
ATOM 5730 N N . SER B 1 317 ? -15.836 -2.658 16.344 1 92.94 317 SER B N 1
ATOM 5731 C CA . SER B 1 317 ? -16.156 -1.512 17.188 1 92.94 317 SER B CA 1
ATOM 5732 C C . SER B 1 317 ? -15.125 -0.402 17.031 1 92.94 317 SER B C 1
ATOM 5734 O O . SER B 1 317 ? -13.977 -0.664 16.656 1 92.94 317 SER B O 1
ATOM 5736 N N . TYR B 1 318 ? -15.477 0.795 17.297 1 93.12 318 TYR B N 1
ATOM 5737 C CA . TYR B 1 318 ? -14.641 1.989 17.281 1 93.12 318 TYR B CA 1
ATOM 5738 C C . TYR B 1 318 ? -13.398 1.801 18.156 1 93.12 318 TYR B C 1
ATOM 5740 O O . TYR B 1 318 ? -12.289 2.125 17.734 1 93.12 318 TYR B O 1
ATOM 5748 N N . SER B 1 319 ? -13.586 1.237 19.297 1 94.38 319 SER B N 1
ATOM 5749 C CA . SER B 1 319 ? -12.5 1.104 20.266 1 94.38 319 SER B CA 1
ATOM 5750 C C . SER B 1 319 ? -11.414 0.164 19.75 1 94.38 319 SER B C 1
ATOM 5752 O O . SER B 1 319 ? -10.227 0.42 19.953 1 94.38 319 SER B O 1
ATOM 5754 N N . VAL B 1 320 ? -11.805 -0.867 19.125 1 92.25 320 VAL B N 1
ATOM 5755 C CA . VAL B 1 320 ? -10.852 -1.836 18.609 1 92.25 320 VAL B CA 1
ATOM 5756 C C . VAL B 1 320 ? -10.016 -1.193 17.5 1 92.25 320 VAL B C 1
ATOM 5758 O O . VAL B 1 320 ? -8.789 -1.374 17.453 1 92.25 320 VAL B O 1
ATOM 5761 N N . ILE B 1 321 ? -10.633 -0.451 16.688 1 93.94 321 ILE B N 1
ATOM 5762 C CA . ILE B 1 321 ? -9.93 0.206 15.586 1 93.94 321 ILE B CA 1
ATOM 5763 C C . ILE B 1 321 ? -8.945 1.231 16.141 1 93.94 321 ILE B C 1
ATOM 5765 O O . ILE B 1 321 ? -7.801 1.317 15.688 1 93.94 321 ILE B O 1
ATOM 5769 N N . ALA B 1 322 ? -9.375 1.983 17.141 1 94.56 322 ALA B N 1
ATOM 5770 C CA . ALA B 1 322 ? -8.508 2.984 17.766 1 94.56 322 ALA B CA 1
ATOM 5771 C C . ALA B 1 322 ? -7.254 2.338 18.344 1 94.56 322 ALA B C 1
ATOM 5773 O O . ALA B 1 322 ? -6.148 2.859 18.188 1 94.56 322 ALA B O 1
ATOM 5774 N N . ILE B 1 323 ? -7.422 1.217 18.938 1 94.5 323 ILE B N 1
ATOM 5775 C CA . ILE B 1 323 ? -6.309 0.506 19.562 1 94.5 323 ILE B CA 1
ATOM 5776 C C . ILE B 1 323 ? -5.363 -0.019 18.484 1 94.5 323 ILE B C 1
ATOM 5778 O O . ILE B 1 323 ? -4.145 0.139 18.594 1 94.5 323 ILE B O 1
ATOM 5782 N N . VAL B 1 324 ? -5.906 -0.546 17.5 1 91.12 324 VAL B N 1
ATOM 5783 C CA . VAL B 1 324 ? -5.109 -1.147 16.438 1 91.12 324 VAL B CA 1
ATOM 5784 C C . VAL B 1 324 ? -4.32 -0.063 15.703 1 91.12 324 VAL B C 1
ATOM 5786 O O . VAL B 1 324 ? -3.137 -0.241 15.406 1 91.12 324 VAL B O 1
ATOM 5789 N N . LEU B 1 325 ? -4.961 1.013 15.43 1 94.81 325 LEU B N 1
ATOM 5790 C CA . LEU B 1 325 ? -4.305 2.117 14.742 1 94.81 325 LEU B CA 1
ATOM 5791 C C . LEU B 1 325 ? -3.16 2.676 15.586 1 94.81 325 LEU B C 1
ATOM 5793 O O . LEU B 1 325 ? -2.08 2.959 15.062 1 94.81 325 LEU B O 1
ATOM 5797 N N . SER B 1 326 ? -3.42 2.811 16.844 1 95.5 326 SER B N 1
ATOM 5798 C CA . SER B 1 326 ? -2.404 3.342 17.734 1 95.5 326 SER B CA 1
ATOM 5799 C C . SER B 1 326 ? -1.221 2.389 17.859 1 95.5 326 SER B C 1
ATOM 5801 O O . SER B 1 326 ? -0.065 2.816 17.844 1 95.5 326 SER B O 1
ATOM 5803 N N . LEU B 1 327 ? -1.506 1.152 17.984 1 91.94 327 LEU B N 1
ATOM 5804 C CA . LEU B 1 327 ? -0.452 0.15 18.094 1 91.94 327 LEU B CA 1
ATOM 5805 C C . LEU B 1 327 ? 0.377 0.087 16.812 1 91.94 327 LEU B C 1
ATOM 5807 O O . LEU B 1 327 ? 1.605 0.002 16.859 1 91.94 327 LEU B O 1
ATOM 5811 N N . PHE B 1 328 ? -0.304 0.102 15.766 1 90.06 328 PHE B N 1
ATOM 5812 C CA . PHE B 1 328 ? 0.384 0.05 14.484 1 90.06 328 PHE B CA 1
ATOM 5813 C C . PHE B 1 328 ? 1.277 1.271 14.297 1 90.06 328 PHE B C 1
ATOM 5815 O O . PHE B 1 328 ? 2.414 1.151 13.836 1 90.06 328 PHE B O 1
ATOM 5822 N N . SER B 1 329 ? 0.756 2.396 14.625 1 94.38 329 SER B N 1
ATOM 5823 C CA . SER B 1 329 ? 1.528 3.627 14.492 1 94.38 329 SER B CA 1
ATOM 5824 C C . SER B 1 329 ? 2.74 3.623 15.414 1 94.38 329 SER B C 1
ATOM 5826 O O . SER B 1 329 ? 3.791 4.172 15.078 1 94.38 329 SER B O 1
ATOM 5828 N N . ALA B 1 330 ? 2.564 3.018 16.578 1 93.62 330 ALA B N 1
ATOM 5829 C CA . ALA B 1 330 ? 3.686 2.902 17.516 1 93.62 330 ALA B CA 1
ATOM 5830 C C . ALA B 1 330 ? 4.816 2.078 16.906 1 93.62 330 ALA B C 1
ATOM 5832 O O . ALA B 1 330 ? 5.992 2.41 17.062 1 93.62 330 ALA B O 1
ATOM 5833 N N . VAL B 1 331 ? 4.48 1.133 16.203 1 87.81 331 VAL B N 1
ATOM 5834 C CA . VAL B 1 331 ? 5.477 0.271 15.57 1 87.81 331 VAL B CA 1
ATOM 5835 C C . VAL B 1 331 ? 6.156 1.015 14.422 1 87.81 331 VAL B C 1
ATOM 5837 O O . VAL B 1 331 ? 7.383 1.023 14.32 1 87.81 331 VAL B O 1
ATOM 5840 N N . VAL B 1 332 ? 5.375 1.66 13.625 1 88.25 332 VAL B N 1
ATOM 5841 C CA . VAL B 1 332 ? 5.891 2.348 12.445 1 88.25 332 VAL B CA 1
ATOM 5842 C C . VAL B 1 332 ? 6.766 3.521 12.875 1 88.25 332 VAL B C 1
ATOM 5844 O O . VAL B 1 332 ? 7.762 3.834 12.219 1 88.25 332 VAL B O 1
ATOM 5847 N N . ALA B 1 333 ? 6.422 4.102 13.977 1 92.56 333 ALA B N 1
ATOM 5848 C CA . ALA B 1 333 ? 7.176 5.25 14.477 1 92.56 333 ALA B CA 1
ATOM 5849 C C . ALA B 1 333 ? 8.633 4.879 14.734 1 92.56 333 ALA B C 1
ATOM 5851 O O . ALA B 1 333 ? 9.516 5.734 14.664 1 92.56 333 ALA B O 1
ATOM 5852 N N . ASN B 1 334 ? 8.93 3.672 14.961 1 89.81 334 ASN B N 1
ATOM 5853 C CA . ASN B 1 334 ? 10.273 3.232 15.328 1 89.81 334 ASN B CA 1
ATOM 5854 C C . ASN B 1 334 ? 11.148 3.047 14.094 1 89.81 334 ASN B C 1
ATOM 5856 O O . ASN B 1 334 ? 12.352 2.785 14.219 1 89.81 334 ASN B O 1
ATOM 5860 N N . ALA B 1 335 ? 10.578 3.234 12.945 1 84.25 335 ALA B N 1
ATOM 5861 C CA . ALA B 1 335 ? 11.375 3.219 11.727 1 84.25 335 ALA B CA 1
ATOM 5862 C C . ALA B 1 335 ? 12.266 4.453 11.633 1 84.25 335 ALA B C 1
ATOM 5864 O O . ALA B 1 335 ? 13.266 4.457 10.906 1 84.25 335 ALA B O 1
ATOM 5865 N N . GLY B 1 336 ? 11.852 5.5 12.391 1 84.19 336 GLY B N 1
ATOM 5866 C CA . GLY B 1 336 ? 12.617 6.738 12.344 1 84.19 336 GLY B CA 1
ATOM 5867 C C . GLY B 1 336 ? 12 7.781 11.438 1 84.19 336 GLY B C 1
ATOM 5868 O O . GLY B 1 336 ? 11.375 7.449 10.422 1 84.19 336 GLY B O 1
ATOM 5869 N N . LEU B 1 337 ? 12.234 8.969 11.711 1 85.38 337 LEU B N 1
ATOM 5870 C CA . LEU B 1 337 ? 11.609 10.102 11.039 1 85.38 337 LEU B CA 1
ATOM 5871 C C . LEU B 1 337 ? 12.016 10.148 9.57 1 85.38 337 LEU B C 1
ATOM 5873 O O . LEU B 1 337 ? 11.156 10.266 8.688 1 85.38 337 LEU B O 1
ATOM 5877 N N . ALA B 1 338 ? 13.281 10.039 9.289 1 86 338 ALA B N 1
ATOM 5878 C CA . ALA B 1 338 ? 13.797 10.133 7.93 1 86 338 ALA B CA 1
ATOM 5879 C C . ALA B 1 338 ? 13.164 9.078 7.027 1 86 338 ALA B C 1
ATOM 5881 O O . ALA B 1 338 ? 12.758 9.375 5.902 1 86 338 ALA B O 1
ATOM 5882 N N . ASN B 1 339 ? 12.961 7.879 7.551 1 85.19 339 ASN B N 1
ATOM 5883 C CA . ASN B 1 339 ? 12.391 6.789 6.77 1 85.19 339 ASN B CA 1
ATOM 5884 C C . ASN B 1 339 ? 10.891 6.984 6.551 1 85.19 339 ASN B C 1
ATOM 5886 O O . ASN B 1 339 ? 10.375 6.672 5.477 1 85.19 339 ASN B O 1
ATOM 5890 N N . ILE B 1 340 ? 10.227 7.492 7.523 1 87.06 340 ILE B N 1
ATOM 5891 C CA . ILE B 1 340 ? 8.797 7.738 7.41 1 87.06 340 ILE B CA 1
ATOM 5892 C C . ILE B 1 340 ? 8.539 8.773 6.312 1 87.06 340 ILE B C 1
ATOM 5894 O O . ILE B 1 340 ? 7.656 8.586 5.473 1 87.06 340 ILE B O 1
ATOM 5898 N N . ILE B 1 341 ? 9.359 9.758 6.301 1 86.94 341 ILE B N 1
ATOM 5899 C CA . ILE B 1 341 ? 9.203 10.805 5.301 1 86.94 341 ILE B CA 1
ATOM 5900 C C . ILE B 1 341 ? 9.516 10.25 3.914 1 86.94 341 ILE B C 1
ATOM 5902 O O . ILE B 1 341 ? 8.734 10.438 2.975 1 86.94 341 ILE B O 1
ATOM 5906 N N . ALA B 1 342 ? 10.594 9.523 3.803 1 86.62 342 ALA B N 1
ATOM 5907 C CA . ALA B 1 342 ? 11.016 8.977 2.52 1 86.62 342 ALA B CA 1
ATOM 5908 C C . ALA B 1 342 ? 9.938 8.078 1.921 1 86.62 342 ALA B C 1
ATOM 5910 O O . ALA B 1 342 ? 9.703 8.109 0.712 1 86.62 342 ALA B O 1
ATOM 5911 N N . PHE B 1 343 ? 9.227 7.355 2.701 1 85.12 343 PHE B N 1
ATOM 5912 C CA . PHE B 1 343 ? 8.219 6.41 2.234 1 85.12 343 PHE B CA 1
ATOM 5913 C C . PHE B 1 343 ? 6.914 7.129 1.904 1 85.12 343 PHE B C 1
ATOM 5915 O O . PHE B 1 343 ? 6.102 6.625 1.129 1 85.12 343 PHE B O 1
ATOM 5922 N N . SER B 1 344 ? 6.734 8.266 2.504 1 89.62 344 SER B N 1
ATOM 5923 C CA . SER B 1 344 ? 5.484 8.984 2.299 1 89.62 344 SER B CA 1
ATOM 5924 C C . SER B 1 344 ? 5.504 9.766 0.987 1 89.62 344 SER B C 1
ATOM 5926 O O . SER B 1 344 ? 4.453 10.016 0.393 1 89.62 344 SER B O 1
ATOM 5928 N N . VAL B 1 345 ? 6.617 10.102 0.487 1 90.44 345 VAL B N 1
ATOM 5929 C CA . VAL B 1 345 ? 6.773 11.016 -0.636 1 90.44 345 VAL B CA 1
ATOM 5930 C C . VAL B 1 345 ? 6.105 10.438 -1.879 1 90.44 345 VAL B C 1
ATOM 5932 O O . VAL B 1 345 ? 5.277 11.094 -2.512 1 90.44 345 VAL B O 1
ATOM 5935 N N . PRO B 1 346 ? 6.34 9.18 -2.254 1 89.62 346 PRO B N 1
ATOM 5936 C CA . PRO B 1 346 ? 5.695 8.633 -3.449 1 89.62 346 PRO B CA 1
ATOM 5937 C C . PRO B 1 346 ? 4.172 8.617 -3.344 1 89.62 346 PRO B C 1
ATOM 5939 O O . PRO B 1 346 ? 3.477 8.953 -4.309 1 89.62 346 PRO B O 1
ATOM 5942 N N . VAL B 1 347 ? 3.686 8.25 -2.221 1 91.31 347 VAL B N 1
ATOM 5943 C CA . VAL B 1 347 ? 2.244 8.148 -2.021 1 91.31 347 VAL B CA 1
ATOM 5944 C C . VAL B 1 347 ? 1.611 9.539 -2.086 1 91.31 347 VAL B C 1
ATOM 5946 O O . VAL B 1 347 ? 0.583 9.727 -2.74 1 91.31 347 VAL B O 1
ATOM 5949 N N . LEU B 1 348 ? 2.266 10.469 -1.478 1 93.38 348 LEU B N 1
ATOM 5950 C CA . LEU B 1 348 ? 1.739 11.828 -1.446 1 93.38 348 LEU B CA 1
ATOM 5951 C C . LEU B 1 348 ? 1.782 12.461 -2.834 1 93.38 348 LEU B C 1
ATOM 5953 O O . LEU B 1 348 ? 0.893 13.234 -3.197 1 93.38 348 LEU B O 1
ATOM 5957 N N . THR B 1 349 ? 2.775 12.102 -3.592 1 92.5 349 THR B N 1
ATOM 5958 C CA . THR B 1 349 ? 2.918 12.633 -4.945 1 92.5 349 THR B CA 1
ATOM 5959 C C . THR B 1 349 ? 1.768 12.164 -5.832 1 92.5 349 THR B C 1
ATOM 5961 O O . THR B 1 349 ? 1.383 12.859 -6.773 1 92.5 349 THR B O 1
ATOM 5964 N N . ILE B 1 350 ? 1.188 11.102 -5.461 1 93 350 ILE B N 1
ATOM 5965 C CA . ILE B 1 350 ? 0.089 10.555 -6.25 1 93 350 ILE B CA 1
ATOM 5966 C C . ILE B 1 350 ? -1.236 11.133 -5.762 1 93 350 ILE B C 1
ATOM 5968 O O . ILE B 1 350 ? -2.045 11.609 -6.559 1 93 350 ILE B O 1
ATOM 5972 N N . ILE B 1 351 ? -1.422 11.234 -4.508 1 94.75 351 ILE B N 1
ATOM 5973 C CA . ILE B 1 351 ? -2.748 11.477 -3.949 1 94.75 351 ILE B CA 1
ATOM 5974 C C . ILE B 1 351 ? -3.008 12.977 -3.865 1 94.75 351 ILE B C 1
ATOM 5976 O O . ILE B 1 351 ? -4.148 13.422 -4.008 1 94.75 351 ILE B O 1
ATOM 5980 N N . TYR B 1 352 ? -2.01 13.75 -3.648 1 95.38 352 TYR B N 1
ATOM 5981 C CA . TYR B 1 352 ? -2.205 15.18 -3.422 1 95.38 352 TYR B CA 1
ATOM 5982 C C . TYR B 1 352 ? -2.795 15.852 -4.656 1 95.38 352 TYR B C 1
ATOM 5984 O O . TYR B 1 352 ? -3.762 16.609 -4.559 1 95.38 352 TYR B O 1
ATOM 5992 N N . PRO B 1 353 ? -2.195 15.586 -5.867 1 95.94 353 PRO B N 1
ATOM 5993 C CA . PRO B 1 353 ? -2.799 16.188 -7.059 1 95.94 353 PRO B CA 1
ATOM 5994 C C . PRO B 1 353 ? -4.27 15.82 -7.223 1 95.94 353 PRO B C 1
ATOM 5996 O O . PRO B 1 353 ? -5.078 16.656 -7.621 1 95.94 353 PRO B O 1
ATOM 5999 N N . LEU B 1 354 ? -4.598 14.625 -6.922 1 96.94 354 LEU B N 1
ATOM 6000 C CA . LEU B 1 354 ? -5.988 14.195 -7.012 1 96.94 354 LEU B CA 1
ATOM 6001 C C . LEU B 1 354 ? -6.863 14.969 -6.039 1 96.94 354 LEU B C 1
ATOM 6003 O O . LEU B 1 354 ? -7.977 15.375 -6.383 1 96.94 354 LEU B O 1
ATOM 6007 N N . ALA B 1 355 ? -6.352 15.148 -4.871 1 96.06 355 ALA B N 1
ATOM 6008 C CA . ALA B 1 355 ? -7.086 15.906 -3.867 1 96.06 355 ALA B CA 1
ATOM 6009 C C . ALA B 1 355 ? -7.273 17.359 -4.309 1 96.06 355 ALA B C 1
ATOM 6011 O O . ALA B 1 355 ? -8.359 17.922 -4.148 1 96.06 355 ALA B O 1
ATOM 6012 N N . ILE B 1 356 ? -6.273 17.922 -4.867 1 96.25 356 ILE B N 1
ATOM 6013 C CA . ILE B 1 356 ? -6.324 19.297 -5.309 1 96.25 356 ILE B CA 1
ATOM 6014 C C . ILE B 1 356 ? -7.367 19.453 -6.41 1 96.25 356 ILE B C 1
ATOM 6016 O O . ILE B 1 356 ? -8.227 20.344 -6.344 1 96.25 356 ILE B O 1
ATOM 6020 N N . VAL B 1 357 ? -7.258 18.609 -7.375 1 97.19 357 VAL B N 1
ATOM 6021 C CA . VAL B 1 357 ? -8.195 18.688 -8.492 1 97.19 357 VAL B CA 1
ATOM 6022 C C . VAL B 1 357 ? -9.617 18.469 -7.984 1 97.19 357 VAL B C 1
ATOM 6024 O O . VAL B 1 357 ? -10.555 19.125 -8.43 1 97.19 357 VAL B O 1
ATOM 6027 N N . LEU B 1 358 ? -9.781 17.531 -7.07 1 96.31 358 LEU B N 1
ATOM 6028 C CA . LEU B 1 358 ? -11.102 17.281 -6.492 1 96.31 358 LEU B CA 1
ATOM 6029 C C . LEU B 1 358 ? -11.641 18.516 -5.797 1 96.31 358 LEU B C 1
ATOM 6031 O O . LEU B 1 358 ? -12.828 18.844 -5.91 1 96.31 358 LEU B O 1
ATOM 6035 N N . ILE B 1 359 ? -10.844 19.234 -5.07 1 95.88 359 ILE B N 1
ATOM 6036 C CA . ILE B 1 359 ? -11.219 20.453 -4.375 1 95.88 359 ILE B CA 1
ATOM 6037 C C . ILE B 1 359 ? -11.719 21.484 -5.383 1 95.88 359 ILE B C 1
ATOM 6039 O O . ILE B 1 359 ? -12.812 22.031 -5.238 1 95.88 359 ILE B O 1
ATOM 6043 N N . PHE B 1 360 ? -10.992 21.656 -6.398 1 96.75 360 PHE B N 1
ATOM 6044 C CA . PHE B 1 360 ? -11.336 22.703 -7.352 1 96.75 360 PHE B CA 1
ATOM 6045 C C . PHE B 1 360 ? -12.57 22.312 -8.156 1 96.75 360 PHE B C 1
ATOM 6047 O O . PHE B 1 360 ? -13.422 23.172 -8.445 1 96.75 360 PHE B O 1
ATOM 6054 N N . LEU B 1 361 ? -12.641 21.094 -8.547 1 96.62 361 LEU B N 1
ATOM 6055 C CA . LEU B 1 361 ? -13.828 20.641 -9.266 1 96.62 361 LEU B CA 1
ATOM 6056 C C . LEU B 1 361 ? -15.078 20.766 -8.391 1 96.62 361 LEU B C 1
ATOM 6058 O O . LEU B 1 361 ? -16.172 21.031 -8.891 1 96.62 361 LEU B O 1
ATOM 6062 N N . THR B 1 362 ? -14.906 20.547 -7.125 1 94.56 362 THR B N 1
ATOM 6063 C CA . THR B 1 362 ? -16.031 20.688 -6.203 1 94.56 362 THR B CA 1
ATOM 6064 C C . THR B 1 362 ? -16.547 22.125 -6.203 1 94.56 362 THR B C 1
ATOM 6066 O O . THR B 1 362 ? -17.75 22.359 -6.215 1 94.56 362 THR B O 1
ATOM 6069 N N . PHE B 1 363 ? -15.695 23.078 -6.254 1 94.25 363 PHE B N 1
ATOM 6070 C CA . PHE B 1 363 ? -16.094 24.484 -6.297 1 94.25 363 PHE B CA 1
ATOM 6071 C C . PHE B 1 363 ? -16.766 24.812 -7.621 1 94.25 363 PHE B C 1
ATOM 6073 O O . PHE B 1 363 ? -17.672 25.656 -7.676 1 94.25 363 PHE B O 1
ATOM 6080 N N . LEU B 1 364 ? -16.359 24.078 -8.602 1 95.06 364 LEU B N 1
ATOM 6081 C CA . LEU B 1 364 ? -16.875 24.344 -9.93 1 95.06 364 LEU B CA 1
ATOM 6082 C C . LEU B 1 364 ? -18.016 23.406 -10.281 1 95.06 364 LEU B C 1
ATOM 6084 O O . LEU B 1 364 ? -18.453 23.344 -11.43 1 95.06 364 LEU B O 1
ATOM 6088 N N . HIS B 1 365 ? -18.438 22.703 -9.328 1 94.44 365 HIS B N 1
ATOM 6089 C CA . HIS B 1 365 ? -19.422 21.656 -9.523 1 94.44 365 HIS B CA 1
ATOM 6090 C C . HIS B 1 365 ? -20.641 22.188 -10.297 1 94.44 365 HIS B C 1
ATOM 6092 O O . HIS B 1 365 ? -21.094 21.547 -11.25 1 94.44 365 HIS B O 1
ATOM 6098 N N . ASP B 1 366 ? -21.141 23.375 -9.953 1 92.44 366 ASP B N 1
ATOM 6099 C CA . ASP B 1 366 ? -22.344 23.922 -10.562 1 92.44 366 ASP B CA 1
ATOM 6100 C C . ASP B 1 366 ? -22.062 24.469 -11.961 1 92.44 366 ASP B C 1
ATOM 6102 O O . ASP B 1 366 ? -22.953 24.516 -12.812 1 92.44 366 ASP B O 1
ATOM 6106 N N . ALA B 1 367 ? -20.844 24.797 -12.164 1 93.19 367 ALA B N 1
ATOM 6107 C CA . ALA B 1 367 ? -20.469 25.344 -13.461 1 93.19 367 ALA B CA 1
ATOM 6108 C C . ALA B 1 367 ? -20.609 24.312 -14.562 1 93.19 367 ALA B C 1
ATOM 6110 O O . ALA B 1 367 ? -20.828 24.656 -15.727 1 93.19 367 ALA B O 1
ATOM 6111 N N . PHE B 1 368 ? -20.469 23.094 -14.273 1 94.12 368 PHE B N 1
ATOM 6112 C CA . PHE B 1 368 ? -20.625 22.047 -15.289 1 94.12 368 PHE B CA 1
ATOM 6113 C C . PHE B 1 368 ? -21.75 21.094 -14.906 1 94.12 368 PHE B C 1
ATOM 6115 O O . PHE B 1 368 ? -21.719 19.906 -15.273 1 94.12 368 PHE B O 1
ATOM 6122 N N . SER B 1 369 ? -22.688 21.531 -14.055 1 92.25 369 SER B N 1
ATOM 6123 C CA . SER B 1 369 ? -23.922 20.859 -13.68 1 92.25 369 SER B CA 1
ATOM 6124 C C . SER B 1 369 ? -23.625 19.484 -13.062 1 92.25 369 SER B C 1
ATOM 6126 O O . SER B 1 369 ? -24.359 18.531 -13.297 1 92.25 369 SER B O 1
ATOM 6128 N N . GLY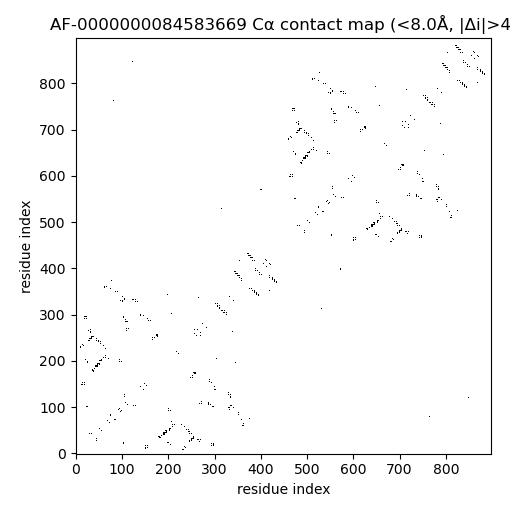 B 1 370 ? -22.484 19.391 -12.461 1 92.69 370 GLY B N 1
ATOM 6129 C CA . GLY B 1 370 ? -22.156 18.188 -11.719 1 92.69 370 GLY B CA 1
ATOM 6130 C C . GLY B 1 370 ? -21.922 16.984 -12.617 1 92.69 370 GLY B C 1
ATOM 6131 O O . GLY B 1 370 ? -22.109 15.836 -12.195 1 92.69 370 GLY B O 1
ATOM 6132 N N . SER B 1 371 ? -21.594 17.219 -13.797 1 93.56 371 SER B N 1
ATOM 6133 C CA . SER B 1 371 ? -21.359 16.141 -14.758 1 93.56 371 SER B CA 1
ATOM 6134 C C . SER B 1 371 ? -20.25 15.219 -14.289 1 93.56 371 SER B C 1
ATOM 6136 O O . SER B 1 371 ? -19.141 15.672 -14 1 93.56 371 SER B O 1
ATOM 6138 N N . ARG B 1 372 ? -20.5 13.977 -14.352 1 93.88 372 ARG B N 1
ATOM 6139 C CA . ARG B 1 372 ? -19.516 12.969 -13.938 1 93.88 372 ARG B CA 1
ATOM 6140 C C . ARG B 1 372 ? -18.359 12.898 -14.922 1 93.88 372 ARG B C 1
ATOM 6142 O O . ARG B 1 372 ? -17.219 12.617 -14.523 1 93.88 372 ARG B O 1
ATOM 6149 N N . ALA B 1 373 ? -18.656 13.164 -16.125 1 94.38 373 ALA B N 1
ATOM 6150 C CA . ALA B 1 373 ? -17.625 13.102 -17.141 1 94.38 373 ALA B CA 1
ATOM 6151 C C . ALA B 1 373 ? -16.484 14.078 -16.859 1 94.38 373 ALA B C 1
ATOM 6153 O O . ALA B 1 373 ? -15.32 13.766 -17.078 1 94.38 373 ALA B O 1
ATOM 6154 N N . VAL B 1 374 ? -16.844 15.219 -16.406 1 96.31 374 VAL B N 1
ATOM 6155 C CA . VAL B 1 374 ? -15.844 16.234 -16.094 1 96.31 374 VAL B CA 1
ATOM 6156 C C . VAL B 1 374 ? -14.961 15.75 -14.945 1 96.31 374 VAL B C 1
ATOM 6158 O O . VAL B 1 374 ? -13.727 15.828 -15.031 1 96.31 374 VAL B O 1
ATOM 6161 N N . TYR B 1 375 ? -15.578 15.25 -13.883 1 96.56 375 TYR B N 1
ATOM 6162 C CA . TYR B 1 375 ? -14.828 14.703 -12.758 1 96.56 375 TYR B CA 1
ATOM 6163 C C . TYR B 1 375 ? -13.93 13.555 -13.203 1 96.56 375 TYR B C 1
ATOM 6165 O O . TYR B 1 375 ? -12.727 13.562 -12.93 1 96.56 375 TYR B O 1
ATOM 6173 N N . LEU B 1 376 ? -14.492 12.664 -13.883 1 95.12 376 LEU B N 1
ATOM 6174 C CA . LEU B 1 376 ? -13.844 11.406 -14.211 1 95.12 376 LEU B CA 1
ATOM 6175 C C . LEU B 1 376 ? -12.648 11.633 -15.133 1 95.12 376 LEU B C 1
ATOM 6177 O O . LEU B 1 376 ? -11.547 11.141 -14.859 1 95.12 376 LEU B O 1
ATOM 6181 N N . ILE B 1 377 ? -12.836 12.32 -16.156 1 94.5 377 ILE B N 1
ATOM 6182 C CA . ILE B 1 377 ? -11.781 12.469 -17.156 1 94.5 377 ILE B CA 1
ATOM 6183 C C . ILE B 1 377 ? -10.664 13.352 -16.594 1 94.5 377 ILE B C 1
ATOM 6185 O O . ILE B 1 377 ? -9.484 13.07 -16.812 1 94.5 377 ILE B O 1
ATOM 6189 N N . SER B 1 378 ? -11.016 14.359 -15.891 1 97.12 378 SER B N 1
ATOM 6190 C CA . SER B 1 378 ? -10.016 15.219 -15.266 1 97.12 378 SER B CA 1
ATOM 6191 C C . SER B 1 378 ? -9.148 14.445 -14.289 1 97.12 378 SER B C 1
ATOM 6193 O O . SER B 1 378 ? -7.922 14.539 -14.328 1 97.12 378 SER B O 1
ATOM 6195 N N . LEU B 1 379 ? -9.773 13.688 -13.461 1 96.94 379 LEU B N 1
ATOM 6196 C CA . LEU B 1 379 ? -9.039 12.969 -12.43 1 96.94 379 LEU B CA 1
ATOM 6197 C C . LEU B 1 379 ? -8.281 11.789 -13.031 1 96.94 379 LEU B C 1
ATOM 6199 O O . LEU B 1 379 ? -7.219 11.406 -12.523 1 96.94 379 LEU B O 1
ATOM 6203 N N . LEU B 1 380 ? -8.797 11.25 -14.102 1 93.38 380 LEU B N 1
ATOM 6204 C CA . LEU B 1 380 ? -8.07 10.18 -14.781 1 93.38 380 LEU B CA 1
ATOM 6205 C C . LEU B 1 380 ? -6.758 10.695 -15.352 1 93.38 380 LEU B C 1
ATOM 6207 O O . LEU B 1 380 ? -5.723 10.039 -15.227 1 93.38 380 LEU B O 1
ATOM 6211 N N . PHE B 1 381 ? -6.82 11.789 -15.984 1 93.81 381 PHE B N 1
ATOM 6212 C CA . PHE B 1 381 ? -5.613 12.391 -16.547 1 93.81 381 PHE B CA 1
ATOM 6213 C C . PHE B 1 3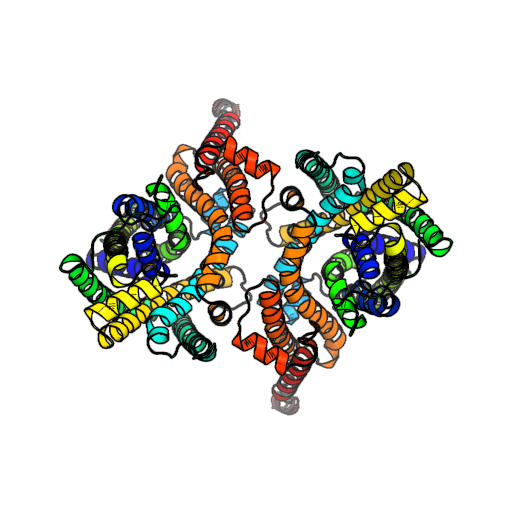81 ? -4.645 12.781 -15.438 1 93.81 381 PHE B C 1
ATOM 6215 O O . PHE B 1 381 ? -3.434 12.586 -15.562 1 93.81 381 PHE B O 1
ATOM 6222 N N . THR B 1 382 ? -5.184 13.328 -14.398 1 95.94 382 THR B N 1
ATOM 6223 C CA . THR B 1 382 ? -4.359 13.695 -13.25 1 95.94 382 THR B CA 1
ATOM 6224 C C . THR B 1 382 ? -3.67 12.461 -12.672 1 95.94 382 THR B C 1
ATOM 6226 O O . THR B 1 382 ? -2.471 12.492 -12.391 1 95.94 382 THR B O 1
ATOM 6229 N N . PHE B 1 383 ? -4.449 11.422 -12.594 1 94.38 383 PHE B N 1
ATOM 6230 C CA . PHE B 1 383 ? -3.943 10.18 -12.008 1 94.38 383 PHE B CA 1
ATOM 6231 C C . PHE B 1 383 ? -2.844 9.586 -12.875 1 94.38 383 PHE B C 1
ATOM 6233 O O . PHE B 1 383 ? -1.833 9.102 -12.367 1 94.38 383 PHE B O 1
ATOM 6240 N N . ALA B 1 384 ? -3.051 9.641 -14.055 1 89.69 384 ALA B N 1
ATOM 6241 C CA . ALA B 1 384 ? -2.082 9.062 -14.984 1 89.69 384 ALA B CA 1
ATOM 6242 C C . ALA B 1 384 ? -0.714 9.727 -14.828 1 89.69 384 ALA B C 1
ATOM 6244 O O . ALA B 1 384 ? 0.304 9.031 -14.719 1 89.69 384 ALA B O 1
ATOM 6245 N N . VAL B 1 385 ? -0.724 10.93 -14.734 1 91.44 385 VAL B N 1
ATOM 6246 C CA . VAL B 1 385 ? 0.534 11.664 -14.641 1 91.44 385 VAL B CA 1
ATOM 6247 C C . VAL B 1 385 ? 1.112 11.523 -13.234 1 91.44 385 VAL B C 1
ATOM 6249 O O . VAL B 1 385 ? 2.314 11.297 -13.07 1 91.44 385 VAL B O 1
ATOM 6252 N N . SER B 1 386 ? 0.263 11.672 -12.234 1 93.62 386 SER B N 1
ATOM 6253 C CA . SER B 1 386 ? 0.726 11.602 -10.859 1 93.62 386 SER B CA 1
ATOM 6254 C C . SER B 1 386 ? 1.25 10.211 -10.516 1 93.62 386 SER B C 1
ATOM 6256 O O . SER B 1 386 ? 2.176 10.062 -9.719 1 93.62 386 SER B O 1
ATOM 6258 N N . LEU B 1 387 ? 0.623 9.227 -11.109 1 89.5 387 LEU B N 1
ATOM 6259 C CA . LEU B 1 387 ? 1.098 7.863 -10.906 1 89.5 387 LEU B CA 1
ATOM 6260 C C . LEU B 1 387 ? 2.525 7.703 -11.414 1 89.5 387 LEU B C 1
ATOM 6262 O O . LEU B 1 387 ? 3.357 7.07 -10.758 1 89.5 387 LEU B O 1
ATOM 6266 N N . MET B 1 388 ? 2.824 8.242 -12.531 1 87.81 388 MET B N 1
ATOM 6267 C CA . MET B 1 388 ? 4.164 8.156 -13.109 1 87.81 388 MET B CA 1
ATOM 6268 C C . MET B 1 388 ? 5.176 8.891 -12.234 1 87.81 388 MET B C 1
ATOM 6270 O O . MET B 1 388 ? 6.281 8.391 -12.008 1 87.81 388 MET B O 1
ATOM 6274 N N . GLU B 1 389 ? 4.727 10.008 -11.773 1 89 389 GLU B N 1
ATOM 6275 C CA . GLU B 1 389 ? 5.605 10.773 -10.891 1 89 389 GLU B CA 1
ATOM 6276 C C . GLU B 1 389 ? 5.844 10.031 -9.578 1 89 389 GLU B C 1
ATOM 6278 O O . GLU B 1 389 ? 6.949 10.07 -9.031 1 89 389 GLU B O 1
ATOM 6283 N N . GLY B 1 390 ? 4.789 9.484 -9.07 1 89.19 390 GLY B N 1
ATOM 6284 C CA . GLY B 1 390 ? 4.918 8.719 -7.84 1 89.19 390 GLY B CA 1
ATOM 6285 C C . GLY B 1 390 ? 5.828 7.516 -7.98 1 89.19 390 GLY B C 1
ATOM 6286 O O . GLY B 1 390 ? 6.625 7.227 -7.086 1 89.19 390 GLY B O 1
ATOM 6287 N N . LEU B 1 391 ? 5.715 6.859 -9.078 1 85.19 391 LEU B N 1
ATOM 6288 C CA . LEU B 1 391 ? 6.59 5.719 -9.336 1 85.19 391 LEU B CA 1
ATOM 6289 C C . LEU B 1 391 ? 8.047 6.164 -9.445 1 85.19 391 LEU B C 1
ATOM 6291 O O . LEU B 1 391 ? 8.945 5.473 -8.961 1 85.19 391 LEU B O 1
ATOM 6295 N N . ASN B 1 392 ? 8.234 7.207 -10.031 1 85.38 392 ASN B N 1
ATOM 6296 C CA . ASN B 1 392 ? 9.578 7.758 -10.094 1 85.38 392 ASN B CA 1
ATOM 6297 C C . ASN B 1 392 ? 10.125 8.086 -8.703 1 85.38 392 ASN B C 1
ATOM 6299 O O . ASN B 1 392 ? 11.289 7.82 -8.414 1 85.38 392 ASN B O 1
ATOM 6303 N N . ALA B 1 393 ? 9.266 8.648 -7.934 1 85.56 393 ALA B N 1
ATOM 6304 C CA . ALA B 1 393 ? 9.648 8.984 -6.566 1 85.56 393 ALA B CA 1
ATOM 6305 C C . ALA B 1 393 ? 9.953 7.734 -5.754 1 85.56 393 ALA B C 1
ATOM 6307 O O . ALA B 1 393 ? 10.773 7.77 -4.828 1 85.56 393 ALA B O 1
ATOM 6308 N N . ALA B 1 394 ? 9.344 6.637 -6.113 1 80.38 394 ALA B N 1
ATOM 6309 C CA . ALA B 1 394 ? 9.578 5.359 -5.445 1 80.38 394 ALA B CA 1
ATOM 6310 C C . ALA B 1 394 ? 10.789 4.648 -6.035 1 80.38 394 ALA B C 1
ATOM 6312 O O . ALA B 1 394 ? 11.055 3.488 -5.707 1 80.38 394 ALA B O 1
ATOM 6313 N N . LYS B 1 395 ? 11.508 5.258 -7.008 1 77.62 395 LYS B N 1
ATOM 6314 C CA . LYS B 1 395 ? 12.688 4.719 -7.684 1 77.62 395 LYS B CA 1
ATOM 6315 C C . LYS B 1 395 ? 12.32 3.521 -8.555 1 77.62 395 LYS B C 1
ATOM 6317 O O . LYS B 1 395 ? 13.078 2.553 -8.648 1 77.62 395 LYS B O 1
ATOM 6322 N N . LEU B 1 396 ? 11.031 3.584 -9.039 1 75.44 396 LEU B N 1
ATOM 6323 C CA . LEU B 1 396 ? 10.539 2.609 -10.008 1 75.44 396 LEU B CA 1
ATOM 6324 C C . LEU B 1 396 ? 10.148 3.293 -11.312 1 75.44 396 LEU B C 1
ATOM 6326 O O . LEU B 1 396 ? 9.008 3.168 -11.766 1 75.44 396 LEU B O 1
ATOM 6330 N N . PRO B 1 397 ? 11.141 3.795 -11.891 1 73.81 397 PRO B N 1
ATOM 6331 C CA . PRO B 1 397 ? 10.805 4.551 -13.102 1 73.81 397 PRO B CA 1
ATOM 6332 C C . PRO B 1 397 ? 10.477 3.648 -14.289 1 73.81 397 PRO B C 1
ATOM 6334 O O . PRO B 1 397 ? 11.023 2.551 -14.406 1 73.81 397 PRO B O 1
ATOM 6337 N N . ILE B 1 398 ? 9.492 4.102 -14.992 1 73 398 ILE B N 1
ATOM 6338 C CA . ILE B 1 398 ? 9.25 3.545 -16.312 1 73 398 ILE B CA 1
ATOM 6339 C C . ILE B 1 398 ? 10.016 4.352 -17.359 1 73 398 ILE B C 1
ATOM 6341 O O . ILE B 1 398 ? 9.594 5.445 -17.75 1 73 398 ILE B O 1
ATOM 6345 N N . PRO B 1 399 ? 11.25 3.982 -17.625 1 70.81 399 PRO B N 1
ATOM 6346 C CA . PRO B 1 399 ? 12.203 4.824 -18.359 1 70.81 399 PRO B CA 1
ATOM 6347 C C . PRO B 1 399 ? 11.57 5.492 -19.578 1 70.81 399 PRO B C 1
ATOM 6349 O O . PRO B 1 399 ? 11.695 6.707 -19.75 1 70.81 399 PRO B O 1
ATOM 6352 N N . GLY B 1 400 ? 10.953 4.902 -20.531 1 71.31 400 GLY B N 1
ATOM 6353 C CA . GLY B 1 400 ? 10.367 5.496 -21.719 1 71.31 400 GLY B CA 1
ATOM 6354 C C . GLY B 1 400 ? 9.297 6.523 -21.422 1 71.31 400 GLY B C 1
ATOM 6355 O O . GLY B 1 400 ? 9.289 7.609 -22 1 71.31 400 GLY B O 1
ATOM 6356 N N . VAL B 1 401 ? 8.664 6.336 -20.484 1 76.88 401 VAL B N 1
ATOM 6357 C CA . VAL B 1 401 ? 7.555 7.219 -20.141 1 76.88 401 VAL B CA 1
ATOM 6358 C C . VAL B 1 401 ? 8.07 8.43 -19.359 1 76.88 401 VAL B C 1
ATOM 6360 O O . VAL B 1 401 ? 7.648 9.555 -19.609 1 76.88 401 VAL B O 1
ATOM 6363 N N . GLN B 1 402 ? 8.984 8.219 -18.516 1 79.44 402 GLN B N 1
ATOM 6364 C CA . GLN B 1 402 ? 9.555 9.297 -17.719 1 79.44 402 GLN B CA 1
ATOM 6365 C C . GLN B 1 402 ? 10.242 10.328 -18.625 1 79.44 402 GLN B C 1
ATOM 6367 O O . GLN B 1 402 ? 10.055 11.531 -18.438 1 79.44 402 GLN B O 1
ATOM 6372 N N . LYS B 1 403 ? 11.023 9.812 -19.562 1 80.38 403 LYS B N 1
ATOM 6373 C CA . LYS B 1 403 ? 11.711 10.719 -20.469 1 80.38 403 LYS B CA 1
ATOM 6374 C C . LYS B 1 403 ? 10.719 11.492 -21.328 1 80.38 403 LYS B C 1
ATOM 6376 O O . LYS B 1 403 ? 10.875 12.695 -21.547 1 80.38 403 LYS B O 1
ATOM 6381 N N . PHE B 1 404 ? 9.727 10.836 -21.734 1 80.88 404 PHE B N 1
ATOM 6382 C CA . PHE B 1 404 ? 8.711 11.461 -22.578 1 80.88 404 PHE B CA 1
ATOM 6383 C C . PHE B 1 404 ? 7.992 12.562 -21.812 1 80.88 404 PHE B C 1
ATOM 6385 O O . PHE B 1 404 ? 7.82 13.672 -22.328 1 80.88 404 PHE B O 1
ATOM 6392 N N . LEU B 1 405 ? 7.629 12.359 -20.641 1 84.31 405 LEU B N 1
ATOM 6393 C CA . LEU B 1 405 ? 6.887 13.336 -19.844 1 84.31 405 LEU B CA 1
ATOM 6394 C C . LEU B 1 405 ? 7.781 14.5 -19.438 1 84.31 405 LEU B C 1
ATOM 6396 O O . LEU B 1 405 ? 7.34 15.656 -19.438 1 84.31 405 LEU B O 1
ATOM 6400 N N . THR B 1 406 ? 8.953 14.203 -19.156 1 82.38 406 THR B N 1
ATOM 6401 C CA . THR B 1 406 ? 9.906 15.25 -18.781 1 82.38 406 THR B CA 1
ATOM 6402 C C . THR B 1 406 ? 10.148 16.203 -19.953 1 82.38 406 THR B C 1
ATOM 6404 O O . THR B 1 406 ? 10.242 17.406 -19.766 1 82.38 406 THR B O 1
ATOM 6407 N N . ASP B 1 407 ? 10.102 15.633 -21.125 1 84 407 ASP B N 1
ATOM 6408 C CA . ASP B 1 407 ? 10.445 16.406 -22.312 1 84 407 ASP B CA 1
ATOM 6409 C C . ASP B 1 407 ? 9.234 17.156 -22.859 1 84 407 ASP B C 1
ATOM 6411 O O . ASP B 1 407 ? 9.367 18.219 -23.484 1 84 407 ASP B O 1
ATOM 6415 N N . ASN B 1 408 ? 8.07 16.672 -22.562 1 83.81 408 ASN B N 1
ATOM 6416 C CA . ASN B 1 408 ? 6.926 17.188 -23.312 1 83.81 408 ASN B CA 1
ATOM 6417 C C . ASN B 1 408 ? 5.891 17.812 -22.375 1 83.81 408 ASN B C 1
ATOM 6419 O O . ASN B 1 408 ? 5.043 18.594 -22.828 1 83.81 408 ASN B O 1
ATOM 6423 N N . LEU B 1 409 ? 5.898 17.484 -21.219 1 85.5 409 LEU B N 1
ATOM 6424 C CA . LEU B 1 409 ? 4.895 18.016 -20.297 1 85.5 409 LEU B CA 1
ATOM 6425 C C . LEU B 1 409 ? 5.457 19.172 -19.469 1 85.5 409 LEU B C 1
ATOM 6427 O O . LEU B 1 409 ? 6.348 18.969 -18.641 1 85.5 409 LEU B O 1
ATOM 6431 N N . PRO B 1 410 ? 4.871 20.281 -19.719 1 84.44 410 PRO B N 1
ATOM 6432 C CA . PRO B 1 410 ? 5.352 21.438 -18.953 1 84.44 410 PRO B CA 1
ATOM 6433 C C . PRO B 1 410 ? 5.211 21.234 -17.438 1 84.44 410 PRO B C 1
ATOM 6435 O O . PRO B 1 410 ? 4.223 20.656 -16.984 1 84.44 410 PRO B O 1
ATOM 6438 N N . MET B 1 411 ? 6.152 21.672 -16.625 1 83.44 411 MET B N 1
ATOM 6439 C CA . MET B 1 411 ? 6.156 21.734 -15.172 1 83.44 411 MET B CA 1
ATOM 6440 C C . MET B 1 411 ? 6.277 20.328 -14.578 1 83.44 411 MET B C 1
ATOM 6442 O O . MET B 1 411 ? 6.066 20.141 -13.375 1 83.44 411 MET B O 1
ATOM 6446 N N . TYR B 1 412 ? 6.5 19.359 -15.406 1 85 412 TYR B N 1
ATOM 6447 C CA . TYR B 1 412 ? 6.66 18 -14.914 1 85 412 TYR B CA 1
ATOM 6448 C C . TYR B 1 412 ? 7.887 17.875 -14.016 1 85 412 TYR B C 1
ATOM 6450 O O . TYR B 1 412 ? 7.832 17.25 -12.961 1 85 412 TYR B O 1
ATOM 6458 N N . SER B 1 413 ? 8.922 18.516 -14.414 1 79.12 413 SER B N 1
ATOM 6459 C CA . SER B 1 413 ? 10.164 18.438 -13.656 1 79.12 413 SER B CA 1
ATOM 6460 C C . SER B 1 413 ? 10.039 19.141 -12.305 1 79.12 413 SER B C 1
ATOM 6462 O O . SER B 1 413 ? 10.836 18.891 -11.398 1 79.12 413 SER B O 1
ATOM 6464 N N . LEU B 1 414 ? 8.938 19.984 -12.25 1 78 414 LEU B N 1
ATOM 6465 C CA . LEU B 1 414 ? 8.719 20.719 -11.016 1 78 414 LEU B CA 1
ATOM 6466 C C . LEU B 1 414 ? 7.727 19.984 -10.117 1 78 414 LEU B C 1
ATOM 6468 O O . LEU B 1 414 ? 7.395 20.469 -9.031 1 78 414 LEU B O 1
ATOM 6472 N N . GLY B 1 415 ? 7.23 18.859 -10.57 1 81.56 415 GLY B N 1
ATOM 6473 C CA . GLY B 1 415 ? 6.277 18.094 -9.789 1 81.56 415 GLY B CA 1
ATOM 6474 C C . GLY B 1 415 ? 4.84 18.547 -9.984 1 81.56 415 GLY B C 1
ATOM 6475 O O . GLY B 1 415 ? 3.951 18.141 -9.227 1 81.56 415 GLY B O 1
ATOM 6476 N N . LEU B 1 416 ? 4.641 19.406 -10.922 1 87.38 416 LEU B N 1
ATOM 6477 C CA . LEU B 1 416 ? 3.305 19.938 -11.188 1 87.38 416 LEU B CA 1
ATOM 6478 C C . LEU B 1 416 ? 2.838 19.531 -12.586 1 87.38 416 LEU B C 1
ATOM 6480 O O . LEU B 1 416 ? 2.018 20.234 -13.188 1 87.38 416 LEU B O 1
ATOM 6484 N N . GLY B 1 417 ? 3.338 18.516 -13.109 1 90.12 417 GLY B N 1
ATOM 6485 C CA . GLY B 1 417 ? 2.986 18.062 -14.445 1 90.12 417 GLY B CA 1
ATOM 6486 C C . GLY B 1 417 ? 1.523 17.688 -14.578 1 90.12 417 GLY B C 1
ATOM 6487 O O . GLY B 1 417 ? 0.989 17.625 -15.688 1 90.12 417 GLY B O 1
ATOM 6488 N N . TRP B 1 418 ? 0.812 17.469 -13.492 1 92.62 418 TRP B N 1
ATOM 6489 C CA . TRP B 1 418 ? -0.568 17 -13.484 1 92.62 418 TRP B CA 1
ATOM 6490 C C . TRP B 1 418 ? -1.536 18.141 -13.781 1 92.62 418 TRP B C 1
ATOM 6492 O O . TRP B 1 418 ? -2.691 17.906 -14.141 1 92.62 418 TRP B O 1
ATOM 6502 N N . LEU B 1 419 ? -1.112 19.391 -13.688 1 93.5 419 LEU B N 1
ATOM 6503 C CA . LEU B 1 419 ? -1.998 20.547 -13.75 1 93.5 419 LEU B CA 1
ATOM 6504 C C . LEU B 1 419 ? -2.631 20.672 -15.133 1 93.5 419 LEU B C 1
ATOM 6506 O O . LEU B 1 419 ? -3.855 20.781 -15.25 1 93.5 419 LEU B O 1
ATOM 6510 N N . ILE B 1 420 ? -1.814 20.672 -16.156 1 93.62 420 ILE B N 1
ATOM 6511 C CA . ILE B 1 420 ? -2.307 20.859 -17.531 1 93.62 420 ILE B CA 1
ATOM 6512 C C . ILE B 1 420 ? -3.189 19.688 -17.922 1 93.62 420 ILE B C 1
ATOM 6514 O O . ILE B 1 420 ? -4.316 19.875 -18.391 1 93.62 420 ILE B O 1
ATOM 6518 N N . PRO B 1 421 ? -2.703 18.531 -17.703 1 94.38 421 PRO B N 1
ATOM 6519 C CA . PRO B 1 421 ? -3.57 17.375 -18 1 94.38 421 PRO B CA 1
ATOM 6520 C C . PRO B 1 421 ? -4.895 17.438 -17.25 1 94.38 421 PRO B C 1
ATOM 6522 O O . PRO B 1 421 ? -5.93 17.031 -17.781 1 94.38 421 PRO B O 1
ATOM 6525 N N . ALA B 1 422 ? -4.871 17.844 -16.078 1 96.44 422 ALA B N 1
ATOM 6526 C CA . ALA B 1 422 ? -6.102 17.969 -15.297 1 96.44 422 ALA B CA 1
ATOM 6527 C C . ALA B 1 422 ? -7.078 18.938 -15.961 1 96.44 422 ALA B C 1
ATOM 6529 O O . ALA B 1 422 ? -8.273 18.656 -16.062 1 96.44 422 ALA B O 1
ATOM 6530 N N . ILE B 1 423 ? -6.598 20.016 -16.422 1 96.5 423 ILE B N 1
ATOM 6531 C CA . ILE B 1 423 ? -7.422 21.031 -17.047 1 96.5 423 ILE B CA 1
ATOM 6532 C C . ILE B 1 423 ? -7.945 20.516 -18.391 1 96.5 423 ILE B C 1
ATOM 6534 O O . ILE B 1 423 ? -9.125 20.688 -18.719 1 96.5 423 ILE B O 1
ATOM 6538 N N . ILE B 1 424 ? -7.047 19.922 -19.156 1 95.75 424 ILE B N 1
ATOM 6539 C CA . ILE B 1 424 ? -7.445 19.344 -20.438 1 95.75 424 ILE B CA 1
ATOM 6540 C C . ILE B 1 424 ? -8.516 18.281 -20.203 1 95.75 424 ILE B C 1
ATOM 6542 O O . ILE B 1 424 ? -9.5 18.219 -20.953 1 95.75 424 ILE B O 1
ATOM 6546 N N . GLY B 1 425 ? -8.273 17.484 -19.25 1 96.19 425 GLY B N 1
ATOM 6547 C CA . GLY B 1 425 ? -9.258 16.469 -18.922 1 96.19 425 GLY B CA 1
ATOM 6548 C C . GLY B 1 425 ? -10.609 17.047 -18.547 1 96.19 425 GLY B C 1
ATOM 6549 O O . GLY B 1 425 ? -11.648 16.531 -18.969 1 96.19 425 GLY B O 1
ATOM 6550 N N . ALA B 1 426 ? -10.609 18.047 -17.797 1 96.88 426 ALA B N 1
ATOM 6551 C CA . ALA B 1 426 ? -11.859 18.719 -17.422 1 96.88 426 ALA B CA 1
ATOM 6552 C C . ALA B 1 426 ? -12.555 19.297 -18.656 1 96.88 426 ALA B C 1
ATOM 6554 O O . ALA B 1 426 ? -13.781 19.219 -18.766 1 96.88 426 ALA B O 1
ATOM 6555 N N . ALA B 1 427 ? -11.797 19.828 -19.516 1 96.75 427 ALA B N 1
ATOM 6556 C CA . ALA B 1 427 ? -12.352 20.391 -20.75 1 96.75 427 ALA B CA 1
ATOM 6557 C C . ALA B 1 427 ? -12.969 19.312 -21.625 1 96.75 427 ALA B C 1
ATOM 6559 O O . ALA B 1 427 ? -14.078 19.484 -22.141 1 96.75 427 ALA B O 1
ATOM 6560 N N . ILE B 1 428 ? -12.266 18.281 -21.766 1 96.06 428 ILE B N 1
ATOM 6561 C CA . ILE B 1 428 ? -12.773 17.156 -22.547 1 96.06 428 ILE B CA 1
ATOM 6562 C C . ILE B 1 428 ? -14.062 16.625 -21.922 1 96.06 428 ILE B C 1
ATOM 6564 O O . ILE B 1 428 ? -15.039 16.359 -22.609 1 96.06 428 ILE B O 1
ATOM 6568 N N . GLY B 1 429 ? -14.016 16.438 -20.625 1 95.12 429 GLY B N 1
ATOM 6569 C CA . GLY B 1 429 ? -15.211 16.016 -19.938 1 95.12 429 GLY B CA 1
ATOM 6570 C C . GLY B 1 429 ? -16.391 16.953 -20.125 1 95.12 429 GLY B C 1
ATOM 6571 O O . GLY B 1 429 ? -17.531 16.516 -20.266 1 95.12 429 GLY B O 1
ATOM 6572 N N . TYR B 1 430 ? -16.125 18.172 -20.156 1 95 430 TYR B N 1
ATOM 6573 C CA . TYR B 1 430 ? -17.172 19.172 -20.344 1 95 430 TYR B CA 1
ATOM 6574 C C . TYR B 1 430 ? -17.75 19.078 -21.75 1 95 430 TYR B C 1
ATOM 6576 O O . TYR B 1 430 ? -18.953 19.219 -21.938 1 95 430 TYR B O 1
ATOM 6584 N N . ILE B 1 431 ? -16.891 18.875 -22.688 1 95.25 431 ILE B N 1
ATOM 6585 C CA . ILE B 1 431 ? -17.344 18.734 -24.062 1 95.25 431 ILE B CA 1
ATOM 6586 C C . ILE B 1 431 ? -18.234 17.5 -24.188 1 95.25 431 ILE B C 1
ATOM 6588 O O . ILE B 1 431 ? -19.281 17.547 -24.844 1 95.25 431 ILE B O 1
ATOM 6592 N N . ILE B 1 432 ? -17.828 16.484 -23.641 1 93.25 432 ILE B N 1
ATOM 6593 C CA . ILE B 1 432 ? -18.625 15.266 -23.656 1 93.25 432 ILE B CA 1
ATOM 6594 C C . ILE B 1 432 ? -19.984 15.523 -23.016 1 93.25 432 ILE B C 1
ATOM 6596 O O . ILE B 1 432 ? -21.016 15.062 -23.531 1 93.25 432 ILE B O 1
ATOM 6600 N N . TYR B 1 433 ? -19.984 16.25 -21.938 1 91.19 433 TYR B N 1
ATOM 6601 C CA . TYR B 1 433 ? -21.219 16.625 -21.25 1 91.19 433 TYR B CA 1
ATOM 6602 C C . TYR B 1 433 ? -22.125 17.438 -22.156 1 91.19 433 TYR B C 1
ATOM 6604 O O . TYR B 1 433 ? -23.328 17.188 -22.234 1 91.19 433 TYR B O 1
ATOM 6612 N N . LEU B 1 434 ? -21.578 18.281 -22.891 1 91.81 434 LEU B N 1
ATOM 6613 C CA . LEU B 1 434 ? -22.344 19.156 -23.766 1 91.81 434 LEU B CA 1
ATOM 6614 C C . LEU B 1 434 ? -22.938 18.375 -24.938 1 91.81 434 LEU B C 1
ATOM 6616 O O . LEU B 1 434 ? -24.062 18.656 -25.375 1 91.81 434 LEU B O 1
ATOM 6620 N N . VAL B 1 435 ? -22.219 17.422 -25.344 1 90.31 435 VAL B N 1
ATOM 6621 C CA . VAL B 1 435 ? -22.641 16.656 -26.5 1 90.31 435 VAL B CA 1
ATOM 6622 C C . VAL B 1 435 ? -23.688 15.617 -26.078 1 90.31 435 VAL B C 1
ATOM 6624 O O . VAL B 1 435 ? -24.562 15.258 -26.859 1 90.31 435 VAL B O 1
ATOM 6627 N N . THR B 1 436 ? -23.562 15.031 -24.922 1 84.56 436 THR B N 1
ATOM 6628 C CA . THR B 1 436 ? -24.453 13.977 -24.469 1 84.56 436 THR B CA 1
ATOM 6629 C C . THR B 1 436 ? -25.672 14.57 -23.75 1 84.56 436 THR B C 1
ATOM 6631 O O . THR B 1 436 ? -26.578 13.844 -23.359 1 84.56 436 THR B O 1
ATOM 6634 N N . LYS B 1 437 ? -25.703 15.812 -23.453 1 74.75 437 LYS B N 1
ATOM 6635 C CA . LYS B 1 437 ? -26.859 16.469 -22.844 1 74.75 437 LYS B CA 1
ATOM 6636 C C . LYS B 1 437 ? -28.109 16.25 -23.688 1 74.75 437 LYS B C 1
ATOM 6638 O O . LYS B 1 437 ? -28.094 16.422 -24.906 1 74.75 437 LYS B O 1
ATOM 6643 N N . PRO B 1 438 ? -29.062 15.461 -23.203 1 59.78 438 PRO B N 1
ATOM 6644 C CA . PRO B 1 438 ? -30.281 15.328 -24 1 59.78 438 PRO B CA 1
ATOM 6645 C C . PRO B 1 438 ? -30.828 16.672 -24.469 1 59.78 438 PRO B C 1
ATOM 6647 O O . PRO B 1 438 ? -30.703 17.672 -23.75 1 59.78 438 PRO B O 1
ATOM 6650 N N . ASN B 1 439 ? -30.906 16.953 -25.703 1 51.16 439 ASN B N 1
ATOM 6651 C CA . ASN B 1 439 ? -31.594 18.109 -26.297 1 51.16 439 ASN B CA 1
ATOM 6652 C C . ASN B 1 439 ? -32.938 18.375 -25.594 1 51.16 439 ASN B C 1
ATOM 6654 O O . ASN B 1 439 ? -33.75 17.484 -25.469 1 51.16 439 ASN B O 1
ATOM 6658 N N . GLN B 1 440 ? -32.969 19.266 -24.75 1 48.16 440 GLN B N 1
ATOM 6659 C CA . GLN B 1 440 ? -34.25 19.703 -24.203 1 48.16 440 GLN B CA 1
ATOM 6660 C C . GLN B 1 440 ? -35.344 19.734 -25.281 1 48.16 440 GLN B C 1
ATOM 6662 O O . GLN B 1 440 ? -36.531 19.766 -24.984 1 48.16 440 GLN B O 1
ATOM 6667 N N . SER B 1 441 ? -35.094 20.062 -26.5 1 44.78 441 SER B N 1
ATOM 6668 C CA . SER B 1 441 ? -36.125 20.172 -27.516 1 44.78 441 SER B CA 1
ATOM 6669 C C . SER B 1 441 ? -36.75 18.812 -27.812 1 44.78 441 SER B C 1
ATOM 6671 O O . SER B 1 441 ? -37.938 18.734 -28.172 1 44.78 441 SER B O 1
ATOM 6673 N N . GLU B 1 442 ? -36.125 17.812 -27.75 1 41.91 442 GLU B N 1
ATOM 6674 C CA . GLU B 1 442 ? -36.781 16.531 -28.062 1 41.91 442 GLU B CA 1
ATOM 6675 C C . GLU B 1 442 ? -37.594 16.016 -26.891 1 41.91 442 GLU B C 1
ATOM 6677 O O . GLU B 1 442 ? -38.5 15.211 -27.062 1 41.91 442 GLU B O 1
ATOM 6682 N N . VAL B 1 443 ? -37.281 16.219 -25.625 1 42.72 443 VAL B N 1
ATOM 6683 C CA . VAL B 1 443 ? -38.125 15.844 -24.516 1 42.72 443 VAL B CA 1
ATOM 6684 C C . VAL B 1 443 ? -39.344 16.781 -24.453 1 42.72 443 VAL B C 1
ATOM 6686 O O . VAL B 1 443 ? -40.406 16.406 -23.969 1 42.72 443 VAL B O 1
ATOM 6689 N N . ARG B 1 444 ? -39.25 17.984 -24.75 1 40.81 444 ARG B N 1
ATOM 6690 C CA . ARG B 1 444 ? -40.438 18.828 -24.859 1 40.81 444 ARG B CA 1
ATOM 6691 C C . ARG B 1 444 ? -41.344 18.328 -25.984 1 40.81 444 ARG B C 1
ATOM 6693 O O . ARG B 1 444 ? -42.562 18.469 -25.891 1 40.81 444 ARG B O 1
ATOM 6700 N N . ASN B 1 445 ? -40.75 17.859 -26.969 1 37.94 445 ASN B N 1
ATOM 6701 C CA . ASN B 1 445 ? -41.625 17.406 -28.031 1 37.94 445 ASN B CA 1
ATOM 6702 C C . ASN B 1 445 ? -42.219 16.031 -27.734 1 37.94 445 ASN B C 1
ATOM 6704 O O . ASN B 1 445 ? -43.188 15.602 -28.375 1 37.94 445 ASN B O 1
ATOM 6708 N N . ALA B 1 446 ? -41.531 15.305 -26.875 1 45.72 446 ALA B N 1
ATOM 6709 C CA . ALA B 1 446 ? -42.156 14.016 -26.547 1 45.72 446 ALA B CA 1
ATOM 6710 C C . ALA B 1 446 ? -43.312 14.188 -25.594 1 45.72 446 ALA B C 1
ATOM 6712 O O . ALA B 1 446 ? -44.219 13.359 -25.547 1 45.72 446 ALA B O 1
ATOM 6713 N N . ASP B 1 447 ? -43.281 15.086 -24.609 1 39 447 ASP B N 1
ATOM 6714 C CA . ASP B 1 447 ? -44.438 15.359 -23.766 1 39 447 ASP B CA 1
ATOM 6715 C C . ASP B 1 447 ? -45.531 16.062 -24.531 1 39 447 ASP B C 1
ATOM 6717 O O . ASP B 1 447 ? -46.625 16.312 -24 1 39 447 ASP B O 1
ATOM 6721 N N . THR B 1 448 ? -45.188 16.719 -25.578 1 35.69 448 THR B N 1
ATOM 6722 C CA . THR B 1 448 ? -46.312 17.281 -26.344 1 35.69 448 THR B CA 1
ATOM 6723 C C . THR B 1 448 ? -46.906 16.234 -27.266 1 35.69 448 THR B C 1
ATOM 6725 O O . THR B 1 448 ? -47.875 16.5 -27.969 1 35.69 448 THR B O 1
ATOM 6728 N N . ARG B 1 449 ? -46.219 15.086 -27.422 1 25.28 449 ARG B N 1
ATOM 6729 C CA . ARG B 1 449 ? -47 14.07 -28.125 1 25.28 449 ARG B CA 1
ATOM 6730 C C . ARG B 1 449 ? -47.781 13.188 -27.156 1 25.28 449 ARG B C 1
ATOM 6732 O O . ARG B 1 449 ? -47.25 12.812 -26.109 1 25.28 449 ARG B O 1
#

InterPro domains:
  IPR004685 Branched-chain amino acid transport system II carrier protein [PF05525] (9-433)
  IPR004685 Branched-chain amino acid transport system II carrier protein [PTHR30588] (1-441)
  IPR004685 Branched-chain amino acid transport system II carrier protein [TIGR00796] (14-421)

pLDDT: mean 87.64, std 11.01, range [25.28, 97.62]

Nearest PDB structures (foldseek):
  7qoa-assembly2_B  TM=6.959E-01  e=1.623E-06  Proteus vulgaris
  4d1c-assembly1_A  TM=6.288E-01  e=1.088E-05  Microbacterium maritypicum
  2x79-assembly1_A  TM=5.846E-01  e=2.704E-05  Microbacterium maritypicum
  8e6n-assembly1_A  TM=6.257E-01  e=8.611E-05  Deinococcus radiodurans
  6s3k-assembly1_B  TM=5.175E-01  e=2.818E-05  Bacillus subtilis

Organism: NCBI:txid361277